Protein AF-0000000077372493 (afdb_homodimer)

InterPro domains:
  IPR001375 Peptidase S9, prolyl oligopeptidase, catalytic domain [PF00326] (507-708)
  IPR002469 Dipeptidylpeptidase IV, N-terminal domain [PF00930] (68-419)
  IPR029058 Alpha/Beta hydrolase fold [G3DSA:3.40.50.1820] (447-713)
  IPR029058 Alpha/Beta hydrolase fold [SSF53474] (458-708)
  IPR050278 Serine protease S9B/DPPIV [PTHR11731] (18-705)

Organism: NCBI:txid30044

Secondary structure (DSSP, 8-state):
-BPPPHHHHHTTTTT------EE-SSSEEEEE-TTS-EEEEETTTTEEEEEE-GGGGGG-TT-EEEE-TTSSEEEEEEEEEE-SSS-EEEEEEEEETTTTEEEEGGGG--BSEEEE-SSSS-EEEEETTEEEEE-GGG-EEES----BTTTEEESS--HHHIIIII-SS--EEE-TTSSEEEEEEEE-TTSPEEEEEE---SSS---SSPEEEEEE--BTTSPPPEEEEEEEETTSSSPEEEEE---HHHH-TT-EEEEEEESSSSEEEEEEE-TTSSEEEEEEEETTS-EEEEEEEE-TTS----PPPEE-TTSSEEEEEEEETTEEEEEEEETTT--B------SS-EEEEEEEETTTTEEEEEEEETTEEEEEEEEETTEESSTT-B-TT-PBP-BEEEEE-TTSSEEEEEE-SSSS-EEEEEETTTTEEEEEEE--HHHHHHHHTB---EEEEEEEE-TTSPEEEEEEEEPTT--TTS-EEEEEE----TT----------HHHHHHHHHS--EEEEEE-TT-SSS-HHHHGGGTT-TTTHHHHHHHHHHHHHHHH-TTEEEEEEEEEEETHHHHHHHHHHHH-TT-S-SEEEEES----GGGSBHHHHHHHH--SSTTTTHHHHHHHSS-S-GGGGGTSEEEEEEETT-SSS-THHHHHHHHHHHHTT---EEEEETT--TT-GGGHHHHHHHHHHHHHHHTT-------/-BPPPHHHHHTTTTT------EE-SSSEEEEE-TTS-EEEEETTTTEEEEEE-GGGGGGSTT-EEEE-TTSSEEEEEEEEEE-SSS-EEEEEEEEETTTTEEEEGGGG--BSEEEE-SSSS-EEEEETTEEEEE-GGG-EEES----BTTTEEESS--HHHIIIII-SS--EEE-TTSSEEEEEEEE-TTSPEEEEEE---SSSS--SSPEEEEEE--BTTSPPPEEEEEEEETTSSSPEEEEE---HHHH-TT-EEEEEEESSSSEEEEEEE-TTSSEEEEEEEETTS-EEEEEEEE-TTS----PPPEE-TTSSEEEEEEEETTEEEEEEEETTT--B------SS-EEEEEEEETTTTEEEEEEEETTEEEEEEEEETTEESSTT-B-TT-PBPSBEEEEE-TTSSEEEEEE-SSSS-EEEEEETTTTEEEEEEE--HHHHHHHHTB---EEEEEEEE-TTSPEEEEEEEEPTT--TTS-EEEEEE----TT----------HHHHHHHHHS--EEEEEE-TT-SSS-HHHHGGGTT-TTTHHHHHHHHHHHHHHHH-TTEEEEEEEEEEETHHHHHHHHHHHH-TT-S-SEEEEES----GGGSBHHHHHHHH--SSTTTTHHHHHHHSS-S-TTHHHHSEEEEEEETT-SSS-THHHHHHHHHHHHTT---EEEEETT--TT-GGGHHHHHHHHHHHHHHHTT-------

Sequence (1430 aa):
KTPWNLTDAIYGTSGLRGFNGTWISDEEFYYTASDKSIHKFNAATNTDSIFVSSSFLNSYVGATFTLSRDNSKILVRHNLTEKFRHSYVAQYDIYDIATSTAIKIHKGEKLQYCGWSPLKDRLAYVYQNNVHIHFNENLEIAVTEDGKDGIIYNGVPDWVYEEEVLSSGSALWWSPDGSKLAVGFFDDTSVQTFKYFLYGDDSSSYHQYPHEEELKYPKSGTPNPIVYLRVYDLSNDDPIMRRINAPIDIVSSDHILQNVVWSNNSHLLITWMNRRQNLASLQSCSHDGVCAEVTRIEEPKGWVALSTPKCINNGLNCLFTYFIDNWYQVWNLNLQTGVNSWKSRGKFTVLNIYGYDEVNDKLYYQATQLNDPAVYNVYSNGDCLSCNRVDVDNAECKSASATFSKSFSYYTLSCAGPNPIYTQIYAVANDKKVKDWELNSEYRTHLEAKQRPSYSFINVALADGSTGIVKLALPPNFDATKKYPMIVVVYGGPNSVRVTNSFTVGYEAFVTTKRDTIYAYIDGRGTGNKGKDLLFSVNNDLGDHEVEDQLFVTKWLEENLAFIDRNRIGIWGWSYGGYMTAKTIERDDTRIFQCGVSVAPVTSWLYYDTIYTERYMGLPTADDNEKKYKESNVFQRLENFKTHDFLLVHGSGDDNVHYQHSLLLAKLLQRADIQFDEQTYTDENHSIGNTLPHLYNTIDRFWIKCLNLNVTENAKTPWNLTDAIYGTSGLRGFNGTWISDEEFYYTASDKSIHKFNAATNTDSIFVSSSFLNSYVGATFTLSRDNSKILVRHNLTEKFRHSYVAQYDIYDIATSTAIKIHKGEKLQYCGWSPLKDRLAYVYQNNVHIHFNENLEIAVTEDGKDGIIYNGVPDWVYEEEVLSSGSALWWSPDGSKLAVGFFDDTSVQTFKYFLYGDDSSSYHQYPHEEELKYPKSGTPNPIVYLRVYDLSNDDPIMRRINAPIDIVSSDHILQNVVWSNNSHLLITWMNRRQNLASLQSCSHDGVCAEVTRIEEPKGWVALSTPKCINNGLNCLFTYFIDNWYQVWNLNLQTGVNSWKSRGKFTVLNIYGYDEVNDKLYYQATQLNDPAVYNVYSNGDCLSCNRVDVDNAECKSASATFSKSFSYYTLSCAGPNPIYTQIYAVANDKKVKDWELNSEYRTHLEAKQRPSYSFINVALADGSTGIVKLALPPNFDATKKYPMIVVVYGGPNSVRVTNSFTVGYEAFVTTKRDTIYAYIDGRGTGNKGKDLLFSVNNDLGDHEVEDQLFVTKWLEENLAFIDRNRIGIWGWSYGGYMTAKTIERDDTRIFQCGVSVAPVTSWLYYDTIYTERYMGLPTADDNEKKYKESNVFQRLENFKTHDFLLVHGSGDDNVHYQHSLLLAKLLQRADIQFDEQTYTDENHSIGNTLPHLYNTIDRFWIKCLNLNVTENA

Solvent-accessible surface area (backbone atoms only — not comparable to full-atom values): 73628 Å² total; per-residue (Å²): 106,41,55,36,50,64,66,57,12,62,51,48,65,66,82,71,64,77,90,71,62,47,63,78,34,47,45,30,29,35,33,68,44,98,78,60,21,34,30,36,36,32,62,84,75,71,44,76,44,79,70,42,66,38,72,74,47,74,80,44,74,86,50,49,75,46,67,41,80,84,64,50,34,35,44,36,38,28,69,74,42,79,70,55,97,59,32,39,32,23,26,40,32,44,32,32,62,91,76,70,46,70,48,57,43,81,86,51,45,65,23,53,42,75,47,76,35,64,64,40,81,31,33,44,32,21,51,75,31,16,31,30,38,36,41,66,93,76,41,69,45,73,78,46,80,78,34,33,85,87,35,26,25,27,32,30,53,52,62,64,42,21,70,69,54,59,67,27,37,61,31,66,47,60,18,68,66,38,44,32,38,38,31,36,36,34,38,32,79,74,24,47,72,41,70,48,55,37,60,69,54,88,83,81,63,62,46,79,56,64,45,78,46,79,38,58,48,31,29,40,78,51,47,66,52,48,67,42,37,39,24,32,40,55,81,48,96,69,58,52,74,27,67,40,73,73,63,41,94,76,28,39,87,63,36,40,84,57,42,80,38,54,33,38,79,53,33,31,41,36,34,37,19,21,56,46,28,24,36,36,41,33,28,43,26,37,64,83,44,56,68,44,79,31,42,74,49,76,26,92,72,38,50,66,72,64,53,74,62,49,49,43,93,84,44,44,39,33,33,29,40,32,69,50,83,52,20,36,28,64,36,40,31,28,59,84,77,34,44,61,76,52,69,74,89,60,83,31,26,52,73,44,77,76,47,68,41,74,91,76,69,37,43,33,30,29,25,31,37,78,90,33,61,37,27,29,32,31,27,48,62,90,45,58,71,37,62,88,37,55,51,98,83,68,45,59,46,28,24,35,45,72,49,62,21,76,71,53,46,25,32,40,44,34,28,36,6,62,49,76,40,30,33,33,31,31,33,54,89,77,66,42,76,66,41,84,71,38,68,46,62,69,58,51,58,59,48,65,49,40,51,58,60,49,78,47,77,43,80,38,77,40,95,87,63,51,78,22,42,32,31,37,34,32,24,57,84,68,55,74,88,40,68,25,40,34,39,36,50,40,47,65,39,80,58,39,76,77,51,58,34,55,45,78,49,28,64,61,37,16,41,14,43,56,53,53,21,32,40,31,26,68,38,41,52,10,18,42,60,68,35,47,67,41,31,36,66,31,48,52,36,59,70,47,56,42,33,50,39,55,55,52,50,53,51,48,46,43,74,75,33,79,28,42,33,65,82,20,22,33,34,26,22,53,35,55,2,5,23,43,25,48,40,33,44,39,63,39,84,78,55,68,46,40,26,35,36,22,31,37,26,55,36,40,60,56,64,31,46,31,68,66,44,18,35,40,34,47,47,69,36,87,92,64,27,31,68,45,50,65,68,41,25,60,75,80,44,59,71,34,41,63,77,22,51,38,37,46,33,38,22,54,34,13,84,73,51,43,43,64,30,55,42,53,52,45,36,55,35,34,66,68,54,37,73,67,47,38,47,73,40,52,58,22,33,77,76,38,73,86,34,46,65,34,51,52,50,53,51,49,54,50,45,36,63,67,45,64,50,73,76,79,79,77,133,108,41,53,38,50,62,66,57,14,63,51,48,66,66,83,71,63,77,90,70,62,46,64,76,35,47,45,30,28,35,32,67,44,96,79,60,21,35,31,38,37,32,61,84,76,69,43,77,43,81,69,41,65,37,72,74,46,75,79,43,74,88,50,50,75,47,68,40,82,84,63,50,35,35,43,36,39,28,70,74,43,79,71,58,97,57,31,39,32,23,25,39,32,44,31,34,63,91,75,70,44,70,46,56,43,81,85,51,45,66,22,53,42,73,48,75,35,65,64,39,82,32,32,43,32,23,49,73,30,16,31,29,38,35,42,67,92,77,42,69,45,72,80,48,80,76,35,33,86,88,35,27,26,27,31,28,54,52,63,65,42,22,69,69,54,61,68,27,38,60,30,64,47,60,17,70,64,38,44,32,38,38,29,35,35,36,37,32,80,72,23,49,72,43,71,48,53,37,61,69,57,92,86,55,85,55,53,80,55,65,45,79,45,79,39,59,47,30,29,41,76,52,48,66,52,49,67,42,37,36,26,31,40,55,80,46,97,69,59,51,75,26,67,42,74,73,63,40,94,77,30,40,88,63,37,39,85,55,41,80,39,56,33,38,79,53,32,32,42,35,32,37,20,20,56,47,29,25,36,36,43,33,26,43,24,37,61,84,42,55,66,44,80,31,39,74,50,77,25,93,72,37,51,65,71,63,53,74,62,48,52,43,91,83,42,43,40,33,33,29,40,32,70,49,85,51,21,35,26,63,37,40,32,29,59,85,76,34,43,61,76,52,70,73,88,58,83,32,25,52,75,42,78,77,48,69,42,74,90,77,70,37,43,32,32,30,26,30,37,77,92,33,62,38,28,29,33,29,28,47,63,90,46,60,71,39,61,88,38,54,52,97,82,66,46,60,48,28,25,35,47,73,50,62,20,75,73,54,46,26,33,40,42,33,27,35,6,61,49,76,40,30,33,32,32,32,32,54,91,77,66,43,78,68,41,84,70,39,69,44,61,69,57,51,58,59,49,64,50,39,51,59,61,48,79,47,79,44,82,39,75,41,95,86,64,51,76,22,43,33,31,37,35,34,23,57,86,67,55,75,88,41,69,26,39,34,37,35,50,40,46,66,38,80,58,38,76,76,51,59,36,55,46,80,49,28,64,61,35,16,41,13,42,57,55,54,21,32,39,33,26,70,38,41,51,11,17,41,59,68,34,48,68,40,30,34,67,29,47,52,37,61,71,47,55,43,35,51,39,54,54,52,52,52,52,48,46,44,74,73,34,77,27,42,33,64,82,20,23,33,35,26,22,53,36,55,3,4,23,44,27,49,39,33,44,39,65,40,87,78,54,69,45,43,28,35,35,23,30,36,27,54,38,40,60,58,65,32,46,32,68,66,43,18,36,40,36,48,47,68,38,89,92,65,26,30,68,44,50,63,68,42,25,59,75,80,43,59,71,34,42,64,78,22,52,39,38,45,33,37,22,53,34,13,85,73,51,43,42,65,32,55,43,52,53,45,34,54,35,34,65,67,55,38,72,66,46,40,48,72,39,53,57,22,33,77,77,38,73,86,35,46,65,34,52,52,49,52,51,49,54,49,44,35,62,68,46,63,49,75,75,77,77,77,133

Radius of gyration: 38.27 Å; Cα contacts (8 Å, |Δi|>4): 3611; chains: 2; bounding box: 78×106×94 Å

Nearest PDB structures (foldseek):
  5vta-assembly2_B  TM=9.472E-01  e=9.811E-75  Rattus norvegicus
  2onc-assembly1_B  TM=9.393E-01  e=4.964E-74  Homo sapiens
  2jid-assembly1_A  TM=9.491E-01  e=4.551E-73  Homo sapiens
  4g1f-assembly4_D  TM=9.321E-01  e=1.313E-73  Homo sapiens
  7w6t-assembly1_J  TM=9.137E-01  e=4.986E-56  Mus musculus

Foldseek 3Di:
DAFDDAVCLQCVCPPFDDDAWDFLFQFWIWGQDPLRFIWIAGLVVRDIDGLGDNVLCVVADPWDWDAANVRQKIKIWGDWDDDDPAWIWTWIWIAGRVVRDIDTQPNRGTFGDKDYQNAFRKIWTHDLQWIWIAHPPRDIDTPDDPRHPQFKHKQADADCCCPFAPVHRGDWAAANNRQKIKIKIWGLPQQDKDKFWAQDDPPDDGDPDTDIDIGRFAFFQGAGIFIWIWMWGNNDPDTDIDTADDPCVFQNRRKDFHEWHQLHRFWIWTWIHHLLQQKIWTWIAGSNHDIDTLEIGGHPLAHFDKDHWDHDDVSQWTWIWDDDDWETAIFTAGSVNSDTPDHHLDQWHWDAWQDAQPPVGWTWTWIADVVGLQFIFIDTRNHTLQACDAAPVRHRQRHWDWHAHPNRQKMKIWGQFLDHIWIWIAGPVVRHTSDRDGRPVVSVVVCVVYFFFDKDKDWDQAPVRDIKIKIKGAAPPHDLQAAAFEEEEDQQAAQADDRHRGYRRRSCSNCRHQQVHIYMYIHFARYHTNTDVSNSVCALAPLPVSLRRVLRVLVVCVVPRVRYDQQQYEYEYAESSLLSQLSNLLVCPPCSDQAYERELYAQFSSRAGSNRSSNRNNHCDPVGRVPSSVVSGSQDRLVSLQRHAYEYEYECQAPHRHPVRRVVNVVSCVVVVRDYHYDYHRNAYRVSPVQVSVVVVVVVVSSCPRRVTDNPPDD/DAFDDAVCLQCVCPPFDDDAWDFLFQFWIWGQDPLRFIWIAGLVVRDIDGLGDNVLCVVAPPWDWDAANVRQKIKIWGDWDDDDPAWIWTWIWIAGRVVRDIDTQPNRGTFGDKDYQNAFRKIWTHDLQWIWIAHPPRDIDTPDDPRHPQFKHKQADADCCCPFAPVHRGDWAAANNRQKIKIKIWGLPQQDKDKFWAQDDPPDPGDPDTDIDIGRFAFFQGAGIFIWIWMWGNNDPDTDIDTADDPCVFQNRRKDFHEWHQLHRFWIWTWIHHLLQQKIWTWIAGSNHDIDTLEIGGHPLAHFDKDHWDHDDVSQWTWIWDDDDWETDIFTAGRVNSDTDDHHLDQWHWDAWQDAQPVVGWTWTWIADVVGLQFIFIDTRNHTLQACDAAPVRHRQRHWDWHRHPNRQKMKIWGQFPDHIWIWIAGPVVRHTSDRDGRPVVSVVVCVVYFFFDKDKDWDQAPVRDIKIKIKGAAPPHDLQAAAFEEEEDQQAAQADDRHGGYRRRSCSNCRHQQVHIYMYIHFARYHTNTDVSNSVCAQAPLPVSLSRVLRVLVVCVVPRVRYDQQQYEYEYAESSLLSQLSNLLVCPPCSDQAYERELYAQFSSRAGSNRSSNRNNHCDPVGRVPSRVVSGSQDRLVSLQRHAYEYEYECQAPHRHPVRRVVNVVSCVVVVRDYHYDYHRNAYRVSPVQVSVVVVVVVVSSCPRRVTDRPPDD

Structure (mmCIF, N/CA/C/O backbone):
data_AF-0000000077372493-model_v1
#
loop_
_entity.id
_entity.type
_entity.pdbx_description
1 polymer 'Venom dipeptidyl peptidase 4'
#
loop_
_atom_site.group_PDB
_atom_site.id
_atom_site.type_symbol
_atom_site.label_atom_id
_atom_site.label_alt_id
_atom_site.label_comp_id
_atom_site.label_asym_id
_atom_site.label_entity_id
_atom_site.label_seq_id
_atom_site.pdbx_PDB_ins_code
_atom_site.Cartn_x
_atom_site.Cartn_y
_atom_site.Cartn_z
_atom_site.occupancy
_atom_site.B_iso_or_equiv
_atom_site.auth_seq_id
_atom_site.auth_comp_id
_atom_site.auth_asym_id
_atom_site.auth_atom_id
_atom_site.pdbx_PDB_model_num
ATOM 1 N N . LYS A 1 1 ? 30.281 -15.758 -28.297 1 95.12 1 LYS A N 1
ATOM 2 C CA . LYS A 1 1 ? 28.953 -15.719 -27.703 1 95.12 1 LYS A CA 1
ATOM 3 C C . LYS A 1 1 ? 28.828 -14.57 -26.703 1 95.12 1 LYS A C 1
ATOM 5 O O . LYS A 1 1 ? 29.781 -14.258 -25.984 1 95.12 1 LYS A O 1
ATOM 10 N N . THR A 1 2 ? 27.719 -14 -26.703 1 96.31 2 THR A N 1
ATOM 11 C CA . THR A 1 2 ? 27.531 -12.836 -25.844 1 96.31 2 THR A CA 1
ATOM 12 C C . THR A 1 2 ? 26.672 -13.195 -24.641 1 96.31 2 THR A C 1
ATOM 14 O O . THR A 1 2 ? 25.812 -14.078 -24.719 1 96.31 2 THR A O 1
ATOM 17 N N . PRO A 1 3 ? 26.953 -12.562 -23.5 1 96.69 3 PRO A N 1
ATOM 18 C CA . PRO A 1 3 ? 26.062 -12.734 -22.344 1 96.69 3 PRO A CA 1
ATOM 19 C C . PRO A 1 3 ? 24.656 -12.203 -22.609 1 96.69 3 PRO A C 1
ATOM 21 O O . PRO A 1 3 ? 24.438 -11.453 -23.562 1 96.69 3 PRO A O 1
ATOM 24 N N . TRP A 1 4 ? 23.766 -12.609 -21.797 1 96.88 4 TRP A N 1
ATOM 25 C CA . TRP A 1 4 ? 22.391 -12.133 -21.891 1 96.88 4 TRP A CA 1
ATOM 26 C C . TRP A 1 4 ? 22.219 -10.82 -21.125 1 96.88 4 TRP A C 1
ATOM 28 O O . TRP A 1 4 ? 22.656 -10.703 -19.984 1 96.88 4 TRP A O 1
ATOM 38 N N . ASN A 1 5 ? 21.609 -9.828 -21.812 1 96.19 5 ASN A N 1
ATOM 39 C CA . ASN A 1 5 ? 21.125 -8.695 -21.031 1 96.19 5 ASN A CA 1
ATOM 40 C C . ASN A 1 5 ? 19.797 -9.016 -20.344 1 96.19 5 ASN A C 1
ATOM 42 O O . ASN A 1 5 ? 19.094 -9.938 -20.75 1 96.19 5 ASN A O 1
ATOM 46 N N . LEU A 1 6 ? 19.5 -8.266 -19.375 1 96.38 6 LEU A N 1
ATOM 47 C CA . LEU A 1 6 ? 18.406 -8.602 -18.469 1 96.38 6 LEU A CA 1
ATOM 48 C C . LEU A 1 6 ? 17.094 -8.727 -19.234 1 96.38 6 LEU A C 1
ATOM 50 O O . LEU A 1 6 ? 16.406 -9.742 -19.125 1 96.38 6 LEU A O 1
ATOM 54 N N . THR A 1 7 ? 16.75 -7.742 -19.984 1 95.19 7 THR A N 1
ATOM 55 C CA . THR A 1 7 ? 15.453 -7.73 -20.672 1 95.19 7 THR A CA 1
ATOM 56 C C . THR A 1 7 ? 15.375 -8.852 -21.703 1 95.19 7 THR A C 1
ATOM 58 O O . THR A 1 7 ? 14.352 -9.523 -21.828 1 95.19 7 THR A O 1
ATOM 61 N N . ASP A 1 8 ? 16.5 -9.062 -22.391 1 95.69 8 ASP A N 1
ATOM 62 C CA . ASP A 1 8 ? 16.547 -10.148 -23.359 1 95.69 8 ASP A CA 1
ATOM 63 C C . ASP A 1 8 ? 16.359 -11.508 -22.672 1 95.69 8 ASP A C 1
ATOM 65 O O . ASP A 1 8 ? 15.719 -12.398 -23.234 1 95.69 8 ASP A O 1
ATOM 69 N N . ALA A 1 9 ? 16.938 -11.617 -21.547 1 97.12 9 ALA A N 1
ATOM 70 C CA . ALA A 1 9 ? 16.859 -12.883 -20.828 1 97.12 9 ALA A CA 1
ATOM 71 C C . ALA A 1 9 ? 15.445 -13.156 -20.328 1 97.12 9 ALA A C 1
ATOM 73 O O . ALA A 1 9 ? 14.93 -14.273 -20.484 1 97.12 9 ALA A O 1
ATOM 74 N N . ILE A 1 10 ? 14.812 -12.18 -19.781 1 95.75 10 ILE A N 1
ATOM 75 C CA . ILE A 1 10 ? 13.477 -12.32 -19.219 1 95.75 10 ILE A CA 1
ATOM 76 C C . ILE A 1 10 ? 12.5 -12.773 -20.312 1 95.75 10 ILE A C 1
ATOM 78 O O . ILE A 1 10 ? 11.578 -13.547 -20.047 1 95.75 10 ILE A O 1
ATOM 82 N N . TYR A 1 11 ? 12.773 -12.305 -21.484 1 94.19 11 TYR A N 1
ATOM 83 C CA . TYR A 1 11 ? 11.914 -12.68 -22.609 1 94.19 11 TYR A CA 1
ATOM 84 C C . TYR A 1 11 ? 12.625 -13.633 -23.547 1 94.19 11 TYR A C 1
ATOM 86 O O . TYR A 1 11 ? 12.305 -13.695 -24.734 1 94.19 11 TYR A O 1
ATOM 94 N N . GLY A 1 12 ? 13.539 -14.32 -23.047 1 94.06 12 GLY A N 1
ATOM 95 C CA . GLY A 1 12 ? 14.461 -15.086 -23.859 1 94.06 12 GLY A CA 1
ATOM 96 C C . GLY A 1 12 ? 13.797 -16.281 -24.547 1 94.06 12 GLY A C 1
ATOM 97 O O . GLY A 1 12 ? 14.344 -16.844 -25.484 1 94.06 12 GLY A O 1
ATOM 98 N N . THR A 1 13 ? 12.672 -16.719 -24.047 1 92.88 13 THR A N 1
ATOM 99 C CA . THR A 1 13 ? 12.008 -17.875 -24.656 1 92.88 13 THR A CA 1
ATOM 100 C C . THR A 1 13 ? 10.977 -17.422 -25.688 1 92.88 13 THR A C 1
ATOM 102 O O . THR A 1 13 ? 10.25 -18.25 -26.25 1 92.88 13 THR A O 1
ATOM 105 N N . SER A 1 14 ? 11.047 -16.125 -25.844 1 90 14 SER A N 1
ATOM 106 C CA . SER A 1 14 ? 10.133 -15.594 -26.844 1 90 14 SER A CA 1
ATOM 107 C C . SER A 1 14 ? 10.453 -16.156 -28.234 1 90 14 SER A C 1
ATOM 109 O O . SER A 1 14 ? 11.625 -16.219 -28.625 1 90 14 SER A O 1
ATOM 111 N N . GLY A 1 15 ? 9.523 -16.75 -28.922 1 88.88 15 GLY A N 1
ATOM 112 C CA . GLY A 1 15 ? 9.719 -17.281 -30.266 1 88.88 15 GLY A CA 1
ATOM 113 C C . GLY A 1 15 ? 9.727 -18.797 -30.312 1 88.88 15 GLY A C 1
ATOM 114 O O . GLY A 1 15 ? 9.609 -19.391 -31.391 1 88.88 15 GLY A O 1
ATOM 115 N N . LEU A 1 16 ? 10.031 -19.391 -29.141 1 93.69 16 LEU A N 1
ATOM 116 C CA . LEU A 1 16 ? 9.93 -20.844 -29.078 1 93.69 16 LEU A CA 1
ATOM 117 C C . LEU A 1 16 ? 8.508 -21.312 -29.375 1 93.69 16 LEU A C 1
ATOM 119 O O . LEU A 1 16 ? 7.543 -20.703 -28.891 1 93.69 16 LEU A O 1
ATOM 123 N N . ARG A 1 17 ? 8.445 -22.297 -30.234 1 93.56 17 ARG A N 1
ATOM 124 C CA . ARG A 1 17 ? 7.141 -22.828 -30.625 1 93.56 17 ARG A CA 1
ATOM 125 C C . ARG A 1 17 ? 6.973 -24.266 -30.125 1 93.56 17 ARG A C 1
ATOM 127 O O . ARG A 1 17 ? 7.91 -25.062 -30.172 1 93.56 17 ARG A O 1
ATOM 134 N N . GLY A 1 18 ? 5.844 -24.578 -29.547 1 93 18 GLY A N 1
ATOM 135 C CA . GLY A 1 18 ? 5.457 -25.922 -29.172 1 93 18 GLY A CA 1
ATOM 136 C C . GLY A 1 18 ? 4.359 -26.5 -30.047 1 93 18 GLY A C 1
ATOM 137 O O . GLY A 1 18 ? 3.992 -25.906 -31.062 1 93 18 GLY A O 1
ATOM 138 N N . PHE A 1 19 ? 3.99 -27.703 -29.703 1 95.31 19 PHE A N 1
ATOM 139 C CA . PHE A 1 19 ? 2.879 -28.328 -30.406 1 95.31 19 PHE A CA 1
ATOM 140 C C . PHE A 1 19 ? 1.555 -27.688 -30.016 1 95.31 19 PHE A C 1
ATOM 142 O O . PHE A 1 19 ? 1.231 -27.609 -28.828 1 95.31 19 PHE A O 1
ATOM 149 N N . ASN A 1 20 ? 0.755 -27.266 -30.953 1 92.75 20 ASN A N 1
ATOM 150 C CA . ASN A 1 20 ? -0.525 -26.625 -30.656 1 92.75 20 ASN A CA 1
ATOM 151 C C . ASN A 1 20 ? -1.678 -27.344 -31.359 1 92.75 20 ASN A C 1
ATOM 153 O O . ASN A 1 20 ? -2.729 -26.734 -31.594 1 92.75 20 ASN A O 1
ATOM 157 N N . GLY A 1 21 ? -1.468 -28.531 -31.703 1 93.56 21 GLY A N 1
ATOM 158 C CA . GLY A 1 21 ? -2.496 -29.297 -32.406 1 93.56 21 GLY A CA 1
ATOM 159 C C . GLY A 1 21 ? -3.461 -29.984 -31.469 1 93.56 21 GLY A C 1
ATOM 160 O O . GLY A 1 21 ? -3.123 -30.266 -30.312 1 93.56 21 GLY A O 1
ATOM 161 N N . THR A 1 22 ? -4.66 -30.281 -32 1 93.31 22 THR A N 1
ATOM 162 C CA . THR A 1 22 ? -5.672 -31.094 -31.328 1 93.31 22 THR A CA 1
ATOM 163 C C . THR A 1 22 ? -6.055 -32.312 -32.188 1 93.31 22 THR A C 1
ATOM 165 O O . THR A 1 22 ? -6.559 -32.156 -33.312 1 93.31 22 THR A O 1
ATOM 168 N N . TRP A 1 23 ? -5.797 -33.5 -31.609 1 94.44 23 TRP A N 1
ATOM 169 C CA . TRP A 1 23 ? -6.16 -34.719 -32.344 1 94.44 23 TRP A CA 1
ATOM 170 C C . TRP A 1 23 ? -7.672 -34.844 -32.469 1 94.44 23 TRP A C 1
ATOM 172 O O . TRP A 1 23 ? -8.414 -34.719 -31.5 1 94.44 23 TRP A O 1
ATOM 182 N N . ILE A 1 24 ? -8.18 -35.125 -33.656 1 90.62 24 ILE A N 1
ATOM 183 C CA . ILE A 1 24 ? -9.617 -35.188 -33.906 1 90.62 24 ILE A CA 1
ATOM 184 C C . ILE A 1 24 ? -10 -36.594 -34.344 1 90.62 24 ILE A C 1
ATOM 186 O O . ILE A 1 24 ? -11.18 -36.969 -34.344 1 90.62 24 ILE A O 1
ATOM 190 N N . SER A 1 25 ? -9.062 -37.344 -34.906 1 92.31 25 SER A N 1
ATOM 191 C CA . SER A 1 25 ? -9.227 -38.75 -35.25 1 92.31 25 SER A CA 1
ATOM 192 C C . SER A 1 25 ? -7.961 -39.531 -34.938 1 92.31 25 SER A C 1
ATOM 194 O O . SER A 1 25 ? -7.043 -39.031 -34.281 1 92.31 25 SER A O 1
ATOM 196 N N . ASP A 1 26 ? -7.992 -40.75 -35.281 1 96 26 ASP A N 1
ATOM 197 C CA . ASP A 1 26 ? -6.824 -41.562 -34.969 1 96 26 ASP A CA 1
ATOM 198 C C . ASP A 1 26 ? -5.66 -41.25 -35.906 1 96 26 ASP A C 1
ATOM 200 O O . ASP A 1 26 ? -4.535 -41.688 -35.688 1 96 26 ASP A O 1
ATOM 204 N N . GLU A 1 27 ? -5.938 -40.406 -36.844 1 96.56 27 GLU A N 1
ATOM 205 C CA . GLU A 1 27 ? -4.859 -40.125 -37.812 1 96.56 27 GLU A CA 1
ATOM 206 C C . GLU A 1 27 ? -4.68 -38.625 -38 1 96.56 27 GLU A C 1
ATOM 208 O O . GLU A 1 27 ? -3.654 -38.188 -38.531 1 96.56 27 GLU A O 1
ATOM 213 N N . GLU A 1 28 ? -5.664 -37.875 -37.562 1 95.31 28 GLU A N 1
ATOM 214 C CA . GLU A 1 28 ? -5.641 -36.469 -37.938 1 95.31 28 GLU A CA 1
ATOM 215 C C . GLU A 1 28 ? -5.715 -35.562 -36.719 1 95.31 28 GLU A C 1
ATOM 217 O O . GLU A 1 28 ? -6.375 -35.906 -35.719 1 95.31 28 GLU A O 1
ATOM 222 N N . PHE A 1 29 ? -5.035 -34.406 -36.812 1 95.5 29 PHE A N 1
ATOM 223 C CA . PHE A 1 29 ? -5.227 -33.312 -35.875 1 95.5 29 PHE A CA 1
ATOM 224 C C . PHE A 1 29 ? -5.305 -31.984 -36.594 1 95.5 29 PHE A C 1
ATOM 226 O O . PHE A 1 29 ? -4.848 -31.875 -37.75 1 95.5 29 PHE A O 1
ATOM 233 N N . TYR A 1 30 ? -5.949 -31.016 -36.062 1 93.12 30 TYR A N 1
ATOM 234 C CA . TYR A 1 30 ? -5.906 -29.656 -36.594 1 93.12 30 TYR A CA 1
ATOM 235 C C . TYR A 1 30 ? -4.953 -28.781 -35.781 1 93.12 30 TYR A C 1
ATOM 237 O O . TYR A 1 30 ? -4.621 -29.109 -34.625 1 93.12 30 TYR A O 1
ATOM 245 N N . TYR A 1 31 ? -4.426 -27.812 -36.281 1 93.44 31 TYR A N 1
ATOM 246 C CA . TYR A 1 31 ? -3.549 -26.844 -35.625 1 93.44 31 TYR A CA 1
ATOM 247 C C . TYR A 1 31 ? -3.637 -25.484 -36.312 1 93.44 31 TYR A C 1
ATOM 249 O O . TYR A 1 31 ? -4.133 -25.375 -37.438 1 93.44 31 TYR A O 1
ATOM 257 N N . THR A 1 32 ? -3.33 -24.516 -35.625 1 90.62 32 THR A N 1
ATOM 258 C CA . THR A 1 32 ? -3.27 -23.172 -36.188 1 90.62 32 THR A CA 1
ATOM 259 C C . THR A 1 32 ? -1.874 -22.875 -36.719 1 90.62 32 THR A C 1
ATOM 261 O O . THR A 1 32 ? -0.89 -22.938 -36 1 90.62 32 THR A O 1
ATOM 264 N N . ALA A 1 33 ? -1.801 -22.547 -37.906 1 89.88 33 ALA A N 1
ATOM 265 C CA . ALA A 1 33 ? -0.528 -22.234 -38.562 1 89.88 33 ALA A CA 1
ATOM 266 C C . ALA A 1 33 ? -0.083 -20.812 -38.25 1 89.88 33 ALA A C 1
ATOM 268 O O . ALA A 1 33 ? -0.801 -20.078 -37.562 1 89.88 33 ALA A O 1
ATOM 269 N N . SER A 1 34 ? 1.155 -20.516 -38.625 1 84.75 34 SER A N 1
ATOM 270 C CA . SER A 1 34 ? 1.759 -19.219 -38.281 1 84.75 34 SER A CA 1
ATOM 271 C C . SER A 1 34 ? 0.982 -18.078 -38.938 1 84.75 34 SER A C 1
ATOM 273 O O . SER A 1 34 ? 0.976 -16.953 -38.406 1 84.75 34 SER A O 1
ATOM 275 N N . ASP A 1 35 ? 0.333 -18.375 -40.094 1 83.69 35 ASP A N 1
ATOM 276 C CA . ASP A 1 35 ? -0.436 -17.328 -40.75 1 83.69 35 ASP A CA 1
ATOM 277 C C . ASP A 1 35 ? -1.856 -17.25 -40.219 1 83.69 35 ASP A C 1
ATOM 279 O O . ASP A 1 35 ? -2.715 -16.578 -40.781 1 83.69 35 ASP A O 1
ATOM 283 N N . LYS A 1 36 ? -2.178 -18.047 -39.156 1 82.94 36 LYS A N 1
ATOM 284 C CA . LYS A 1 36 ? -3.439 -18.031 -38.438 1 82.94 36 LYS A CA 1
ATOM 285 C C . LYS A 1 36 ? -4.496 -18.875 -39.125 1 82.94 36 LYS A C 1
ATOM 287 O O . LYS A 1 36 ? -5.641 -18.953 -38.688 1 82.94 36 LYS A O 1
ATOM 292 N N . SER A 1 37 ? -4.109 -19.516 -40.25 1 89.75 37 SER A N 1
ATOM 293 C CA . SER A 1 37 ? -5.035 -20.469 -40.844 1 89.75 37 SER A CA 1
ATOM 294 C C . SER A 1 37 ? -5.109 -21.75 -40 1 89.75 37 SER A C 1
ATOM 296 O O . SER A 1 37 ? -4.148 -22.109 -39.312 1 89.75 37 SER A O 1
ATOM 298 N N . ILE A 1 38 ? -6.273 -22.406 -40.094 1 91.25 38 ILE A N 1
ATOM 299 C CA . ILE A 1 38 ? -6.453 -23.703 -39.469 1 91.25 38 ILE A CA 1
ATOM 300 C C . ILE A 1 38 ? -6.152 -24.812 -40.469 1 91.25 38 ILE A C 1
ATOM 302 O O . ILE A 1 38 ? -6.742 -24.875 -41.562 1 91.25 38 ILE A O 1
ATOM 306 N N . HIS A 1 39 ? -5.207 -25.594 -40.062 1 94.75 39 HIS A N 1
ATOM 307 C CA . HIS A 1 39 ? -4.812 -26.719 -40.938 1 94.75 39 HIS A CA 1
ATOM 308 C C . HIS A 1 39 ? -5.254 -28.047 -40.312 1 94.75 39 HIS A C 1
ATOM 310 O O . HIS A 1 39 ? -5.535 -28.125 -39.125 1 94.75 39 HIS A O 1
ATOM 316 N N . LYS A 1 40 ? -5.449 -28.969 -41.125 1 94.56 40 LYS A N 1
ATOM 317 C CA . LYS A 1 40 ? -5.59 -30.375 -40.719 1 94.56 40 LYS A CA 1
ATOM 318 C C . LYS A 1 40 ? -4.418 -31.203 -41.25 1 94.56 40 LYS A C 1
ATOM 320 O O . LYS A 1 40 ? -4.082 -31.156 -42.438 1 94.56 40 LYS A O 1
ATOM 325 N N . PHE A 1 41 ? -3.801 -31.875 -40.406 1 96.94 41 PHE A N 1
ATOM 326 C CA . PHE A 1 41 ? -2.686 -32.75 -40.75 1 96.94 41 PHE A CA 1
ATOM 327 C C . PHE A 1 41 ? -3.07 -34.219 -40.562 1 96.94 41 PHE A C 1
ATOM 329 O O . PHE A 1 41 ? -3.666 -34.594 -39.562 1 96.94 41 PHE A O 1
ATOM 336 N N . ASN A 1 42 ? -2.807 -35.031 -41.562 1 97.56 42 ASN A N 1
ATOM 337 C CA . ASN A 1 42 ? -3.016 -36.469 -41.5 1 97.56 42 ASN A CA 1
ATOM 338 C C . ASN A 1 42 ? -1.702 -37.219 -41.312 1 97.56 42 ASN A C 1
ATOM 340 O O . ASN A 1 42 ? -0.87 -37.25 -42.219 1 97.56 42 ASN A O 1
ATOM 344 N N . ALA A 1 43 ? -1.513 -37.875 -40.219 1 97.31 43 ALA A N 1
ATOM 345 C CA . ALA A 1 43 ? -0.261 -38.531 -39.844 1 97.31 43 ALA A CA 1
ATOM 346 C C . ALA A 1 43 ? -0.044 -39.812 -40.656 1 97.31 43 ALA A C 1
ATOM 348 O O . ALA A 1 43 ? 1.096 -40.219 -40.875 1 97.31 43 ALA A O 1
ATOM 349 N N . ALA A 1 44 ? -1.073 -40.469 -41.094 1 96.44 44 ALA A N 1
ATOM 350 C CA . ALA A 1 44 ? -0.954 -41.688 -41.875 1 96.44 44 ALA A CA 1
ATOM 351 C C . ALA A 1 44 ? -0.406 -41.406 -43.281 1 96.44 44 ALA A C 1
ATOM 353 O O . ALA A 1 44 ? 0.402 -42.188 -43.781 1 96.44 44 ALA A O 1
ATOM 354 N N . THR A 1 45 ? -0.848 -40.312 -43.812 1 96.56 45 THR A N 1
ATOM 355 C CA . THR A 1 45 ? -0.458 -40 -45.188 1 96.56 45 THR A CA 1
ATOM 356 C C . THR A 1 45 ? 0.61 -38.906 -45.219 1 96.56 45 THR A C 1
ATOM 358 O O . THR A 1 45 ? 1.2 -38.625 -46.25 1 96.56 45 THR A O 1
ATOM 361 N N . ASN A 1 46 ? 0.84 -38.312 -44.094 1 96.38 46 ASN A N 1
ATOM 362 C CA . ASN A 1 46 ? 1.77 -37.219 -44 1 96.38 46 ASN A CA 1
ATOM 363 C C . ASN A 1 46 ? 1.353 -36.062 -44.906 1 96.38 46 ASN A C 1
ATOM 365 O O . ASN A 1 46 ? 2.166 -35.531 -45.688 1 96.38 46 ASN A O 1
ATOM 369 N N . THR A 1 47 ? 0.069 -35.75 -44.844 1 96.31 47 THR A N 1
ATOM 370 C CA . THR A 1 47 ? -0.468 -34.688 -45.688 1 96.31 47 THR A CA 1
ATOM 371 C C . THR A 1 47 ? -1.043 -33.562 -44.812 1 96.31 47 THR A C 1
ATOM 373 O O . THR A 1 47 ? -1.624 -33.812 -43.75 1 96.31 47 THR A O 1
ATOM 376 N N . ASP A 1 48 ? -0.795 -32.375 -45.25 1 95.56 48 ASP A N 1
ATOM 377 C CA . ASP A 1 48 ? -1.271 -31.156 -44.594 1 95.56 48 ASP A CA 1
ATOM 378 C C . ASP A 1 48 ? -2.221 -30.391 -45.531 1 95.56 48 ASP A C 1
ATOM 380 O O . ASP A 1 48 ? -1.941 -30.219 -46.719 1 95.56 48 ASP A O 1
ATOM 384 N N . SER A 1 49 ? -3.379 -30.062 -45.062 1 94.62 49 SER A N 1
ATOM 385 C CA . SER A 1 49 ? -4.344 -29.312 -45.875 1 94.62 49 SER A CA 1
ATOM 386 C C . SER A 1 49 ? -4.93 -28.141 -45.094 1 94.62 49 SER A C 1
ATOM 388 O O . SER A 1 49 ? -5.074 -28.219 -43.875 1 94.62 49 SER A O 1
ATOM 390 N N . ILE A 1 50 ? -5.23 -27.094 -45.844 1 93 50 ILE A N 1
ATOM 391 C CA . ILE A 1 50 ? -5.926 -25.969 -45.25 1 93 50 ILE A CA 1
ATOM 392 C C . ILE A 1 50 ? -7.383 -26.328 -45 1 93 50 ILE A C 1
ATOM 394 O O . ILE A 1 50 ? -8.102 -26.719 -45.906 1 93 50 ILE A O 1
ATOM 398 N N . PHE A 1 51 ? -7.695 -26.328 -43.781 1 89.94 51 PHE A N 1
ATOM 399 C CA . PHE A 1 51 ? -9.07 -26.609 -43.406 1 89.94 51 PHE A CA 1
ATOM 400 C C . PHE A 1 51 ? -9.922 -25.344 -43.469 1 89.94 51 PHE A C 1
ATOM 402 O O . PHE A 1 51 ? -11 -25.344 -44.094 1 89.94 51 PHE A O 1
ATOM 409 N N . VAL A 1 52 ? -9.477 -24.328 -42.812 1 89.38 52 VAL A N 1
ATOM 410 C CA . VAL A 1 52 ? -10.102 -23 -42.906 1 89.38 52 VAL A CA 1
ATOM 411 C C . VAL A 1 52 ? -9.039 -21.938 -43.156 1 89.38 52 VAL A C 1
ATOM 413 O O . VAL A 1 52 ? -8.008 -21.891 -42.469 1 89.38 52 VAL A O 1
ATOM 416 N N . SER A 1 53 ? -9.297 -21.031 -44.062 1 87.44 53 SER A N 1
ATOM 417 C CA . SER A 1 53 ? -8.344 -20 -44.438 1 87.44 53 SER A CA 1
ATOM 418 C C . SER A 1 53 ? -8.227 -18.938 -43.344 1 87.44 53 SER A C 1
ATOM 420 O O . SER A 1 53 ? -9.109 -18.812 -42.5 1 87.44 53 SER A O 1
ATOM 422 N N . SER A 1 54 ? -7.09 -18.234 -43.438 1 84.81 54 SER A N 1
ATOM 423 C CA . SER A 1 54 ? -6.809 -17.188 -42.469 1 84.81 54 SER A CA 1
ATOM 424 C C . SER A 1 54 ? -7.809 -16.047 -42.594 1 84.81 54 SER A C 1
ATOM 426 O O . SER A 1 54 ? -7.961 -15.25 -41.656 1 84.81 54 SER A O 1
ATOM 428 N N . SER A 1 55 ? -8.477 -15.914 -43.656 1 81.56 55 SER A N 1
ATOM 429 C CA . SER A 1 55 ? -9.344 -14.781 -43.969 1 81.56 55 SER A CA 1
ATOM 430 C C . SER A 1 55 ? -10.531 -14.727 -43 1 81.56 55 SER A C 1
ATOM 432 O O . SER A 1 55 ? -11.086 -13.656 -42.75 1 81.56 55 SER A O 1
ATOM 434 N N . PHE A 1 56 ? -10.898 -15.906 -42.5 1 79.25 56 PHE A N 1
ATOM 435 C CA . PHE A 1 56 ? -12.07 -15.883 -41.625 1 79.25 56 PHE A CA 1
ATOM 436 C C . PHE A 1 56 ? -11.766 -15.172 -40.312 1 79.25 56 PHE A C 1
ATOM 438 O O . PHE A 1 56 ? -12.648 -14.57 -39.719 1 79.25 56 PHE A O 1
ATOM 445 N N . LEU A 1 57 ? -10.453 -15.242 -39.906 1 77.25 57 LEU A N 1
ATOM 446 C CA . LEU A 1 57 ? -10.062 -14.695 -38.625 1 77.25 57 LEU A CA 1
ATOM 447 C C . LEU A 1 57 ? -9.812 -13.195 -38.719 1 77.25 57 LEU A C 1
ATOM 449 O O . LEU A 1 57 ? -9.648 -12.523 -37.688 1 77.25 57 LEU A O 1
ATOM 453 N N . ASN A 1 58 ? -9.688 -12.617 -39.875 1 75.38 58 ASN A N 1
ATOM 454 C CA . ASN A 1 58 ? -9.336 -11.211 -40.062 1 75.38 58 ASN A CA 1
ATOM 455 C C . ASN A 1 58 ? -10.289 -10.289 -39.312 1 75.38 58 ASN A C 1
ATOM 457 O O . ASN A 1 58 ? -9.93 -9.172 -38.938 1 75.38 58 ASN A O 1
ATOM 461 N N . SER A 1 59 ? -11.445 -10.891 -39 1 74.94 59 SER A N 1
ATOM 462 C CA . SER A 1 59 ? -12.414 -10.047 -38.312 1 74.94 59 SER A CA 1
ATOM 463 C C . SER A 1 59 ? -12.289 -10.18 -36.781 1 74.94 59 SER A C 1
ATOM 465 O O . SER A 1 59 ? -12.93 -9.438 -36.062 1 74.94 59 SER A O 1
ATOM 467 N N . TYR A 1 60 ? -11.445 -11.148 -36.375 1 83.38 60 TYR A N 1
ATOM 468 C CA . TYR A 1 60 ? -11.32 -11.391 -34.938 1 83.38 60 TYR A CA 1
ATOM 469 C C . TYR A 1 60 ? -9.906 -11.117 -34.469 1 83.38 60 TYR A C 1
ATOM 471 O O . TYR A 1 60 ? -8.969 -11.82 -34.844 1 83.38 60 TYR A O 1
ATOM 479 N N . VAL A 1 61 ? -9.672 -9.961 -33.812 1 74.56 61 VAL A N 1
ATOM 480 C CA . VAL A 1 61 ? -8.344 -9.68 -33.312 1 74.56 61 VAL A CA 1
ATOM 481 C C . VAL A 1 61 ? -8.117 -10.453 -32 1 74.56 61 VAL A C 1
ATOM 483 O O . VAL A 1 61 ? -8.906 -10.344 -31.062 1 74.56 61 VAL A O 1
ATOM 486 N N . GLY A 1 62 ? -7.027 -11.359 -31.969 1 78 62 GLY A N 1
ATOM 487 C CA . GLY A 1 62 ? -6.656 -12.078 -30.75 1 78 62 GLY A CA 1
ATOM 488 C C . GLY A 1 62 ? -7.602 -13.219 -30.422 1 78 62 GLY A C 1
ATOM 489 O O . GLY A 1 62 ? -7.691 -13.641 -29.266 1 78 62 GLY A O 1
ATOM 490 N N . ALA A 1 63 ? -8.242 -13.852 -31.344 1 85.75 63 ALA A N 1
ATOM 491 C CA . ALA A 1 63 ? -9.297 -14.836 -31.109 1 85.75 63 ALA A CA 1
ATOM 492 C C . ALA A 1 63 ? -8.711 -16.234 -30.984 1 85.75 63 ALA A C 1
ATOM 494 O O . ALA A 1 63 ? -7.625 -16.516 -31.5 1 85.75 63 ALA A O 1
ATOM 495 N N . THR A 1 64 ? -9.359 -17.109 -30.172 1 87.69 64 THR A N 1
ATOM 496 C CA . THR A 1 64 ? -9.133 -18.562 -30.109 1 87.69 64 THR A CA 1
ATOM 497 C C . THR A 1 64 ? -10.344 -19.312 -30.641 1 87.69 64 THR A C 1
ATOM 499 O O . THR A 1 64 ? -11.43 -18.75 -30.781 1 87.69 64 THR A O 1
ATOM 502 N N . PHE A 1 65 ? -10.031 -20.594 -31.062 1 89.44 65 PHE A N 1
ATOM 503 C CA . PHE A 1 65 ? -11.125 -21.297 -31.719 1 89.44 65 PHE A CA 1
ATOM 504 C C . PHE A 1 65 ? -11.164 -22.75 -31.281 1 89.44 65 PHE A C 1
ATOM 506 O O . PHE A 1 65 ? -10.141 -23.328 -30.891 1 89.44 65 PHE A O 1
ATOM 513 N N . THR A 1 66 ? -12.352 -23.312 -31.312 1 89.81 66 THR A N 1
ATOM 514 C CA . THR A 1 66 ? -12.562 -24.75 -31.188 1 89.81 66 THR A CA 1
ATOM 515 C C . THR A 1 66 ? -13.547 -25.25 -32.25 1 89.81 66 THR A C 1
ATOM 517 O O . THR A 1 66 ? -14.5 -24.547 -32.594 1 89.81 66 THR A O 1
ATOM 520 N N . LEU A 1 67 ? -13.297 -26.391 -32.75 1 89.5 67 LEU A N 1
ATOM 521 C CA . LEU A 1 67 ? -14.164 -26.953 -33.781 1 89.5 67 LEU A CA 1
ATOM 522 C C . LEU A 1 67 ? -15.297 -27.766 -33.156 1 89.5 67 LEU A C 1
ATOM 524 O O . LEU A 1 67 ? -15.109 -28.375 -32.094 1 89.5 67 LEU A O 1
ATOM 528 N N . SER A 1 68 ? -16.438 -27.734 -33.969 1 89.38 68 SER A N 1
ATOM 529 C CA . SER A 1 68 ? -17.516 -28.641 -33.562 1 89.38 68 SER A CA 1
ATOM 530 C C . SER A 1 68 ? -17.125 -30.094 -33.812 1 89.38 68 SER A C 1
ATOM 532 O O . SER A 1 68 ? -16.141 -30.375 -34.5 1 89.38 68 SER A O 1
ATOM 534 N N . ARG A 1 69 ? -17.812 -30.969 -33.219 1 84.56 69 ARG A N 1
ATOM 535 C CA . ARG A 1 69 ? -17.5 -32.375 -33.281 1 84.56 69 ARG A CA 1
ATOM 536 C C . ARG A 1 69 ? -17.406 -32.844 -34.719 1 84.56 69 ARG A C 1
ATOM 538 O O . ARG A 1 69 ? -16.578 -33.688 -35.062 1 84.56 69 ARG A O 1
ATOM 545 N N . ASP A 1 70 ? -18.297 -32.344 -35.562 1 85.69 70 ASP A N 1
ATOM 546 C CA . ASP A 1 70 ? -18.344 -32.781 -36.969 1 85.69 70 ASP A CA 1
ATOM 547 C C . ASP A 1 70 ? -17.469 -31.906 -37.844 1 85.69 70 ASP A C 1
ATOM 549 O O . ASP A 1 70 ? -17.484 -32.031 -39.062 1 85.69 70 ASP A O 1
ATOM 553 N N . ASN A 1 71 ? -16.797 -30.953 -37.312 1 87.06 71 ASN A N 1
ATOM 554 C CA . ASN A 1 71 ? -15.859 -30.062 -37.969 1 87.06 71 ASN A CA 1
ATOM 555 C C . ASN A 1 71 ? -16.562 -29.156 -38.969 1 87.06 71 ASN A C 1
ATOM 557 O O . ASN A 1 71 ? -15.953 -28.703 -39.938 1 87.06 71 ASN A O 1
ATOM 561 N N . SER A 1 72 ? -17.812 -28.938 -38.719 1 88.44 72 SER A N 1
ATOM 562 C CA . SER A 1 72 ? -18.547 -28.094 -39.656 1 88.44 72 SER A CA 1
ATOM 563 C C . SER A 1 72 ? -18.625 -26.656 -39.156 1 88.44 72 SER A C 1
ATOM 565 O O . SER A 1 72 ? -18.875 -25.734 -39.969 1 88.44 72 SER A O 1
ATOM 567 N N . LYS A 1 73 ? -18.453 -26.516 -37.875 1 91 73 LYS A N 1
ATOM 568 C CA . LYS A 1 73 ? -18.562 -25.188 -37.281 1 91 73 LYS A CA 1
ATOM 569 C C . LYS A 1 73 ? -17.359 -24.875 -36.406 1 91 73 LYS A C 1
ATOM 571 O O . LYS A 1 73 ? -16.656 -25.781 -35.969 1 91 73 LYS A O 1
ATOM 576 N N . ILE A 1 74 ? -17.156 -23.562 -36.25 1 91.44 74 ILE A N 1
ATOM 577 C CA . ILE A 1 74 ? -16.062 -23.078 -35.406 1 91.44 74 ILE A CA 1
ATOM 578 C C . ILE A 1 74 ? -16.625 -22.156 -34.312 1 91.44 74 ILE A C 1
ATOM 580 O O . ILE A 1 74 ? -17.359 -21.219 -34.594 1 91.44 74 ILE A O 1
ATOM 584 N N . LEU A 1 75 ? -16.359 -22.469 -33.062 1 93.31 75 LEU A N 1
ATOM 585 C CA . LEU A 1 75 ? -16.609 -21.562 -31.969 1 93.31 75 LEU A CA 1
ATOM 586 C C . LEU A 1 75 ? -15.438 -20.609 -31.781 1 93.31 75 LEU A C 1
ATOM 588 O O . LEU A 1 75 ? -14.336 -21.031 -31.422 1 93.31 75 LEU A O 1
ATOM 592 N N . VAL A 1 76 ? -15.711 -19.359 -32 1 93.06 76 VAL A N 1
ATOM 593 C CA . VAL A 1 76 ? -14.672 -18.344 -31.922 1 93.06 76 VAL A CA 1
ATOM 594 C C . VAL A 1 76 ? -14.805 -17.562 -30.609 1 93.06 76 VAL A C 1
ATOM 596 O O . VAL A 1 76 ? -15.875 -17.062 -30.281 1 93.06 76 VAL A O 1
ATOM 599 N N . ARG A 1 77 ? -13.828 -17.516 -29.844 1 94.56 77 ARG A N 1
ATOM 600 C CA . ARG A 1 77 ? -13.742 -16.688 -28.641 1 94.56 77 ARG A CA 1
ATOM 601 C C . ARG A 1 77 ? -12.914 -15.43 -28.906 1 94.56 77 ARG A C 1
ATOM 603 O O . ARG A 1 77 ? -11.773 -15.516 -29.375 1 94.56 77 ARG A O 1
ATOM 610 N N . HIS A 1 78 ? -13.414 -14.227 -28.672 1 93.38 78 HIS A N 1
ATOM 611 C CA . HIS A 1 78 ? -12.719 -12.977 -28.969 1 93.38 78 HIS A CA 1
ATOM 612 C C . HIS A 1 78 ? -13.117 -11.883 -27.984 1 93.38 78 HIS A C 1
ATOM 614 O O . HIS A 1 78 ? -14.047 -12.062 -27.203 1 93.38 78 HIS A O 1
ATOM 620 N N . ASN A 1 79 ? -12.328 -10.812 -27.875 1 92.5 79 ASN A N 1
ATOM 621 C CA . ASN A 1 79 ? -12.562 -9.68 -26.984 1 92.5 79 ASN A CA 1
ATOM 622 C C . ASN A 1 79 ? -12.539 -10.094 -25.516 1 92.5 79 ASN A C 1
ATOM 624 O O . ASN A 1 79 ? -13.484 -9.82 -24.781 1 92.5 79 ASN A O 1
ATOM 628 N N . LEU A 1 80 ? -11.43 -10.656 -25.141 1 91.06 80 LEU A N 1
ATOM 629 C CA . LEU A 1 80 ? -11.273 -11.266 -23.828 1 91.06 80 LEU A CA 1
ATOM 630 C C . LEU A 1 80 ? -10.922 -10.203 -22.781 1 91.06 80 LEU A C 1
ATOM 632 O O . LEU A 1 80 ? -10.117 -9.312 -23.047 1 91.06 80 LEU A O 1
ATOM 636 N N . THR A 1 81 ? -11.594 -10.203 -21.656 1 87.62 81 THR A N 1
ATOM 637 C CA . THR A 1 81 ? -11.219 -9.469 -20.453 1 87.62 81 THR A CA 1
ATOM 638 C C . THR A 1 81 ? -10.945 -10.422 -19.297 1 87.62 81 THR A C 1
ATOM 640 O O . THR A 1 81 ? -11.82 -11.195 -18.906 1 87.62 81 THR A O 1
ATOM 643 N N . GLU A 1 82 ? -9.797 -10.305 -18.797 1 82.19 82 GLU A N 1
ATOM 644 C CA . GLU A 1 82 ? -9.414 -11.211 -17.719 1 82.19 82 GLU A CA 1
ATOM 645 C C . GLU A 1 82 ? -10.125 -10.859 -16.406 1 82.19 82 GLU A C 1
ATOM 647 O O . GLU A 1 82 ? -10.328 -9.68 -16.109 1 82.19 82 GLU A O 1
ATOM 652 N N . LYS A 1 83 ? -10.523 -11.789 -15.68 1 81.69 83 LYS A N 1
ATOM 653 C CA . LYS A 1 83 ? -11.117 -11.625 -14.359 1 81.69 83 LYS A CA 1
ATOM 654 C C . LYS A 1 83 ? -10.188 -12.164 -13.273 1 81.69 83 LYS A C 1
ATOM 656 O O . LYS A 1 83 ? -9.469 -11.391 -12.625 1 81.69 83 LYS A O 1
ATOM 661 N N . PHE A 1 84 ? -10.094 -13.438 -13.07 1 80.75 84 PHE A N 1
ATOM 662 C CA . PHE A 1 84 ? -9.125 -14.094 -12.211 1 80.75 84 PHE A CA 1
ATOM 663 C C . PHE A 1 84 ? -8.07 -14.828 -13.031 1 80.75 84 PHE A C 1
ATOM 665 O O . PHE A 1 84 ? -7.941 -14.586 -14.234 1 80.75 84 PHE A O 1
ATOM 672 N N . ARG A 1 85 ? -7.277 -15.656 -12.328 1 78.12 85 ARG A N 1
ATOM 673 C CA . ARG A 1 85 ? -6.168 -16.359 -12.961 1 78.12 85 ARG A CA 1
ATOM 674 C C . ARG A 1 85 ? -6.656 -17.234 -14.117 1 78.12 85 ARG A C 1
ATOM 676 O O . ARG A 1 85 ? -6.016 -17.281 -15.172 1 78.12 85 ARG A O 1
ATOM 683 N N . HIS A 1 86 ? -7.793 -17.906 -13.93 1 80.12 86 HIS A N 1
ATOM 684 C CA . HIS A 1 86 ? -8.266 -18.891 -14.906 1 80.12 86 HIS A CA 1
ATOM 685 C C . HIS A 1 86 ? -9.594 -18.453 -15.523 1 80.12 86 HIS A C 1
ATOM 687 O O . HIS A 1 86 ? -10.266 -19.25 -16.172 1 80.12 86 HIS A O 1
ATOM 693 N N . SER A 1 87 ? -10.008 -17.281 -15.242 1 88.94 87 SER A N 1
ATOM 694 C CA . SER A 1 87 ? -11.32 -16.875 -15.734 1 88.94 87 SER A CA 1
ATOM 695 C C . SER A 1 87 ? -11.242 -15.562 -16.5 1 88.94 87 SER A C 1
ATOM 697 O O . SER A 1 87 ? -10.352 -14.75 -16.25 1 88.94 87 SER A O 1
ATOM 699 N N . TYR A 1 88 ? -12.133 -15.484 -17.391 1 90.44 88 TYR A N 1
ATOM 700 C CA . TYR A 1 88 ? -12.297 -14.328 -18.266 1 90.44 88 TYR A CA 1
ATOM 701 C C . TYR A 1 88 ? -13.75 -14.18 -18.703 1 90.44 88 TYR A C 1
ATOM 703 O O . TYR A 1 88 ? -14.562 -15.094 -18.516 1 90.44 88 TYR A O 1
ATOM 711 N N . VAL A 1 89 ? -14.008 -13.07 -19.203 1 94.38 89 VAL A N 1
ATOM 712 C CA . VAL A 1 89 ? -15.227 -12.883 -19.969 1 94.38 89 VAL A CA 1
ATOM 713 C C . VAL A 1 89 ? -14.875 -12.547 -21.422 1 94.38 89 VAL A C 1
ATOM 715 O O . VAL A 1 89 ? -13.875 -11.875 -21.688 1 94.38 89 VAL A O 1
ATOM 718 N N . ALA A 1 90 ? -15.648 -13.133 -22.297 1 96 90 ALA A N 1
ATOM 719 C CA . ALA A 1 90 ? -15.367 -12.945 -23.719 1 96 90 ALA A CA 1
ATOM 720 C C . ALA A 1 90 ? -16.641 -13.023 -24.547 1 96 90 ALA A C 1
ATOM 722 O O . ALA A 1 90 ? -17.703 -13.398 -24.031 1 96 90 ALA A O 1
ATOM 723 N N . GLN A 1 91 ? -16.531 -12.531 -25.75 1 96.06 91 GLN A N 1
ATOM 724 C CA . GLN A 1 91 ? -17.578 -12.742 -26.734 1 96.06 91 GLN A CA 1
ATOM 725 C C . GLN A 1 91 ? -17.328 -14.023 -27.531 1 96.06 91 GLN A C 1
ATOM 727 O O . GLN A 1 91 ? -16.188 -14.43 -27.719 1 96.06 91 GLN A O 1
ATOM 732 N N . TYR A 1 92 ? -18.406 -14.688 -27.922 1 95.62 92 TYR A N 1
ATOM 733 C CA . TYR A 1 92 ? -18.312 -15.945 -28.656 1 95.62 92 TYR A CA 1
ATOM 734 C C . TYR A 1 92 ? -19.188 -15.922 -29.906 1 95.62 92 TYR A C 1
ATOM 736 O O . TYR A 1 92 ? -20.359 -15.5 -29.844 1 95.62 92 TYR A O 1
ATOM 744 N N . ASP A 1 93 ? -18.641 -16.312 -30.984 1 93.38 93 ASP A N 1
ATOM 745 C CA . ASP A 1 93 ? -19.359 -16.469 -32.25 1 93.38 93 ASP A CA 1
ATOM 746 C C . ASP A 1 93 ? -19.266 -17.906 -32.75 1 93.38 93 ASP A C 1
ATOM 748 O O . ASP A 1 93 ? -18.266 -18.594 -32.531 1 93.38 93 ASP A O 1
ATOM 752 N N . ILE A 1 94 ? -20.312 -18.406 -33.375 1 92.56 94 ILE A N 1
ATOM 753 C CA . ILE A 1 94 ? -20.281 -19.656 -34.125 1 92.56 94 ILE A CA 1
ATOM 754 C C . ILE A 1 94 ? -20.188 -19.391 -35.625 1 92.56 94 ILE A C 1
ATOM 756 O O . ILE A 1 94 ? -21.062 -18.734 -36.188 1 92.56 94 ILE A O 1
ATOM 760 N N . TYR A 1 95 ? -19.156 -19.828 -36.125 1 90.75 95 TYR A N 1
ATOM 761 C CA . TYR A 1 95 ? -18.938 -19.688 -37.562 1 90.75 95 TYR A CA 1
ATOM 762 C C . TYR A 1 95 ? -19.266 -21 -38.281 1 90.75 95 TYR A C 1
ATOM 764 O O . TYR A 1 95 ? -18.734 -22.047 -37.906 1 90.75 95 TYR A O 1
ATOM 772 N N . ASP A 1 96 ? -20.078 -20.859 -39.281 1 90 96 ASP A N 1
ATOM 773 C CA . ASP A 1 96 ? -20.375 -22 -40.156 1 90 96 ASP A CA 1
ATOM 774 C C . ASP A 1 96 ? -19.438 -22.031 -41.375 1 90 96 ASP A C 1
ATOM 776 O O . ASP A 1 96 ? -19.438 -21.109 -42.188 1 90 96 ASP A O 1
ATOM 780 N N . ILE A 1 97 ? -18.75 -23.094 -41.5 1 88.62 97 ILE A N 1
ATOM 781 C CA . ILE A 1 97 ? -17.688 -23.188 -42.5 1 88.62 97 ILE A CA 1
ATOM 782 C C . ILE A 1 97 ? -18.312 -23.234 -43.906 1 88.62 97 ILE A C 1
ATOM 784 O O . ILE A 1 97 ? -17.828 -22.562 -44.812 1 88.62 97 ILE A O 1
ATOM 788 N N . ALA A 1 98 ? -19.344 -24.016 -44.125 1 89 98 ALA A N 1
ATOM 789 C CA . ALA A 1 98 ? -19.953 -24.219 -45.438 1 89 98 ALA A CA 1
ATOM 790 C C . ALA A 1 98 ? -20.562 -22.922 -45.969 1 89 98 ALA A C 1
ATOM 792 O O . ALA A 1 98 ? -20.453 -22.625 -47.156 1 89 98 ALA A O 1
ATOM 793 N N . THR A 1 99 ? -21.188 -22.234 -45.062 1 89.56 99 THR A N 1
ATOM 794 C CA . THR A 1 99 ? -21.922 -21.047 -45.5 1 89.56 99 THR A CA 1
ATOM 795 C C . THR A 1 99 ? -21.078 -19.797 -45.312 1 89.56 99 THR A C 1
ATOM 797 O O . THR A 1 99 ? -21.438 -18.719 -45.812 1 89.56 99 THR A O 1
ATOM 800 N N . SER A 1 100 ? -20.047 -19.906 -44.594 1 87.56 100 SER A N 1
ATOM 801 C CA . SER A 1 100 ? -19.172 -18.766 -44.281 1 87.56 100 SER A CA 1
ATOM 802 C C . SER A 1 100 ? -19.953 -17.672 -43.562 1 87.56 100 SER A C 1
ATOM 804 O O . SER A 1 100 ? -19.812 -16.484 -43.875 1 87.56 100 SER A O 1
ATOM 806 N N . THR A 1 101 ? -20.844 -18.016 -42.656 1 88.5 101 THR A N 1
ATOM 807 C CA . THR A 1 101 ? -21.609 -17.078 -41.844 1 88.5 101 THR A CA 1
ATOM 808 C C . THR A 1 101 ? -21.344 -17.328 -40.344 1 88.5 101 THR A C 1
ATOM 810 O O . THR A 1 101 ? -20.969 -18.438 -39.969 1 88.5 101 THR A O 1
ATOM 813 N N . ALA A 1 102 ? -21.5 -16.25 -39.625 1 89.88 102 ALA A N 1
ATOM 814 C CA . ALA A 1 102 ? -21.266 -16.344 -38.188 1 89.88 102 ALA A CA 1
ATOM 815 C C . ALA A 1 102 ? -22.484 -15.82 -37.406 1 89.88 102 ALA A C 1
ATOM 817 O O . ALA A 1 102 ? -23.141 -14.875 -37.844 1 89.88 102 ALA A O 1
ATOM 818 N N . ILE A 1 103 ? -22.844 -16.391 -36.312 1 91.31 103 ILE A N 1
ATOM 819 C CA . ILE A 1 103 ? -23.859 -15.906 -35.406 1 91.31 103 ILE A CA 1
ATOM 820 C C . ILE A 1 103 ? -23.203 -15.609 -34.031 1 91.31 103 ILE A C 1
ATOM 822 O O . ILE A 1 103 ? -22.281 -16.297 -33.625 1 91.31 103 ILE A O 1
ATOM 826 N N . LYS A 1 104 ? -23.719 -14.578 -33.375 1 93.19 104 LYS A N 1
ATOM 827 C CA . LYS A 1 104 ? -23.25 -14.211 -32.062 1 93.19 104 LYS A CA 1
ATOM 828 C C . LYS A 1 104 ? -24.016 -14.953 -30.969 1 93.19 104 LYS A C 1
ATOM 830 O O . LYS A 1 104 ? -25.25 -15.008 -31 1 93.19 104 LYS A O 1
ATOM 835 N N . ILE A 1 105 ? -23.297 -15.508 -30.125 1 94.62 105 ILE A N 1
ATOM 836 C CA . ILE A 1 105 ? -23.953 -16.188 -29 1 94.62 105 ILE A CA 1
ATOM 837 C C . ILE A 1 105 ? -24.469 -15.156 -28 1 94.62 105 ILE A C 1
ATOM 839 O O . ILE A 1 105 ? -23.781 -14.18 -27.703 1 94.62 105 ILE A O 1
ATOM 843 N N . HIS A 1 106 ? -25.688 -15.391 -27.469 1 95.25 106 HIS A N 1
ATOM 844 C CA . HIS A 1 106 ? -26.344 -14.516 -26.5 1 95.25 106 HIS A CA 1
ATOM 845 C C . HIS A 1 106 ? -26.25 -13.055 -26.938 1 95.25 106 HIS A C 1
ATOM 847 O O . HIS A 1 106 ? -25.844 -12.195 -26.156 1 95.25 106 HIS A O 1
ATOM 853 N N . LYS A 1 107 ? -26.484 -12.664 -28.125 1 92.19 107 LYS A N 1
ATOM 854 C CA . LYS A 1 107 ? -26.562 -11.328 -28.703 1 92.19 107 LYS A CA 1
ATOM 855 C C . LYS A 1 107 ? -25.234 -10.586 -28.594 1 92.19 107 LYS A C 1
ATOM 857 O O . LYS A 1 107 ? -25.203 -9.367 -28.453 1 92.19 107 LYS A O 1
ATOM 862 N N . GLY A 1 108 ? -24.188 -11.352 -28.438 1 93.44 108 GLY A N 1
ATOM 863 C CA . GLY A 1 108 ? -22.859 -10.742 -28.469 1 93.44 108 GLY A CA 1
ATOM 864 C C . GLY A 1 108 ? -22.391 -10.273 -27.109 1 93.44 108 GLY A C 1
ATOM 865 O O . GLY A 1 108 ? -21.359 -9.609 -27 1 93.44 108 GLY A O 1
ATOM 866 N N . GLU A 1 109 ? -23.109 -10.609 -26.094 1 95.94 109 GLU A N 1
ATOM 867 C CA . GLU A 1 109 ? -22.656 -10.258 -24.75 1 95.94 109 GLU A CA 1
ATOM 868 C C . GLU A 1 109 ? -21.406 -11.039 -24.344 1 95.94 109 GLU A C 1
ATOM 870 O O . GLU A 1 109 ? -21.156 -12.125 -24.875 1 95.94 109 GLU A O 1
ATOM 875 N N . LYS A 1 110 ? -20.594 -10.477 -23.469 1 96.25 110 LYS A N 1
ATOM 876 C CA . LYS A 1 110 ? -19.453 -11.211 -22.938 1 96.25 110 LYS A CA 1
ATOM 877 C C . LYS A 1 110 ? -19.906 -12.312 -21.984 1 96.25 110 LYS A C 1
ATOM 879 O O . LYS A 1 110 ? -20.734 -12.078 -21.109 1 96.25 110 LYS A O 1
ATOM 884 N N . LEU A 1 111 ? -19.422 -13.438 -22.266 1 97.19 111 LEU A N 1
ATOM 885 C CA . LEU A 1 111 ? -19.781 -14.625 -21.484 1 97.19 111 LEU A CA 1
ATOM 886 C C . LEU A 1 111 ? -18.625 -15.086 -20.625 1 97.19 111 LEU A C 1
ATOM 888 O O . LEU A 1 111 ? -17.453 -14.883 -20.984 1 97.19 111 LEU A O 1
ATOM 892 N N . GLN A 1 112 ? -19 -15.656 -19.484 1 97.06 112 GLN A N 1
ATOM 893 C CA . GLN A 1 112 ? -17.984 -16.188 -18.578 1 97.06 112 GLN A CA 1
ATOM 894 C C . GLN A 1 112 ? -17.422 -17.516 -19.109 1 97.06 112 GLN A C 1
ATOM 896 O O . GLN A 1 112 ? -16.312 -17.906 -18.734 1 97.06 112 GLN A O 1
ATOM 901 N N . TYR A 1 113 ? -18.172 -18.25 -19.875 1 96.81 113 TYR A N 1
ATOM 902 C CA . TYR A 1 113 ? -17.766 -19.516 -20.469 1 96.81 113 TYR A CA 1
ATOM 903 C C . TYR A 1 113 ? -18.656 -19.875 -21.656 1 96.81 113 TYR A C 1
ATOM 905 O O . TYR A 1 113 ? -19.859 -19.547 -21.672 1 96.81 113 TYR A O 1
ATOM 913 N N . CYS A 1 114 ? -18.125 -20.5 -22.625 1 96.62 114 CYS A N 1
ATOM 914 C CA . CYS A 1 114 ? -18.875 -21.094 -23.734 1 96.62 114 CYS A CA 1
ATOM 915 C C . CYS A 1 114 ? -18.125 -22.281 -24.328 1 96.62 114 CYS A C 1
ATOM 917 O O . CYS A 1 114 ? -16.969 -22.141 -24.734 1 96.62 114 CYS A O 1
ATOM 919 N N . GLY A 1 115 ? -18.766 -23.5 -24.375 1 94.88 115 GLY A N 1
ATOM 920 C CA . GLY A 1 115 ? -18.109 -24.672 -24.922 1 94.88 115 GLY A CA 1
ATOM 921 C C . GLY A 1 115 ? -19.062 -25.656 -25.578 1 94.88 115 GLY A C 1
ATOM 922 O O . GLY A 1 115 ? -20.25 -25.656 -25.25 1 94.88 115 GLY A O 1
ATOM 923 N N . TRP A 1 116 ? -18.562 -26.484 -26.5 1 93.44 116 TRP A N 1
ATOM 924 C CA . TRP A 1 116 ? -19.328 -27.469 -27.25 1 93.44 116 TRP A CA 1
ATOM 925 C C . TRP A 1 116 ? -19.734 -28.641 -26.375 1 93.44 116 TRP A C 1
ATOM 927 O O . TRP A 1 116 ? -18.969 -29.062 -25.5 1 93.44 116 TRP A O 1
ATOM 937 N N . SER A 1 117 ? -20.984 -29.156 -26.672 1 91.62 117 SER A N 1
ATOM 938 C CA . SER A 1 117 ? -21.297 -30.516 -26.219 1 91.62 117 SER A CA 1
ATOM 939 C C . SER A 1 117 ? -20.562 -31.562 -27.062 1 91.62 117 SER A C 1
ATOM 941 O O . SER A 1 117 ? -20.188 -31.297 -28.203 1 91.62 117 SER A O 1
ATOM 943 N N . PRO A 1 118 ? -20.281 -32.812 -26.578 1 86.62 118 PRO A N 1
ATOM 944 C CA . PRO A 1 118 ? -19.484 -33.812 -27.312 1 86.62 118 PRO A CA 1
ATOM 945 C C . PRO A 1 118 ? -20.203 -34.344 -28.547 1 86.62 118 PRO A C 1
ATOM 947 O O . PRO A 1 118 ? -19.547 -34.656 -29.547 1 86.62 118 PRO A O 1
ATOM 950 N N . LEU A 1 119 ? -21.438 -34.625 -28.531 1 76.88 119 LEU A N 1
ATOM 951 C CA . LEU A 1 119 ? -22 -35.344 -29.656 1 76.88 119 LEU A CA 1
ATOM 952 C C . LEU A 1 119 ? -23.141 -34.531 -30.312 1 76.88 119 LEU A C 1
ATOM 954 O O . LEU A 1 119 ? -23.547 -34.844 -31.422 1 76.88 119 LEU A O 1
ATOM 958 N N . LYS A 1 120 ? -23.516 -33.594 -29.625 1 68.94 120 LYS A N 1
ATOM 959 C CA . LYS A 1 120 ? -24.656 -32.844 -30.172 1 68.94 120 LYS A CA 1
ATOM 960 C C . LYS A 1 120 ? -24.25 -31.438 -30.562 1 68.94 120 LYS A C 1
ATOM 962 O O . LYS A 1 120 ? -23.25 -30.906 -30.078 1 68.94 120 LYS A O 1
ATOM 967 N N . ASP A 1 121 ? -24.828 -30.969 -31.672 1 78.25 121 ASP A N 1
ATOM 968 C CA . ASP A 1 121 ? -24.625 -29.594 -32.094 1 78.25 121 ASP A CA 1
ATOM 969 C C . ASP A 1 121 ? -25.266 -28.609 -31.125 1 78.25 121 ASP A C 1
ATOM 971 O O . ASP A 1 121 ? -26.219 -27.906 -31.453 1 78.25 121 ASP A O 1
ATOM 975 N N . ARG A 1 122 ? -24.719 -28.703 -29.891 1 88.06 122 ARG A N 1
ATOM 976 C CA . ARG A 1 122 ? -25.188 -27.828 -28.812 1 88.06 122 ARG A CA 1
ATOM 977 C C . ARG A 1 122 ? -24.016 -27.234 -28.047 1 88.06 122 ARG A C 1
ATOM 979 O O . ARG A 1 122 ? -22.891 -27.766 -28.094 1 88.06 122 ARG A O 1
ATOM 986 N N . LEU A 1 123 ? -24.312 -26.125 -27.516 1 93 123 LEU A N 1
ATOM 987 C CA . LEU A 1 123 ? -23.328 -25.453 -26.656 1 93 123 LEU A CA 1
ATOM 988 C C . LEU A 1 123 ? -23.922 -25.156 -25.281 1 93 123 LEU A C 1
ATOM 990 O O . LEU A 1 123 ? -25.125 -24.984 -25.141 1 93 123 LEU A O 1
ATOM 994 N N . ALA A 1 124 ? -23.094 -25.203 -24.281 1 95.81 124 ALA A N 1
ATOM 995 C CA . ALA A 1 124 ? -23.422 -24.625 -22.984 1 95.81 124 ALA A CA 1
ATOM 996 C C . ALA A 1 124 ? -22.578 -23.375 -22.734 1 95.81 124 ALA A C 1
ATOM 998 O O . ALA A 1 124 ? -21.406 -23.328 -23.062 1 95.81 124 ALA A O 1
ATOM 999 N N . TYR A 1 125 ? -23.188 -22.359 -22.266 1 97.06 125 TYR A N 1
ATOM 1000 C CA . TYR A 1 125 ? -22.469 -21.141 -21.906 1 97.06 125 TYR A CA 1
ATOM 1001 C C . TYR A 1 125 ? -23 -20.562 -20.609 1 97.06 125 TYR A C 1
ATOM 1003 O O . TYR A 1 125 ? -24.047 -20.984 -20.109 1 97.06 125 TYR A O 1
ATOM 1011 N N . VAL A 1 126 ? -22.234 -19.719 -19.984 1 98.06 126 VAL A N 1
ATOM 1012 C CA . VAL A 1 126 ? -22.578 -19.109 -18.719 1 98.06 126 VAL A CA 1
ATOM 1013 C C . VAL A 1 126 ? -22.609 -17.578 -18.859 1 98.06 126 VAL A C 1
ATOM 1015 O O . VAL A 1 126 ? -21.641 -16.984 -19.328 1 98.06 126 VAL A O 1
ATOM 1018 N N . TYR A 1 127 ? -23.688 -16.969 -18.562 1 97.5 127 TYR A N 1
ATOM 1019 C CA . TYR A 1 127 ? -23.891 -15.531 -18.547 1 97.5 127 TYR A CA 1
ATOM 1020 C C . TYR A 1 127 ? -24.422 -15.07 -17.203 1 97.5 127 TYR A C 1
ATOM 1022 O O . TYR A 1 127 ? -25.469 -15.539 -16.734 1 97.5 127 TYR A O 1
ATOM 1030 N N . GLN A 1 128 ? -23.703 -14.211 -16.531 1 96.88 128 GLN A N 1
ATOM 1031 C CA . GLN A 1 128 ? -24.078 -13.664 -15.219 1 96.88 128 GLN A CA 1
ATOM 1032 C C . GLN A 1 128 ? -24.328 -14.781 -14.219 1 96.88 128 GLN A C 1
ATOM 1034 O O . GLN A 1 128 ? -25.359 -14.781 -13.523 1 96.88 128 GLN A O 1
ATOM 1039 N N . ASN A 1 129 ? -23.531 -15.789 -14.305 1 97.62 129 ASN A N 1
ATOM 1040 C CA . ASN A 1 129 ? -23.516 -16.922 -13.391 1 97.62 129 ASN A CA 1
ATOM 1041 C C . ASN A 1 129 ? -24.703 -17.844 -13.625 1 97.62 129 ASN A C 1
ATOM 1043 O O . ASN A 1 129 ? -25.094 -18.594 -12.727 1 97.62 129 ASN A O 1
ATOM 1047 N N . ASN A 1 130 ? -25.297 -17.766 -14.766 1 98.19 130 ASN A N 1
ATOM 1048 C CA . ASN A 1 130 ? -26.359 -18.688 -15.141 1 98.19 130 ASN A CA 1
ATOM 1049 C C . ASN A 1 130 ? -26.016 -19.484 -16.391 1 98.19 130 ASN A C 1
ATOM 1051 O O . ASN A 1 130 ? -25.422 -18.953 -17.328 1 98.19 130 ASN A O 1
ATOM 1055 N N . VAL A 1 131 ? -26.375 -20.75 -16.344 1 97.81 131 VAL A N 1
ATOM 1056 C CA . VAL A 1 131 ? -26.047 -21.672 -17.438 1 97.81 131 VAL A CA 1
ATOM 1057 C C . VAL A 1 131 ? -27.156 -21.656 -18.484 1 97.81 131 VAL A C 1
ATOM 1059 O O . VAL A 1 131 ? -28.344 -21.703 -18.141 1 97.81 131 VAL A O 1
ATOM 1062 N N . HIS A 1 132 ? -26.75 -21.531 -19.688 1 95.81 132 HIS A N 1
ATOM 1063 C CA . HIS A 1 132 ? -27.625 -21.578 -20.859 1 95.81 132 HIS A CA 1
ATOM 1064 C C . HIS A 1 132 ? -27.203 -22.672 -21.828 1 95.81 132 HIS A C 1
ATOM 1066 O O . HIS A 1 132 ? -26.016 -23.031 -21.891 1 95.81 132 HIS A O 1
ATOM 1072 N N . ILE A 1 133 ? -28.188 -23.188 -22.531 1 93.38 133 ILE A N 1
ATOM 1073 C CA . ILE A 1 133 ? -27.922 -24.125 -23.609 1 93.38 133 ILE A CA 1
ATOM 1074 C C . ILE A 1 133 ? -28.312 -23.516 -24.953 1 93.38 133 ILE A C 1
ATOM 1076 O O . ILE A 1 133 ? -29.391 -22.922 -25.078 1 93.38 133 ILE A O 1
ATOM 1080 N N . HIS A 1 134 ? -27.422 -23.516 -25.766 1 90.75 134 HIS A N 1
ATOM 1081 C CA . HIS A 1 134 ? -27.688 -23.125 -27.156 1 90.75 134 HIS A CA 1
ATOM 1082 C C . HIS A 1 134 ? -27.875 -24.344 -28.031 1 90.75 134 HIS A C 1
ATOM 1084 O O . HIS A 1 134 ? -26.969 -25.172 -28.172 1 90.75 134 HIS A O 1
ATOM 1090 N N . PHE A 1 135 ? -29.047 -24.391 -28.562 1 79.12 135 PHE A N 1
ATOM 1091 C CA . PHE A 1 135 ? -29.391 -25.5 -29.438 1 79.12 135 PHE A CA 1
ATOM 1092 C C . PHE A 1 135 ? -29.266 -25.094 -30.906 1 79.12 135 PHE A C 1
ATOM 1094 O O . PHE A 1 135 ? -28.797 -24 -31.219 1 79.12 135 PHE A O 1
ATOM 1101 N N . ASN A 1 136 ? -29.609 -26.109 -31.703 1 72.06 136 ASN A N 1
ATOM 1102 C CA . ASN A 1 136 ? -29.672 -25.797 -33.125 1 72.06 136 ASN A CA 1
ATOM 1103 C C . ASN A 1 136 ? -30.672 -24.688 -33.406 1 72.06 136 ASN A C 1
ATOM 1105 O O . ASN A 1 136 ? -31.484 -24.344 -32.562 1 72.06 136 ASN A O 1
ATOM 1109 N N . GLU A 1 137 ? -30.562 -24.016 -34.469 1 66.81 137 GLU A N 1
ATOM 1110 C CA . GLU A 1 137 ? -31.422 -22.938 -34.969 1 66.81 137 GLU A CA 1
ATOM 1111 C C . GLU A 1 137 ? -31.359 -21.719 -34.062 1 66.81 137 GLU A C 1
ATOM 1113 O O . GLU A 1 137 ? -32.344 -20.969 -33.938 1 66.81 137 GLU A O 1
ATOM 1118 N N . ASN A 1 138 ? -30.391 -21.656 -33.281 1 74.25 138 ASN A N 1
ATOM 1119 C CA . ASN A 1 138 ? -30.109 -20.484 -32.469 1 74.25 138 ASN A CA 1
ATOM 1120 C C . ASN A 1 138 ? -31.078 -20.375 -31.281 1 74.25 138 ASN A C 1
ATOM 1122 O O . ASN A 1 138 ? -31.344 -19.266 -30.812 1 74.25 138 ASN A O 1
ATOM 1126 N N . LEU A 1 139 ? -31.641 -21.5 -30.938 1 82 139 LEU A N 1
ATOM 1127 C CA . LEU A 1 139 ? -32.469 -21.531 -29.734 1 82 139 LEU A CA 1
ATOM 1128 C C . LEU A 1 139 ? -31.594 -21.578 -28.484 1 82 139 LEU A C 1
ATOM 1130 O O . LEU A 1 139 ? -30.641 -22.375 -28.406 1 82 139 LEU A O 1
ATOM 1134 N N . GLU A 1 140 ? -31.859 -20.688 -27.578 1 87.94 140 GLU A N 1
ATOM 1135 C CA . GLU A 1 140 ? -31.141 -20.625 -26.312 1 87.94 140 GLU A CA 1
ATOM 1136 C C . GLU A 1 140 ? -32.094 -20.797 -25.125 1 87.94 140 GLU A C 1
ATOM 1138 O O . GLU A 1 140 ? -33.156 -20.188 -25.078 1 87.94 140 GLU A O 1
ATOM 1143 N N . ILE A 1 141 ? -31.812 -21.656 -24.25 1 88.19 141 ILE A N 1
ATOM 1144 C CA . ILE A 1 141 ? -32.625 -21.875 -23.047 1 88.19 141 ILE A CA 1
ATOM 1145 C C . ILE A 1 141 ? -31.75 -21.719 -21.812 1 88.19 141 ILE A C 1
ATOM 1147 O O . ILE A 1 141 ? -30.625 -22.203 -21.75 1 88.19 141 ILE A O 1
ATOM 1151 N N . ALA A 1 142 ? -32.312 -20.984 -20.828 1 92.19 142 ALA A N 1
ATOM 1152 C CA . ALA A 1 142 ? -31.656 -20.891 -19.516 1 92.19 142 ALA A CA 1
ATOM 1153 C C . ALA A 1 142 ? -32 -22.094 -18.656 1 92.19 142 ALA A C 1
ATOM 1155 O O . ALA A 1 142 ? -33.156 -22.406 -18.422 1 92.19 142 ALA A O 1
ATOM 1156 N N . VAL A 1 143 ? -31.016 -22.781 -18.188 1 93.31 143 VAL A N 1
ATOM 1157 C CA . VAL A 1 143 ? -31.297 -23.938 -17.344 1 93.31 143 VAL A CA 1
ATOM 1158 C C . VAL A 1 143 ? -31.188 -23.547 -15.875 1 93.31 143 VAL A C 1
ATOM 1160 O O . VAL A 1 143 ? -31.766 -24.203 -15 1 93.31 143 VAL A O 1
ATOM 1163 N N . THR A 1 144 ? -30.391 -22.516 -15.5 1 96.38 144 THR A N 1
ATOM 1164 C CA . THR A 1 144 ? -30.375 -21.938 -14.156 1 96.38 144 THR A CA 1
ATOM 1165 C C . THR A 1 144 ? -30.75 -20.453 -14.203 1 96.38 144 THR A C 1
ATOM 1167 O O . THR A 1 144 ? -30.562 -19.797 -15.234 1 96.38 144 THR A O 1
ATOM 1170 N N . GLU A 1 145 ? -31.266 -19.875 -13.078 1 96.5 145 GLU A N 1
ATOM 1171 C CA . GLU A 1 145 ? -31.688 -18.484 -13.039 1 96.5 145 GLU A CA 1
ATOM 1172 C C . GLU A 1 145 ? -31.328 -17.828 -11.711 1 96.5 145 GLU A C 1
ATOM 1174 O O . GLU A 1 145 ? -31.609 -16.656 -11.492 1 96.5 145 GLU A O 1
ATOM 1179 N N . ASP A 1 146 ? -30.75 -18.578 -10.859 1 97.62 146 ASP A N 1
ATOM 1180 C CA . ASP A 1 146 ? -30.516 -18.094 -9.5 1 97.62 146 ASP A CA 1
ATOM 1181 C C . ASP A 1 146 ? -29.109 -17.547 -9.344 1 97.62 146 ASP A C 1
ATOM 1183 O O . ASP A 1 146 ? -28.656 -17.281 -8.227 1 97.62 146 ASP A O 1
ATOM 1187 N N . GLY A 1 147 ? -28.359 -17.391 -10.445 1 98.06 147 GLY A N 1
ATOM 1188 C CA . GLY A 1 147 ? -27.031 -16.797 -10.367 1 98.06 147 GLY A CA 1
ATOM 1189 C C . GLY A 1 147 ? -27.031 -15.391 -9.797 1 98.06 147 GLY A C 1
ATOM 1190 O O . GLY A 1 147 ? -27.953 -14.609 -10.062 1 98.06 147 GLY A O 1
ATOM 1191 N N . LYS A 1 148 ? -26.141 -15.109 -8.875 1 97 148 LYS A N 1
ATOM 1192 C CA . LYS A 1 148 ? -25.906 -13.781 -8.32 1 97 148 LYS A CA 1
ATOM 1193 C C . LYS A 1 148 ? -24.422 -13.406 -8.375 1 97 148 LYS A C 1
ATOM 1195 O O . LYS A 1 148 ? -23.578 -14.102 -7.805 1 97 148 LYS A O 1
ATOM 1200 N N . ASP A 1 149 ? -24.141 -12.344 -9.055 1 93.62 149 ASP A N 1
ATOM 1201 C CA . ASP A 1 149 ? -22.75 -11.914 -9.25 1 93.62 149 ASP A CA 1
ATOM 1202 C C . ASP A 1 149 ? -22.016 -11.781 -7.918 1 93.62 149 ASP A C 1
ATOM 1204 O O . ASP A 1 149 ? -22.531 -11.141 -6.992 1 93.62 149 ASP A O 1
ATOM 1208 N N . GLY A 1 150 ? -20.953 -12.477 -7.852 1 93.44 150 GLY A N 1
ATOM 1209 C CA . GLY A 1 150 ? -20.078 -12.398 -6.691 1 93.44 150 GLY A CA 1
ATOM 1210 C C . GLY A 1 150 ? -20.547 -13.281 -5.543 1 93.44 150 GLY A C 1
ATOM 1211 O O . GLY A 1 150 ? -19.875 -13.367 -4.512 1 93.44 150 GLY A O 1
ATOM 1212 N N . ILE A 1 151 ? -21.656 -13.984 -5.656 1 97.06 151 ILE A N 1
ATOM 1213 C CA . ILE A 1 151 ? -22.203 -14.688 -4.504 1 97.06 151 ILE A CA 1
ATOM 1214 C C . ILE A 1 151 ? -22.562 -16.109 -4.891 1 97.06 151 ILE A C 1
ATOM 1216 O O . ILE A 1 151 ? -22.141 -17.078 -4.242 1 97.06 151 ILE A O 1
ATOM 1220 N N . ILE A 1 152 ? -23.406 -16.266 -5.969 1 98.38 152 ILE A N 1
ATOM 1221 C CA . ILE A 1 152 ? -23.875 -17.562 -6.391 1 98.38 152 ILE A CA 1
ATOM 1222 C C . ILE A 1 152 ? -23.391 -17.859 -7.809 1 98.38 152 ILE A C 1
ATOM 1224 O O . ILE A 1 152 ? -23.672 -17.109 -8.742 1 98.38 152 ILE A O 1
ATOM 1228 N N . TYR A 1 153 ? -22.75 -18.938 -7.996 1 98.19 153 TYR A N 1
ATOM 1229 C CA . TYR A 1 153 ? -22.172 -19.312 -9.281 1 98.19 153 TYR A CA 1
ATOM 1230 C C . TYR A 1 153 ? -22.734 -20.641 -9.766 1 98.19 153 TYR A C 1
ATOM 1232 O O . TYR A 1 153 ? -22.781 -21.609 -9.008 1 98.19 153 TYR A O 1
ATOM 1240 N N . ASN A 1 154 ? -23.172 -20.688 -11.008 1 98.56 154 ASN A N 1
ATOM 1241 C CA . ASN A 1 154 ? -23.562 -21.906 -11.703 1 98.56 154 ASN A CA 1
ATOM 1242 C C . ASN A 1 154 ? -22.672 -22.156 -12.922 1 98.56 154 ASN A C 1
ATOM 1244 O O . ASN A 1 154 ? -22.578 -21.312 -13.812 1 98.56 154 ASN A O 1
ATOM 1248 N N . GLY A 1 155 ? -22.078 -23.266 -12.961 1 98.25 155 GLY A N 1
ATOM 1249 C CA . GLY A 1 155 ? -21.344 -23.672 -14.148 1 98.25 155 GLY A CA 1
ATOM 1250 C C . GLY A 1 155 ? -19.984 -23 -14.289 1 98.25 155 GLY A C 1
ATOM 1251 O O . GLY A 1 155 ? -19.219 -23.312 -15.195 1 98.25 155 GLY A O 1
ATOM 1252 N N . VAL A 1 156 ? -19.719 -22.047 -13.484 1 97.88 156 VAL A N 1
ATOM 1253 C CA . VAL A 1 156 ? -18.391 -21.453 -13.328 1 97.88 156 VAL A CA 1
ATOM 1254 C C . VAL A 1 156 ? -18.016 -21.406 -11.852 1 97.88 156 VAL A C 1
ATOM 1256 O O . VAL A 1 156 ? -18.875 -21.219 -10.984 1 97.88 156 VAL A O 1
ATOM 1259 N N . PRO A 1 157 ? -16.781 -21.594 -11.562 1 97.31 157 PRO A N 1
ATOM 1260 C CA . PRO A 1 157 ? -16.375 -21.625 -10.156 1 97.31 157 PRO A CA 1
ATOM 1261 C C . PRO A 1 157 ? -16.234 -20.219 -9.562 1 97.31 157 PRO A C 1
ATOM 1263 O O . PRO A 1 157 ? -16.078 -19.25 -10.297 1 97.31 157 PRO A O 1
ATOM 1266 N N . ASP A 1 158 ? -16.422 -20.156 -8.219 1 96.69 158 ASP A N 1
ATOM 1267 C CA . ASP A 1 158 ? -15.945 -18.969 -7.512 1 96.69 158 ASP A CA 1
ATOM 1268 C C . ASP A 1 158 ? -14.414 -18.922 -7.477 1 96.69 158 ASP A C 1
ATOM 1270 O O . ASP A 1 158 ? -13.75 -19.734 -8.133 1 96.69 158 ASP A O 1
ATOM 1274 N N . TRP A 1 159 ? -13.852 -17.891 -6.801 1 96.12 159 TRP A N 1
ATOM 1275 C CA . TRP A 1 159 ? -12.406 -17.672 -6.852 1 96.12 159 TRP A CA 1
ATOM 1276 C C . TRP A 1 159 ? -11.656 -18.859 -6.27 1 96.12 159 TRP A C 1
ATOM 1278 O O . TRP A 1 159 ? -10.727 -19.391 -6.891 1 96.12 159 TRP A O 1
ATOM 1288 N N . VAL A 1 160 ? -12.008 -19.328 -5.055 1 97.31 160 VAL A N 1
ATOM 1289 C CA . VAL A 1 160 ? -11.203 -20.328 -4.359 1 97.31 160 VAL A CA 1
ATOM 1290 C C . VAL A 1 160 ? -11.258 -21.656 -5.117 1 97.31 160 VAL 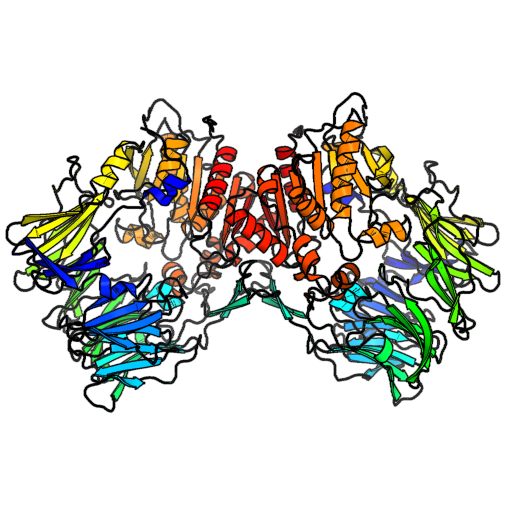A C 1
ATOM 1292 O O . VAL A 1 160 ? -10.273 -22.391 -5.16 1 97.31 160 VAL A O 1
ATOM 1295 N N . TYR A 1 161 ? -12.414 -22 -5.746 1 97.44 161 TYR A N 1
ATOM 1296 C CA . TYR A 1 161 ? -12.516 -23.25 -6.504 1 97.44 161 TYR A CA 1
ATOM 1297 C C . TYR A 1 161 ? -11.742 -23.156 -7.812 1 97.44 161 TYR A C 1
ATOM 1299 O O . TYR A 1 161 ? -11.141 -24.125 -8.258 1 97.44 161 TYR A O 1
ATOM 1307 N N . GLU A 1 162 ? -11.844 -22.016 -8.414 1 96.19 162 GLU A N 1
ATOM 1308 C CA . GLU A 1 162 ? -11.055 -21.828 -9.625 1 96.19 162 GLU A CA 1
ATOM 1309 C C . GLU A 1 162 ? -9.562 -21.953 -9.328 1 96.19 162 GLU A C 1
ATOM 1311 O O . GLU A 1 162 ? -8.82 -22.609 -10.07 1 96.19 162 GLU A O 1
ATOM 1316 N N . GLU A 1 163 ? -9.148 -21.391 -8.273 1 95 163 GLU A N 1
ATOM 1317 C CA . GLU A 1 163 ? -7.734 -21.25 -7.934 1 95 163 GLU A CA 1
ATOM 1318 C C . GLU A 1 163 ? -7.168 -22.562 -7.375 1 95 163 GLU A C 1
ATOM 1320 O O . GLU A 1 163 ? -6.059 -22.969 -7.727 1 95 163 GLU A O 1
ATOM 1325 N N . GLU A 1 164 ? -7.992 -23.234 -6.559 1 96.69 164 GLU A N 1
ATOM 1326 C CA . GLU A 1 164 ? -7.371 -24.266 -5.723 1 96.69 164 GLU A CA 1
ATOM 1327 C C . GLU A 1 164 ? -7.902 -25.656 -6.07 1 96.69 164 GLU A C 1
ATOM 1329 O O . GLU A 1 164 ? -7.289 -26.656 -5.719 1 96.69 164 GLU A O 1
ATOM 1334 N N . VAL A 1 165 ? -9.047 -25.703 -6.75 1 97.06 165 VAL A N 1
ATOM 1335 C CA . VAL A 1 165 ? -9.68 -27.016 -6.859 1 97.06 165 VAL A CA 1
ATOM 1336 C C . VAL A 1 165 ? -9.758 -27.438 -8.328 1 97.06 165 VAL A C 1
ATOM 1338 O O . VAL A 1 165 ? -9.117 -28.406 -8.734 1 97.06 165 VAL A O 1
ATOM 1341 N N . LEU A 1 166 ? -10.391 -26.531 -9.086 1 95.56 166 LEU A N 1
ATOM 1342 C CA . LEU A 1 166 ? -10.703 -26.953 -10.453 1 95.56 166 LEU A CA 1
ATOM 1343 C C . LEU A 1 166 ? -9.633 -26.469 -11.422 1 95.56 166 LEU A C 1
ATOM 1345 O O . LEU A 1 166 ? -9.531 -26.969 -12.539 1 95.56 166 LEU A O 1
ATOM 1349 N N . SER A 1 167 ? -8.867 -25.438 -11.031 1 94 167 SER A N 1
ATOM 1350 C CA . SER A 1 167 ? -7.898 -24.828 -11.938 1 94 167 SER A CA 1
ATOM 1351 C C . SER A 1 167 ? -8.5 -24.594 -13.32 1 94 167 SER A C 1
ATOM 1353 O O . SER A 1 167 ? -7.883 -24.906 -14.336 1 94 167 SER A O 1
ATOM 1355 N N . SER A 1 168 ? -9.68 -24.172 -13.32 1 93.94 168 SER A N 1
ATOM 1356 C CA . SER A 1 168 ? -10.461 -23.922 -14.531 1 93.94 168 SER A CA 1
ATOM 1357 C C . SER A 1 168 ? -11.516 -22.844 -14.305 1 93.94 168 SER A C 1
ATOM 1359 O O . SER A 1 168 ? -11.984 -22.656 -13.18 1 93.94 168 SER A O 1
ATOM 1361 N N . GLY A 1 169 ? -11.844 -22.266 -15.375 1 94.5 169 GLY A N 1
ATOM 1362 C CA . GLY A 1 169 ? -12.922 -21.297 -15.312 1 94.5 169 GLY A CA 1
ATOM 1363 C C . GLY A 1 169 ? -14.289 -21.906 -15.547 1 94.5 169 GLY A C 1
ATOM 1364 O O . GLY A 1 169 ? -15.305 -21.203 -15.516 1 94.5 169 GLY A O 1
ATOM 1365 N N . SER A 1 170 ? -14.258 -23.188 -15.781 1 96.19 170 SER A N 1
ATOM 1366 C CA . SER A 1 170 ? -15.5 -23.891 -16.062 1 96.19 170 SER A CA 1
ATOM 1367 C C . SER A 1 170 ? -15.789 -24.953 -15 1 96.19 170 SER A C 1
ATOM 1369 O O . SER A 1 170 ? -14.867 -25.609 -14.5 1 96.19 170 SER A O 1
ATOM 1371 N N . ALA A 1 171 ? -17.047 -25.062 -14.664 1 98.19 171 ALA A N 1
ATOM 1372 C CA . ALA A 1 171 ? -17.562 -26.141 -13.828 1 98.19 171 ALA A CA 1
ATOM 1373 C C . ALA A 1 171 ? -18.781 -26.797 -14.461 1 98.19 171 ALA A C 1
ATOM 1375 O O . ALA A 1 171 ? -19.828 -26.922 -13.828 1 98.19 171 ALA A O 1
ATOM 1376 N N . LEU A 1 172 ? -18.641 -27.094 -15.711 1 97.94 172 LEU A N 1
ATOM 1377 C CA . LEU A 1 172 ? -19.641 -27.797 -16.531 1 97.94 172 LEU A CA 1
ATOM 1378 C C . LEU A 1 172 ? -19.078 -29.109 -17.047 1 97.94 172 LEU A C 1
ATOM 1380 O O . LEU A 1 172 ? -17.938 -29.156 -17.531 1 97.94 172 LEU A O 1
ATOM 1384 N N . TRP A 1 173 ? -19.922 -30.203 -16.984 1 97.69 173 TRP A N 1
ATOM 1385 C CA . TRP A 1 173 ? -19.484 -31.516 -17.453 1 97.69 173 TRP A CA 1
ATOM 1386 C C . TRP A 1 173 ? -20.594 -32.219 -18.234 1 97.69 173 TRP A C 1
ATOM 1388 O O . TRP A 1 173 ? -21.578 -32.656 -17.656 1 97.69 173 TRP A O 1
ATOM 1398 N N . TRP A 1 174 ? -20.406 -32.375 -19.516 1 96.31 174 TRP A N 1
ATOM 1399 C CA . TRP A 1 174 ? -21.359 -33.062 -20.375 1 96.31 174 TRP A CA 1
ATOM 1400 C C . TRP A 1 174 ? -21.203 -34.594 -20.266 1 96.31 174 TRP A C 1
ATOM 1402 O O . TRP A 1 174 ? -20.094 -35.094 -20.172 1 96.31 174 TRP A O 1
ATOM 1412 N N . SER A 1 175 ? -22.375 -35.25 -20.297 1 95.25 175 SER A N 1
ATOM 1413 C CA . SER A 1 175 ? -22.281 -36.688 -20.5 1 95.25 175 SER A CA 1
ATOM 1414 C C . SER A 1 175 ? -21.672 -37.031 -21.859 1 95.25 175 SER A C 1
ATOM 1416 O O . SER A 1 175 ? -21.734 -36.188 -22.781 1 95.25 175 SER A O 1
ATOM 1418 N N . PRO A 1 176 ? -21.094 -38.219 -22 1 92.81 176 PRO A N 1
ATOM 1419 C CA . PRO A 1 176 ? -20.406 -38.562 -23.25 1 92.81 176 PRO A CA 1
ATOM 1420 C C . PRO A 1 176 ? -21.297 -38.406 -24.469 1 92.81 176 PRO A C 1
ATOM 1422 O O . PRO A 1 176 ? -20.812 -38.031 -25.547 1 92.81 176 PRO A O 1
ATOM 1425 N N . ASP A 1 177 ? -22.609 -38.594 -24.344 1 91.12 177 ASP A N 1
ATOM 1426 C CA . ASP A 1 177 ? -23.516 -38.531 -25.484 1 91.12 177 ASP A CA 1
ATOM 1427 C C . ASP A 1 177 ? -24.125 -37.125 -25.609 1 91.12 177 ASP A C 1
ATOM 1429 O O . ASP A 1 177 ? -24.969 -36.875 -26.5 1 91.12 177 ASP A O 1
ATOM 1433 N N . GLY A 1 178 ? -23.828 -36.25 -24.688 1 91.62 178 GLY A N 1
ATOM 1434 C CA . GLY A 1 178 ? -24.297 -34.875 -24.75 1 91.62 178 GLY A CA 1
ATOM 1435 C C . GLY A 1 178 ? -25.734 -34.719 -24.328 1 91.62 178 GLY A C 1
ATOM 1436 O O . GLY A 1 178 ? -26.328 -33.625 -24.484 1 91.62 178 GLY A O 1
ATOM 1437 N N . SER A 1 179 ? -26.281 -35.719 -23.719 1 91.75 179 SER A N 1
ATOM 1438 C CA . SER A 1 179 ? -27.703 -35.688 -23.359 1 91.75 179 SER A CA 1
ATOM 1439 C C . SER A 1 179 ? -27.906 -35.125 -21.953 1 91.75 179 SER A C 1
ATOM 1441 O O . SER A 1 179 ? -29.016 -34.75 -21.594 1 91.75 179 SER A O 1
ATOM 1443 N N . LYS A 1 180 ? -26.891 -35.156 -21.141 1 95 180 LYS A N 1
ATOM 1444 C CA . LYS A 1 180 ? -26.969 -34.688 -19.766 1 95 180 LYS A CA 1
ATOM 1445 C C . LYS A 1 180 ? -25.844 -33.719 -19.453 1 95 180 LYS A C 1
ATOM 1447 O O . LYS A 1 180 ? -24.766 -33.781 -20.062 1 95 180 LYS A O 1
ATOM 1452 N N . LEU A 1 181 ? -26.109 -32.781 -18.578 1 96.12 181 LEU A N 1
ATOM 1453 C CA . LEU A 1 181 ? -25.125 -31.781 -18.188 1 96.12 181 LEU A CA 1
ATOM 1454 C C . LEU A 1 181 ? -25.078 -31.656 -16.656 1 96.12 181 LEU A C 1
ATOM 1456 O O . LEU A 1 181 ? -26.094 -31.422 -16.016 1 96.12 181 LEU A O 1
ATOM 1460 N N . ALA A 1 182 ? -23.906 -31.953 -16.078 1 98 182 ALA A N 1
ATOM 1461 C CA . ALA A 1 182 ? -23.656 -31.672 -14.664 1 98 182 ALA A CA 1
ATOM 1462 C C . ALA A 1 182 ? -23.156 -30.25 -14.469 1 98 182 ALA A C 1
ATOM 1464 O O . ALA A 1 182 ? -22.25 -29.797 -15.18 1 98 182 ALA A O 1
ATOM 1465 N N . VAL A 1 183 ? -23.766 -29.516 -13.586 1 98.31 183 VAL A N 1
ATOM 1466 C CA . VAL A 1 183 ? -23.484 -28.109 -13.336 1 98.31 183 VAL A CA 1
ATOM 1467 C C . VAL A 1 183 ? -23.031 -27.922 -11.883 1 98.31 183 VAL A C 1
ATOM 1469 O O . VAL A 1 183 ? -23.781 -28.219 -10.953 1 98.31 183 VAL A O 1
ATOM 1472 N N . GLY A 1 184 ? -21.797 -27.469 -11.695 1 98.62 184 GLY A N 1
ATOM 1473 C CA . GLY A 1 184 ? -21.359 -27.109 -10.352 1 98.62 184 GLY A CA 1
ATOM 1474 C C . GLY A 1 184 ? -22.078 -25.891 -9.797 1 98.62 184 GLY A C 1
ATOM 1475 O O . GLY A 1 184 ? -22.328 -24.922 -10.523 1 98.62 184 GLY A O 1
ATOM 1476 N N . PHE A 1 185 ? -22.438 -25.969 -8.57 1 98.5 185 PHE A N 1
ATOM 1477 C CA . PHE A 1 185 ? -23.078 -24.859 -7.855 1 98.5 185 PHE A CA 1
ATOM 1478 C C . PHE A 1 185 ? -22.203 -24.406 -6.688 1 98.5 185 PHE A C 1
ATOM 1480 O O . PHE A 1 185 ? -21.828 -25.219 -5.84 1 98.5 185 PHE A O 1
ATOM 1487 N N . PHE A 1 186 ? -21.922 -23.156 -6.605 1 98.5 186 PHE A N 1
ATOM 1488 C CA . PHE A 1 186 ? -21.109 -22.578 -5.551 1 98.5 186 PHE A CA 1
ATOM 1489 C C . PHE A 1 186 ? -21.828 -21.406 -4.895 1 98.5 186 PHE A C 1
ATOM 1491 O O . PHE A 1 186 ? -22.234 -20.453 -5.574 1 98.5 186 PHE A O 1
ATOM 1498 N N . ASP A 1 187 ? -22 -21.422 -3.627 1 98.5 187 ASP A N 1
ATOM 1499 C CA . ASP A 1 187 ? -22.672 -20.375 -2.846 1 98.5 187 ASP A CA 1
ATOM 1500 C C . ASP A 1 187 ? -21.719 -19.734 -1.856 1 98.5 187 ASP A C 1
ATOM 1502 O O . ASP A 1 187 ? -21.375 -20.328 -0.834 1 98.5 187 ASP A O 1
ATOM 1506 N N . ASP A 1 188 ? -21.375 -18.5 -2.125 1 98.31 188 ASP A N 1
ATOM 1507 C CA . ASP A 1 188 ? -20.406 -17.766 -1.314 1 98.31 188 ASP A CA 1
ATOM 1508 C C . ASP A 1 188 ? -21.109 -16.859 -0.299 1 98.31 188 ASP A C 1
ATOM 1510 O O . ASP A 1 188 ? -20.5 -15.961 0.268 1 98.31 188 ASP A O 1
ATOM 1514 N N . THR A 1 189 ? -22.344 -17.047 -0.021 1 98.06 189 THR A N 1
ATOM 1515 C CA . THR A 1 189 ? -23.109 -16.188 0.872 1 98.06 189 THR A CA 1
ATOM 1516 C C . THR A 1 189 ? -22.391 -16.016 2.211 1 98.06 189 THR A C 1
ATOM 1518 O O . THR A 1 189 ? -22.344 -14.922 2.762 1 98.06 189 THR A O 1
ATOM 1521 N N . SER A 1 190 ? -21.828 -17.078 2.729 1 97.44 190 SER A N 1
ATOM 1522 C CA . SER A 1 190 ? -21.219 -17.047 4.059 1 97.44 190 SER A CA 1
ATOM 1523 C C . SER A 1 190 ? -19.719 -16.797 3.982 1 97.44 190 SER A C 1
ATOM 1525 O O . SER A 1 190 ? -19.047 -16.719 5.012 1 97.44 190 SER A O 1
ATOM 1527 N N . VAL A 1 191 ? -19.141 -16.734 2.797 1 97.69 191 VAL A N 1
ATOM 1528 C CA . VAL A 1 191 ? -17.719 -16.469 2.625 1 97.69 191 VAL A CA 1
ATOM 1529 C C . VAL A 1 191 ? -17.438 -14.992 2.842 1 97.69 191 VAL A C 1
ATOM 1531 O O . VAL A 1 191 ? -18.156 -14.133 2.318 1 97.69 191 VAL A O 1
ATOM 1534 N N . GLN A 1 192 ? -16.406 -14.688 3.627 1 96.19 192 GLN A N 1
ATOM 1535 C CA . GLN A 1 192 ? -16.062 -13.297 3.92 1 96.19 192 GLN A CA 1
ATOM 1536 C C . GLN A 1 192 ? -15.484 -12.602 2.695 1 96.19 192 GLN A C 1
ATOM 1538 O O . GLN A 1 192 ? -14.883 -13.25 1.833 1 96.19 192 GLN A O 1
ATOM 1543 N N . THR A 1 193 ? -15.703 -11.32 2.625 1 96.06 193 THR A N 1
ATOM 1544 C CA . THR A 1 193 ? -15.266 -10.516 1.492 1 96.06 193 THR A CA 1
ATOM 1545 C C . THR A 1 193 ? -13.922 -9.852 1.795 1 96.06 193 THR A C 1
ATOM 1547 O O . THR A 1 193 ? -13.75 -9.242 2.854 1 96.06 193 THR A O 1
ATOM 1550 N N . PHE A 1 194 ? -12.961 -10.078 0.976 1 95.12 194 PHE A N 1
ATOM 1551 C CA . PHE A 1 194 ? -11.727 -9.297 0.961 1 95.12 194 PHE A CA 1
ATOM 1552 C C . PHE A 1 194 ? -11.82 -8.156 -0.044 1 95.12 194 PHE A C 1
ATOM 1554 O O . PHE A 1 194 ? -12.352 -8.328 -1.144 1 95.12 194 PHE A O 1
ATOM 1561 N N . LYS A 1 195 ? -11.367 -7.012 0.344 1 95.38 195 LYS A N 1
ATOM 1562 C CA . LYS A 1 195 ? -11.43 -5.836 -0.521 1 95.38 195 LYS A CA 1
ATOM 1563 C C . LYS A 1 195 ? -10.031 -5.273 -0.779 1 95.38 195 LYS A C 1
ATOM 1565 O O . LYS A 1 195 ? -9.148 -5.375 0.073 1 95.38 195 LYS A O 1
ATOM 1570 N N . TYR A 1 196 ? -9.734 -4.762 -1.914 1 94.56 196 TYR A N 1
ATOM 1571 C CA . TYR A 1 196 ? -8.508 -4.039 -2.25 1 94.56 196 TYR A CA 1
ATOM 1572 C C . TYR A 1 196 ? -8.789 -2.953 -3.285 1 94.56 196 TYR A C 1
ATOM 1574 O O . TYR A 1 196 ? -9.867 -2.906 -3.873 1 94.56 196 TYR A O 1
ATOM 1582 N N . PHE A 1 197 ? -7.883 -2.076 -3.49 1 94.62 197 PHE A N 1
ATOM 1583 C CA . PHE A 1 197 ? -8.109 -0.933 -4.367 1 94.62 197 PHE A CA 1
ATOM 1584 C C . PHE A 1 197 ? -7.297 -1.065 -5.652 1 94.62 197 PHE A C 1
ATOM 1586 O O . PHE A 1 197 ? -6.195 -1.617 -5.641 1 94.62 197 PHE A O 1
ATOM 1593 N N . LEU A 1 198 ? -7.855 -0.584 -6.719 1 94 198 LEU A N 1
ATOM 1594 C CA . LEU A 1 198 ? -7.168 -0.32 -7.98 1 94 198 LEU A CA 1
ATOM 1595 C C . LEU A 1 198 ? -7.168 1.172 -8.297 1 94 198 LEU A C 1
ATOM 1597 O O . LEU A 1 198 ? -8.203 1.833 -8.195 1 94 198 LEU A O 1
ATOM 1601 N N . TYR A 1 199 ? -6.062 1.665 -8.68 1 92.62 199 TYR A N 1
ATOM 1602 C CA . TYR A 1 199 ? -5.883 3.107 -8.797 1 92.62 199 TYR A CA 1
ATOM 1603 C C . TYR A 1 199 ? -5.965 3.543 -10.258 1 92.62 199 TYR A C 1
ATOM 1605 O O . TYR A 1 199 ? -6.18 4.723 -10.547 1 92.62 199 TYR A O 1
ATOM 1613 N N . GLY A 1 200 ? -5.969 2.641 -11.195 1 84.12 200 GLY A N 1
ATOM 1614 C CA . GLY A 1 200 ? -6.199 2.93 -12.602 1 84.12 200 GLY A CA 1
ATOM 1615 C C . GLY A 1 200 ? -4.996 3.557 -13.289 1 84.12 200 GLY A C 1
ATOM 1616 O O . GLY A 1 200 ? -3.928 3.682 -12.688 1 84.12 200 GLY A O 1
ATOM 1617 N N . ASP A 1 201 ? -5.145 3.744 -14.734 1 69.56 201 ASP A N 1
ATOM 1618 C CA . ASP A 1 201 ? -4.094 4.328 -15.562 1 69.56 201 ASP A CA 1
ATOM 1619 C C . ASP A 1 201 ? -4.379 5.797 -15.852 1 69.56 201 ASP A C 1
ATOM 1621 O O . ASP A 1 201 ? -5.523 6.242 -15.766 1 69.56 201 ASP A O 1
ATOM 1625 N N . ASP A 1 202 ? -3.414 6.84 -15.766 1 54.69 202 ASP A N 1
ATOM 1626 C CA . ASP A 1 202 ? -3.539 8.273 -16 1 54.69 202 ASP A CA 1
ATOM 1627 C C . ASP A 1 202 ? -4.418 8.555 -17.219 1 54.69 202 ASP A C 1
ATOM 1629 O O . ASP A 1 202 ? -5.09 9.586 -17.281 1 54.69 202 ASP A O 1
ATOM 1633 N N . SER A 1 203 ? -4.32 7.82 -18.391 1 48.62 203 SER A N 1
ATOM 1634 C CA . SER A 1 203 ? -4.871 8.25 -19.672 1 48.62 203 SER A CA 1
ATOM 1635 C C . SER A 1 203 ? -6.379 8.039 -19.719 1 48.62 203 SER A C 1
ATOM 1637 O O . SER A 1 203 ? -7.098 8.828 -20.344 1 48.62 203 SER A O 1
ATOM 1639 N N . SER A 1 204 ? -6.859 6.867 -19.578 1 48.06 204 SER A N 1
ATOM 1640 C CA . SER A 1 204 ? -8.203 6.547 -20.047 1 48.06 204 SER A CA 1
ATOM 1641 C C . SER A 1 204 ? -9.25 6.789 -18.969 1 48.06 204 SER A C 1
ATOM 1643 O O . SER A 1 204 ? -10.336 7.301 -19.25 1 48.06 204 SER A O 1
ATOM 1645 N N . SER A 1 205 ? -9.383 6.07 -17.781 1 50.53 205 SER A N 1
ATOM 1646 C CA . SER A 1 205 ? -10.461 6.117 -16.797 1 50.53 205 SER A CA 1
ATOM 1647 C C . SER A 1 205 ? -9.93 6.469 -15.414 1 50.53 205 SER A C 1
ATOM 1649 O O . SER A 1 205 ? -9.414 5.605 -14.703 1 50.53 205 SER A O 1
ATOM 1651 N N . TYR A 1 206 ? -9.375 7.719 -15.328 1 52.81 206 TYR A N 1
ATOM 1652 C CA . TYR A 1 206 ? -8.883 8.227 -14.055 1 52.81 206 TYR A CA 1
ATOM 1653 C C . TYR A 1 206 ? -10.016 8.328 -13.039 1 52.81 206 TYR A C 1
ATOM 1655 O O . TYR A 1 206 ? -11.031 8.984 -13.297 1 52.81 206 TYR A O 1
ATOM 1663 N N . HIS A 1 207 ? -10.078 7.305 -12.148 1 76.12 207 HIS A N 1
ATOM 1664 C CA . HIS A 1 207 ? -11.016 7.621 -11.078 1 76.12 207 HIS A CA 1
ATOM 1665 C C . HIS A 1 207 ? -10.336 8.422 -9.969 1 76.12 207 HIS A C 1
ATOM 1667 O O . HIS A 1 207 ? -9.242 8.078 -9.531 1 76.12 207 HIS A O 1
ATOM 1673 N N . GLN A 1 208 ? -10.656 9.68 -9.852 1 90.56 208 GLN A N 1
ATOM 1674 C CA . GLN A 1 208 ? -10.195 10.523 -8.758 1 90.56 208 GLN A CA 1
ATOM 1675 C C . GLN A 1 208 ? -10.219 9.766 -7.434 1 90.56 208 GLN A C 1
ATOM 1677 O O . GLN A 1 208 ? -9.367 9.992 -6.57 1 90.56 208 GLN A O 1
ATOM 1682 N N . TYR A 1 209 ? -11.141 8.812 -7.352 1 94.69 209 TYR A N 1
ATOM 1683 C CA . TYR A 1 209 ? -11.234 7.91 -6.207 1 94.69 209 TYR A CA 1
ATOM 1684 C C . TYR A 1 209 ? -10.891 6.48 -6.609 1 94.69 209 TYR A C 1
ATOM 1686 O O . TYR A 1 209 ? -11.344 5.996 -7.652 1 94.69 209 TYR A O 1
ATOM 1694 N N . PRO A 1 210 ? -9.992 5.777 -5.844 1 93.44 210 PRO A N 1
ATOM 1695 C CA . PRO A 1 210 ? -9.617 4.406 -6.207 1 93.44 210 PRO A CA 1
ATOM 1696 C C . PRO A 1 210 ? -10.828 3.488 -6.355 1 93.44 210 PRO A C 1
ATOM 1698 O O . PRO A 1 210 ? -11.82 3.639 -5.633 1 93.44 210 PRO A O 1
ATOM 1701 N N . HIS A 1 211 ? -10.742 2.631 -7.301 1 92.81 211 HIS A N 1
ATOM 1702 C CA . HIS A 1 211 ? -11.789 1.639 -7.492 1 92.81 211 HIS A CA 1
ATOM 1703 C C . HIS A 1 211 ? -11.68 0.511 -6.473 1 92.81 211 HIS A C 1
ATOM 1705 O O . HIS A 1 211 ? -10.609 -0.082 -6.312 1 92.81 211 HIS A O 1
ATOM 1711 N N . GLU A 1 212 ? -12.758 0.257 -5.781 1 92.94 212 GLU A N 1
ATOM 1712 C CA . GLU A 1 212 ? -12.773 -0.821 -4.797 1 92.94 212 GLU A CA 1
ATOM 1713 C C . GLU A 1 212 ? -13.172 -2.148 -5.438 1 92.94 212 GLU A C 1
ATOM 1715 O O . GLU A 1 212 ? -14.234 -2.25 -6.059 1 92.94 212 GLU A O 1
ATOM 1720 N N . GLU A 1 213 ? -12.273 -3.082 -5.344 1 92.38 213 GLU A N 1
ATOM 1721 C CA . GLU A 1 213 ? -12.562 -4.449 -5.766 1 92.38 213 GLU A CA 1
ATOM 1722 C C . GLU A 1 213 ? -12.938 -5.328 -4.578 1 92.38 213 GLU A C 1
ATOM 1724 O O . GLU A 1 213 ? -12.352 -5.215 -3.502 1 92.38 213 GLU A O 1
ATOM 1729 N N . GLU A 1 214 ? -14.023 -6.105 -4.789 1 93.44 214 GLU A N 1
ATOM 1730 C CA . GLU A 1 214 ? -14.461 -7.062 -3.777 1 93.44 214 GLU A CA 1
ATOM 1731 C C . GLU A 1 214 ? -14.266 -8.5 -4.25 1 93.44 214 GLU A C 1
ATOM 1733 O O . GLU A 1 214 ? -14.555 -8.82 -5.402 1 93.44 214 GLU A O 1
ATOM 1738 N N . LEU A 1 215 ? -13.711 -9.242 -3.43 1 93.25 215 LEU A N 1
ATOM 1739 C CA . LEU A 1 215 ? -13.43 -10.648 -3.719 1 93.25 215 LEU A CA 1
ATOM 1740 C C . LEU A 1 215 ? -13.805 -11.531 -2.533 1 93.25 215 LEU A C 1
ATOM 1742 O O . LEU A 1 215 ? -13.312 -11.328 -1.422 1 93.25 215 LEU A O 1
ATOM 1746 N N . LYS A 1 216 ? -14.852 -12.453 -2.777 1 97 216 LYS A N 1
ATOM 1747 C CA . LYS A 1 216 ? -15.07 -13.461 -1.74 1 97 216 LYS A CA 1
ATOM 1748 C C . LYS A 1 216 ? -13.852 -14.367 -1.587 1 97 216 LYS A C 1
ATOM 1750 O O . LYS A 1 216 ? -13.438 -15.023 -2.541 1 97 216 LYS A O 1
ATOM 1755 N N . TYR A 1 217 ? -13.258 -14.328 -0.484 1 97.12 217 TYR A N 1
ATOM 1756 C CA . TYR A 1 217 ? -11.992 -15.008 -0.23 1 97.12 217 TYR A CA 1
ATOM 1757 C C . TYR A 1 217 ? -11.992 -15.656 1.147 1 97.12 217 TYR A C 1
ATOM 1759 O O . TYR A 1 217 ? -11.781 -14.984 2.16 1 97.12 217 TYR A O 1
ATOM 1767 N N . PRO A 1 218 ? -12.242 -16.969 1.232 1 97.56 218 PRO A N 1
ATOM 1768 C CA . PRO A 1 218 ? -12.219 -17.625 2.537 1 97.56 218 PRO A CA 1
ATOM 1769 C C . PRO A 1 218 ? -10.812 -17.781 3.098 1 97.56 218 PRO A C 1
ATOM 1771 O O . PRO A 1 218 ? -10.047 -18.641 2.633 1 97.56 218 PRO A O 1
ATOM 1774 N N . LYS A 1 219 ? -10.461 -17 4.082 1 97.06 219 LYS A N 1
ATOM 1775 C CA . LYS A 1 219 ? -9.172 -17.156 4.746 1 97.06 219 LYS A CA 1
ATOM 1776 C C . LYS A 1 219 ? -9.211 -18.281 5.773 1 97.06 219 LYS A C 1
ATOM 1778 O O . LYS A 1 219 ? -10.289 -18.656 6.25 1 97.06 219 LYS A O 1
ATOM 1783 N N . SER A 1 220 ? -8.078 -18.828 6.113 1 96.81 220 SER A N 1
ATOM 1784 C CA . SER A 1 220 ? -7.973 -20.016 6.953 1 96.81 220 SER A CA 1
ATOM 1785 C C . SER A 1 220 ? -8.828 -19.891 8.211 1 96.81 220 SER A C 1
ATOM 1787 O O . SER A 1 220 ? -8.758 -18.875 8.906 1 96.81 220 SER A O 1
ATOM 1789 N N . GLY A 1 221 ? -9.594 -20.844 8.492 1 96 221 GLY A N 1
ATOM 1790 C CA . GLY A 1 221 ? -10.43 -20.859 9.68 1 96 221 GLY A CA 1
ATOM 1791 C C . GLY A 1 221 ? -11.812 -20.281 9.445 1 96 221 GLY A C 1
ATOM 1792 O O . GLY A 1 221 ? -12.703 -20.422 10.297 1 96 221 GLY A O 1
ATOM 1793 N N . THR A 1 222 ? -12.109 -19.625 8.305 1 96.12 222 THR A N 1
ATOM 1794 C CA . THR A 1 222 ? -13.398 -19.016 7.992 1 96.12 222 THR A CA 1
ATOM 1795 C C . THR A 1 222 ? -14.219 -19.922 7.07 1 96.12 222 THR A C 1
ATOM 1797 O O . THR A 1 222 ? -13.703 -20.906 6.551 1 96.12 222 THR A O 1
ATOM 1800 N N . PRO A 1 223 ? -15.453 -19.656 6.82 1 96.56 223 PRO A N 1
ATOM 1801 C CA . PRO A 1 223 ? -16.328 -20.562 6.059 1 96.56 223 PRO A CA 1
ATOM 1802 C C . PRO A 1 223 ? -15.93 -20.672 4.59 1 96.56 223 PRO A C 1
ATOM 1804 O O . PRO A 1 223 ? -15.586 -19.672 3.961 1 96.56 223 PRO A O 1
ATOM 1807 N N . ASN A 1 224 ? -15.977 -21.953 4.078 1 97.5 224 ASN A N 1
ATOM 1808 C CA . ASN A 1 224 ? -15.875 -22.219 2.65 1 97.5 224 ASN A CA 1
ATOM 1809 C C . ASN A 1 224 ? -17.203 -22 1.936 1 97.5 224 ASN A C 1
ATOM 1811 O O . ASN A 1 224 ? -18.25 -21.891 2.58 1 97.5 224 ASN A O 1
ATOM 1815 N N . PRO A 1 225 ? -17.141 -21.906 0.615 1 97.75 225 PRO A N 1
ATOM 1816 C CA . PRO A 1 225 ? -18.422 -21.906 -0.112 1 97.75 225 PRO A CA 1
ATOM 1817 C C . PRO A 1 225 ? -19.188 -23.219 0.055 1 97.75 225 PRO A C 1
ATOM 1819 O O . PRO A 1 225 ? -18.578 -24.281 0.233 1 97.75 225 PRO A O 1
ATOM 1822 N N . ILE A 1 226 ? -20.531 -23.109 0.02 1 97.56 226 ILE A N 1
ATOM 1823 C CA . ILE A 1 226 ? -21.359 -24.312 -0.078 1 97.56 226 ILE A CA 1
ATOM 1824 C C . ILE A 1 226 ? -21.391 -24.797 -1.522 1 97.56 226 ILE A C 1
ATOM 1826 O O . ILE A 1 226 ? -21.609 -24.016 -2.449 1 97.56 226 ILE A O 1
ATOM 1830 N N . VAL A 1 227 ? -21.188 -26.125 -1.671 1 98.19 227 VAL A N 1
ATOM 1831 C CA . VAL A 1 227 ? -21.047 -26.625 -3.033 1 98.19 227 VAL A CA 1
ATOM 1832 C C . VAL A 1 227 ? -21.891 -27.891 -3.205 1 98.19 227 VAL A C 1
ATOM 1834 O O . VAL A 1 227 ? -21.984 -28.719 -2.289 1 98.19 227 VAL A O 1
ATOM 1837 N N . TYR A 1 228 ? -22.531 -28.047 -4.242 1 97.62 228 TYR A N 1
ATOM 1838 C CA . TYR A 1 228 ? -23.156 -29.297 -4.688 1 97.62 228 TYR A CA 1
ATOM 1839 C C . TYR A 1 228 ? -23.266 -29.328 -6.207 1 97.62 228 TYR A C 1
ATOM 1841 O O . TYR A 1 228 ? -22.75 -28.453 -6.895 1 97.62 228 TYR A O 1
ATOM 1849 N N . LEU A 1 229 ? -23.797 -30.438 -6.727 1 98.06 229 LEU A N 1
ATOM 1850 C CA . LEU A 1 229 ? -23.938 -30.625 -8.172 1 98.06 229 LEU A CA 1
ATOM 1851 C C . LEU A 1 229 ? -25.406 -30.641 -8.578 1 98.06 229 LEU A C 1
ATOM 1853 O O . LEU A 1 229 ? -26.25 -31.203 -7.871 1 98.06 229 LEU A O 1
ATOM 1857 N N . ARG A 1 230 ? -25.672 -29.969 -9.672 1 97.75 230 ARG A N 1
ATOM 1858 C CA . ARG A 1 230 ? -26.953 -30.078 -10.352 1 97.75 230 ARG A CA 1
ATOM 1859 C C . ARG A 1 230 ? -26.797 -30.828 -11.672 1 97.75 230 ARG A C 1
ATOM 1861 O O . ARG A 1 230 ? -26 -30.453 -12.523 1 97.75 230 ARG A O 1
ATOM 1868 N N . VAL A 1 231 ? -27.594 -31.844 -11.797 1 97.69 231 VAL A N 1
ATOM 1869 C CA . VAL A 1 231 ? -27.531 -32.625 -13.023 1 97.69 231 VAL A CA 1
ATOM 1870 C C . VAL A 1 231 ? -28.812 -32.438 -13.828 1 97.69 231 VAL A C 1
ATOM 1872 O O . VAL A 1 231 ? -29.922 -32.656 -13.312 1 97.69 231 VAL A O 1
ATOM 1875 N N . TYR A 1 232 ? -28.672 -32.031 -15.055 1 95.31 232 TYR A N 1
ATOM 1876 C CA . TYR A 1 232 ? -29.812 -31.781 -15.938 1 95.31 232 TYR A CA 1
ATOM 1877 C C . TYR A 1 232 ? -29.906 -32.844 -17.016 1 95.31 232 TYR A C 1
ATOM 1879 O O . TYR A 1 232 ? -28.922 -33.125 -17.719 1 95.31 232 TYR A O 1
ATOM 1887 N N . ASP A 1 233 ? -31.016 -33.406 -17.109 1 93.44 233 ASP A N 1
ATOM 1888 C CA . ASP A 1 233 ? -31.328 -34.25 -18.25 1 93.44 233 ASP A CA 1
ATOM 1889 C C . ASP A 1 233 ? -31.938 -33.438 -19.391 1 93.44 233 ASP A C 1
ATOM 1891 O O . ASP A 1 233 ? -33.062 -32.938 -19.281 1 93.44 233 ASP A O 1
ATOM 1895 N N . LEU A 1 234 ? -31.25 -33.375 -20.453 1 88.69 234 LEU A N 1
ATOM 1896 C CA . LEU A 1 234 ? -31.625 -32.469 -21.562 1 88.69 234 LEU A CA 1
ATOM 1897 C C . LEU A 1 234 ? -32.219 -33.25 -22.719 1 88.69 234 LEU A C 1
ATOM 1899 O O . LEU A 1 234 ? -32.25 -32.781 -23.859 1 88.69 234 LEU A O 1
ATOM 1903 N N . SER A 1 235 ? -32.625 -34.406 -22.422 1 82.31 235 SER A N 1
ATOM 1904 C CA . SER A 1 235 ? -33.219 -35.25 -23.453 1 82.31 235 SER A CA 1
ATOM 1905 C C . SER A 1 235 ? -34.562 -34.656 -23.938 1 82.31 235 SER A C 1
ATOM 1907 O O . SER A 1 235 ? -34.938 -34.906 -25.078 1 82.31 235 SER A O 1
ATOM 1909 N N . ASN A 1 236 ? -35.156 -33.969 -23 1 76.94 236 ASN A N 1
ATOM 1910 C CA . ASN A 1 236 ? -36.406 -33.344 -23.375 1 76.94 236 ASN A CA 1
ATOM 1911 C C . ASN A 1 236 ? -36.344 -31.828 -23.203 1 76.94 236 ASN A C 1
ATOM 1913 O O . ASN A 1 236 ? -35.375 -31.297 -22.672 1 76.94 236 ASN A O 1
ATOM 1917 N N . ASP A 1 237 ? -37.344 -31.125 -23.781 1 70.56 237 ASP A N 1
ATOM 1918 C CA . ASP A 1 237 ? -37.375 -29.656 -23.812 1 70.56 237 ASP A CA 1
ATOM 1919 C C . ASP A 1 237 ? -37.594 -29.094 -22.406 1 70.56 237 ASP A C 1
ATOM 1921 O O . ASP A 1 237 ? -37.406 -27.891 -22.172 1 70.56 237 ASP A O 1
ATOM 1925 N N . ASP A 1 238 ? -38.031 -29.938 -21.562 1 77.81 238 ASP A N 1
ATOM 1926 C CA . ASP A 1 238 ? -38.156 -29.547 -20.156 1 77.81 238 ASP A CA 1
ATOM 1927 C C . ASP A 1 238 ? -37.156 -30.281 -19.281 1 77.81 238 ASP A C 1
ATOM 1929 O O . ASP A 1 238 ? -37.438 -31.344 -18.75 1 77.81 238 ASP A O 1
ATOM 1933 N N . PRO A 1 239 ? -36 -29.641 -19.156 1 83.56 239 PRO A N 1
ATOM 1934 C CA . PRO A 1 239 ? -34.938 -30.359 -18.469 1 83.56 239 PRO A CA 1
ATOM 1935 C C . PRO A 1 239 ? -35.312 -30.734 -17.031 1 83.56 239 PRO A C 1
ATOM 1937 O O . PRO A 1 239 ? -35.875 -29.906 -16.312 1 83.56 239 PRO A O 1
ATOM 1940 N N . ILE A 1 240 ? -35.156 -31.953 -16.656 1 88.25 240 ILE A N 1
ATOM 1941 C CA . ILE A 1 240 ? -35.344 -32.438 -15.289 1 88.25 240 ILE A CA 1
ATOM 1942 C C . ILE A 1 240 ? -34.031 -32.281 -14.523 1 88.25 240 ILE A C 1
ATOM 1944 O O . ILE A 1 240 ? -32.969 -32.781 -14.961 1 88.25 240 ILE A O 1
ATOM 1948 N N . MET A 1 241 ? -34.062 -31.531 -13.461 1 93.62 241 MET A N 1
ATOM 1949 C CA . MET A 1 241 ? -32.875 -31.297 -12.664 1 93.62 241 MET A CA 1
ATOM 1950 C C . MET A 1 241 ? -32.844 -32.188 -11.422 1 93.62 241 MET A C 1
ATOM 1952 O O . MET A 1 241 ? -33.875 -32.344 -10.766 1 93.62 241 MET A O 1
ATOM 1956 N N . ARG A 1 242 ? -31.75 -32.812 -11.133 1 96.25 242 ARG A N 1
ATOM 1957 C CA . ARG A 1 242 ? -31.516 -33.531 -9.883 1 96.25 242 ARG A CA 1
ATOM 1958 C C . ARG A 1 242 ? -30.297 -32.969 -9.156 1 96.25 242 ARG A C 1
ATOM 1960 O O . ARG A 1 242 ? -29.25 -32.719 -9.766 1 96.25 242 ARG A O 1
ATOM 1967 N N . ARG A 1 243 ? -30.484 -32.781 -7.898 1 96.5 243 ARG A N 1
ATOM 1968 C CA . ARG A 1 243 ? -29.375 -32.312 -7.074 1 96.5 243 ARG A CA 1
ATOM 1969 C C . ARG A 1 243 ? -28.594 -33.469 -6.5 1 96.5 243 ARG A C 1
ATOM 1971 O O . ARG A 1 243 ? -29.172 -34.469 -6.055 1 96.5 243 ARG A O 1
ATOM 1978 N N . ILE A 1 244 ? -27.328 -33.438 -6.637 1 97.75 244 ILE A N 1
ATOM 1979 C CA . ILE A 1 244 ? -26.438 -34.406 -6 1 97.75 244 ILE A CA 1
ATOM 1980 C C . ILE A 1 244 ? -25.703 -33.75 -4.84 1 97.75 244 ILE A C 1
ATOM 1982 O O . ILE A 1 244 ? -24.953 -32.812 -5.047 1 97.75 244 ILE A O 1
ATOM 1986 N N . ASN A 1 245 ? -25.891 -34.281 -3.633 1 96.5 245 ASN A N 1
ATOM 1987 C CA . ASN A 1 245 ? -25.266 -33.781 -2.426 1 96.5 245 ASN A CA 1
ATOM 1988 C C . ASN A 1 245 ? -24.047 -34.594 -2.02 1 96.5 245 ASN A C 1
ATOM 1990 O O . ASN A 1 245 ? -23.922 -35.75 -2.398 1 96.5 245 ASN A O 1
ATOM 1994 N N . ALA A 1 246 ? -23.172 -33.969 -1.331 1 97.44 246 ALA A N 1
ATOM 1995 C CA . ALA A 1 246 ? -22.047 -34.656 -0.739 1 97.44 246 ALA A CA 1
ATOM 1996 C C . ALA A 1 246 ? -22.516 -35.625 0.341 1 97.44 246 ALA A C 1
ATOM 1998 O O . ALA A 1 246 ? -23.562 -35.438 0.947 1 97.44 246 ALA A O 1
ATOM 1999 N N . PRO A 1 247 ? -21.781 -36.688 0.506 1 98 247 PRO A N 1
ATOM 2000 C CA . PRO A 1 247 ? -22.047 -37.531 1.663 1 98 247 PRO A CA 1
ATOM 2001 C C . PRO A 1 247 ? -21.562 -36.938 2.977 1 98 247 PRO A C 1
ATOM 2003 O O . PRO A 1 247 ? -20.531 -37.344 3.514 1 98 247 PRO A O 1
ATOM 2006 N N . ILE A 1 248 ? -22.312 -36.094 3.59 1 96.81 248 ILE A N 1
ATOM 2007 C CA . ILE A 1 248 ? -21.922 -35.25 4.699 1 96.81 248 ILE A CA 1
ATOM 2008 C C . ILE A 1 248 ? -21.547 -36.094 5.91 1 96.81 248 ILE A C 1
ATOM 2010 O O . ILE A 1 248 ? -20.766 -35.688 6.758 1 96.81 248 ILE A O 1
ATOM 2014 N N . ASP A 1 249 ? -22.125 -37.25 6.055 1 96.94 249 ASP A N 1
ATOM 2015 C CA . ASP A 1 249 ? -21.781 -38.156 7.152 1 96.94 249 ASP A CA 1
ATOM 2016 C C . ASP A 1 249 ? -20.328 -38.625 7.062 1 96.94 249 ASP A C 1
ATOM 2018 O O . ASP A 1 249 ? -19.75 -39.062 8.055 1 96.94 249 ASP A O 1
ATOM 2022 N N . ILE A 1 250 ? -19.766 -38.5 5.859 1 97.44 250 ILE A N 1
ATOM 2023 C CA . ILE A 1 250 ? -18.391 -38.938 5.633 1 97.44 250 ILE A CA 1
ATOM 2024 C C . ILE A 1 250 ? -17.469 -37.75 5.559 1 97.44 250 ILE A C 1
ATOM 2026 O O . ILE A 1 250 ? -16.438 -37.688 6.242 1 97.44 250 ILE A O 1
ATOM 2030 N N . VAL A 1 251 ? -17.812 -36.75 4.758 1 97.81 251 VAL A N 1
ATOM 2031 C CA . VAL A 1 251 ? -16.875 -35.656 4.434 1 97.81 251 VAL A CA 1
ATOM 2032 C C . VAL A 1 251 ? -17.281 -34.375 5.152 1 97.81 251 VAL A C 1
ATOM 2034 O O . VAL A 1 251 ? -16.641 -33.344 4.996 1 97.81 251 VAL A O 1
ATOM 2037 N N . SER A 1 252 ? -18.328 -34.344 5.938 1 94.81 252 SER A N 1
ATOM 2038 C CA . SER A 1 252 ? -18.828 -33.219 6.727 1 94.81 252 SER A CA 1
ATOM 2039 C C . SER A 1 252 ? -19.469 -32.156 5.84 1 94.81 252 SER A C 1
ATOM 2041 O O . SER A 1 252 ? -19.5 -32.312 4.617 1 94.81 252 SER A O 1
ATOM 2043 N N . SER A 1 253 ? -20 -31.047 6.445 1 93.94 253 SER A N 1
ATOM 2044 C CA . SER A 1 253 ? -20.766 -30.031 5.742 1 93.94 253 SER A CA 1
ATOM 2045 C C . SER A 1 253 ? -19.859 -29.047 5.031 1 93.94 253 SER A C 1
ATOM 2047 O O . SER A 1 253 ? -20.281 -28.344 4.102 1 93.94 253 SER A O 1
ATOM 2049 N N . ASP A 1 254 ? -18.672 -28.984 5.441 1 95 254 ASP A N 1
ATOM 2050 C CA . ASP A 1 254 ? -17.734 -28.078 4.809 1 95 254 ASP A CA 1
ATOM 2051 C C . ASP A 1 254 ? -16.875 -28.797 3.779 1 95 254 ASP A C 1
ATOM 2053 O O . ASP A 1 254 ? -15.68 -28.5 3.637 1 95 254 ASP A O 1
ATOM 2057 N N . HIS A 1 255 ? -17.484 -29.75 3.107 1 97.5 255 HIS A N 1
ATOM 2058 C CA . HIS A 1 255 ? -16.828 -30.641 2.152 1 97.5 255 HIS A CA 1
ATOM 2059 C C . HIS A 1 255 ? -16.328 -29.859 0.936 1 97.5 255 HIS A C 1
ATOM 2061 O O . HIS A 1 255 ? -16.656 -28.672 0.775 1 97.5 255 HIS A O 1
ATOM 2067 N N . ILE A 1 256 ? -15.5 -30.5 0.111 1 98.06 256 ILE A N 1
ATOM 2068 C CA . ILE A 1 256 ? -14.945 -29.969 -1.128 1 98.06 256 ILE A CA 1
ATOM 2069 C C . ILE A 1 256 ? -15.312 -30.891 -2.295 1 98.06 256 ILE A C 1
ATOM 2071 O O . ILE A 1 256 ? -15.172 -32.094 -2.201 1 98.06 256 ILE A O 1
ATOM 2075 N N . LEU A 1 257 ? -15.867 -30.312 -3.363 1 98.25 257 LEU A N 1
ATOM 2076 C CA . LEU A 1 257 ? -16.094 -31.016 -4.625 1 98.25 257 LEU A CA 1
ATOM 2077 C C . LEU A 1 257 ? -14.828 -31.031 -5.477 1 98.25 257 LEU A C 1
ATOM 2079 O O . LEU A 1 257 ? -14.547 -30.062 -6.191 1 98.25 257 LEU A O 1
ATOM 2083 N N . GLN A 1 258 ? -14.148 -32.156 -5.465 1 97.19 258 GLN A N 1
ATOM 2084 C CA . GLN A 1 258 ? -12.805 -32.188 -6.047 1 97.19 258 GLN A CA 1
ATOM 2085 C C . GLN A 1 258 ? -12.867 -32.5 -7.535 1 97.19 258 GLN A C 1
ATOM 2087 O O . GLN A 1 258 ? -12.242 -31.812 -8.352 1 97.19 258 GLN A O 1
ATOM 2092 N N . ASN A 1 259 ? -13.469 -33.656 -7.922 1 97.56 259 ASN A N 1
ATOM 2093 C CA . ASN A 1 259 ? -13.531 -34.094 -9.312 1 97.56 259 ASN A CA 1
ATOM 2094 C C . ASN A 1 259 ? -14.945 -34.531 -9.703 1 97.56 259 ASN A C 1
ATOM 2096 O O . ASN A 1 259 ? -15.664 -35.125 -8.898 1 97.56 259 ASN A O 1
ATOM 2100 N N . VAL A 1 260 ? -15.312 -34.188 -10.859 1 98.31 260 VAL A N 1
ATOM 2101 C CA . VAL A 1 260 ? -16.547 -34.656 -11.484 1 98.31 260 VAL A CA 1
ATOM 2102 C C . VAL A 1 260 ? -16.25 -35.188 -12.875 1 98.31 260 VAL A C 1
ATOM 2104 O O . VAL A 1 260 ? -15.703 -34.469 -13.727 1 98.31 260 VAL A O 1
ATOM 2107 N N . VAL A 1 261 ? -16.562 -36.469 -13.094 1 97.75 261 VAL A N 1
ATOM 2108 C CA . VAL A 1 261 ? -16.406 -37.062 -14.422 1 97.75 261 VAL A CA 1
ATOM 2109 C C . VAL A 1 261 ? -17.562 -38 -14.727 1 97.75 261 VAL A C 1
ATOM 2111 O O . VAL A 1 261 ? -18.109 -38.625 -13.828 1 97.75 261 VAL A O 1
ATOM 2114 N N . TRP A 1 262 ? -18.016 -38.031 -15.953 1 97.38 262 TRP A N 1
ATOM 2115 C CA . TRP A 1 262 ? -18.984 -39.031 -16.391 1 97.38 262 TRP A CA 1
ATOM 2116 C C . TRP A 1 262 ? -18.312 -40.344 -16.703 1 97.38 262 TRP A C 1
ATOM 2118 O O . TRP A 1 262 ? -17.422 -40.406 -17.547 1 97.38 262 TRP A O 1
ATOM 2128 N N . SER A 1 263 ? -18.688 -41.438 -15.992 1 97 263 SER A N 1
ATOM 2129 C CA . SER A 1 263 ? -18.141 -42.75 -16.281 1 97 263 SER A CA 1
ATOM 2130 C C . SER A 1 263 ? -18.828 -43.375 -17.5 1 97 263 SER A C 1
ATOM 2132 O O . SER A 1 263 ? -18.234 -44.188 -18.188 1 97 263 SER A O 1
ATOM 2134 N N . ASN A 1 264 ? -20 -43.031 -17.703 1 95.75 264 ASN A N 1
ATOM 2135 C CA . ASN A 1 264 ? -20.797 -43.375 -18.875 1 95.75 264 ASN A CA 1
ATOM 2136 C C . ASN A 1 264 ? -21.938 -42.375 -19.094 1 95.75 264 ASN A C 1
ATOM 2138 O O . ASN A 1 264 ? -21.906 -41.281 -18.547 1 95.75 264 ASN A O 1
ATOM 2142 N N . ASN A 1 265 ? -22.969 -42.781 -19.875 1 94.38 265 ASN A N 1
ATOM 2143 C CA . ASN A 1 265 ? -24 -41.812 -20.25 1 94.38 265 ASN A CA 1
ATOM 2144 C C . ASN A 1 265 ? -25 -41.594 -19.125 1 94.38 265 ASN A C 1
ATOM 2146 O O . ASN A 1 265 ? -25.781 -40.625 -19.156 1 94.38 265 ASN A O 1
ATOM 2150 N N . SER A 1 266 ? -24.891 -42.406 -18.078 1 94.5 266 SER A N 1
ATOM 2151 C CA . SER A 1 266 ? -25.938 -42.312 -17.062 1 94.5 266 SER A CA 1
ATOM 2152 C C . SER A 1 266 ? -25.344 -42.094 -15.68 1 94.5 266 SER A C 1
ATOM 2154 O O . SER A 1 266 ? -26.062 -41.75 -14.742 1 94.5 266 SER A O 1
ATOM 2156 N N . HIS A 1 267 ? -24.062 -42.375 -15.539 1 96.44 267 HIS A N 1
ATOM 2157 C CA . HIS A 1 267 ? -23.469 -42.281 -14.211 1 96.44 267 HIS A CA 1
ATOM 2158 C C . HIS A 1 267 ? -22.281 -41.312 -14.188 1 96.44 267 HIS A C 1
ATOM 2160 O O . HIS A 1 267 ? -21.562 -41.188 -15.18 1 96.44 267 HIS A O 1
ATOM 2166 N N . LEU A 1 268 ? -22.156 -40.656 -13.023 1 97.56 268 LEU A N 1
ATOM 2167 C CA . LEU A 1 268 ? -21.016 -39.812 -12.711 1 97.56 268 LEU A CA 1
ATOM 2168 C C . LEU A 1 268 ? -20.156 -40.438 -11.617 1 97.56 268 LEU A C 1
ATOM 2170 O O . LEU A 1 268 ? -20.672 -41.094 -10.727 1 97.56 268 LEU A O 1
ATOM 2174 N N . LEU A 1 269 ? -18.875 -40.312 -11.758 1 98.38 269 LEU A N 1
ATOM 2175 C CA . LEU A 1 269 ? -17.938 -40.5 -10.648 1 98.38 269 LEU A CA 1
ATOM 2176 C C . LEU A 1 269 ? -17.547 -39.156 -10.039 1 98.38 269 LEU A C 1
ATOM 2178 O O . LEU A 1 269 ? -16.938 -38.312 -10.703 1 98.38 269 LEU A O 1
ATOM 2182 N N . ILE A 1 270 ? -17.938 -38.969 -8.781 1 98.56 270 ILE A N 1
ATOM 2183 C CA . ILE A 1 270 ? -17.719 -37.719 -8.086 1 98.56 270 ILE A CA 1
ATOM 2184 C C . ILE A 1 270 ? -16.781 -37.938 -6.895 1 98.56 270 ILE A C 1
ATOM 2186 O O . ILE A 1 270 ? -16.984 -38.875 -6.113 1 98.56 270 ILE A O 1
ATOM 2190 N N . THR A 1 271 ? -15.734 -37.156 -6.777 1 98.5 271 THR A N 1
ATOM 2191 C CA . THR A 1 271 ? -14.859 -37.188 -5.613 1 98.5 271 THR A CA 1
ATOM 2192 C C . THR A 1 271 ? -15.18 -36.062 -4.652 1 98.5 271 THR A C 1
ATOM 2194 O O . THR A 1 271 ? -15.047 -34.875 -5.008 1 98.5 271 THR A O 1
ATOM 2197 N N . TRP A 1 272 ? -15.625 -36.406 -3.484 1 98.5 272 TRP A N 1
ATOM 2198 C CA . TRP A 1 272 ? -15.852 -35.469 -2.393 1 98.5 272 TRP A CA 1
ATOM 2199 C C . TRP A 1 272 ? -14.758 -35.594 -1.34 1 98.5 272 TRP A C 1
ATOM 2201 O O . TRP A 1 272 ? -14.352 -36.688 -0.972 1 98.5 272 TRP A O 1
ATOM 2211 N N . MET A 1 273 ? -14.281 -34.469 -0.852 1 98.44 273 MET A N 1
ATOM 2212 C CA . MET A 1 273 ? -13.273 -34.469 0.203 1 98.44 273 MET A CA 1
ATOM 2213 C C . MET A 1 273 ? -13.781 -33.75 1.441 1 98.44 273 MET A C 1
ATOM 2215 O O . MET A 1 273 ? -14.656 -32.875 1.343 1 98.44 273 MET A O 1
ATOM 2219 N N . ASN A 1 274 ? -13.258 -34.188 2.58 1 97.88 274 ASN A N 1
ATOM 2220 C CA . ASN A 1 274 ? -13.477 -33.344 3.756 1 97.88 274 ASN A CA 1
ATOM 2221 C C . ASN A 1 274 ? -12.695 -32.031 3.674 1 97.88 274 ASN A C 1
ATOM 2223 O O . ASN A 1 274 ? -11.859 -31.859 2.783 1 97.88 274 ASN A O 1
ATOM 2227 N N . ARG A 1 275 ? -12.969 -31.188 4.496 1 97.06 275 ARG A N 1
ATOM 2228 C CA . ARG A 1 275 ? -12.359 -29.875 4.484 1 97.06 275 ARG A CA 1
ATOM 2229 C C . ARG A 1 275 ? -10.836 -29.969 4.574 1 97.06 275 ARG A C 1
ATOM 2231 O O . ARG A 1 275 ? -10.117 -29.281 3.848 1 97.06 275 ARG A O 1
ATOM 2238 N N . ARG A 1 276 ? -10.32 -30.859 5.48 1 97.19 276 ARG A N 1
ATOM 2239 C CA . ARG A 1 276 ? -8.891 -31.047 5.727 1 97.19 276 ARG A CA 1
ATOM 2240 C C . ARG A 1 276 ? -8.203 -31.656 4.516 1 97.19 276 ARG A C 1
ATOM 2242 O O . ARG A 1 276 ? -6.98 -31.547 4.367 1 97.19 276 ARG A O 1
ATOM 2249 N N . GLN A 1 277 ? -8.961 -32.375 3.676 1 98 277 GLN A N 1
ATOM 2250 C CA . GLN A 1 277 ? -8.523 -33 2.43 1 98 277 GLN A CA 1
ATOM 2251 C C . GLN A 1 277 ? -7.605 -34.188 2.699 1 98 277 GLN A C 1
ATOM 2253 O O . GLN A 1 277 ? -6.641 -34.406 1.965 1 98 277 GLN A O 1
ATOM 2258 N N . ASN A 1 278 ? -7.781 -34.812 3.834 1 98.12 278 ASN A N 1
ATOM 2259 C CA . ASN A 1 278 ? -7.062 -36.062 4.113 1 98.12 278 ASN A CA 1
ATOM 2260 C C . ASN A 1 278 ? -7.98 -37.281 4.008 1 98.12 278 ASN A C 1
ATOM 2262 O O . ASN A 1 278 ? -7.582 -38.375 4.348 1 98.12 278 ASN A O 1
ATOM 2266 N N . LEU A 1 279 ? -9.172 -37 3.604 1 98.38 279 LEU A N 1
ATOM 2267 C CA . LEU A 1 279 ? -10.172 -38.031 3.355 1 98.38 279 LEU A CA 1
ATOM 2268 C C . LEU A 1 279 ? -10.984 -37.719 2.104 1 98.38 279 LEU A C 1
ATOM 2270 O O . LEU A 1 279 ? -11.445 -36.594 1.931 1 98.38 279 LEU A O 1
ATOM 2274 N N . ALA A 1 280 ? -11.102 -38.719 1.209 1 98.5 280 ALA A N 1
ATOM 2275 C CA . ALA A 1 280 ? -11.898 -38.562 -0.007 1 98.5 280 ALA A CA 1
ATOM 2276 C C . ALA A 1 280 ? -12.852 -39.75 -0.185 1 98.5 280 ALA A C 1
ATOM 2278 O O . ALA A 1 280 ? -12.484 -40.906 0.06 1 98.5 280 ALA A O 1
ATOM 2279 N N . SER A 1 281 ? -14.047 -39.406 -0.466 1 98.69 281 SER A N 1
ATOM 2280 C CA . SER A 1 281 ? -15.047 -40.406 -0.856 1 98.69 281 SER A CA 1
ATOM 2281 C C . SER A 1 281 ? -15.352 -40.312 -2.348 1 98.69 281 SER A C 1
ATOM 2283 O O . SER A 1 281 ? -15.812 -39.281 -2.834 1 98.69 281 SER A O 1
ATOM 2285 N N . LEU A 1 282 ? -15.039 -41.375 -3.088 1 98.62 282 LEU A N 1
ATOM 2286 C CA . LEU A 1 282 ? -15.43 -41.469 -4.488 1 98.62 282 LEU A CA 1
ATOM 2287 C C . LEU A 1 282 ? -16.797 -42.156 -4.629 1 98.62 282 LEU A C 1
ATOM 2289 O O . LEU A 1 282 ? -16.969 -43.281 -4.211 1 98.62 282 LEU A O 1
ATOM 2293 N N . GLN A 1 283 ? -17.703 -41.406 -5.238 1 98.31 283 GLN A N 1
ATOM 2294 C CA . GLN A 1 283 ? -19.078 -41.875 -5.348 1 98.31 283 GLN A CA 1
ATOM 2295 C C . GLN A 1 283 ? -19.484 -42.062 -6.805 1 98.31 283 GLN A C 1
ATOM 2297 O O . GLN A 1 283 ? -19.219 -41.188 -7.652 1 98.31 283 GLN A O 1
ATOM 2302 N N . SER A 1 284 ? -20.047 -43.188 -7.074 1 98.06 284 SER A N 1
ATOM 2303 C CA . SER A 1 284 ? -20.766 -43.344 -8.336 1 98.06 284 SER A CA 1
ATOM 2304 C C . SER A 1 284 ? -22.219 -42.906 -8.211 1 98.06 284 SER A C 1
ATOM 2306 O O . SER A 1 284 ? -22.969 -43.469 -7.406 1 98.06 284 SER A O 1
ATOM 2308 N N . CYS A 1 285 ? -22.609 -41.938 -8.961 1 98 285 CYS A N 1
ATOM 2309 C CA . CYS A 1 285 ? -23.953 -41.375 -8.867 1 98 285 CYS A CA 1
ATOM 2310 C C . CYS A 1 285 ? -24.672 -41.469 -10.203 1 98 285 CYS A C 1
ATOM 2312 O O . CYS A 1 285 ? -24.141 -41.062 -11.227 1 98 285 CYS A O 1
ATOM 2314 N N . SER A 1 286 ? -25.875 -41.938 -10.164 1 96.69 286 SER A N 1
ATOM 2315 C CA . SER A 1 286 ? -26.703 -41.906 -11.367 1 96.69 286 SER A CA 1
ATOM 2316 C C . SER A 1 286 ? -27.219 -40.5 -11.641 1 96.69 286 SER A C 1
ATOM 2318 O O . SER A 1 286 ? -27.281 -39.688 -10.734 1 96.69 286 SER A O 1
ATOM 2320 N N . HIS A 1 287 ? -27.625 -40.219 -12.852 1 94.88 287 HIS A N 1
ATOM 2321 C CA . HIS A 1 287 ? -28.125 -38.906 -13.219 1 94.88 287 HIS A CA 1
ATOM 2322 C C . HIS A 1 287 ? -29.422 -38.594 -12.492 1 94.88 287 HIS A C 1
ATOM 2324 O O . HIS A 1 287 ? -29.844 -37.438 -12.43 1 94.88 287 HIS A O 1
ATOM 2330 N N . ASP A 1 288 ? -30.078 -39.656 -11.875 1 91.69 288 ASP A N 1
ATOM 2331 C CA . ASP A 1 288 ? -31.328 -39.438 -11.156 1 91.69 288 ASP A CA 1
ATOM 2332 C C . ASP A 1 288 ? -31.078 -39.188 -9.672 1 91.69 288 ASP A C 1
ATOM 2334 O O . ASP A 1 288 ? -32.031 -39.062 -8.891 1 91.69 288 ASP A O 1
ATOM 2338 N N . GLY A 1 289 ? -29.828 -39.219 -9.312 1 93.12 289 GLY A N 1
ATOM 2339 C CA . GLY A 1 289 ? -29.5 -38.719 -7.992 1 93.12 289 GLY A CA 1
ATOM 2340 C C . GLY A 1 289 ? -29.109 -39.812 -7.016 1 93.12 289 GLY A C 1
ATOM 2341 O O . GLY A 1 289 ? -28.766 -39.531 -5.867 1 93.12 289 GLY A O 1
ATOM 2342 N N . VAL A 1 290 ? -29.172 -41.031 -7.363 1 95.88 290 VAL A N 1
ATOM 2343 C CA . VAL A 1 290 ? -28.797 -42.125 -6.477 1 95.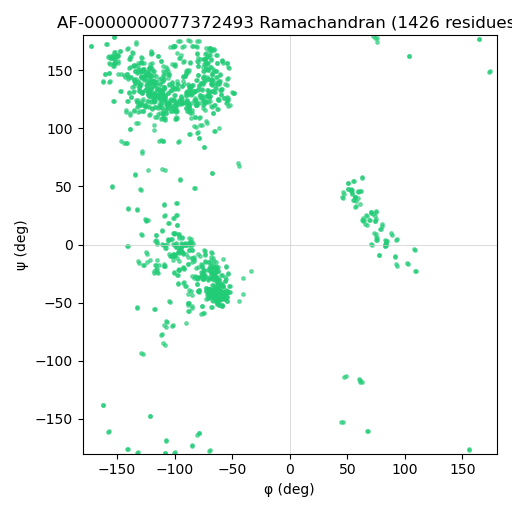88 290 VAL A CA 1
ATOM 2344 C C . VAL A 1 290 ? -27.281 -42.312 -6.504 1 95.88 290 VAL A C 1
ATOM 2346 O O . VAL A 1 290 ? -26.703 -42.5 -7.57 1 95.88 290 VAL A O 1
ATOM 2349 N N . CYS A 1 291 ? -26.719 -42.281 -5.344 1 97.88 291 CYS A N 1
ATOM 2350 C CA . CYS A 1 291 ? -25.266 -42.375 -5.254 1 97.88 291 CYS A CA 1
ATOM 2351 C C . CYS A 1 291 ? -24.859 -43.562 -4.375 1 97.88 291 CYS A C 1
ATOM 2353 O O . CYS A 1 291 ? -25.562 -43.906 -3.43 1 97.88 291 CYS A O 1
ATOM 2355 N N . ALA A 1 292 ? -23.766 -44.156 -4.699 1 97.31 292 ALA A N 1
ATOM 2356 C CA . ALA A 1 292 ? -23.125 -45.188 -3.91 1 97.31 292 ALA A CA 1
ATOM 2357 C C . ALA A 1 292 ? -21.609 -45 -3.836 1 97.31 292 ALA A C 1
ATOM 2359 O O . ALA A 1 292 ? -20.984 -44.656 -4.836 1 97.31 292 ALA A O 1
ATOM 2360 N N . GLU A 1 293 ? -21.094 -45.156 -2.629 1 98.19 293 GLU A N 1
ATOM 2361 C CA . GLU A 1 293 ? -19.641 -45 -2.482 1 98.19 293 GLU A CA 1
ATOM 2362 C C . GLU A 1 293 ? -18.906 -46.156 -3.176 1 98.19 293 GLU A C 1
ATOM 2364 O O . GLU A 1 293 ? -19.219 -47.312 -2.953 1 98.19 293 GLU A O 1
ATOM 2369 N N . VAL A 1 294 ? -18 -45.812 -4 1 98.31 294 VAL A N 1
ATOM 2370 C CA . VAL A 1 294 ? -17.156 -46.781 -4.715 1 98.31 294 VAL A CA 1
ATOM 2371 C C . VAL A 1 294 ? -15.93 -47.125 -3.875 1 98.31 294 VAL A C 1
ATOM 2373 O O . VAL A 1 294 ? -15.555 -48.281 -3.762 1 98.31 294 VAL A O 1
ATOM 2376 N N . THR A 1 295 ? -15.289 -46.125 -3.426 1 97.75 295 THR A N 1
ATOM 2377 C CA . THR A 1 295 ? -14.078 -46.312 -2.623 1 97.75 295 THR A CA 1
ATOM 2378 C C . THR A 1 295 ? -13.836 -45.062 -1.752 1 97.75 295 THR A C 1
ATOM 2380 O O . THR A 1 295 ? -14.398 -44 -2.006 1 97.75 295 THR A O 1
ATOM 2383 N N . ARG A 1 296 ? -13.109 -45.312 -0.663 1 97.81 296 ARG A N 1
ATOM 2384 C CA . ARG A 1 296 ? -12.688 -44.25 0.261 1 97.81 296 ARG A CA 1
ATOM 2385 C C . ARG A 1 296 ? -11.172 -44.219 0.386 1 97.81 296 ARG A C 1
ATOM 2387 O O . ARG A 1 296 ? -10.516 -45.25 0.525 1 97.81 296 ARG A O 1
ATOM 2394 N N . ILE A 1 297 ? -10.617 -43.062 0.192 1 97.62 297 ILE A N 1
ATOM 2395 C CA . ILE A 1 297 ? -9.18 -42.844 0.353 1 97.62 297 ILE A CA 1
ATOM 2396 C C . ILE A 1 297 ? -8.914 -42.031 1.601 1 97.62 297 ILE A C 1
ATOM 2398 O O . ILE A 1 297 ? -9.508 -40.938 1.772 1 97.62 297 ILE A O 1
ATOM 2402 N N . GLU A 1 298 ? -8.039 -42.469 2.465 1 97.31 298 GLU A N 1
ATOM 2403 C CA . GLU A 1 298 ? -7.68 -41.781 3.697 1 97.31 298 GLU A CA 1
ATOM 2404 C C . GLU A 1 298 ? -6.168 -41.625 3.83 1 97.31 298 GLU A C 1
ATOM 2406 O O . GLU A 1 298 ? -5.418 -42.562 3.549 1 97.31 298 GLU A O 1
ATOM 2411 N N . GLU A 1 299 ? -5.75 -40.438 4.125 1 96.69 299 GLU A N 1
ATOM 2412 C CA . GLU A 1 299 ? -4.352 -40.125 4.391 1 96.69 299 GLU A CA 1
ATOM 2413 C C . GLU A 1 299 ? -4.203 -39.375 5.711 1 96.69 299 GLU A C 1
ATOM 2415 O O . GLU A 1 299 ? -3.943 -38.156 5.719 1 96.69 299 GLU A O 1
ATOM 2420 N N . PRO A 1 300 ? -4.238 -40.031 6.816 1 91.94 300 PRO A N 1
ATOM 2421 C CA . PRO A 1 300 ? -4.207 -39.344 8.109 1 91.94 300 PRO A CA 1
ATOM 2422 C C . PRO A 1 300 ? -2.891 -38.625 8.367 1 91.94 300 PRO A C 1
ATOM 2424 O O . PRO A 1 300 ? -2.848 -37.656 9.148 1 91.94 300 PRO A O 1
ATOM 2427 N N . LYS A 1 301 ? -1.801 -39.062 7.719 1 92.94 301 LYS A N 1
ATOM 2428 C CA . LYS A 1 301 ? -0.496 -38.438 7.945 1 92.94 301 LYS A CA 1
ATOM 2429 C C . LYS A 1 301 ? -0.156 -37.469 6.844 1 92.94 301 LYS A C 1
ATOM 2431 O O . LYS A 1 301 ? 0.975 -36.969 6.762 1 92.94 301 LYS A O 1
ATOM 2436 N N . GLY A 1 302 ? -1.085 -37.188 6.02 1 96.94 302 GLY A N 1
ATOM 2437 C CA . GLY A 1 302 ? -0.875 -36.281 4.898 1 96.94 302 GLY A CA 1
ATOM 2438 C C . GLY A 1 302 ? -2.168 -35.75 4.316 1 96.94 302 GLY A C 1
ATOM 2439 O O . GLY A 1 302 ? -3.027 -35.25 5.051 1 96.94 302 GLY A O 1
ATOM 2440 N N . TRP A 1 303 ? -2.244 -35.688 3.029 1 98 303 TRP A N 1
ATOM 2441 C CA . TRP A 1 303 ? -3.412 -35.219 2.303 1 98 303 TRP A CA 1
ATOM 2442 C C . TRP A 1 303 ? -3.686 -36.062 1.072 1 98 303 TRP A C 1
ATOM 2444 O O . TRP A 1 303 ? -2.809 -36.812 0.612 1 98 303 TRP A O 1
ATOM 2454 N N . VAL A 1 304 ? -4.895 -36 0.604 1 97.75 304 VAL A N 1
ATOM 2455 C CA . VAL A 1 304 ? -5.285 -36.719 -0.602 1 97.75 304 VAL A CA 1
ATOM 2456 C C . VAL A 1 304 ? -5.023 -35.875 -1.831 1 97.75 304 VAL A C 1
ATOM 2458 O O . VAL A 1 304 ? -5.5 -34.719 -1.913 1 97.75 304 VAL A O 1
ATOM 2461 N N . ALA A 1 305 ? -4.238 -36.375 -2.713 1 93.62 305 ALA A N 1
ATOM 2462 C CA . ALA A 1 305 ? -3.984 -35.719 -3.99 1 93.62 305 ALA A CA 1
ATOM 2463 C C . ALA A 1 305 ? -4.117 -36.719 -5.152 1 93.62 305 ALA A C 1
ATOM 2465 O O . ALA A 1 305 ? -3.242 -37.562 -5.363 1 93.62 305 ALA A O 1
ATOM 2466 N N . LEU A 1 306 ? -5.156 -36.656 -5.871 1 95.62 306 LEU A N 1
ATOM 2467 C CA . LEU A 1 306 ? -5.355 -37.5 -7.023 1 95.62 306 LEU A CA 1
ATOM 2468 C C . LEU A 1 306 ? -5.629 -36.688 -8.281 1 95.62 306 LEU A C 1
ATOM 2470 O O . LEU A 1 306 ? -6.137 -35.562 -8.203 1 95.62 306 LEU A O 1
ATOM 2474 N N . SER A 1 307 ? -5.203 -37.219 -9.422 1 96.19 307 SER A N 1
ATOM 2475 C CA . SER A 1 307 ? -5.531 -36.562 -10.688 1 96.19 307 SER A CA 1
ATOM 2476 C C . SER A 1 307 ? -6.996 -36.75 -11.047 1 96.19 307 SER A C 1
ATOM 2478 O O . SER A 1 307 ? -7.684 -37.594 -10.438 1 96.19 307 SER A O 1
ATOM 2480 N N . THR A 1 308 ? -7.5 -36 -11.961 1 96.75 308 THR A N 1
ATOM 2481 C CA . THR A 1 308 ? -8.859 -36.188 -12.453 1 96.75 308 THR A CA 1
ATOM 2482 C C . THR A 1 308 ? -9.008 -37.562 -13.109 1 96.75 308 THR A C 1
ATOM 2484 O O . THR A 1 308 ? -8.266 -37.875 -14.031 1 96.75 308 THR A O 1
ATOM 2487 N N . PRO A 1 309 ? -9.938 -38.344 -12.656 1 97.62 309 PRO A N 1
ATOM 2488 C CA . PRO A 1 309 ? -10.109 -39.688 -13.227 1 97.62 309 PRO A CA 1
ATOM 2489 C C . PRO A 1 309 ? -10.461 -39.656 -14.711 1 97.62 309 PRO A C 1
ATOM 2491 O O . PRO A 1 309 ? -11.227 -38.781 -15.148 1 97.62 309 PRO A O 1
ATOM 2494 N N . LYS A 1 310 ? -9.828 -40.562 -15.422 1 96.81 310 LYS A N 1
ATOM 2495 C CA . LYS A 1 310 ? -10.164 -40.844 -16.812 1 96.81 310 LYS A CA 1
ATOM 2496 C C . LYS A 1 310 ? -10.852 -42.219 -16.938 1 96.81 310 LYS A C 1
ATOM 2498 O O . LYS A 1 310 ? -10.195 -43.25 -16.875 1 96.81 310 LYS A O 1
ATOM 2503 N N . CYS A 1 311 ? -12.164 -42.219 -17.234 1 96.38 311 CYS A N 1
ATOM 2504 C CA . CYS A 1 311 ? -12.898 -43.469 -17.328 1 96.38 311 CYS A CA 1
ATOM 2505 C C . CYS A 1 311 ? -12.781 -44.062 -18.734 1 96.38 311 CYS A C 1
ATOM 2507 O O . CYS A 1 311 ? -12.859 -43.344 -19.719 1 96.38 311 CYS A O 1
ATOM 2509 N N . ILE A 1 312 ? -12.547 -45.312 -18.75 1 92.62 312 ILE A N 1
ATOM 2510 C CA . ILE A 1 312 ? -12.336 -46 -20.031 1 92.62 312 ILE A CA 1
ATOM 2511 C C . ILE A 1 312 ? -13.672 -46.438 -20.609 1 92.62 312 ILE A C 1
ATOM 2513 O O . ILE A 1 312 ? -14.727 -46.219 -20.016 1 92.62 312 ILE A O 1
ATOM 2517 N N . ASN A 1 313 ? -13.695 -46.969 -21.781 1 87.12 313 ASN A N 1
ATOM 2518 C CA . ASN A 1 313 ? -14.875 -47.125 -22.609 1 87.12 313 ASN A CA 1
ATOM 2519 C C . ASN A 1 313 ? -15.844 -48.156 -22.016 1 87.12 313 ASN A C 1
ATOM 2521 O O . ASN A 1 313 ? -17.047 -48.062 -22.234 1 87.12 313 ASN A O 1
ATOM 2525 N N . ASN A 1 314 ? -15.391 -49.031 -21.188 1 80.62 314 ASN A N 1
ATOM 2526 C CA . ASN A 1 314 ? -16.281 -50.031 -20.625 1 80.62 314 ASN A CA 1
ATOM 2527 C C . ASN A 1 314 ? -17.219 -49.438 -19.578 1 80.62 314 ASN A C 1
ATOM 2529 O O . ASN A 1 314 ? -18.188 -50.094 -19.188 1 80.62 314 ASN A O 1
ATOM 2533 N N . GLY A 1 315 ? -16.922 -48.219 -19.125 1 86.31 315 GLY A N 1
ATOM 2534 C CA . GLY A 1 315 ? -17.75 -47.531 -18.172 1 86.31 315 GLY A CA 1
ATOM 2535 C C . GLY A 1 315 ? -17.641 -48.062 -16.75 1 86.31 315 GLY A C 1
ATOM 2536 O O . GLY A 1 315 ? -18.312 -47.594 -15.836 1 86.31 315 GLY A O 1
ATOM 2537 N N . LEU A 1 316 ? -16.734 -49.031 -16.562 1 91.75 316 LEU A N 1
ATOM 2538 C CA . LEU A 1 316 ? -16.641 -49.719 -15.273 1 91.75 316 LEU A CA 1
ATOM 2539 C C . LEU A 1 316 ? -15.312 -49.406 -14.594 1 91.75 316 LEU A C 1
ATOM 2541 O O . LEU A 1 316 ? -15.141 -49.688 -13.406 1 91.75 316 LEU A O 1
ATOM 2545 N N . ASN A 1 317 ? -14.406 -48.938 -15.352 1 96.25 317 ASN A N 1
ATOM 2546 C CA . ASN A 1 317 ? -13.078 -48.625 -14.812 1 96.25 317 ASN A CA 1
ATOM 2547 C C . ASN A 1 317 ? -12.688 -47.188 -15.07 1 96.25 317 ASN A C 1
ATOM 2549 O O . ASN A 1 317 ? -12.984 -46.625 -16.141 1 96.25 317 ASN A O 1
ATOM 2553 N N . CYS A 1 318 ? -12.062 -46.562 -14.133 1 98 318 CYS A N 1
ATOM 2554 C CA . CYS A 1 318 ? -11.492 -45.219 -14.273 1 98 318 CYS A CA 1
ATOM 2555 C C . CYS A 1 318 ? -10.047 -45.188 -13.797 1 98 318 CYS A C 1
ATOM 2557 O O . CYS A 1 318 ? -9.711 -45.812 -12.781 1 98 318 CYS A O 1
ATOM 2559 N N . LEU A 1 319 ? -9.172 -44.5 -14.578 1 98.19 319 LEU A N 1
ATOM 2560 C CA . LEU A 1 319 ? -7.75 -44.375 -14.281 1 98.19 319 LEU A CA 1
ATOM 2561 C C . LEU A 1 319 ? -7.438 -43.031 -13.672 1 98.19 319 LEU A C 1
ATOM 2563 O O . LEU A 1 319 ? -7.988 -42 -14.102 1 98.19 319 LEU A O 1
ATOM 2567 N N . PHE A 1 320 ? -6.66 -42.969 -12.664 1 98.12 320 PHE A N 1
ATOM 2568 C CA . PHE A 1 320 ? -6.125 -41.719 -12.109 1 98.12 320 PHE A CA 1
ATOM 2569 C C . PHE A 1 320 ? -4.832 -42 -11.352 1 98.12 320 PHE A C 1
ATOM 2571 O O . PHE A 1 320 ? -4.488 -43.125 -11.07 1 98.12 320 PHE A O 1
ATOM 2578 N N . THR A 1 321 ? -4.074 -40.969 -11.156 1 97.75 321 THR A N 1
ATOM 2579 C CA . THR A 1 321 ? -2.832 -41.094 -10.414 1 97.75 321 THR A CA 1
ATOM 2580 C C . THR A 1 321 ? -3.088 -41 -8.914 1 97.75 321 THR A C 1
ATOM 2582 O O . THR A 1 321 ? -3.877 -40.156 -8.469 1 97.75 321 THR A O 1
ATOM 2585 N N . TYR A 1 322 ? -2.57 -41.844 -8.203 1 97.81 322 TYR A N 1
ATOM 2586 C CA . TYR A 1 322 ? -2.562 -41.844 -6.746 1 97.81 322 TYR A CA 1
ATOM 2587 C C . TYR A 1 322 ? -1.434 -42.719 -6.211 1 97.81 322 TYR A C 1
ATOM 2589 O O . TYR A 1 322 ? -0.762 -43.438 -6.977 1 97.81 322 TYR A O 1
ATOM 2597 N N . PHE A 1 323 ? -1.239 -42.688 -4.965 1 97.12 323 PHE A N 1
ATOM 2598 C CA . PHE A 1 323 ? -0.114 -43.406 -4.352 1 97.12 323 PHE A CA 1
ATOM 2599 C C . PHE A 1 323 ? -0.376 -44.906 -4.285 1 97.12 323 PHE A C 1
ATOM 2601 O O . PHE A 1 323 ? -1.481 -45.312 -3.949 1 97.12 323 PHE A O 1
ATOM 2608 N N . ILE A 1 324 ? 0.459 -45.656 -4.738 1 97.06 324 ILE A N 1
ATOM 2609 C CA . ILE A 1 324 ? 0.627 -47.062 -4.387 1 97.06 324 ILE A CA 1
ATOM 2610 C C . ILE A 1 324 ? 1.938 -47.281 -3.625 1 97.06 324 ILE A C 1
ATOM 2612 O O . ILE A 1 324 ? 3.02 -47.062 -4.18 1 97.06 324 ILE A O 1
ATOM 2616 N N . ASP A 1 325 ? 1.793 -47.531 -2.367 1 93.81 325 ASP A N 1
ATOM 2617 C CA . ASP A 1 325 ? 2.928 -47.5 -1.449 1 93.81 325 ASP A CA 1
ATOM 2618 C C . ASP A 1 325 ? 3.533 -46.094 -1.385 1 93.81 325 ASP A C 1
ATOM 2620 O O . ASP A 1 325 ? 2.82 -45.125 -1.149 1 93.81 325 ASP A O 1
ATOM 2624 N N . ASN A 1 326 ? 4.809 -45.938 -1.771 1 95.62 326 ASN A N 1
ATOM 2625 C CA . ASN A 1 326 ? 5.492 -44.656 -1.557 1 95.62 326 ASN A CA 1
ATOM 2626 C C . ASN A 1 326 ? 5.496 -43.812 -2.822 1 95.62 326 ASN A C 1
ATOM 2628 O O . ASN A 1 326 ? 6 -42.688 -2.816 1 95.62 326 ASN A O 1
ATOM 2632 N N . TRP A 1 327 ? 4.879 -44.312 -3.922 1 96.94 327 TRP A N 1
ATOM 2633 C CA . TRP A 1 327 ? 5.086 -43.594 -5.184 1 96.94 327 TRP A CA 1
ATOM 2634 C C . TRP A 1 327 ? 3.754 -43.312 -5.863 1 96.94 327 TRP A C 1
ATOM 2636 O O . TRP A 1 327 ? 2.818 -44.094 -5.793 1 96.94 327 TRP A O 1
ATOM 2646 N N . TYR A 1 328 ? 3.672 -42.156 -6.508 1 96.81 328 TYR A N 1
ATOM 2647 C CA . TYR A 1 328 ? 2.527 -41.844 -7.359 1 96.81 328 TYR A CA 1
ATOM 2648 C C . TYR A 1 328 ? 2.488 -42.781 -8.57 1 96.81 328 TYR A C 1
ATOM 2650 O O . TYR A 1 328 ? 3.441 -42.812 -9.352 1 96.81 328 TYR A O 1
ATOM 2658 N N . GLN A 1 329 ? 1.47 -43.469 -8.656 1 97.62 329 GLN A N 1
ATOM 2659 C CA . GLN A 1 329 ? 1.281 -44.5 -9.68 1 97.62 329 GLN A CA 1
ATOM 2660 C C . GLN A 1 329 ? -0.089 -44.375 -10.336 1 97.62 329 GLN A C 1
ATOM 2662 O O . GLN A 1 329 ? -0.854 -43.469 -10.023 1 97.62 329 GLN A O 1
ATOM 2667 N N . VAL A 1 330 ? -0.398 -45.25 -11.266 1 98.31 330 VAL A N 1
ATOM 2668 C CA . VAL A 1 330 ? -1.692 -45.25 -11.938 1 98.31 330 VAL A CA 1
ATOM 2669 C C . VAL A 1 330 ? -2.631 -46.25 -11.273 1 98.31 330 VAL A C 1
ATOM 2671 O O . VAL A 1 330 ? -2.297 -47.438 -11.148 1 98.31 330 VAL A O 1
ATOM 2674 N N . TRP A 1 331 ? -3.717 -45.75 -10.812 1 98.31 331 TRP A N 1
ATOM 2675 C CA . TRP A 1 331 ? -4.816 -46.594 -10.336 1 98.31 331 TRP A CA 1
ATOM 2676 C C . TRP A 1 331 ? -5.746 -46.969 -11.477 1 98.31 331 TRP A C 1
ATOM 2678 O O . TRP A 1 331 ? -6.008 -46.156 -12.367 1 98.31 331 TRP A O 1
ATOM 2688 N N . ASN A 1 332 ? -6.121 -48.219 -11.492 1 98 332 ASN A N 1
ATOM 2689 C CA . ASN A 1 332 ? -7.254 -48.688 -12.281 1 98 332 ASN A CA 1
ATOM 2690 C C . ASN A 1 332 ? -8.43 -49.094 -11.391 1 98 332 ASN A C 1
ATOM 2692 O O . ASN A 1 332 ? -8.578 -50.281 -11.055 1 98 332 ASN A O 1
ATOM 2696 N N . LEU A 1 333 ? -9.289 -48.156 -11.086 1 98.25 333 LEU A N 1
ATOM 2697 C CA . LEU A 1 333 ? -10.375 -48.344 -10.125 1 98.25 333 LEU A CA 1
ATOM 2698 C C . LEU A 1 333 ? -11.562 -49.031 -10.789 1 98.25 333 LEU A C 1
ATOM 2700 O O . LEU A 1 333 ? -12.109 -48.531 -11.781 1 98.25 333 LEU A O 1
ATOM 2704 N N . ASN A 1 334 ? -11.914 -50.156 -10.242 1 97.69 334 ASN A N 1
ATOM 2705 C CA . ASN A 1 334 ? -13.164 -50.812 -10.633 1 97.69 334 ASN A CA 1
ATOM 2706 C C . ASN A 1 334 ? -14.367 -50.219 -9.922 1 97.69 334 ASN A C 1
ATOM 2708 O O . ASN A 1 334 ? -14.453 -50.25 -8.688 1 97.69 334 ASN A O 1
ATOM 2712 N N . LEU A 1 335 ? -15.328 -49.688 -10.648 1 97.5 335 LEU A N 1
ATOM 2713 C CA . LEU A 1 335 ? -16.422 -48.906 -10.062 1 97.5 335 LEU A CA 1
ATOM 2714 C C . LEU A 1 335 ? -17.438 -49.844 -9.391 1 97.5 335 LEU A C 1
ATOM 2716 O O . LEU A 1 335 ? -18.266 -49.375 -8.609 1 97.5 335 LEU A O 1
ATOM 2720 N N . GLN A 1 336 ? -17.406 -51.031 -9.695 1 95.38 336 GLN A N 1
ATOM 2721 C CA . GLN A 1 336 ? -18.328 -52 -9.086 1 95.38 336 GLN A CA 1
ATOM 2722 C C . GLN A 1 336 ? -17.781 -52.531 -7.773 1 95.38 336 GLN A C 1
ATOM 2724 O O . GLN A 1 336 ? -18.516 -52.656 -6.789 1 95.38 336 GLN A O 1
ATOM 2729 N N . THR A 1 337 ? -16.531 -52.781 -7.742 1 96.44 337 THR A N 1
ATOM 2730 C CA . THR A 1 337 ? -15.938 -53.438 -6.578 1 96.44 337 THR A CA 1
ATOM 2731 C C . THR A 1 337 ? -15.25 -52.406 -5.672 1 96.44 337 THR A C 1
ATOM 2733 O O . THR A 1 337 ? -14.984 -52.688 -4.5 1 96.44 337 THR A O 1
ATOM 2736 N N . GLY A 1 338 ? -14.891 -51.344 -6.254 1 97.38 338 GLY A N 1
ATOM 2737 C CA . GLY A 1 338 ? -14.188 -50.312 -5.496 1 97.38 338 GLY A CA 1
ATOM 2738 C C . GLY A 1 338 ? -12.711 -50.625 -5.309 1 97.38 338 GLY A C 1
ATOM 2739 O O . GLY A 1 338 ? -12.047 -50 -4.473 1 97.38 338 GLY A O 1
ATOM 2740 N N . VAL A 1 339 ? -12.203 -51.562 -6.102 1 97 339 VAL A N 1
ATOM 2741 C CA . VAL A 1 339 ? -10.836 -52 -5.902 1 97 339 VAL A CA 1
ATOM 2742 C C . VAL A 1 339 ? -9.945 -51.5 -7.035 1 97 339 VAL A C 1
ATOM 2744 O O . VAL A 1 339 ? -10.367 -51.469 -8.195 1 97 339 VAL A O 1
ATOM 2747 N N . ASN A 1 340 ? -8.805 -51 -6.711 1 97.44 340 ASN A N 1
ATOM 2748 C CA . ASN A 1 340 ? -7.762 -50.75 -7.703 1 97.44 340 ASN A CA 1
ATOM 2749 C C . ASN A 1 340 ? -7.113 -52.062 -8.156 1 97.44 340 ASN A C 1
ATOM 2751 O O . ASN A 1 340 ? -6.516 -52.781 -7.355 1 97.44 340 ASN A O 1
ATOM 2755 N N . SER A 1 341 ? -7.125 -52.281 -9.406 1 95.06 341 SER A N 1
ATOM 2756 C CA . SER A 1 341 ? -6.68 -53.594 -9.914 1 95.06 341 SER A CA 1
ATOM 2757 C C . SER A 1 341 ? -5.211 -53.531 -10.328 1 95.06 341 SER A C 1
ATOM 2759 O O . SER A 1 341 ? -4.637 -54.562 -10.703 1 95.06 341 SER A O 1
ATOM 2761 N N . TRP A 1 342 ? -4.582 -52.438 -10.32 1 96.75 342 TRP A N 1
ATOM 2762 C CA . TRP A 1 342 ? -3.219 -52.344 -10.836 1 96.75 342 TRP A CA 1
ATOM 2763 C C . TRP A 1 342 ? -2.211 -52.219 -9.703 1 96.75 342 TRP A C 1
ATOM 2765 O O . TRP A 1 342 ? -2.537 -51.688 -8.633 1 96.75 342 TRP A O 1
ATOM 2775 N N . LYS A 1 343 ? -1.073 -52.719 -9.93 1 96.31 343 LYS A N 1
ATOM 2776 C CA . LYS A 1 343 ? 0.044 -52.656 -8.992 1 96.31 343 LYS A CA 1
ATOM 2777 C C . LYS A 1 343 ? 1.044 -51.562 -9.406 1 96.31 343 LYS A C 1
ATOM 2779 O O . LYS A 1 343 ? 0.932 -51 -10.492 1 96.31 343 LYS A O 1
ATOM 2784 N N . SER A 1 344 ? 1.95 -51.344 -8.484 1 95.5 344 SER A N 1
ATOM 2785 C CA . SER A 1 344 ? 3.002 -50.375 -8.766 1 95.5 344 SER A CA 1
ATOM 2786 C C . SER A 1 344 ? 3.863 -50.812 -9.945 1 95.5 344 SER A C 1
ATOM 2788 O O . SER A 1 344 ? 4.188 -52 -10.078 1 95.5 344 SER A O 1
ATOM 2790 N N . ARG A 1 345 ? 4.211 -49.875 -10.75 1 94.25 345 ARG A N 1
ATOM 2791 C CA . ARG A 1 345 ? 5.051 -50.156 -11.906 1 94.25 345 ARG A CA 1
ATOM 2792 C C . ARG A 1 345 ? 6.516 -49.844 -11.602 1 94.25 345 ARG A C 1
ATOM 2794 O O . ARG A 1 345 ? 7.402 -50.188 -12.391 1 94.25 345 ARG A O 1
ATOM 2801 N N . GLY A 1 346 ? 6.797 -49.281 -10.484 1 94.25 346 GLY A N 1
ATOM 2802 C CA . GLY A 1 346 ? 8.172 -49 -10.109 1 94.25 346 GLY A CA 1
ATOM 2803 C C . GLY A 1 346 ? 8.312 -47.875 -9.117 1 94.25 346 GLY A C 1
ATOM 2804 O O . GLY A 1 346 ? 7.312 -47.344 -8.625 1 94.25 346 GLY A O 1
ATOM 2805 N N . LYS A 1 347 ? 9.609 -47.562 -8.82 1 95.75 347 LYS A N 1
ATOM 2806 C CA . LYS A 1 347 ? 9.922 -46.5 -7.859 1 95.75 347 LYS A CA 1
ATOM 2807 C C . LYS A 1 347 ? 10.18 -45.188 -8.562 1 95.75 347 LYS A C 1
ATOM 2809 O O . LYS A 1 347 ? 11.258 -44.594 -8.422 1 95.75 347 LYS A O 1
ATOM 2814 N N . PHE A 1 348 ? 9.227 -44.812 -9.297 1 96.81 348 PHE A N 1
ATOM 2815 C CA . PHE A 1 348 ? 9.219 -43.531 -9.977 1 96.81 348 PHE A CA 1
ATOM 2816 C C . PHE A 1 348 ? 7.848 -42.844 -9.867 1 96.81 348 PHE A C 1
ATOM 2818 O O . PHE A 1 348 ? 6.883 -43.469 -9.422 1 96.81 348 PHE A O 1
ATOM 2825 N N . THR A 1 349 ? 7.781 -41.594 -10.156 1 98.06 349 THR A N 1
ATOM 2826 C CA . THR A 1 349 ? 6.559 -40.812 -10.023 1 98.06 349 THR A CA 1
ATOM 2827 C C . THR A 1 349 ? 5.863 -40.656 -11.375 1 98.06 349 THR A C 1
ATOM 2829 O O . THR A 1 349 ? 6.449 -40.156 -12.328 1 98.06 349 THR A O 1
ATOM 2832 N N . VAL A 1 350 ? 4.617 -41.125 -11.492 1 98.38 350 VAL A N 1
ATOM 2833 C CA . VAL A 1 350 ? 3.803 -40.875 -12.672 1 98.38 350 VAL A CA 1
ATOM 2834 C C . VAL A 1 350 ? 3.299 -39.438 -12.648 1 98.38 350 VAL A C 1
ATOM 2836 O O . VAL A 1 350 ? 2.693 -39 -11.664 1 98.38 350 VAL A O 1
ATOM 2839 N N . LEU A 1 351 ? 3.598 -38.719 -13.695 1 97.75 351 LEU A N 1
ATOM 2840 C CA . LEU A 1 351 ? 3.291 -37.312 -13.734 1 97.75 351 LEU A CA 1
ATOM 2841 C C . LEU A 1 351 ? 1.982 -37.062 -14.477 1 97.75 351 LEU A C 1
ATOM 2843 O O . LEU A 1 351 ? 1.298 -36.062 -14.219 1 97.75 351 LEU A O 1
ATOM 2847 N N . ASN A 1 352 ? 1.67 -37.844 -15.461 1 97.75 352 ASN A N 1
ATOM 2848 C CA . ASN A 1 352 ? 0.493 -37.656 -16.312 1 97.75 352 ASN A CA 1
ATOM 2849 C C . ASN A 1 352 ? 0.07 -38.969 -16.969 1 97.75 352 ASN A C 1
ATOM 2851 O O . ASN A 1 352 ? 0.917 -39.781 -17.344 1 97.75 352 ASN A O 1
ATOM 2855 N N . ILE A 1 353 ? -1.255 -39.156 -17.016 1 98 353 ILE A N 1
ATOM 2856 C CA . ILE A 1 353 ? -1.818 -40.25 -17.797 1 98 353 ILE A CA 1
ATOM 2857 C C . ILE A 1 353 ? -2.326 -39.75 -19.141 1 98 353 ILE A C 1
ATOM 2859 O O . ILE A 1 353 ? -3.273 -38.969 -19.188 1 98 353 ILE A O 1
ATOM 2863 N N . TYR A 1 354 ? -1.704 -40.219 -20.172 1 97.38 354 TYR A N 1
ATOM 2864 C CA . TYR A 1 354 ? -2.145 -39.812 -21.5 1 97.38 354 TYR A CA 1
ATOM 2865 C C . TYR A 1 354 ? -3.369 -40.594 -21.938 1 97.38 354 TYR A C 1
ATOM 2867 O O . TYR A 1 354 ? -4.258 -40.062 -22.609 1 97.38 354 TYR A O 1
ATOM 2875 N N . GLY A 1 355 ? -3.379 -41.875 -21.641 1 95.88 355 GLY A N 1
ATOM 2876 C CA . GLY A 1 355 ? -4.52 -42.719 -21.969 1 95.88 355 GLY A CA 1
ATOM 2877 C C . GLY A 1 355 ? -4.215 -44.188 -21.906 1 95.88 355 GLY A C 1
ATOM 2878 O O . GLY A 1 355 ? -3.107 -44.594 -21.531 1 95.88 355 GLY A O 1
ATOM 2879 N N . TYR A 1 356 ? -5.234 -45.031 -22.125 1 97 356 TYR A N 1
ATOM 2880 C CA . TYR A 1 356 ? -5.16 -46.469 -22.094 1 97 356 TYR A CA 1
ATOM 2881 C C . TYR A 1 356 ? -5.793 -47.094 -23.344 1 97 356 TYR A C 1
ATOM 2883 O O . TYR A 1 356 ? -6.984 -46.906 -23.594 1 97 356 TYR A O 1
ATOM 2891 N N . ASP A 1 357 ? -4.93 -47.75 -24.141 1 96 357 ASP A N 1
ATOM 2892 C CA . ASP A 1 357 ? -5.379 -48.531 -25.297 1 96 357 ASP A CA 1
ATOM 2893 C C . ASP A 1 357 ? -5.898 -49.875 -24.844 1 96 357 ASP A C 1
ATOM 2895 O O . ASP A 1 357 ? -5.129 -50.844 -24.75 1 96 357 ASP A O 1
ATOM 2899 N N . GLU A 1 358 ? -7.199 -49.969 -24.688 1 92.94 358 GLU A N 1
ATOM 2900 C CA . GLU A 1 358 ? -7.824 -51.156 -24.156 1 92.94 358 GLU A CA 1
ATOM 2901 C C . GLU A 1 358 ? -7.617 -52.344 -25.109 1 92.94 358 GLU A C 1
ATOM 2903 O O . GLU A 1 358 ? -7.453 -53.5 -24.672 1 92.94 358 GLU A O 1
ATOM 2908 N N . VAL A 1 359 ? -7.629 -52.062 -26.328 1 92.62 359 VAL A N 1
ATOM 2909 C CA . VAL A 1 359 ? -7.531 -53.094 -27.359 1 92.62 359 VAL A CA 1
ATOM 2910 C C . VAL A 1 359 ? -6.172 -53.781 -27.266 1 92.62 359 VAL A C 1
ATOM 2912 O O . VAL A 1 359 ? -6.086 -55.031 -27.328 1 92.62 359 VAL A O 1
ATOM 2915 N N . ASN A 1 360 ? -5.195 -53 -27.125 1 94.81 360 ASN A N 1
ATOM 2916 C CA . ASN A 1 360 ? -3.84 -53.531 -27.125 1 94.81 360 ASN A CA 1
ATOM 2917 C C . ASN A 1 360 ? -3.287 -53.656 -25.703 1 94.81 360 ASN A C 1
ATOM 2919 O O . ASN A 1 360 ? -2.152 -54.094 -25.516 1 94.81 360 ASN A O 1
ATOM 2923 N N . ASP A 1 361 ? -4.066 -53.281 -24.75 1 94.94 361 ASP A N 1
ATOM 2924 C CA . ASP A 1 361 ? -3.688 -53.312 -23.344 1 94.94 361 ASP A CA 1
ATOM 2925 C C . ASP A 1 361 ? -2.402 -52.531 -23.094 1 94.94 361 ASP A C 1
ATOM 2927 O O . ASP A 1 361 ? -1.435 -53.062 -22.547 1 94.94 361 ASP A O 1
ATOM 2931 N N . LYS A 1 362 ? -2.404 -51.281 -23.516 1 97.12 362 LYS A N 1
ATOM 2932 C CA . LYS A 1 362 ? -1.247 -50.406 -23.375 1 97.12 362 LYS A CA 1
ATOM 2933 C C . LYS A 1 362 ? -1.624 -49.094 -22.641 1 97.12 362 LYS A C 1
ATOM 2935 O O . LYS A 1 362 ? -2.49 -48.344 -23.109 1 97.12 362 LYS A O 1
ATOM 2940 N N . LEU A 1 363 ? -0.975 -48.938 -21.516 1 97.75 363 LEU A N 1
ATOM 2941 C CA . LEU A 1 363 ? -1.1 -47.688 -20.797 1 97.75 363 LEU A CA 1
ATOM 2942 C C . LEU A 1 363 ? -0.03 -46.688 -21.234 1 97.75 363 LEU A C 1
ATOM 2944 O O . LEU A 1 363 ? 1.156 -47 -21.266 1 97.75 363 LEU A O 1
ATOM 2948 N N . TYR A 1 364 ? -0.348 -45.469 -21.609 1 98.19 364 TYR A N 1
ATOM 2949 C CA . TYR A 1 364 ? 0.58 -44.406 -21.969 1 98.19 364 TYR A CA 1
ATOM 2950 C C . TYR A 1 364 ? 0.613 -43.344 -20.891 1 98.19 364 TYR A C 1
AT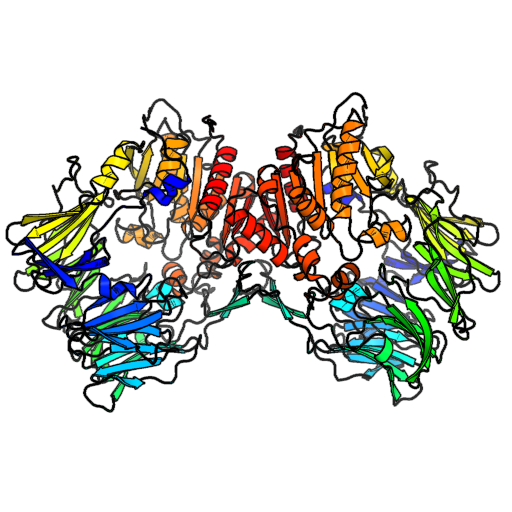OM 2952 O O . TYR A 1 364 ? -0.426 -42.781 -20.516 1 98.19 364 TYR A O 1
ATOM 2960 N N . TYR A 1 365 ? 1.767 -43.031 -20.344 1 98.38 365 TYR A N 1
ATOM 2961 C CA . TYR A 1 365 ? 1.885 -42.094 -19.234 1 98.38 365 TYR A CA 1
ATOM 2962 C C . TYR A 1 365 ? 3.256 -41.438 -19.219 1 98.38 365 TYR A C 1
ATOM 2964 O O . TYR A 1 365 ? 4.184 -41.906 -19.891 1 98.38 365 TYR A O 1
ATOM 2972 N N . GLN A 1 366 ? 3.332 -40.312 -18.688 1 98.44 366 GLN A N 1
ATOM 2973 C CA . GLN A 1 366 ? 4.586 -39.625 -18.391 1 98.44 366 GLN A CA 1
ATOM 2974 C C . GLN A 1 366 ? 5.066 -39.938 -16.969 1 98.44 366 GLN A C 1
ATOM 2976 O O . GLN A 1 366 ? 4.27 -40 -16.031 1 98.44 366 GLN A O 1
ATOM 2981 N N . ALA A 1 367 ? 6.305 -40.156 -16.781 1 98.44 367 ALA A N 1
ATOM 2982 C CA . ALA A 1 367 ? 6.848 -40.438 -15.445 1 98.44 367 ALA A CA 1
ATOM 2983 C C . ALA A 1 367 ? 8.297 -39.969 -15.336 1 98.44 367 ALA A C 1
ATOM 2985 O O . ALA A 1 367 ? 8.961 -39.75 -16.344 1 98.44 367 ALA A O 1
ATOM 2986 N N . THR A 1 368 ? 8.727 -39.844 -14.141 1 98.12 368 THR A N 1
ATOM 2987 C CA . THR A 1 368 ? 10.148 -39.594 -13.906 1 98.12 368 THR A CA 1
ATOM 2988 C C . THR A 1 368 ? 10.953 -40.875 -14.211 1 98.12 368 THR A C 1
ATOM 2990 O O . THR A 1 368 ? 10.398 -41.969 -14.266 1 98.12 368 THR A O 1
ATOM 2993 N N . GLN A 1 369 ? 12.188 -40.656 -14.5 1 96.38 369 GLN A N 1
ATOM 2994 C CA . GLN A 1 369 ? 13.078 -41.781 -14.703 1 96.38 369 GLN A CA 1
ATOM 2995 C C . GLN A 1 369 ? 13.453 -42.438 -13.375 1 96.38 369 GLN A C 1
ATOM 2997 O O . GLN A 1 369 ? 13.625 -41.75 -12.367 1 96.38 369 GLN A O 1
ATOM 3002 N N . LEU A 1 370 ? 13.586 -43.781 -13.383 1 94.5 370 LEU A N 1
ATOM 3003 C CA . LEU A 1 370 ? 14 -44.5 -12.188 1 94.5 370 LEU A CA 1
ATOM 3004 C C . LEU A 1 370 ? 15.312 -43.969 -11.641 1 94.5 370 LEU A C 1
ATOM 3006 O O . LEU A 1 370 ? 16.266 -43.781 -12.391 1 94.5 370 LEU A O 1
ATOM 3010 N N . ASN A 1 371 ? 15.305 -43.531 -10.406 1 91.88 371 ASN A N 1
ATOM 3011 C CA . ASN A 1 371 ? 16.438 -43.031 -9.641 1 91.88 371 ASN A CA 1
ATOM 3012 C C . ASN A 1 371 ? 16.844 -41.625 -10.102 1 91.88 371 ASN A C 1
ATOM 3014 O O . ASN A 1 371 ? 17.922 -41.156 -9.758 1 91.88 371 ASN A O 1
ATOM 3018 N N . ASP A 1 372 ? 16.062 -41.031 -10.93 1 95.31 372 ASP A N 1
ATOM 3019 C CA . ASP A 1 372 ? 16.328 -39.656 -11.375 1 95.31 372 ASP A CA 1
ATOM 3020 C C . ASP A 1 372 ? 15.031 -38.844 -11.492 1 95.31 372 ASP A C 1
ATOM 3022 O O . ASP A 1 372 ? 14.477 -38.719 -12.586 1 95.31 372 ASP A O 1
ATOM 3026 N N . PRO A 1 373 ? 14.617 -38.25 -10.422 1 96.56 373 PRO A N 1
ATOM 3027 C CA . PRO A 1 373 ? 13.336 -37.531 -10.406 1 96.56 373 PRO A CA 1
ATOM 3028 C C . PRO A 1 373 ? 13.352 -36.281 -11.281 1 96.56 373 PRO A C 1
ATOM 3030 O O . PRO A 1 373 ? 12.305 -35.656 -11.5 1 96.56 373 PRO A O 1
ATOM 3033 N N . ALA A 1 374 ? 14.516 -35.844 -11.859 1 97.5 374 ALA A N 1
ATOM 3034 C CA . ALA A 1 374 ? 14.625 -34.625 -12.648 1 97.5 374 ALA A CA 1
ATOM 3035 C C . ALA A 1 374 ? 14.438 -34.906 -14.133 1 97.5 374 ALA A C 1
ATOM 3037 O O . ALA A 1 374 ? 14.383 -34 -14.953 1 97.5 374 ALA A O 1
ATOM 3038 N N . VAL A 1 375 ? 14.336 -36.156 -14.531 1 97.69 375 VAL A N 1
ATOM 3039 C CA . VAL A 1 375 ? 14.18 -36.594 -15.922 1 97.69 375 VAL A CA 1
ATOM 3040 C C . VAL A 1 375 ? 12.773 -37.125 -16.156 1 97.69 375 VAL A C 1
ATOM 3042 O O . VAL A 1 375 ? 12.297 -37.969 -15.398 1 97.69 375 VAL A O 1
ATOM 3045 N N . TYR A 1 376 ? 12.102 -36.625 -17.141 1 98.5 376 TYR A N 1
ATOM 3046 C CA . TYR A 1 376 ? 10.734 -37 -17.469 1 98.5 376 TYR A CA 1
ATOM 3047 C C . TYR A 1 376 ? 10.68 -37.75 -18.797 1 98.5 376 TYR A C 1
ATOM 3049 O O . TYR A 1 376 ? 11.219 -37.281 -19.797 1 98.5 376 TYR A O 1
ATOM 3057 N N . ASN A 1 377 ? 10.055 -38.875 -18.812 1 98.06 377 ASN A N 1
ATOM 3058 C CA . ASN A 1 377 ? 9.93 -39.688 -20.016 1 98.06 377 ASN A CA 1
ATOM 3059 C C . ASN A 1 377 ? 8.484 -40.094 -20.266 1 98.06 377 ASN A C 1
ATOM 3061 O O . ASN A 1 377 ? 7.633 -39.969 -19.391 1 98.06 377 ASN A O 1
ATOM 3065 N N . VAL A 1 378 ? 8.25 -40.469 -21.484 1 98.38 378 VAL A N 1
ATOM 3066 C CA . VAL A 1 378 ? 6.957 -41 -21.891 1 98.38 378 VAL A CA 1
ATOM 3067 C C . VAL A 1 378 ? 7.055 -42.531 -22.031 1 98.38 378 VAL A C 1
ATOM 3069 O O . VAL A 1 378 ? 7.977 -43.031 -22.672 1 98.38 378 VAL A O 1
ATOM 3072 N N . TYR A 1 379 ? 6.078 -43.25 -21.453 1 98 379 TYR A N 1
ATOM 3073 C CA . TYR A 1 379 ? 6.141 -44.688 -21.406 1 98 379 TYR A CA 1
ATOM 3074 C C . TYR A 1 379 ? 4.883 -45.312 -22 1 98 379 TYR A C 1
ATOM 3076 O O . TYR A 1 379 ? 3.805 -44.719 -21.953 1 98 379 TYR A O 1
ATOM 3084 N N . SER A 1 380 ? 4.996 -46.438 -22.656 1 97.62 380 SER A N 1
ATOM 3085 C CA . SER A 1 380 ? 3.955 -47.406 -22.953 1 97.62 380 SER A CA 1
ATOM 3086 C C . SER A 1 380 ? 4.133 -48.688 -22.125 1 97.62 380 SER A C 1
ATOM 3088 O O . SER A 1 380 ? 5.004 -49.5 -22.422 1 97.62 380 SER A O 1
ATOM 3090 N N . ASN A 1 381 ? 3.24 -48.844 -21.125 1 96.31 381 ASN A N 1
ATOM 3091 C CA . ASN A 1 381 ? 3.492 -49.875 -20.109 1 96.31 381 ASN A CA 1
ATOM 3092 C C . ASN A 1 381 ? 4.922 -49.781 -19.578 1 96.31 381 ASN A C 1
ATOM 3094 O O . ASN A 1 381 ? 5.344 -48.75 -19.078 1 96.31 381 ASN A O 1
ATOM 3098 N N . GLY A 1 382 ? 5.73 -50.75 -19.844 1 94.75 382 GLY A N 1
ATOM 3099 C CA . GLY A 1 382 ? 7.098 -50.75 -19.344 1 94.75 382 GLY A CA 1
ATOM 3100 C C . GLY A 1 382 ? 8.102 -50.219 -20.344 1 94.75 382 GLY A C 1
ATOM 3101 O O . GLY A 1 382 ? 9.258 -49.969 -20 1 94.75 382 GLY A O 1
ATOM 3102 N N . ASP A 1 383 ? 7.641 -49.969 -21.594 1 95.44 383 ASP A N 1
ATOM 3103 C CA . ASP A 1 383 ? 8.531 -49.5 -22.656 1 95.44 383 ASP A CA 1
ATOM 3104 C C . ASP A 1 383 ? 8.656 -47.969 -22.656 1 95.44 383 ASP A C 1
ATOM 3106 O O . ASP A 1 383 ? 7.652 -47.281 -22.562 1 95.44 383 ASP A O 1
ATOM 3110 N N . CYS A 1 384 ? 9.852 -47.531 -22.703 1 96.75 384 CYS A N 1
ATOM 3111 C CA . CYS A 1 384 ? 10.094 -46.094 -22.766 1 96.75 384 CYS A CA 1
ATOM 3112 C C . CYS A 1 384 ? 10.086 -45.594 -24.203 1 96.75 384 CYS A C 1
ATOM 3114 O O . CYS A 1 384 ? 10.961 -45.969 -25 1 96.75 384 CYS A O 1
ATOM 3116 N N . LEU A 1 385 ? 9.156 -44.719 -24.547 1 97.12 385 LEU A N 1
ATOM 3117 C CA . LEU A 1 385 ? 8.992 -44.25 -25.922 1 97.12 385 LEU A CA 1
ATOM 3118 C C . LEU A 1 385 ? 9.945 -43.094 -26.203 1 97.12 385 LEU A C 1
ATOM 3120 O O . LEU A 1 385 ? 10.289 -42.844 -27.359 1 97.12 385 LEU A O 1
ATOM 3124 N N . SER A 1 386 ? 10.258 -42.438 -25.203 1 97.06 386 SER A N 1
ATOM 3125 C CA . SER A 1 386 ? 11.047 -41.219 -25.406 1 97.06 386 SER A CA 1
ATOM 3126 C C . SER A 1 386 ? 12.523 -41.469 -25.094 1 97.06 386 SER A C 1
ATOM 3128 O O . SER A 1 386 ? 13.375 -40.625 -25.438 1 97.06 386 SER A O 1
ATOM 3130 N N . CYS A 1 387 ? 12.672 -42.719 -24.5 1 93.19 387 CYS A N 1
ATOM 3131 C CA . CYS A 1 387 ? 14.055 -43 -24.141 1 93.19 387 CYS A CA 1
ATOM 3132 C C . CYS A 1 387 ? 14.93 -43.094 -25.391 1 93.19 387 CYS A C 1
ATOM 3134 O O . CYS A 1 387 ? 14.477 -43.562 -26.438 1 93.19 387 CYS A O 1
ATOM 3136 N N . ASN A 1 388 ? 16.031 -42.562 -25.516 1 89.19 388 ASN A N 1
ATOM 3137 C CA . ASN A 1 388 ? 17.047 -42.625 -26.562 1 89.19 388 ASN A CA 1
ATOM 3138 C C . ASN A 1 388 ? 16.75 -41.656 -27.703 1 89.19 388 ASN A C 1
ATOM 3140 O O . ASN A 1 388 ? 17.328 -41.781 -28.781 1 89.19 388 ASN A O 1
ATOM 3144 N N . ARG A 1 389 ? 15.617 -40.938 -27.547 1 96.06 389 ARG A N 1
ATOM 3145 C CA . ARG A 1 389 ? 15.422 -39.875 -28.516 1 96.06 389 ARG A CA 1
ATOM 3146 C C . ARG A 1 389 ? 16.453 -38.781 -28.344 1 96.06 389 ARG A C 1
ATOM 3148 O O . ARG A 1 389 ? 16.828 -38.438 -27.219 1 96.06 389 ARG A O 1
ATOM 3155 N N . VAL A 1 390 ? 16.953 -38.25 -29.422 1 95.06 390 VAL A N 1
ATOM 3156 C CA . VAL A 1 390 ? 17.969 -37.188 -29.375 1 95.06 390 VAL A CA 1
ATOM 3157 C C . VAL A 1 390 ? 17.531 -36 -30.234 1 95.06 390 VAL A C 1
ATOM 3159 O O . VAL A 1 390 ? 16.781 -36.156 -31.188 1 95.06 390 VAL A O 1
ATOM 3162 N N . ASP A 1 391 ? 17.938 -34.875 -29.859 1 92.44 391 ASP A N 1
ATOM 3163 C CA . ASP A 1 391 ? 17.641 -33.688 -30.656 1 92.44 391 ASP A CA 1
ATOM 3164 C C . ASP A 1 391 ? 18.672 -33.5 -31.766 1 92.44 391 ASP A C 1
ATOM 3166 O O . ASP A 1 391 ? 19.422 -34.438 -32.094 1 92.44 391 ASP A O 1
ATOM 3170 N N . VAL A 1 392 ? 18.578 -32.344 -32.469 1 89.19 392 VAL A N 1
ATOM 3171 C CA . VAL A 1 392 ? 19.422 -32.094 -33.656 1 89.19 392 VAL A CA 1
ATOM 3172 C C . VAL A 1 392 ? 20.891 -31.984 -33.219 1 89.19 392 VAL A C 1
ATOM 3174 O O . VAL A 1 392 ? 21.797 -32.219 -34.031 1 89.19 392 VAL A O 1
ATOM 3177 N N . ASP A 1 393 ? 21.109 -31.719 -31.969 1 89.62 393 ASP A N 1
ATOM 3178 C CA . ASP A 1 393 ? 22.469 -31.594 -31.438 1 89.62 393 ASP A CA 1
ATOM 3179 C C . ASP A 1 393 ? 22.938 -32.906 -30.797 1 89.62 393 ASP A C 1
ATOM 3181 O O . ASP A 1 393 ? 23.953 -32.938 -30.109 1 89.62 393 ASP A O 1
ATOM 3185 N N . ASN A 1 394 ? 22.188 -33.938 -30.938 1 92.81 394 ASN A N 1
ATOM 3186 C CA . ASN A 1 394 ? 22.469 -35.281 -30.453 1 92.81 394 ASN A CA 1
ATOM 3187 C C . ASN A 1 394 ? 22.406 -35.344 -28.922 1 92.81 394 ASN A C 1
ATOM 3189 O O . ASN A 1 394 ? 23.031 -36.219 -28.312 1 92.81 394 ASN A O 1
ATOM 3193 N N . ALA A 1 395 ? 21.734 -34.406 -28.312 1 94.56 395 ALA A N 1
ATOM 3194 C CA . ALA A 1 395 ? 21.484 -34.469 -26.875 1 94.56 395 ALA A CA 1
ATOM 3195 C C . ALA A 1 395 ? 20.25 -35.312 -26.578 1 94.56 395 ALA A C 1
ATOM 3197 O O . ALA A 1 395 ? 19.234 -35.219 -27.281 1 94.56 395 ALA A O 1
ATOM 3198 N N . GLU A 1 396 ? 20.359 -36.125 -25.578 1 96.19 396 GLU A N 1
ATOM 3199 C CA . GLU A 1 396 ? 19.234 -36.969 -25.188 1 96.19 396 GLU A CA 1
ATOM 3200 C C . GLU A 1 396 ? 18.078 -36.156 -24.609 1 96.19 396 GLU A C 1
ATOM 3202 O O . GLU A 1 396 ? 18.312 -35.188 -23.891 1 96.19 396 GLU A O 1
ATOM 3207 N N . CYS A 1 397 ? 16.875 -36.594 -24.969 1 97.38 397 CYS A N 1
ATOM 3208 C CA . CYS A 1 397 ? 15.68 -35.969 -24.406 1 97.38 397 CYS A CA 1
ATOM 3209 C C . CYS A 1 397 ? 15.555 -36.25 -22.922 1 97.38 397 CYS A C 1
ATOM 3211 O O . CYS A 1 397 ? 15.445 -37.406 -22.516 1 97.38 397 CYS A O 1
ATOM 3213 N N . LYS A 1 398 ? 15.57 -35.25 -22.078 1 97.81 398 LYS A N 1
ATOM 3214 C CA . LYS A 1 398 ? 15.5 -35.438 -20.641 1 97.81 398 LYS A CA 1
ATOM 3215 C C . LYS A 1 398 ? 14.219 -34.844 -20.062 1 97.81 398 LYS A C 1
ATOM 3217 O O . LYS A 1 398 ? 13.992 -34.906 -18.844 1 97.81 398 LYS A O 1
ATOM 3222 N N . SER A 1 399 ? 13.359 -34.312 -20.828 1 97.81 399 SER A N 1
ATOM 3223 C CA . SER A 1 399 ? 12.047 -33.812 -20.422 1 97.81 399 SER A CA 1
ATOM 3224 C C . SER A 1 399 ? 11.016 -34 -21.531 1 97.81 399 SER A C 1
ATOM 3226 O O . SER A 1 399 ? 10.695 -33.094 -22.281 1 97.81 399 SER A O 1
ATOM 3228 N N . ALA A 1 400 ? 10.398 -35.094 -21.531 1 98.31 400 ALA A N 1
ATOM 3229 C CA . ALA A 1 400 ? 9.539 -35.531 -22.625 1 98.31 400 ALA A CA 1
ATOM 3230 C C . ALA A 1 400 ? 8.062 -35.406 -22.234 1 98.31 400 ALA A C 1
ATOM 3232 O O . ALA A 1 400 ? 7.703 -35.625 -21.078 1 98.31 400 ALA A O 1
ATOM 3233 N N . SER A 1 401 ? 7.25 -35.062 -23.109 1 98.12 401 SER A N 1
ATOM 3234 C CA . SER A 1 401 ? 5.793 -35.125 -23.047 1 98.12 401 SER A CA 1
ATOM 3235 C C . SER A 1 401 ? 5.203 -35.562 -24.391 1 98.12 401 SER A C 1
ATOM 3237 O O . SER A 1 401 ? 5.914 -35.656 -25.391 1 98.12 401 SER A O 1
ATOM 3239 N N . ALA A 1 402 ? 3.885 -35.875 -24.375 1 98.31 402 ALA A N 1
ATOM 3240 C CA . ALA A 1 402 ? 3.305 -36.406 -25.594 1 98.31 402 ALA A CA 1
ATOM 3241 C C . ALA A 1 402 ? 1.812 -36.094 -25.688 1 98.31 402 ALA A C 1
ATOM 3243 O O . ALA A 1 402 ? 1.206 -35.688 -24.688 1 98.31 402 ALA A O 1
ATOM 3244 N N . THR A 1 403 ? 1.318 -36.156 -26.859 1 97.88 403 THR A N 1
ATOM 3245 C CA . THR A 1 403 ? -0.109 -36.281 -27.141 1 97.88 403 THR A CA 1
ATOM 3246 C C . THR A 1 403 ? -0.385 -37.469 -28.047 1 97.88 403 THR A C 1
ATOM 3248 O O . THR A 1 403 ? 0.438 -37.812 -28.906 1 97.88 403 THR A O 1
ATOM 3251 N N . PHE A 1 404 ? -1.511 -38.094 -27.844 1 97.81 404 PHE A N 1
ATOM 3252 C CA . PHE A 1 404 ? -1.82 -39.312 -28.625 1 97.81 404 PHE A CA 1
ATOM 3253 C C . PHE A 1 404 ? -3.086 -39.094 -29.453 1 97.81 404 PHE A C 1
ATOM 3255 O O . PHE A 1 404 ? -4 -38.375 -29.031 1 97.81 404 PHE A O 1
ATOM 3262 N N . SER A 1 405 ? -3.045 -39.812 -30.594 1 97.25 405 SER A N 1
ATOM 3263 C CA . SER A 1 405 ? -4.246 -39.812 -31.422 1 97.25 405 SER A CA 1
ATOM 3264 C C . SER A 1 405 ? -5.371 -40.594 -30.75 1 97.25 405 SER A C 1
ATOM 3266 O O . SER A 1 405 ? -5.148 -41.281 -29.734 1 97.25 405 SER A O 1
ATOM 3268 N N . LYS A 1 406 ? -6.582 -40.531 -31.219 1 93.69 406 LYS A N 1
ATOM 3269 C CA . LYS A 1 406 ? -7.781 -40.969 -30.531 1 93.69 406 LYS A CA 1
ATOM 3270 C C . LYS A 1 406 ? -7.703 -42.469 -30.234 1 93.69 406 LYS A C 1
ATOM 3272 O O . LYS A 1 406 ? -8.188 -42.938 -29.203 1 93.69 406 LYS A O 1
ATOM 3277 N N . SER A 1 407 ? -7.117 -43.25 -31.125 1 94.5 407 SER A N 1
ATOM 3278 C CA . SER A 1 407 ? -6.996 -44.688 -30.922 1 94.5 407 SER A CA 1
ATOM 3279 C C . SER A 1 407 ? -5.543 -45.094 -30.688 1 94.5 407 SER A C 1
ATOM 3281 O O . SER A 1 407 ? -5.184 -46.281 -30.844 1 94.5 407 SER A O 1
ATOM 3283 N N . PHE A 1 408 ? -4.703 -44.156 -30.469 1 97.06 408 PHE A N 1
ATOM 3284 C CA . PHE A 1 408 ? -3.328 -44.344 -30.031 1 97.06 408 PHE A CA 1
ATOM 3285 C C . PHE A 1 408 ? -2.471 -44.906 -31.141 1 97.06 408 PHE A C 1
ATOM 3287 O O . PHE A 1 408 ? -1.5 -45.625 -30.875 1 97.06 408 PHE A O 1
ATOM 3294 N N . SER A 1 409 ? -2.887 -44.625 -32.406 1 97.31 409 SER A N 1
ATOM 3295 C CA . SER A 1 409 ? -2.076 -45.125 -33.5 1 97.31 409 SER A CA 1
ATOM 3296 C C . SER A 1 409 ? -0.873 -44.219 -33.75 1 97.31 409 SER A C 1
ATOM 3298 O O . SER A 1 409 ? 0.138 -44.656 -34.312 1 97.31 409 SER A O 1
ATOM 3300 N N . TYR A 1 410 ? -1.032 -42.969 -33.438 1 98.06 410 TYR A N 1
ATOM 3301 C CA . TYR A 1 410 ? 0.032 -41.969 -33.594 1 98.06 410 TYR A CA 1
ATOM 3302 C C . TYR A 1 410 ? 0.189 -41.125 -32.344 1 98.06 410 TYR A C 1
ATOM 3304 O O . TYR A 1 410 ? -0.725 -41.062 -31.5 1 98.06 410 TYR A O 1
ATOM 3312 N N . TYR A 1 411 ? 1.317 -40.594 -32.125 1 97.81 411 TYR A N 1
ATOM 3313 C CA . TYR A 1 411 ? 1.524 -39.656 -31.047 1 97.81 411 TYR A CA 1
ATOM 3314 C C . TYR A 1 411 ? 2.564 -38.594 -31.406 1 97.81 411 TYR A C 1
ATOM 3316 O O . TYR A 1 411 ? 3.398 -38.812 -32.281 1 97.81 411 TYR A O 1
ATOM 3324 N N . THR A 1 412 ? 2.393 -37.406 -30.906 1 98 412 THR A N 1
ATOM 3325 C CA . THR A 1 412 ? 3.445 -36.406 -30.922 1 98 412 THR A CA 1
ATOM 3326 C C . THR A 1 412 ? 4.348 -36.531 -29.703 1 98 412 THR A C 1
ATOM 3328 O O . THR A 1 412 ? 3.873 -36.812 -28.609 1 98 412 THR A O 1
ATOM 3331 N N . LEU A 1 413 ? 5.621 -36.438 -29.859 1 98.06 413 LEU A N 1
ATOM 3332 C CA . LEU A 1 413 ? 6.609 -36.406 -28.797 1 98.06 413 LEU A CA 1
ATOM 3333 C C . LEU A 1 413 ? 7.312 -35.031 -28.75 1 98.06 413 LEU A C 1
ATOM 3335 O O . LEU A 1 413 ? 7.891 -34.625 -29.75 1 98.06 413 LEU A O 1
ATOM 3339 N N . SER A 1 414 ? 7.137 -34.406 -27.672 1 98 414 SER A N 1
ATOM 3340 C CA . SER A 1 414 ? 7.809 -33.156 -27.453 1 98 414 SER A CA 1
ATOM 3341 C C . SER A 1 414 ? 8.898 -33.25 -26.406 1 98 414 SER A C 1
ATOM 3343 O O . SER A 1 414 ? 8.672 -33.812 -25.328 1 98 414 SER A O 1
ATOM 3345 N N . CYS A 1 415 ? 10.07 -32.875 -26.703 1 97.88 415 CYS A N 1
ATOM 3346 C CA . CYS A 1 415 ? 11.195 -32.844 -25.766 1 97.88 415 CYS A CA 1
ATOM 3347 C C . CYS A 1 415 ? 11.594 -31.422 -25.438 1 97.88 415 CYS A C 1
ATOM 3349 O O . CYS A 1 415 ? 12.102 -30.703 -26.297 1 97.88 415 CYS A O 1
ATOM 3351 N N . ALA A 1 416 ? 11.398 -31.031 -24.219 1 96.56 416 ALA A N 1
ATOM 3352 C CA . ALA A 1 416 ? 11.625 -29.656 -23.781 1 96.56 416 ALA A CA 1
ATOM 3353 C C . ALA A 1 416 ? 12.844 -29.562 -22.875 1 96.56 416 ALA A C 1
ATOM 3355 O O . ALA A 1 416 ? 12.852 -28.766 -21.922 1 96.56 416 ALA A O 1
ATOM 3356 N N . GLY A 1 417 ? 13.938 -30.359 -23.078 1 94.62 417 GLY A N 1
ATOM 3357 C CA . GLY A 1 417 ? 15.148 -30.312 -22.281 1 94.62 417 GLY A CA 1
ATOM 3358 C C . GLY A 1 417 ? 16.141 -31.406 -22.609 1 94.62 417 GLY A C 1
ATOM 3359 O O . GLY A 1 417 ? 15.75 -32.5 -23.062 1 94.62 417 GLY A O 1
ATOM 3360 N N . PRO A 1 418 ? 17.406 -31.109 -22.453 1 94.56 418 PRO A N 1
ATOM 3361 C CA . PRO A 1 418 ? 17.953 -29.906 -21.844 1 94.56 418 PRO A CA 1
ATOM 3362 C C . PRO A 1 418 ? 18.031 -28.734 -22.812 1 94.56 418 PRO A C 1
ATOM 3364 O O . PRO A 1 418 ? 18.328 -27.609 -22.391 1 94.56 418 PRO A O 1
ATOM 3367 N N . ASN A 1 419 ? 17.828 -28.953 -24.109 1 95.75 419 ASN A N 1
ATOM 3368 C CA . ASN A 1 419 ? 17.844 -27.938 -25.156 1 95.75 419 ASN A CA 1
ATOM 3369 C C . ASN A 1 419 ? 16.422 -27.469 -25.484 1 95.75 419 ASN A C 1
ATOM 3371 O O . ASN A 1 419 ? 15.453 -27.922 -24.875 1 95.75 419 ASN A O 1
ATOM 3375 N N . PRO A 1 420 ? 16.359 -26.438 -26.375 1 96.44 420 PRO A N 1
ATOM 3376 C CA . PRO A 1 420 ? 15.031 -25.953 -26.734 1 96.44 420 PRO A CA 1
ATOM 3377 C C . PRO A 1 420 ? 14.102 -27.062 -27.219 1 96.44 420 PRO A C 1
ATOM 3379 O O . PRO A 1 420 ? 14.562 -28.031 -27.828 1 96.44 420 PRO A O 1
ATOM 3382 N N . ILE A 1 421 ? 12.859 -26.859 -27.031 1 97 421 ILE A N 1
ATOM 3383 C CA . ILE A 1 421 ? 11.836 -27.859 -27.297 1 97 421 ILE A CA 1
ATOM 3384 C C . ILE A 1 421 ? 11.859 -28.25 -28.766 1 97 421 ILE A C 1
ATOM 3386 O O . ILE A 1 421 ? 12.078 -27.391 -29.641 1 97 421 ILE A O 1
ATOM 3390 N N . TYR A 1 422 ? 11.688 -29.453 -29.109 1 97.25 422 TYR A N 1
ATOM 3391 C CA . TYR A 1 422 ? 11.367 -29.953 -30.438 1 97.25 422 TYR A CA 1
ATOM 3392 C C . TYR A 1 422 ? 10.211 -30.953 -30.375 1 97.25 422 TYR A C 1
ATOM 3394 O O . TYR A 1 422 ? 9.984 -31.578 -29.344 1 97.25 422 TYR A O 1
ATOM 3402 N N . THR A 1 423 ? 9.469 -31.047 -31.391 1 97.88 423 THR A N 1
ATOM 3403 C CA . THR A 1 423 ? 8.336 -31.953 -31.469 1 97.88 423 THR A CA 1
ATOM 3404 C C . THR A 1 423 ? 8.406 -32.812 -32.75 1 97.88 423 THR A C 1
ATOM 3406 O O . THR A 1 423 ? 8.711 -32.281 -33.812 1 97.88 423 THR A O 1
ATOM 3409 N N . GLN A 1 424 ? 8.227 -34.094 -32.562 1 97.56 424 GLN A N 1
ATOM 3410 C CA . GLN A 1 424 ? 8.164 -35.031 -33.656 1 97.56 424 GLN A CA 1
ATOM 3411 C C . GLN A 1 424 ? 6.898 -35.906 -33.562 1 97.56 424 GLN A C 1
ATOM 3413 O O . GLN A 1 424 ? 6.289 -36 -32.5 1 97.56 424 GLN A O 1
ATOM 3418 N N . ILE A 1 425 ? 6.477 -36.438 -34.719 1 98.06 425 ILE A N 1
ATOM 3419 C CA . ILE A 1 425 ? 5.309 -37.312 -34.781 1 98.06 425 ILE A CA 1
ATOM 3420 C C . ILE A 1 425 ? 5.758 -38.75 -35.094 1 98.06 425 ILE A C 1
ATOM 3422 O O . ILE A 1 425 ? 6.586 -38.969 -35.969 1 98.06 425 ILE A O 1
ATOM 3426 N N . TYR A 1 426 ? 5.211 -39.688 -34.344 1 97.81 426 TYR A N 1
ATOM 3427 C CA . TYR A 1 426 ? 5.582 -41.094 -34.5 1 97.81 426 TYR A CA 1
ATOM 3428 C C . TYR A 1 426 ? 4.348 -41.969 -34.688 1 97.81 426 TYR A C 1
ATOM 3430 O O . TYR A 1 426 ? 3.262 -41.625 -34.219 1 97.81 426 TYR A O 1
ATOM 3438 N N . ALA A 1 427 ? 4.535 -43.062 -35.406 1 97.38 427 ALA A N 1
ATOM 3439 C CA . ALA A 1 427 ? 3.566 -44.156 -35.438 1 97.38 427 ALA A CA 1
ATOM 3440 C C . ALA A 1 427 ? 3.822 -45.125 -34.312 1 97.38 427 ALA A C 1
ATOM 3442 O O . ALA A 1 427 ? 4.957 -45.562 -34.094 1 97.38 427 ALA A O 1
ATOM 3443 N N . VAL A 1 428 ? 2.787 -45.5 -33.531 1 95.81 428 VAL A N 1
ATOM 3444 C CA . VAL A 1 428 ? 2.936 -46.344 -32.375 1 95.81 428 VAL A CA 1
ATOM 3445 C C . VAL A 1 428 ? 3.318 -47.781 -32.781 1 95.81 428 VAL A C 1
ATOM 3447 O O . VAL A 1 428 ? 4.137 -48.406 -32.125 1 95.81 428 VAL A O 1
ATOM 3450 N N . ALA A 1 429 ? 2.799 -48.312 -33.812 1 91.31 429 ALA A N 1
ATOM 3451 C CA . ALA A 1 429 ? 2.904 -49.719 -34.219 1 91.31 429 ALA A CA 1
ATOM 3452 C C . ALA A 1 429 ? 4.363 -50.125 -34.406 1 91.31 429 ALA A C 1
ATOM 3454 O O . ALA A 1 429 ? 4.758 -51.219 -34 1 91.31 429 ALA A O 1
ATOM 3455 N N . ASN A 1 430 ? 5.227 -49.281 -35.031 1 91.62 430 ASN A N 1
ATOM 3456 C CA . ASN A 1 430 ? 6.613 -49.656 -35.281 1 91.62 430 ASN A CA 1
ATOM 3457 C C . ASN A 1 430 ? 7.586 -48.594 -34.781 1 91.62 430 ASN A C 1
ATOM 3459 O O . ASN A 1 430 ? 8.773 -48.656 -35.094 1 91.62 430 ASN A O 1
ATOM 3463 N N . ASP A 1 431 ? 6.996 -47.625 -34.062 1 91.75 431 ASP A N 1
ATOM 3464 C CA . ASP A 1 431 ? 7.789 -46.531 -33.5 1 91.75 431 ASP A CA 1
ATOM 3465 C C . ASP A 1 431 ? 8.555 -45.781 -34.594 1 91.75 431 ASP A C 1
ATOM 3467 O O . ASP A 1 431 ? 9.703 -45.406 -34.375 1 91.75 431 ASP A O 1
ATOM 3471 N N . LYS A 1 432 ? 7.996 -45.688 -35.75 1 94.62 432 LYS A N 1
ATOM 3472 C CA . LYS A 1 432 ? 8.625 -45 -36.875 1 94.62 432 LYS A CA 1
ATOM 3473 C C . LYS A 1 432 ? 8.273 -43.5 -36.844 1 94.62 432 LYS A C 1
ATOM 3475 O O . LYS A 1 432 ? 7.117 -43.156 -36.625 1 94.62 432 LYS A O 1
ATOM 3480 N N . LYS A 1 433 ? 9.297 -42.688 -37.062 1 96.44 433 LYS A N 1
ATOM 3481 C CA . LYS A 1 433 ? 9.055 -41.25 -37.156 1 96.44 433 LYS A CA 1
ATOM 3482 C C . LYS A 1 433 ? 8.297 -40.906 -38.438 1 96.44 433 LYS A C 1
ATOM 3484 O O . LYS A 1 433 ? 8.719 -41.281 -39.531 1 96.44 433 LYS A O 1
ATOM 3489 N N . VAL A 1 434 ? 7.25 -40.25 -38.25 1 96.88 434 VAL A N 1
ATOM 3490 C CA . VAL A 1 434 ? 6.426 -39.812 -39.375 1 96.88 434 VAL A CA 1
ATOM 3491 C C . VAL A 1 434 ? 6.91 -38.469 -39.875 1 96.88 434 VAL A C 1
ATOM 3493 O O . VAL A 1 434 ? 6.977 -38.219 -41.062 1 96.88 434 VAL A O 1
ATOM 3496 N N . LYS A 1 435 ? 7.223 -37.562 -38.875 1 96.31 435 LYS A N 1
ATOM 3497 C CA . LYS A 1 435 ? 7.543 -36.219 -39.281 1 96.31 435 LYS A CA 1
ATOM 3498 C C . LYS A 1 435 ? 8.273 -35.469 -38.156 1 96.31 435 LYS A C 1
ATOM 3500 O O . LYS A 1 435 ? 7.949 -35.656 -37 1 96.31 435 LYS A O 1
ATOM 3505 N N . ASP A 1 436 ? 9.289 -34.656 -38.594 1 96.5 436 ASP A N 1
ATOM 3506 C CA . ASP A 1 436 ? 9.758 -33.594 -37.719 1 96.5 436 ASP A CA 1
ATOM 3507 C C . ASP A 1 436 ? 8.781 -32.406 -37.75 1 96.5 436 ASP A C 1
ATOM 3509 O O . ASP A 1 436 ? 8.766 -31.609 -38.688 1 96.5 436 ASP A O 1
ATOM 3513 N N . TRP A 1 437 ? 8.008 -32.312 -36.719 1 96.25 437 TRP A N 1
ATOM 3514 C CA . TRP A 1 437 ? 6.938 -31.312 -36.688 1 96.25 437 TRP A CA 1
ATOM 3515 C C . TRP A 1 437 ? 7.492 -29.906 -36.469 1 96.25 437 TRP A C 1
ATOM 3517 O O . TRP A 1 437 ? 7.25 -29 -37.25 1 96.25 437 TRP A O 1
ATOM 3527 N N . GLU A 1 438 ? 8.18 -29.688 -35.375 1 95.75 438 GLU A N 1
ATOM 3528 C CA . GLU A 1 438 ? 8.805 -28.422 -35.031 1 95.75 438 GLU A CA 1
ATOM 3529 C C . GLU A 1 438 ? 10.148 -28.641 -34.344 1 95.75 438 GLU A C 1
ATOM 3531 O O . GLU A 1 438 ? 10.203 -29.094 -33.188 1 95.75 438 GLU A O 1
ATOM 3536 N N . LEU A 1 439 ? 11.211 -28.203 -35 1 95.94 439 LEU A N 1
ATOM 3537 C CA . LEU A 1 439 ? 12.555 -28.422 -34.469 1 95.94 439 LEU A CA 1
ATOM 3538 C C . LEU A 1 439 ? 13.102 -27.141 -33.844 1 95.94 439 LEU A C 1
ATOM 3540 O O . LEU A 1 439 ? 14.109 -27.188 -33.125 1 95.94 439 LEU A O 1
ATOM 3544 N N . ASN A 1 440 ? 12.43 -26.031 -34.031 1 96.5 440 ASN A N 1
ATOM 3545 C CA . ASN A 1 440 ? 12.844 -24.703 -33.562 1 96.5 440 ASN A CA 1
ATOM 3546 C C . ASN A 1 440 ? 14.258 -24.359 -34.031 1 96.5 440 ASN A C 1
ATOM 3548 O O . ASN A 1 440 ? 15.086 -23.891 -33.25 1 96.5 440 ASN A O 1
ATOM 3552 N N . SER A 1 441 ? 14.492 -24.594 -35.312 1 94.5 441 SER A N 1
ATOM 3553 C CA . SER A 1 441 ? 15.812 -24.391 -35.906 1 94.5 441 SER A CA 1
ATOM 3554 C C . SER A 1 441 ? 16.203 -22.906 -35.875 1 94.5 441 SER A C 1
ATOM 3556 O O . SER A 1 441 ? 17.359 -22.578 -35.625 1 94.5 441 SER A O 1
ATOM 3558 N N . GLU A 1 442 ? 15.266 -22.062 -36.188 1 94.25 442 GLU A N 1
ATOM 3559 C CA . GLU A 1 442 ? 15.562 -20.641 -36.156 1 94.25 442 GLU A CA 1
ATOM 3560 C C . GLU A 1 442 ? 15.945 -20.172 -34.75 1 94.25 442 GLU A C 1
ATOM 3562 O O . GLU A 1 442 ? 16.891 -19.406 -34.562 1 94.25 442 GLU A O 1
ATOM 3567 N N . TYR A 1 443 ? 15.148 -20.578 -33.812 1 95.69 443 TYR A N 1
ATOM 3568 C CA . TYR A 1 443 ? 15.453 -20.219 -32.406 1 95.69 443 TYR A CA 1
ATOM 3569 C C . TYR A 1 443 ? 16.812 -20.75 -32 1 95.69 443 TYR A C 1
ATOM 3571 O O . TYR A 1 443 ? 17.594 -20.047 -31.344 1 95.69 443 TYR A O 1
ATOM 3579 N N . ARG A 1 444 ? 17.172 -21.984 -32.406 1 95.25 444 ARG A N 1
ATOM 3580 C CA . ARG A 1 444 ? 18.438 -22.609 -32.062 1 95.25 444 ARG A CA 1
ATOM 3581 C C . ARG A 1 444 ? 19.609 -21.828 -32.656 1 95.25 444 ARG A C 1
ATOM 3583 O O . ARG A 1 444 ? 20.656 -21.688 -32 1 95.25 444 ARG A O 1
ATOM 3590 N N . THR A 1 445 ? 19.453 -21.312 -33.812 1 94.5 445 THR A N 1
ATOM 3591 C CA . THR A 1 445 ? 20.484 -20.5 -34.469 1 94.5 445 THR A CA 1
ATOM 3592 C C . THR A 1 445 ? 20.734 -19.219 -33.688 1 94.5 445 THR A C 1
ATOM 3594 O O . THR A 1 445 ? 21.891 -18.844 -33.438 1 94.5 445 THR A O 1
ATOM 3597 N N . HIS A 1 446 ? 19.656 -18.625 -33.25 1 92.75 446 HIS A N 1
ATOM 3598 C CA . HIS A 1 446 ? 19.781 -17.422 -32.438 1 92.75 446 HIS A CA 1
ATOM 3599 C C . HIS A 1 446 ? 20.438 -17.719 -31.094 1 92.75 446 HIS A C 1
ATOM 3601 O O . HIS A 1 446 ? 21.25 -16.938 -30.609 1 92.75 446 HIS A O 1
ATOM 3607 N N . LEU A 1 447 ? 20.094 -18.797 -30.562 1 94.56 447 LEU A N 1
ATOM 3608 C CA . LEU A 1 447 ? 20.594 -19.188 -29.25 1 94.56 447 LEU A CA 1
ATOM 3609 C C . LEU A 1 447 ? 22.094 -19.469 -29.312 1 94.56 447 LEU A C 1
ATOM 3611 O O . LEU A 1 447 ? 22.797 -19.297 -28.312 1 94.56 447 LEU A O 1
ATOM 3615 N N . GLU A 1 448 ? 22.578 -19.906 -30.453 1 94.25 448 GLU A N 1
ATOM 3616 C CA . GLU A 1 448 ? 23.984 -20.266 -30.625 1 94.25 448 GLU A CA 1
ATOM 3617 C C . GLU A 1 448 ? 24.891 -19.047 -30.391 1 94.25 448 GLU A C 1
ATOM 3619 O O . GLU A 1 448 ? 26.047 -19.203 -30.031 1 94.25 448 GLU A O 1
ATOM 3624 N N . ALA A 1 449 ? 24.344 -17.891 -30.547 1 95.69 449 ALA A N 1
ATOM 3625 C CA . ALA A 1 449 ? 25.125 -16.672 -30.375 1 95.69 449 ALA A CA 1
ATOM 3626 C C . ALA A 1 449 ? 25.188 -16.234 -28.922 1 95.69 449 ALA A C 1
ATOM 3628 O O . ALA A 1 449 ? 25.922 -15.312 -28.562 1 95.69 449 ALA A O 1
ATOM 3629 N N . LYS A 1 450 ? 24.5 -16.891 -28.078 1 96.75 450 LYS A N 1
ATOM 3630 C CA . LYS A 1 450 ? 24.391 -16.5 -26.672 1 96.75 450 LYS A CA 1
ATOM 3631 C C . LYS A 1 450 ? 25.125 -17.469 -25.766 1 96.75 450 LYS A C 1
ATOM 3633 O O . LYS A 1 450 ? 25.141 -18.688 -26.031 1 96.75 450 LYS A O 1
ATOM 3638 N N . GLN A 1 451 ? 25.734 -16.875 -24.75 1 97.25 451 GLN A N 1
ATOM 3639 C CA . GLN A 1 451 ? 26.312 -17.719 -23.719 1 97.25 451 GLN A CA 1
ATOM 3640 C C . GLN A 1 451 ? 25.219 -18.453 -22.938 1 97.25 451 GLN A C 1
ATOM 3642 O O . GLN A 1 451 ? 24.109 -17.953 -22.797 1 97.25 451 GLN A O 1
ATOM 3647 N N . ARG A 1 452 ? 25.562 -19.656 -22.5 1 96.19 452 ARG A N 1
ATOM 3648 C CA . ARG A 1 452 ? 24.641 -20.469 -21.688 1 96.19 452 ARG A CA 1
ATOM 3649 C C . ARG A 1 452 ? 25.375 -21.078 -20.5 1 96.19 452 ARG A C 1
ATOM 3651 O O . ARG A 1 452 ? 26.578 -21.359 -20.562 1 96.19 452 ARG A O 1
ATOM 3658 N N . PRO A 1 453 ? 24.688 -21.281 -19.422 1 97.31 453 PRO A N 1
ATOM 3659 C CA . PRO A 1 453 ? 25.297 -22.016 -18.312 1 97.31 453 PRO A CA 1
ATOM 3660 C C . PRO A 1 453 ? 25.453 -23.516 -18.594 1 97.31 453 PRO A C 1
ATOM 3662 O O . PRO A 1 453 ? 24.812 -24.031 -19.5 1 97.31 453 PRO A O 1
ATOM 3665 N N . SER A 1 454 ? 26.406 -24.125 -17.891 1 96.38 454 SER A N 1
ATOM 3666 C CA . SER A 1 454 ? 26.422 -25.578 -17.75 1 96.38 454 SER A CA 1
ATOM 3667 C C . SER A 1 454 ? 25.75 -26.016 -16.453 1 96.38 454 SER A C 1
ATOM 3669 O O . SER A 1 454 ? 25.531 -25.203 -15.555 1 96.38 454 SER A O 1
ATOM 3671 N N . TYR A 1 455 ? 25.344 -27.266 -16.391 1 97.31 455 TYR A N 1
ATOM 3672 C CA . TYR A 1 455 ? 24.547 -27.672 -15.25 1 97.31 455 TYR A CA 1
ATOM 3673 C C . TYR A 1 455 ? 25.203 -28.828 -14.508 1 97.31 455 TYR A C 1
ATOM 3675 O O . TYR A 1 455 ? 25.859 -29.672 -15.117 1 97.31 455 TYR A O 1
ATOM 3683 N N . SER A 1 456 ? 25.078 -28.75 -13.234 1 97.44 456 SER A N 1
ATOM 3684 C CA . SER A 1 456 ? 25.484 -29.828 -12.336 1 97.44 456 SER A CA 1
ATOM 3685 C C . SER A 1 456 ? 24.344 -30.25 -11.43 1 97.44 456 SER A C 1
ATOM 3687 O O . SER A 1 456 ? 23.609 -29.406 -10.898 1 97.44 456 SER A O 1
ATOM 3689 N N . PHE A 1 457 ? 24.156 -31.562 -11.336 1 97.75 457 PHE A N 1
ATOM 3690 C CA . PHE A 1 457 ? 23.156 -32.125 -10.445 1 97.75 457 PHE A CA 1
ATOM 3691 C C . PHE A 1 457 ? 23.828 -32.906 -9.305 1 97.75 457 PHE A C 1
ATOM 3693 O O . PHE A 1 457 ? 24.719 -33.688 -9.531 1 97.75 457 PHE A O 1
ATOM 3700 N N . ILE A 1 458 ? 23.375 -32.594 -8.07 1 98 458 ILE A N 1
ATOM 3701 C CA . ILE A 1 458 ? 24.016 -33.156 -6.902 1 98 458 ILE A CA 1
ATOM 3702 C C . ILE A 1 458 ? 22.969 -33.719 -5.938 1 98 458 ILE A C 1
ATOM 3704 O O . ILE A 1 458 ? 22.031 -33 -5.574 1 98 458 ILE A O 1
ATOM 3708 N N . ASN A 1 459 ? 23.094 -34.969 -5.586 1 97.06 459 ASN A N 1
ATOM 3709 C CA . ASN A 1 459 ? 22.297 -35.5 -4.477 1 97.06 459 ASN A CA 1
ATOM 3710 C C . ASN A 1 459 ? 22.953 -35.188 -3.133 1 97.06 459 ASN A C 1
ATOM 3712 O O . ASN A 1 459 ? 24.172 -35.312 -2.979 1 97.06 459 ASN A O 1
ATOM 3716 N N . VAL A 1 460 ? 22.188 -34.688 -2.26 1 97.31 460 VAL A N 1
ATOM 3717 C CA . VAL A 1 460 ? 22.688 -34.375 -0.933 1 97.31 460 VAL A CA 1
ATOM 3718 C C . VAL A 1 460 ? 21.875 -35.094 0.131 1 97.31 460 VAL A C 1
ATOM 3720 O O . VAL A 1 460 ? 20.641 -35.062 0.118 1 97.31 460 VAL A O 1
ATOM 3723 N N . ALA A 1 461 ? 22.578 -35.781 1.045 1 96.69 461 ALA A N 1
ATOM 3724 C CA . ALA A 1 461 ? 21.891 -36.344 2.201 1 96.69 461 ALA A CA 1
ATOM 3725 C C . ALA A 1 461 ? 21.438 -35.25 3.17 1 96.69 461 ALA A C 1
ATOM 3727 O O . ALA A 1 461 ? 22.266 -34.469 3.666 1 96.69 461 ALA A O 1
ATOM 3728 N N . LEU A 1 462 ? 20.156 -35.219 3.43 1 96.19 462 LEU A N 1
ATOM 3729 C CA . LEU A 1 462 ? 19.609 -34.219 4.328 1 96.19 462 LEU A CA 1
ATOM 3730 C C . LEU A 1 462 ? 19.844 -34.594 5.785 1 96.19 462 LEU A C 1
ATOM 3732 O O . LEU A 1 462 ? 20.375 -35.688 6.07 1 96.19 462 LEU A O 1
ATOM 3736 N N . ALA A 1 463 ? 19.484 -33.719 6.637 1 91.44 463 ALA A N 1
ATOM 3737 C CA . ALA A 1 463 ? 19.781 -33.906 8.047 1 91.44 463 ALA A CA 1
ATOM 3738 C C . ALA A 1 463 ? 19.062 -35.125 8.594 1 91.44 463 ALA A C 1
ATOM 3740 O O . ALA A 1 463 ? 19.578 -35.844 9.461 1 91.44 463 ALA A O 1
ATOM 3741 N N . ASP A 1 464 ? 17.891 -35.469 8.062 1 93.44 464 ASP A N 1
ATOM 3742 C CA . ASP A 1 464 ? 17.109 -36.594 8.562 1 93.44 464 ASP A CA 1
ATOM 3743 C C . ASP A 1 464 ? 17.438 -37.875 7.812 1 93.44 464 ASP A C 1
ATOM 3745 O O . ASP A 1 464 ? 16.828 -38.938 8.047 1 93.44 464 ASP A O 1
ATOM 3749 N N . GLY A 1 465 ? 18.312 -37.812 6.895 1 93.62 465 GLY A N 1
ATOM 3750 C CA . GLY A 1 465 ? 18.75 -39 6.168 1 93.62 465 GLY A CA 1
ATOM 3751 C C . GLY A 1 465 ? 18.141 -39.094 4.789 1 93.62 465 GLY A C 1
ATOM 3752 O O . GLY A 1 465 ? 18.625 -39.844 3.943 1 93.62 465 GLY A O 1
ATOM 3753 N N . SER A 1 466 ? 17.109 -38.375 4.504 1 95.25 466 SER A N 1
ATOM 3754 C CA . SER A 1 466 ? 16.516 -38.406 3.172 1 95.25 466 SER A CA 1
ATOM 3755 C C . SER A 1 466 ? 17.406 -37.688 2.16 1 95.25 466 SER A C 1
ATOM 3757 O O . SER A 1 466 ? 18.438 -37.125 2.529 1 95.25 466 SER A O 1
ATOM 3759 N N . THR A 1 467 ? 17.094 -37.844 0.913 1 94.69 467 THR A N 1
ATOM 3760 C CA . THR A 1 467 ? 17.953 -37.312 -0.139 1 94.69 467 THR A CA 1
ATOM 3761 C C . THR A 1 467 ? 17.344 -36.031 -0.73 1 94.69 467 THR A C 1
ATOM 3763 O O . THR A 1 467 ? 16.203 -36.031 -1.188 1 94.69 467 THR A O 1
ATOM 3766 N N . GLY A 1 468 ? 18.094 -34.938 -0.617 1 95.94 468 GLY A N 1
ATOM 3767 C CA . GLY A 1 468 ? 17.797 -33.75 -1.399 1 95.94 468 GLY A CA 1
ATOM 3768 C C . GLY A 1 468 ? 18.547 -33.688 -2.717 1 95.94 468 GLY A C 1
ATOM 3769 O O . GLY A 1 468 ? 19.516 -34.406 -2.91 1 95.94 468 GLY A O 1
ATOM 3770 N N . ILE A 1 469 ? 18.031 -32.938 -3.662 1 97.69 469 ILE A N 1
ATOM 3771 C CA . ILE A 1 469 ? 18.688 -32.812 -4.957 1 97.69 469 ILE A CA 1
ATOM 3772 C C . ILE A 1 469 ? 18.938 -31.344 -5.258 1 97.69 469 ILE A C 1
ATOM 3774 O O . ILE A 1 469 ? 18.078 -30.484 -4.984 1 97.69 469 ILE A O 1
ATOM 3778 N N . VAL A 1 470 ? 20.125 -31.062 -5.781 1 98.56 470 VAL A N 1
ATOM 3779 C CA . VAL A 1 470 ? 20.547 -29.703 -6.113 1 98.56 470 VAL A CA 1
ATOM 3780 C C . VAL A 1 470 ? 20.859 -29.609 -7.605 1 98.56 470 VAL A C 1
ATOM 3782 O O . VAL A 1 470 ? 21.438 -30.531 -8.18 1 98.56 470 VAL A O 1
ATOM 3785 N N . LYS A 1 471 ? 20.375 -28.609 -8.227 1 98.69 471 LYS A N 1
ATOM 3786 C CA . LYS A 1 471 ? 20.797 -28.219 -9.57 1 98.69 471 LYS A CA 1
ATOM 3787 C C . LYS A 1 471 ? 21.547 -26.891 -9.555 1 98.69 471 LYS A C 1
ATOM 3789 O O . LYS A 1 471 ? 21.031 -25.891 -9.047 1 98.69 471 LYS A O 1
ATOM 3794 N N . LEU A 1 472 ? 22.797 -26.875 -10.023 1 98.75 472 LEU A N 1
ATOM 3795 C CA . LEU A 1 472 ? 23.594 -25.656 -10.164 1 98.75 472 LEU A CA 1
ATOM 3796 C C . LEU A 1 472 ? 23.719 -25.25 -11.625 1 98.75 472 LEU A C 1
ATOM 3798 O O . LEU A 1 472 ? 24.094 -26.047 -12.477 1 98.75 472 LEU A O 1
ATOM 3802 N N . ALA A 1 473 ? 23.281 -24.109 -11.914 1 98.62 473 ALA A N 1
ATOM 3803 C CA . ALA A 1 473 ? 23.672 -23.469 -13.172 1 98.62 473 ALA A CA 1
ATOM 3804 C C . ALA A 1 473 ? 24.984 -22.703 -13.023 1 98.62 473 ALA A C 1
ATOM 3806 O O . ALA A 1 473 ? 25.062 -21.734 -12.266 1 98.62 473 ALA A O 1
ATOM 3807 N N . LEU A 1 474 ? 26 -23.172 -13.727 1 98.62 474 LEU A N 1
ATOM 3808 C CA . LEU A 1 474 ? 27.344 -22.641 -13.594 1 98.62 474 LEU A CA 1
ATOM 3809 C C . LEU A 1 474 ? 27.641 -21.641 -14.695 1 98.62 474 LEU A C 1
ATOM 3811 O O . LEU A 1 474 ? 27.234 -21.828 -15.844 1 98.62 474 LEU A O 1
ATOM 3815 N N . PRO A 1 475 ? 28.297 -20.547 -14.32 1 97.62 475 PRO A N 1
ATOM 3816 C CA . PRO A 1 475 ? 28.625 -19.547 -15.336 1 97.62 475 PRO A CA 1
ATOM 3817 C C . PRO A 1 475 ? 29.391 -20.125 -16.516 1 97.62 475 PRO A C 1
ATOM 3819 O O . PRO A 1 475 ? 30.016 -21.188 -16.391 1 97.62 475 PRO A O 1
ATOM 3822 N N . PRO A 1 476 ? 29.266 -19.391 -17.656 1 96.5 476 PRO A N 1
ATOM 3823 C CA . PRO A 1 476 ? 30.047 -19.844 -18.812 1 96.5 476 PRO A CA 1
ATOM 3824 C C . PRO A 1 476 ? 31.547 -19.844 -18.531 1 96.5 476 PRO A C 1
ATOM 3826 O O . PRO A 1 476 ? 32.062 -18.984 -17.797 1 96.5 476 PRO A O 1
ATOM 3829 N N . ASN A 1 477 ? 32.312 -20.734 -19.078 1 93.62 477 ASN A N 1
ATOM 3830 C CA . ASN A 1 477 ? 33.719 -20.891 -18.859 1 93.62 477 ASN A CA 1
ATOM 3831 C C . ASN A 1 477 ? 34.062 -21.125 -17.391 1 93.62 477 ASN A C 1
ATOM 3833 O O . ASN A 1 477 ? 35 -20.578 -16.859 1 93.62 477 ASN A O 1
ATOM 3837 N N . PHE A 1 478 ? 33.219 -21.844 -16.781 1 97.12 478 PHE A N 1
ATOM 3838 C CA . PHE A 1 478 ? 33.312 -22.172 -15.359 1 97.12 478 PHE A CA 1
ATOM 3839 C C . PHE A 1 478 ? 34.719 -22.703 -15.031 1 97.12 478 PHE A C 1
ATOM 3841 O O . PHE A 1 478 ? 35.25 -23.547 -15.758 1 97.12 478 PHE A O 1
ATOM 3848 N N . ASP A 1 479 ? 35.281 -22.109 -13.961 1 97.19 479 ASP A N 1
ATOM 3849 C CA . ASP A 1 479 ? 36.594 -22.5 -13.406 1 97.19 479 ASP A CA 1
ATOM 3850 C C . ASP A 1 479 ? 36.438 -22.891 -11.93 1 97.19 479 ASP A C 1
ATOM 3852 O O . ASP A 1 479 ? 36.25 -22.016 -11.07 1 97.19 479 ASP A O 1
ATOM 3856 N N . ALA A 1 480 ? 36.625 -24.172 -11.664 1 96.44 480 ALA A N 1
ATOM 3857 C CA . ALA A 1 480 ? 36.406 -24.703 -10.32 1 96.44 480 ALA A CA 1
ATOM 3858 C C . ALA A 1 480 ? 37.438 -24.141 -9.336 1 96.44 480 ALA A C 1
ATOM 3860 O O . ALA A 1 480 ? 37.281 -24.266 -8.117 1 96.44 480 ALA A O 1
ATOM 3861 N N . THR A 1 481 ? 38.438 -23.516 -9.82 1 96.62 481 THR A N 1
ATOM 3862 C CA . THR A 1 481 ? 39.5 -22.969 -8.961 1 96.62 481 THR A CA 1
ATOM 3863 C C . THR A 1 481 ? 39.156 -21.562 -8.508 1 96.62 481 THR A C 1
ATOM 3865 O O . THR A 1 481 ? 39.781 -21.016 -7.602 1 96.62 481 THR A O 1
ATOM 3868 N N . LYS A 1 482 ? 38.156 -21 -9.086 1 96.25 482 LYS A N 1
ATOM 3869 C CA . LYS A 1 482 ? 37.688 -19.672 -8.719 1 96.25 482 LYS A CA 1
ATOM 3870 C C . LYS A 1 482 ? 36.562 -19.734 -7.707 1 96.25 482 LYS A C 1
ATOM 3872 O O . LYS A 1 482 ? 36.031 -20.812 -7.43 1 96.25 482 LYS A O 1
ATOM 3877 N N . LYS A 1 483 ? 36.344 -18.578 -7.09 1 96.88 483 LYS A N 1
ATOM 3878 C CA . LYS A 1 483 ? 35.188 -18.438 -6.199 1 96.88 483 LYS A CA 1
ATOM 3879 C C . LYS A 1 483 ? 34.094 -17.609 -6.852 1 96.88 483 LYS A C 1
ATOM 3881 O O . LYS A 1 483 ? 34.344 -16.547 -7.414 1 96.88 483 LYS A O 1
ATOM 3886 N N . TYR A 1 484 ? 32.938 -18.156 -6.797 1 98 484 TYR A N 1
ATOM 3887 C CA . TYR A 1 484 ? 31.781 -17.5 -7.398 1 98 484 TYR A CA 1
ATOM 3888 C C . TYR A 1 484 ? 30.719 -17.172 -6.344 1 98 484 TYR A C 1
ATOM 3890 O O . TYR A 1 484 ? 30.531 -17.938 -5.398 1 98 484 TYR A O 1
ATOM 3898 N N . PRO A 1 485 ? 30.078 -15.906 -6.473 1 98.38 485 PRO A N 1
ATOM 3899 C CA . PRO A 1 485 ? 28.828 -15.75 -5.719 1 98.38 485 PRO A CA 1
ATOM 3900 C C . PRO A 1 485 ? 27.766 -16.781 -6.109 1 98.38 485 PRO A C 1
ATOM 3902 O O . PRO A 1 485 ? 27.844 -17.375 -7.191 1 98.38 485 PRO A O 1
ATOM 3905 N N . MET A 1 486 ? 26.797 -17.031 -5.242 1 98.81 486 MET A N 1
ATOM 3906 C CA . MET A 1 486 ? 25.703 -17.969 -5.516 1 98.81 486 MET A CA 1
ATOM 3907 C C . MET A 1 486 ? 24.359 -17.391 -5.086 1 98.81 486 MET A C 1
ATOM 3909 O O . MET A 1 486 ? 24.266 -16.781 -4.02 1 98.81 486 MET A O 1
ATOM 3913 N N . ILE A 1 487 ? 23.469 -17.469 -5.926 1 98.81 487 ILE A N 1
ATOM 3914 C CA . ILE A 1 487 ? 22.078 -17.109 -5.613 1 98.81 487 ILE A CA 1
ATOM 3915 C C . ILE A 1 487 ? 21.203 -18.359 -5.637 1 98.81 487 ILE A C 1
ATOM 3917 O O . ILE A 1 487 ? 21.109 -19.047 -6.66 1 98.81 487 ILE A O 1
ATOM 3921 N N . VAL A 1 488 ? 20.562 -18.656 -4.531 1 98.88 488 VAL A N 1
ATOM 3922 C CA . VAL A 1 488 ? 19.625 -19.766 -4.422 1 98.88 488 VAL A CA 1
ATOM 3923 C C . VAL A 1 488 ? 18.219 -19.297 -4.766 1 98.88 488 VAL A C 1
ATOM 3925 O O . VAL A 1 488 ? 17.703 -18.375 -4.129 1 98.88 488 VAL A O 1
ATOM 3928 N N . VAL A 1 489 ? 17.672 -19.875 -5.824 1 98.69 489 VAL A N 1
ATOM 3929 C CA . VAL A 1 489 ? 16.266 -19.625 -6.125 1 98.69 489 VAL A CA 1
ATOM 3930 C C . VAL A 1 489 ? 15.398 -20.719 -5.508 1 98.69 489 VAL A C 1
ATOM 3932 O O . VAL A 1 489 ? 15.617 -21.906 -5.762 1 98.69 489 VAL A O 1
ATOM 3935 N N . VAL A 1 490 ? 14.367 -20.281 -4.719 1 98.38 490 VAL A N 1
ATOM 3936 C CA . VAL A 1 490 ? 13.602 -21.266 -3.963 1 98.38 490 VAL A CA 1
ATOM 3937 C C . VAL A 1 490 ? 12.109 -21.062 -4.207 1 98.38 490 VAL A C 1
ATOM 3939 O O . VAL A 1 490 ? 11.648 -19.938 -4.387 1 98.38 490 VAL A O 1
ATOM 3942 N N . TYR A 1 491 ? 11.406 -22.125 -4.371 1 97.5 491 TYR A N 1
ATOM 3943 C CA . TYR A 1 491 ? 9.961 -22.141 -4.168 1 97.5 491 TYR A CA 1
ATOM 3944 C C . TYR A 1 491 ? 9.594 -22.922 -2.908 1 97.5 491 TYR A C 1
ATOM 3946 O O . TYR A 1 491 ? 9.422 -22.328 -1.838 1 97.5 491 TYR A O 1
ATOM 3954 N N . GLY A 1 492 ? 9.766 -24.219 -2.906 1 96 492 GLY A N 1
ATOM 3955 C CA . GLY A 1 492 ? 9.773 -25.016 -1.691 1 96 492 GLY A CA 1
ATOM 3956 C C . GLY A 1 492 ? 8.383 -25.375 -1.212 1 96 492 GLY A C 1
ATOM 3957 O O . GLY A 1 492 ? 8.227 -26.047 -0.186 1 96 492 GLY A O 1
ATOM 3958 N N . GLY A 1 493 ? 7.273 -24.969 -1.893 1 97.56 493 GLY A N 1
ATOM 3959 C CA . GLY A 1 493 ? 5.922 -25.344 -1.501 1 97.56 493 GLY A CA 1
ATOM 3960 C C . GLY A 1 493 ? 5.637 -26.828 -1.689 1 97.56 493 GLY A C 1
ATOM 3961 O O . GLY A 1 493 ? 6.344 -27.5 -2.438 1 97.56 493 GLY A O 1
ATOM 3962 N N . PRO A 1 494 ? 4.621 -27.297 -0.982 1 97.88 494 PRO A N 1
ATOM 3963 C CA . PRO A 1 494 ? 4.312 -28.734 -1.096 1 97.88 494 PRO A CA 1
ATOM 3964 C C . PRO A 1 494 ? 4.102 -29.172 -2.541 1 97.88 494 PRO A C 1
ATOM 3966 O O . PRO A 1 494 ? 3.348 -28.531 -3.283 1 97.88 494 PRO A O 1
ATOM 3969 N N . ASN A 1 495 ? 4.859 -30.219 -2.93 1 96.81 495 ASN A N 1
ATOM 3970 C CA . ASN A 1 495 ? 4.746 -30.891 -4.215 1 96.81 495 ASN A CA 1
ATOM 3971 C C . ASN A 1 495 ? 5.355 -30.062 -5.344 1 96.81 495 ASN A C 1
ATOM 3973 O O . ASN A 1 495 ? 5.191 -30.406 -6.52 1 96.81 495 ASN A O 1
ATOM 3977 N N . SER A 1 496 ? 5.996 -28.953 -5.027 1 97.31 496 SER A N 1
ATOM 3978 C CA . SER A 1 496 ? 6.688 -28.188 -6.051 1 97.31 496 SER A CA 1
ATOM 3979 C C . SER A 1 496 ? 7.992 -28.844 -6.469 1 97.31 496 SER A C 1
ATOM 3981 O O . SER A 1 496 ? 8.594 -29.594 -5.688 1 97.31 496 SER A O 1
ATOM 3983 N N . VAL A 1 497 ? 8.398 -28.688 -7.664 1 97.75 497 VAL A N 1
ATOM 3984 C CA . VAL A 1 497 ? 9.641 -29.234 -8.211 1 97.75 497 VAL A CA 1
ATOM 3985 C C . VAL A 1 497 ? 10.383 -28.141 -8.977 1 97.75 497 VAL A C 1
ATOM 3987 O O . VAL A 1 497 ? 9.82 -27.516 -9.883 1 97.75 497 VAL A O 1
ATOM 3990 N N . ARG A 1 498 ? 11.609 -27.906 -8.555 1 97.56 498 ARG A N 1
ATOM 3991 C CA . ARG A 1 498 ? 12.398 -26.891 -9.25 1 97.56 498 ARG A CA 1
ATOM 3992 C C . ARG A 1 498 ? 13.609 -27.531 -9.93 1 97.56 498 ARG A C 1
ATOM 3994 O O . ARG A 1 498 ? 14.156 -26.969 -10.883 1 97.56 498 ARG A O 1
ATOM 4001 N N . VAL A 1 499 ? 14.039 -28.641 -9.461 1 98.12 499 VAL A N 1
ATOM 4002 C CA . VAL A 1 499 ? 15.18 -29.312 -10.055 1 98.12 499 VAL A CA 1
ATOM 4003 C C . VAL A 1 499 ? 14.703 -30.219 -11.195 1 98.12 499 VAL A C 1
ATOM 4005 O O . VAL A 1 499 ? 14.281 -31.359 -10.961 1 98.12 499 VAL A O 1
ATOM 4008 N N . THR A 1 500 ? 14.727 -29.766 -12.398 1 97.62 500 THR A N 1
ATOM 4009 C CA . THR A 1 500 ? 14.336 -30.469 -13.609 1 97.62 500 THR A CA 1
ATOM 4010 C C . THR A 1 500 ? 15.383 -30.281 -14.703 1 97.62 500 THR A C 1
ATOM 4012 O O . THR A 1 500 ? 16.344 -29.531 -14.523 1 97.62 500 THR A O 1
ATOM 4015 N N . ASN A 1 501 ? 15.25 -30.969 -15.812 1 96.94 501 ASN A N 1
ATOM 4016 C CA . ASN A 1 501 ? 16.156 -30.844 -16.953 1 96.94 501 ASN A CA 1
ATOM 4017 C C . ASN A 1 501 ? 15.539 -29.969 -18.047 1 96.94 501 ASN A C 1
ATOM 4019 O O . ASN A 1 501 ? 16.078 -29.891 -19.156 1 96.94 501 ASN A O 1
ATOM 4023 N N . SER A 1 502 ? 14.445 -29.344 -17.75 1 95.44 502 SER A N 1
ATOM 4024 C CA . SER A 1 502 ? 13.758 -28.531 -18.75 1 95.44 502 SER A CA 1
ATOM 4025 C C . SER A 1 502 ? 14.625 -27.359 -19.188 1 95.44 502 SER A C 1
ATOM 4027 O O . SER A 1 502 ? 15.336 -26.75 -18.391 1 95.44 502 SER A O 1
ATOM 4029 N N . PHE A 1 503 ? 14.531 -27 -20.484 1 96.31 503 PHE A N 1
ATOM 4030 C CA . PHE A 1 503 ? 15.242 -25.844 -21.047 1 96.31 503 PHE A CA 1
ATOM 4031 C C . PHE A 1 503 ? 14.727 -24.547 -20.453 1 96.31 503 PHE A C 1
ATOM 4033 O O . PHE A 1 503 ? 13.516 -24.359 -20.312 1 96.31 503 PHE A O 1
ATOM 4040 N N . THR A 1 504 ? 15.68 -23.734 -20.031 1 93.75 504 THR A N 1
ATOM 4041 C CA . THR A 1 504 ? 15.289 -22.438 -19.484 1 93.75 504 THR A CA 1
ATOM 4042 C C . THR A 1 504 ? 16.312 -21.375 -19.875 1 93.75 504 THR A C 1
ATOM 4044 O O . THR A 1 504 ? 17.469 -21.672 -20.125 1 93.75 504 THR A O 1
ATOM 4047 N N . VAL A 1 505 ? 16 -20.094 -20.141 1 95.88 505 VAL A N 1
ATOM 4048 C CA . VAL A 1 505 ? 16.844 -18.891 -20.203 1 95.88 505 VAL A CA 1
ATOM 4049 C C . VAL A 1 505 ? 16.516 -17.984 -19.031 1 95.88 505 VAL A C 1
ATOM 4051 O O . VAL A 1 505 ? 16.984 -18.203 -17.922 1 95.88 505 VAL A O 1
ATOM 4054 N N . GLY A 1 506 ? 15.477 -17.172 -19.219 1 95.44 506 GLY A N 1
ATOM 4055 C CA . GLY A 1 506 ? 14.953 -16.328 -18.156 1 95.44 506 GLY A CA 1
ATOM 4056 C C . GLY A 1 506 ? 16.031 -15.617 -17.359 1 95.44 506 GLY A C 1
ATOM 4057 O O . GLY A 1 506 ? 17.094 -15.289 -17.906 1 95.44 506 GLY A O 1
ATOM 4058 N N . TYR A 1 507 ? 15.734 -15.305 -16.094 1 97.25 507 TYR A N 1
ATOM 4059 C CA . TYR A 1 507 ? 16.609 -14.578 -15.188 1 97.25 507 TYR A CA 1
ATOM 4060 C C . TYR A 1 507 ? 17.891 -15.367 -14.922 1 97.25 507 TYR A C 1
ATOM 4062 O O . TYR A 1 507 ? 18.969 -14.789 -14.734 1 97.25 507 TYR A O 1
ATOM 4070 N N . GLU A 1 508 ? 17.812 -16.703 -14.922 1 97.69 508 GLU A N 1
ATOM 4071 C CA . GLU A 1 508 ? 18.953 -17.578 -14.734 1 97.69 508 GLU A CA 1
ATOM 4072 C C . GLU A 1 508 ? 20.062 -17.266 -15.727 1 97.69 508 GLU A C 1
ATOM 4074 O O . GLU A 1 508 ? 21.234 -17.141 -15.344 1 97.69 508 GLU A O 1
ATOM 4079 N N . ALA A 1 509 ? 19.672 -17.094 -16.984 1 97.56 509 ALA A N 1
ATOM 4080 C CA . ALA A 1 509 ? 20.672 -16.828 -18.031 1 97.56 509 ALA A CA 1
ATOM 4081 C C . ALA A 1 509 ? 21.391 -15.508 -17.797 1 97.56 509 ALA A C 1
ATOM 4083 O O . ALA A 1 509 ? 22.594 -15.406 -17.969 1 97.56 509 ALA A O 1
ATOM 4084 N N . PHE A 1 510 ? 20.656 -14.523 -17.375 1 97.5 510 PHE A N 1
ATOM 4085 C CA . PHE A 1 510 ? 21.25 -13.219 -17.109 1 97.5 510 PHE A CA 1
ATOM 4086 C C . PHE A 1 510 ? 22.25 -13.297 -15.961 1 97.5 510 PHE A C 1
ATOM 4088 O O . PHE A 1 510 ? 23.391 -12.883 -16.094 1 97.5 510 PHE A O 1
ATOM 4095 N N . VAL A 1 511 ? 21.844 -13.906 -14.883 1 97.44 511 VAL A N 1
ATOM 4096 C CA . VAL A 1 511 ? 22.641 -13.922 -13.656 1 97.44 511 VAL A CA 1
ATOM 4097 C C . VAL A 1 511 ? 23.922 -14.734 -13.883 1 97.44 511 VAL A C 1
ATOM 4099 O O . VAL A 1 511 ? 24.984 -14.359 -13.406 1 97.44 511 VAL A O 1
ATOM 4102 N N . THR A 1 512 ? 23.828 -15.805 -14.602 1 98 512 THR A N 1
ATOM 4103 C CA . THR A 1 512 ? 24.984 -16.688 -14.789 1 98 512 THR A CA 1
ATOM 4104 C C . THR A 1 512 ? 25.938 -16.109 -15.828 1 98 512 THR A C 1
ATOM 4106 O O . THR A 1 512 ? 27.156 -16.156 -15.648 1 98 512 THR A O 1
ATOM 4109 N N . THR A 1 513 ? 25.406 -15.539 -16.922 1 97.38 513 THR A N 1
ATOM 4110 C CA . THR A 1 513 ? 26.281 -15.156 -18.031 1 97.38 513 THR A CA 1
ATOM 4111 C C . THR A 1 513 ? 26.766 -13.727 -17.859 1 97.38 513 THR A C 1
ATOM 4113 O O . THR A 1 513 ? 27.906 -13.406 -18.219 1 97.38 513 THR A O 1
ATOM 4116 N N . LYS A 1 514 ? 25.891 -12.867 -17.328 1 96.62 514 LYS A N 1
ATOM 4117 C CA . LYS A 1 514 ? 26.234 -11.453 -17.234 1 96.62 514 LYS A CA 1
ATOM 4118 C C . LYS A 1 514 ? 26.875 -11.141 -15.883 1 96.62 514 LYS A C 1
ATOM 4120 O O . LYS A 1 514 ? 27.75 -10.281 -15.789 1 96.62 514 LYS A O 1
ATOM 4125 N N . ARG A 1 515 ? 26.5 -11.812 -14.812 1 97.06 515 ARG A N 1
ATOM 4126 C CA . ARG A 1 515 ? 26.953 -11.469 -13.461 1 97.06 515 ARG A CA 1
ATOM 4127 C C . ARG A 1 515 ? 27.953 -12.492 -12.938 1 97.06 515 ARG A C 1
ATOM 4129 O O . ARG A 1 515 ? 28.453 -12.359 -11.82 1 97.06 515 ARG A O 1
ATOM 4136 N N . ASP A 1 516 ? 28.234 -13.555 -13.711 1 96.81 516 ASP A N 1
ATOM 4137 C CA . ASP A 1 516 ? 29.188 -14.594 -13.328 1 96.81 516 ASP A CA 1
ATOM 4138 C C . ASP A 1 516 ? 28.859 -15.18 -11.953 1 96.81 516 ASP A C 1
ATOM 4140 O O . ASP A 1 516 ? 29.719 -15.266 -11.078 1 96.81 516 ASP A O 1
ATOM 4144 N N . THR A 1 517 ? 27.578 -15.445 -11.742 1 98 517 THR A N 1
ATOM 4145 C CA . THR A 1 517 ? 27.047 -15.938 -10.477 1 98 517 THR A CA 1
ATOM 4146 C C . THR A 1 517 ? 26.438 -17.328 -10.648 1 98 517 THR A C 1
ATOM 4148 O O . THR A 1 517 ? 25.766 -17.594 -11.648 1 98 517 THR A O 1
ATOM 4151 N N . ILE A 1 518 ? 26.703 -18.234 -9.727 1 98.69 518 ILE A N 1
ATOM 4152 C CA . ILE A 1 518 ? 26.062 -19.547 -9.719 1 98.69 518 ILE A CA 1
ATOM 4153 C C . ILE A 1 518 ? 24.594 -19.406 -9.328 1 98.69 518 ILE A C 1
ATOM 4155 O O . ILE A 1 518 ? 24.266 -18.672 -8.398 1 98.69 518 ILE A O 1
ATOM 4159 N N . TYR A 1 519 ? 23.766 -19.953 -10.086 1 98.62 519 TYR A N 1
ATOM 4160 C CA . TYR A 1 519 ? 22.344 -20 -9.781 1 98.62 519 TYR A CA 1
ATOM 4161 C C . TYR A 1 519 ? 21.938 -21.406 -9.336 1 98.62 519 TYR A C 1
ATOM 4163 O O . TYR A 1 519 ? 22.094 -22.375 -10.078 1 98.62 519 TYR A O 1
ATOM 4171 N N . ALA A 1 520 ? 21.359 -21.531 -8.094 1 98.81 520 ALA A N 1
ATOM 4172 C CA . ALA A 1 520 ? 21.188 -22.844 -7.48 1 98.81 520 ALA A CA 1
ATOM 4173 C C . ALA A 1 520 ? 19.719 -23.125 -7.156 1 98.81 520 ALA A C 1
ATOM 4175 O O . ALA A 1 520 ? 19 -22.219 -6.703 1 98.81 520 ALA A O 1
ATOM 4176 N N . TYR A 1 521 ? 19.328 -24.359 -7.43 1 98.62 521 TYR A N 1
ATOM 4177 C CA . TYR A 1 521 ? 18.031 -24.906 -7.062 1 98.62 521 TYR A CA 1
ATOM 4178 C C . TYR A 1 521 ? 18.188 -26.031 -6.039 1 98.62 521 TYR A C 1
ATOM 4180 O O . TYR A 1 521 ? 19.062 -26.891 -6.18 1 98.62 521 TYR A O 1
ATOM 4188 N N . ILE A 1 522 ? 17.344 -25.953 -4.992 1 98.62 522 ILE A N 1
ATOM 4189 C CA . ILE A 1 522 ? 17.406 -26.969 -3.951 1 98.62 522 ILE A CA 1
ATOM 4190 C C . ILE A 1 522 ? 16.016 -27.562 -3.717 1 98.62 522 ILE A C 1
ATOM 4192 O O . ILE A 1 522 ? 15.102 -26.844 -3.287 1 98.62 522 ILE A O 1
ATOM 4196 N N . ASP A 1 523 ? 15.82 -28.859 -4.016 1 98.25 523 ASP A N 1
ATOM 4197 C CA . ASP A 1 523 ? 14.594 -29.578 -3.686 1 98.25 523 ASP A CA 1
ATOM 4198 C C . ASP A 1 523 ? 14.828 -30.562 -2.539 1 98.25 523 ASP A C 1
ATOM 4200 O O . ASP A 1 523 ? 15.625 -31.484 -2.664 1 98.25 523 ASP A O 1
ATOM 4204 N N . GLY A 1 524 ? 14.203 -30.266 -1.444 1 97.81 524 GLY A N 1
ATOM 4205 C CA . GLY A 1 524 ? 14.289 -31.125 -0.273 1 97.81 524 GLY A CA 1
ATOM 4206 C C . GLY A 1 524 ? 12.945 -31.641 0.193 1 97.81 524 GLY A C 1
ATOM 4207 O O . GLY A 1 524 ? 12.117 -32.062 -0.621 1 97.81 524 GLY A O 1
ATOM 4208 N N . ARG A 1 525 ? 12.836 -31.812 1.497 1 96.88 525 ARG A N 1
ATOM 4209 C CA . ARG A 1 525 ? 11.602 -32.312 2.098 1 96.88 525 ARG A CA 1
ATOM 4210 C C . ARG A 1 525 ? 10.414 -31.422 1.703 1 96.88 525 ARG A C 1
ATOM 4212 O O . ARG A 1 525 ? 10.523 -30.203 1.654 1 96.88 525 ARG A O 1
ATOM 4219 N N . GLY A 1 526 ? 9.242 -32.031 1.38 1 97.94 526 GLY A N 1
ATOM 4220 C CA . GLY A 1 526 ? 8 -31.391 0.994 1 97.94 526 GLY A CA 1
ATOM 4221 C C . GLY A 1 526 ? 7.855 -31.219 -0.507 1 97.94 526 GLY A C 1
ATOM 4222 O O . GLY A 1 526 ? 6.762 -30.953 -1.002 1 97.94 526 GLY A O 1
ATOM 4223 N N . THR A 1 527 ? 8.906 -31.328 -1.288 1 97.88 527 THR A N 1
ATOM 4224 C CA . THR A 1 527 ? 8.844 -31.156 -2.734 1 97.88 527 THR A CA 1
ATOM 4225 C C . THR A 1 527 ? 8.422 -32.438 -3.414 1 97.88 527 THR A C 1
ATOM 4227 O O . THR A 1 527 ? 8.383 -33.5 -2.775 1 97.88 527 THR A O 1
ATOM 4230 N N . GLY A 1 528 ? 8.148 -32.375 -4.691 1 97.19 528 GLY A N 1
ATOM 4231 C CA . GLY A 1 528 ? 7.52 -33.469 -5.406 1 97.19 528 GLY A CA 1
ATOM 4232 C C . GLY A 1 528 ? 8.516 -34.406 -6.062 1 97.19 528 GLY A C 1
ATOM 4233 O O . GLY A 1 528 ? 9.727 -34.188 -5.969 1 97.19 528 GLY A O 1
ATOM 4234 N N . ASN A 1 529 ? 8.07 -35.531 -6.566 1 97.12 529 ASN A N 1
ATOM 4235 C CA . ASN A 1 529 ? 8.703 -36.5 -7.461 1 97.12 529 ASN A CA 1
ATOM 4236 C C . ASN A 1 529 ? 9.594 -37.469 -6.691 1 97.12 529 ASN A C 1
ATOM 4238 O O . ASN A 1 529 ? 10.266 -38.312 -7.293 1 97.12 529 ASN A O 1
ATOM 4242 N N . LYS A 1 530 ? 9.641 -37.406 -5.344 1 95.69 530 LYS A N 1
ATOM 4243 C CA . LYS A 1 530 ? 10.609 -38.188 -4.602 1 95.69 530 LYS A CA 1
ATOM 4244 C C . LYS A 1 530 ? 9.914 -39.062 -3.566 1 95.69 530 LYS A C 1
ATOM 4246 O O . LYS A 1 530 ? 10.516 -39.438 -2.547 1 95.69 530 LYS A O 1
ATOM 4251 N N . GLY A 1 531 ? 8.617 -39.281 -3.787 1 95.19 531 GLY A N 1
ATOM 4252 C CA . GLY A 1 531 ? 7.906 -40.219 -2.92 1 95.19 531 GLY A CA 1
ATOM 4253 C C . GLY A 1 531 ? 7.023 -39.5 -1.902 1 95.19 531 GLY A C 1
ATOM 4254 O O . GLY A 1 531 ? 7.258 -38.344 -1.556 1 95.19 531 GLY A O 1
ATOM 4255 N N . LYS A 1 532 ? 6.141 -40.312 -1.398 1 96.06 532 LYS A N 1
ATOM 4256 C CA . LYS A 1 532 ? 5.105 -39.875 -0.476 1 96.06 532 LYS A CA 1
ATOM 4257 C C . LYS A 1 532 ? 5.703 -39.469 0.869 1 96.06 532 LYS A C 1
ATOM 4259 O O . LYS A 1 532 ? 5.301 -38.469 1.455 1 96.06 532 LYS A O 1
ATOM 4264 N N . ASP A 1 533 ? 6.605 -40.25 1.341 1 95.44 533 ASP A N 1
ATOM 4265 C CA . ASP A 1 533 ? 7.188 -40 2.658 1 95.44 533 ASP A CA 1
ATOM 4266 C C . ASP A 1 533 ? 7.887 -38.656 2.717 1 95.44 533 ASP A C 1
ATOM 4268 O O . ASP A 1 533 ? 7.723 -37.906 3.682 1 95.44 533 ASP A O 1
ATOM 4272 N N . LEU A 1 534 ? 8.656 -38.344 1.702 1 95.94 534 LEU A N 1
ATOM 4273 C CA . LEU A 1 534 ? 9.328 -37.062 1.648 1 95.94 534 LEU A CA 1
ATOM 4274 C C . LEU A 1 534 ? 8.32 -35.938 1.505 1 95.94 534 LEU A C 1
ATOM 4276 O O . LEU A 1 534 ? 8.453 -34.875 2.154 1 95.94 534 LEU A O 1
ATOM 4280 N N . LEU A 1 535 ? 7.32 -36.156 0.695 1 97.25 535 LEU A N 1
ATOM 4281 C CA . LEU A 1 535 ? 6.305 -35.156 0.427 1 97.25 535 LEU A CA 1
ATOM 4282 C C . LEU A 1 535 ? 5.527 -34.812 1.695 1 97.25 535 LEU A C 1
ATOM 4284 O O . LEU A 1 535 ? 5.332 -33.625 2.014 1 97.25 535 LEU A O 1
ATOM 4288 N N . PHE A 1 536 ? 5.105 -35.781 2.508 1 97.5 536 PHE A N 1
ATOM 4289 C CA . PHE A 1 536 ? 4.215 -35.594 3.648 1 97.5 536 PHE A CA 1
ATOM 4290 C C . PHE A 1 536 ? 5 -35.188 4.887 1 97.5 536 PHE A C 1
ATOM 4292 O O . PHE A 1 536 ? 4.418 -34.938 5.945 1 97.5 536 PHE A O 1
ATOM 4299 N N . SER A 1 537 ? 6.359 -35.031 4.73 1 96.69 537 SER A N 1
ATOM 4300 C CA . SER A 1 537 ? 7.191 -34.656 5.863 1 96.69 537 SER A CA 1
ATOM 4301 C C . SER A 1 537 ? 6.82 -33.25 6.371 1 96.69 537 SER A C 1
ATOM 4303 O O . SER A 1 537 ? 7.113 -32.906 7.516 1 96.69 537 SER A O 1
ATOM 4305 N N . VAL A 1 538 ? 6.152 -32.469 5.574 1 97.81 538 VAL A N 1
ATOM 4306 C CA . VAL A 1 538 ? 5.863 -31.094 5.941 1 97.81 538 VAL A CA 1
ATOM 4307 C C . VAL A 1 538 ? 4.414 -30.969 6.398 1 97.81 538 VAL A C 1
ATOM 4309 O O . VAL A 1 538 ? 3.922 -29.859 6.637 1 97.81 538 VAL A O 1
ATOM 4312 N N . ASN A 1 539 ? 3.666 -32.125 6.5 1 98.06 539 ASN A N 1
ATOM 4313 C CA . ASN A 1 539 ? 2.266 -32.094 6.906 1 98.06 539 ASN A CA 1
ATOM 4314 C C . ASN A 1 539 ? 2.082 -31.438 8.266 1 98.06 539 ASN A C 1
ATOM 4316 O O . ASN A 1 539 ? 2.75 -31.797 9.234 1 98.06 539 ASN A O 1
ATOM 4320 N N . ASN A 1 540 ? 1.19 -30.406 8.32 1 98.06 540 ASN A N 1
ATOM 4321 C CA . ASN A 1 540 ? 0.852 -29.656 9.523 1 98.06 540 ASN A CA 1
ATOM 4322 C C . ASN A 1 540 ? 2.059 -28.891 10.062 1 98.06 540 ASN A C 1
ATOM 4324 O O . ASN A 1 540 ? 2.115 -28.562 11.25 1 98.06 540 ASN A O 1
ATOM 4328 N N . ASP A 1 541 ? 3.047 -28.656 9.195 1 98.19 541 ASP A N 1
ATOM 4329 C CA . ASP A 1 541 ? 4.285 -28.062 9.68 1 98.19 541 ASP A CA 1
ATOM 4330 C C . ASP A 1 541 ? 5.012 -27.312 8.57 1 98.19 541 ASP A C 1
ATOM 4332 O O . ASP A 1 541 ? 6.199 -27.547 8.336 1 98.19 541 ASP A O 1
ATOM 4336 N N . LEU A 1 542 ? 4.266 -26.469 7.891 1 98.25 542 LEU A N 1
ATOM 4337 C CA . LEU A 1 542 ? 4.898 -25.688 6.836 1 98.25 542 LEU A CA 1
ATOM 4338 C C . LEU A 1 542 ? 5.906 -24.703 7.418 1 98.25 542 LEU A C 1
ATOM 4340 O O . LEU A 1 542 ? 5.664 -24.109 8.477 1 98.25 542 LEU A O 1
ATOM 4344 N N . GLY A 1 543 ? 7.047 -24.516 6.723 1 97.69 543 GLY A N 1
ATOM 4345 C CA . GLY A 1 543 ? 8.016 -23.484 7.07 1 97.69 543 GLY A CA 1
ATOM 4346 C C . GLY A 1 543 ? 9.094 -23.984 8.008 1 97.69 543 GLY A C 1
ATOM 4347 O O . GLY A 1 543 ? 9.922 -23.188 8.477 1 97.69 543 GLY A O 1
ATOM 4348 N N . ASP A 1 544 ? 9.102 -25.25 8.328 1 97.56 544 ASP A N 1
ATOM 4349 C CA . ASP A 1 544 ? 10.094 -25.781 9.258 1 97.56 544 ASP A CA 1
ATOM 4350 C C . ASP A 1 544 ? 11.133 -26.625 8.531 1 97.56 544 ASP A C 1
ATOM 4352 O O . ASP A 1 544 ? 12.234 -26.156 8.234 1 97.56 544 ASP A O 1
ATOM 4356 N N . HIS A 1 545 ? 10.688 -27.75 7.98 1 97.94 545 HIS A N 1
ATOM 4357 C CA . HIS A 1 545 ? 11.609 -28.672 7.34 1 97.94 545 HIS A CA 1
ATOM 4358 C C . HIS A 1 545 ? 12.156 -28.109 6.039 1 97.94 545 HIS A C 1
ATOM 4360 O O . HIS A 1 545 ? 13.312 -28.344 5.691 1 97.94 545 HIS A O 1
ATOM 4366 N N . GLU A 1 546 ? 11.344 -27.422 5.277 1 97.94 546 GLU A N 1
ATOM 4367 C CA . GLU A 1 546 ? 11.781 -26.781 4.039 1 97.94 546 GLU A CA 1
ATOM 4368 C C . GLU A 1 546 ? 12.914 -25.797 4.301 1 97.94 546 GLU A C 1
ATOM 4370 O O . GLU A 1 546 ? 13.914 -25.781 3.582 1 97.94 546 GLU A O 1
ATOM 4375 N N . VAL A 1 547 ? 12.719 -25.016 5.359 1 98.12 547 VAL A N 1
ATOM 4376 C CA . VAL A 1 547 ? 13.695 -24 5.742 1 98.12 547 VAL A CA 1
ATOM 4377 C C . VAL A 1 547 ? 14.992 -24.672 6.18 1 98.12 547 VAL A C 1
ATOM 4379 O O . VAL A 1 547 ? 16.078 -24.266 5.766 1 98.12 547 VAL A O 1
ATOM 4382 N N . GLU A 1 548 ? 14.859 -25.703 7.004 1 97.94 548 GLU A N 1
ATOM 4383 C CA . GLU A 1 548 ? 16.016 -26.484 7.445 1 97.94 548 GLU A CA 1
ATOM 4384 C C . GLU A 1 548 ? 16.812 -27.016 6.258 1 97.94 548 GLU A C 1
ATOM 4386 O O . GLU A 1 548 ? 18.047 -26.953 6.266 1 97.94 548 GLU A O 1
ATOM 4391 N N . ASP A 1 549 ? 16.125 -27.484 5.289 1 98.44 549 ASP A N 1
ATOM 4392 C CA . ASP A 1 549 ? 16.781 -28.078 4.129 1 98.44 549 ASP A CA 1
ATOM 4393 C C . ASP A 1 549 ? 17.531 -27.016 3.322 1 98.44 549 ASP A C 1
ATOM 4395 O O . ASP A 1 549 ? 18.625 -27.266 2.814 1 98.44 549 ASP A O 1
ATOM 4399 N N . GLN A 1 550 ? 16.922 -25.781 3.141 1 98.44 550 GLN A N 1
ATOM 4400 C CA . GLN A 1 550 ? 17.609 -24.703 2.426 1 98.44 550 GLN A CA 1
ATOM 4401 C C . GLN A 1 550 ? 18.891 -24.312 3.139 1 98.44 550 GLN A C 1
ATOM 4403 O O . GLN A 1 550 ? 19.938 -24.125 2.498 1 98.44 550 GLN A O 1
ATOM 4408 N N . LEU A 1 551 ? 18.844 -24.156 4.449 1 98.5 551 LEU A N 1
ATOM 4409 C CA . LEU A 1 551 ? 20 -23.766 5.238 1 98.5 551 LEU A CA 1
ATOM 4410 C C . LEU A 1 551 ? 21.047 -24.875 5.234 1 98.5 551 LEU A C 1
ATOM 4412 O O . LEU A 1 551 ? 22.234 -24.609 4.961 1 98.5 551 LEU A O 1
ATOM 4416 N N . PHE A 1 552 ? 20.641 -26.109 5.488 1 98.31 552 PHE A N 1
ATOM 4417 C CA . PHE A 1 552 ? 21.531 -27.25 5.605 1 98.31 552 PHE A CA 1
ATOM 4418 C C . PHE A 1 552 ? 22.266 -27.516 4.289 1 98.31 552 PHE A C 1
ATOM 4420 O O . PHE A 1 552 ? 23.484 -27.672 4.266 1 98.31 552 PHE A O 1
ATOM 4427 N N . VAL A 1 553 ? 21.484 -27.578 3.184 1 98.62 553 VAL A N 1
ATOM 4428 C CA . VAL A 1 553 ? 22.062 -27.922 1.887 1 98.62 553 VAL A CA 1
ATOM 4429 C C . VAL A 1 553 ? 22.969 -26.781 1.416 1 98.62 553 VAL A C 1
ATOM 4431 O O . VAL A 1 553 ? 24.031 -27.031 0.845 1 98.62 553 VAL A O 1
ATOM 4434 N N . THR A 1 554 ? 22.547 -25.531 1.579 1 98.69 554 THR A N 1
ATOM 4435 C CA . THR A 1 554 ? 23.406 -24.406 1.192 1 98.69 554 THR A CA 1
ATOM 4436 C C . THR A 1 554 ? 24.719 -24.453 1.964 1 98.69 554 THR A C 1
ATOM 4438 O O . THR A 1 554 ? 25.781 -24.25 1.386 1 98.69 554 THR A O 1
ATOM 4441 N N . LYS A 1 555 ? 24.672 -24.688 3.252 1 98.19 555 LYS A N 1
ATOM 4442 C CA . LYS A 1 555 ? 25.891 -24.828 4.059 1 98.19 555 LYS A CA 1
ATOM 4443 C C . LYS A 1 555 ? 26.75 -25.984 3.547 1 98.19 555 LYS A C 1
ATOM 4445 O O . LYS A 1 555 ? 27.969 -25.828 3.436 1 98.19 555 LYS A O 1
ATOM 4450 N N . TRP A 1 556 ? 26.125 -27.078 3.252 1 98.06 556 TRP A N 1
ATOM 4451 C CA . TRP A 1 556 ? 26.844 -28.234 2.705 1 98.06 556 TRP A CA 1
ATOM 4452 C C . TRP A 1 556 ? 27.562 -27.859 1.418 1 98.06 556 TRP A C 1
ATOM 4454 O O . TRP A 1 556 ? 28.719 -28.219 1.218 1 98.06 556 TRP A O 1
ATOM 4464 N N . LEU A 1 557 ? 26.875 -27.141 0.521 1 98.44 557 LEU A N 1
ATOM 4465 C CA . LEU A 1 557 ? 27.469 -26.734 -0.744 1 98.44 557 LEU A CA 1
ATOM 4466 C C . LEU A 1 557 ? 28.703 -25.844 -0.506 1 98.44 557 LEU A C 1
ATOM 4468 O O . LEU A 1 557 ? 29.734 -26.031 -1.154 1 98.44 557 LEU A O 1
ATOM 4472 N N . GLU A 1 558 ? 28.609 -24.922 0.392 1 96.5 558 GLU A N 1
ATOM 4473 C CA . GLU A 1 558 ? 29.719 -24.016 0.704 1 96.5 558 GLU A CA 1
ATOM 4474 C C . GLU A 1 558 ? 30.922 -24.781 1.241 1 96.5 558 GLU A C 1
ATOM 4476 O O . GLU A 1 558 ? 32.062 -24.438 0.96 1 96.5 558 GLU A O 1
ATOM 4481 N N . GLU A 1 559 ? 30.609 -25.797 1.979 1 96.94 559 GLU A N 1
ATOM 4482 C CA . GLU A 1 559 ? 31.672 -26.562 2.643 1 96.94 559 GLU A CA 1
ATOM 4483 C C . GLU A 1 559 ? 32.312 -27.578 1.693 1 96.94 559 GLU A C 1
ATOM 4485 O O . GLU A 1 559 ? 33.5 -27.906 1.826 1 96.94 559 GLU A O 1
ATOM 4490 N N . ASN A 1 560 ? 31.594 -28.062 0.701 1 97.5 560 ASN A N 1
ATOM 4491 C CA . ASN A 1 560 ? 32.062 -29.188 -0.095 1 97.5 560 ASN A CA 1
ATOM 4492 C C . ASN A 1 560 ? 32.469 -28.75 -1.505 1 97.5 560 ASN A C 1
ATOM 4494 O O . ASN A 1 560 ? 33.125 -29.5 -2.225 1 97.5 560 ASN A O 1
ATOM 4498 N N . LEU A 1 561 ? 32 -27.578 -1.906 1 98.12 561 LEU A N 1
ATOM 4499 C CA . LEU A 1 561 ? 32.375 -27.062 -3.221 1 98.12 561 LEU A CA 1
ATOM 4500 C C . LEU A 1 561 ? 33.25 -25.812 -3.092 1 98.12 561 LEU A C 1
ATOM 4502 O O . LEU A 1 561 ? 32.75 -24.719 -2.828 1 98.12 561 LEU A O 1
ATOM 4506 N N . ALA A 1 562 ? 34.469 -25.906 -3.475 1 97.62 562 ALA A N 1
ATOM 4507 C CA . ALA A 1 562 ? 35.469 -24.875 -3.219 1 97.62 562 ALA A CA 1
ATOM 4508 C C . ALA A 1 562 ? 35.188 -23.625 -4.051 1 97.62 562 ALA A C 1
ATOM 4510 O O . ALA A 1 562 ? 35.656 -22.531 -3.705 1 97.62 562 ALA A O 1
ATOM 4511 N N . PHE A 1 563 ? 34.438 -23.766 -5.082 1 98.06 563 PHE A N 1
ATOM 4512 C CA . PHE A 1 563 ? 34.219 -22.656 -5.996 1 98.06 563 PHE A CA 1
ATOM 4513 C C . PHE A 1 563 ? 33.062 -21.781 -5.523 1 98.06 563 PHE A C 1
ATOM 4515 O O . PHE A 1 563 ? 32.75 -20.766 -6.148 1 98.06 563 PHE A O 1
ATOM 4522 N N . ILE A 1 564 ? 32.438 -22.078 -4.43 1 98.44 564 ILE A N 1
ATOM 4523 C CA . ILE A 1 564 ? 31.359 -21.25 -3.887 1 98.44 564 ILE A CA 1
ATOM 4524 C C . ILE A 1 564 ? 31.922 -20.281 -2.855 1 98.44 564 ILE A C 1
ATOM 4526 O O . ILE A 1 564 ? 32.625 -20.688 -1.928 1 98.44 564 ILE A O 1
ATOM 4530 N N . ASP A 1 565 ? 31.688 -19 -3.029 1 98.06 565 ASP A N 1
ATOM 4531 C CA . ASP A 1 565 ? 32.094 -17.969 -2.076 1 98.06 565 ASP A CA 1
ATOM 4532 C C . ASP A 1 565 ? 31.094 -17.844 -0.933 1 98.06 565 ASP A C 1
ATOM 4534 O O . ASP A 1 565 ? 30.031 -17.25 -1.101 1 98.06 565 ASP A O 1
ATOM 4538 N N . ARG A 1 566 ? 31.484 -18.25 0.205 1 96.62 566 ARG A N 1
ATOM 4539 C CA . ARG A 1 566 ? 30.578 -18.312 1.352 1 96.62 566 ARG A CA 1
ATOM 4540 C C . ARG A 1 566 ? 30.125 -16.922 1.767 1 96.62 566 ARG A C 1
ATOM 4542 O O . ARG A 1 566 ? 29.109 -16.766 2.438 1 96.62 566 ARG A O 1
ATOM 4549 N N . ASN A 1 567 ? 30.844 -15.867 1.396 1 97.06 567 ASN A N 1
ATOM 4550 C CA . ASN A 1 567 ? 30.531 -14.516 1.823 1 97.06 567 ASN A CA 1
ATOM 4551 C C . ASN A 1 567 ? 29.641 -13.797 0.806 1 97.06 567 ASN A C 1
ATOM 4553 O O . ASN A 1 567 ? 29.297 -12.633 0.991 1 97.06 567 ASN A O 1
ATOM 4557 N N . ARG A 1 568 ? 29.297 -14.477 -0.252 1 98.25 568 ARG A N 1
ATOM 4558 C CA . ARG A 1 568 ? 28.484 -13.875 -1.305 1 98.25 568 ARG A CA 1
ATOM 4559 C C . ARG A 1 568 ? 27.359 -14.82 -1.744 1 98.25 568 ARG A C 1
ATOM 4561 O O . ARG A 1 568 ? 27.219 -15.102 -2.936 1 98.25 568 ARG A O 1
ATOM 4568 N N . ILE A 1 569 ? 26.469 -15.219 -0.836 1 98.81 569 ILE A N 1
ATOM 4569 C CA . ILE A 1 569 ? 25.359 -16.109 -1.115 1 98.81 569 ILE A CA 1
ATOM 4570 C C . ILE A 1 569 ? 24.031 -15.391 -0.826 1 98.81 569 ILE A C 1
ATOM 4572 O O . ILE A 1 569 ? 23.875 -14.789 0.237 1 98.81 569 ILE A O 1
ATOM 4576 N N . GLY A 1 570 ? 23.156 -15.375 -1.752 1 98.81 570 GLY A N 1
ATOM 4577 C CA . GLY A 1 570 ? 21.812 -14.836 -1.594 1 98.81 570 GLY A CA 1
ATOM 4578 C C . GLY A 1 570 ? 20.734 -15.859 -1.842 1 98.81 570 GLY A C 1
ATOM 4579 O O . GLY A 1 570 ? 21 -16.938 -2.365 1 98.81 570 GLY A O 1
ATOM 4580 N N . ILE A 1 571 ? 19.531 -15.562 -1.421 1 98.94 571 ILE A N 1
ATOM 4581 C CA . ILE A 1 571 ? 18.359 -16.422 -1.631 1 98.94 571 ILE A CA 1
ATOM 4582 C C . ILE A 1 571 ? 17.172 -15.578 -2.09 1 98.94 571 ILE A C 1
ATOM 4584 O O . ILE A 1 571 ? 17 -14.438 -1.646 1 98.94 571 ILE A O 1
ATOM 4588 N N . TRP A 1 572 ? 16.375 -16.094 -3.008 1 98.81 572 TRP A N 1
ATOM 4589 C CA . TRP A 1 572 ? 15.18 -15.352 -3.393 1 98.81 572 TRP A CA 1
ATOM 4590 C C . TRP A 1 572 ? 14.094 -16.297 -3.904 1 98.81 572 TRP A C 1
ATOM 4592 O O . TRP A 1 572 ? 14.367 -17.453 -4.223 1 98.81 572 TRP A O 1
ATOM 4602 N N . GLY A 1 573 ? 12.93 -15.82 -3.941 1 98.62 573 GLY A N 1
ATOM 4603 C CA . GLY A 1 573 ? 11.805 -16.578 -4.473 1 98.62 573 GLY A CA 1
ATOM 4604 C C . GLY A 1 573 ? 10.531 -15.758 -4.582 1 98.62 573 GLY A C 1
ATOM 4605 O O . GLY A 1 573 ? 10.5 -14.594 -4.164 1 98.62 573 GLY A O 1
ATOM 4606 N N . TRP A 1 574 ? 9.531 -16.297 -5.223 1 98.56 574 TRP A N 1
ATOM 4607 C CA . TRP A 1 574 ? 8.242 -15.688 -5.527 1 98.56 574 TRP A CA 1
ATOM 4608 C C . TRP A 1 574 ? 7.102 -16.484 -4.895 1 98.56 574 TRP A C 1
ATOM 4610 O O . TRP A 1 574 ? 7.152 -17.703 -4.832 1 98.56 574 TRP A O 1
ATOM 4620 N N . SER A 1 575 ? 6.051 -15.797 -4.348 1 98.31 575 SER A N 1
ATOM 4621 C CA . SER A 1 575 ? 4.898 -16.453 -3.748 1 98.31 575 SER A CA 1
ATOM 4622 C C . SER A 1 575 ? 5.312 -17.328 -2.566 1 98.31 575 SER A C 1
ATOM 4624 O O . SER A 1 575 ? 5.957 -16.844 -1.631 1 98.31 575 SER A O 1
ATOM 4626 N N . TYR A 1 576 ? 5.105 -18.703 -2.666 1 98.62 576 TYR A N 1
ATOM 4627 C CA . TYR A 1 576 ? 5.637 -19.578 -1.63 1 98.62 576 TYR A CA 1
ATOM 4628 C C . TYR A 1 576 ? 7.148 -19.438 -1.514 1 98.62 576 TYR A C 1
ATOM 4630 O O . TYR A 1 576 ? 7.703 -19.531 -0.416 1 98.62 576 TYR A O 1
ATOM 4638 N N . GLY A 1 577 ? 7.832 -19.203 -2.645 1 98.75 577 GLY A N 1
ATOM 4639 C CA . GLY A 1 577 ? 9.266 -18.953 -2.613 1 98.75 577 GLY A CA 1
ATOM 4640 C C . GLY A 1 577 ? 9.625 -17.688 -1.848 1 98.75 577 GLY A C 1
ATOM 4641 O O . GLY A 1 577 ? 10.672 -17.625 -1.201 1 98.75 577 GLY A O 1
ATOM 4642 N N . GLY A 1 578 ? 8.75 -16.656 -2.006 1 98.88 578 GLY A N 1
ATOM 4643 C CA . GLY A 1 578 ? 8.922 -15.477 -1.178 1 98.88 578 GLY A CA 1
ATOM 4644 C C . GLY A 1 578 ? 8.789 -15.766 0.306 1 98.88 578 GLY A C 1
ATOM 4645 O O . GLY A 1 578 ? 9.57 -15.25 1.113 1 98.88 578 GLY A O 1
ATOM 4646 N N . TYR A 1 579 ? 7.797 -16.578 0.661 1 98.81 579 TYR A N 1
ATOM 4647 C CA . TYR A 1 579 ? 7.633 -17.047 2.033 1 98.81 579 TYR A CA 1
ATOM 4648 C C . TYR A 1 579 ? 8.875 -17.797 2.506 1 98.81 579 TYR A C 1
ATOM 4650 O O . TYR A 1 579 ? 9.398 -17.516 3.586 1 98.81 579 TYR A O 1
ATOM 4658 N N . MET A 1 580 ? 9.375 -18.688 1.65 1 98.81 580 MET A N 1
ATOM 4659 C CA . MET A 1 580 ? 10.555 -19.484 1.995 1 98.81 580 MET A CA 1
ATOM 4660 C C . MET A 1 580 ? 11.773 -18.594 2.193 1 98.81 580 MET A C 1
ATOM 4662 O O . MET A 1 580 ? 12.57 -18.812 3.111 1 98.81 580 MET A O 1
ATOM 4666 N N . THR A 1 581 ? 11.898 -17.594 1.343 1 98.88 581 THR A N 1
ATOM 4667 C CA . THR A 1 581 ? 13.008 -16.656 1.473 1 98.88 581 THR A CA 1
ATOM 4668 C C . THR A 1 581 ? 12.945 -15.93 2.811 1 98.88 581 THR A C 1
ATOM 4670 O O . THR A 1 581 ? 13.906 -15.953 3.582 1 98.88 581 THR A O 1
ATOM 4673 N N . ALA A 1 582 ? 11.797 -15.344 3.119 1 98.81 582 ALA A N 1
ATOM 4674 C CA . ALA A 1 582 ? 11.633 -14.578 4.355 1 98.81 582 ALA A CA 1
ATOM 4675 C C . ALA A 1 582 ? 11.797 -15.477 5.578 1 98.81 582 ALA A C 1
ATOM 4677 O O . ALA A 1 582 ? 12.477 -15.102 6.539 1 98.81 582 ALA A O 1
ATOM 4678 N N . LYS A 1 583 ? 11.18 -16.641 5.516 1 98.75 583 LYS A N 1
ATOM 4679 C CA . LYS A 1 583 ? 11.242 -17.578 6.641 1 98.75 583 LYS A CA 1
ATOM 4680 C C . LYS A 1 583 ? 12.664 -18.094 6.859 1 98.75 583 LYS A C 1
ATOM 4682 O O . LYS A 1 583 ? 13.086 -18.297 7.996 1 98.75 583 LYS A O 1
ATOM 4687 N N . THR A 1 584 ? 13.367 -18.344 5.727 1 98.69 584 THR A N 1
ATOM 4688 C CA . THR A 1 584 ? 14.742 -18.797 5.824 1 98.69 584 THR A CA 1
ATOM 4689 C C . THR A 1 584 ? 15.633 -17.719 6.438 1 98.69 584 THR A C 1
ATOM 4691 O O . THR A 1 584 ? 16.453 -18.016 7.316 1 98.69 584 THR A O 1
ATOM 4694 N N . ILE A 1 585 ? 15.477 -16.484 6.023 1 98.62 585 ILE A N 1
ATOM 4695 C CA . ILE A 1 585 ? 16.219 -15.375 6.602 1 98.62 585 ILE A CA 1
ATOM 4696 C C . ILE A 1 585 ? 15.898 -15.25 8.086 1 98.62 585 ILE A C 1
ATOM 4698 O O . ILE A 1 585 ? 16.797 -15.078 8.914 1 98.62 585 ILE A O 1
ATOM 4702 N N . GLU A 1 586 ? 14.609 -15.359 8.445 1 98.25 586 GLU A N 1
ATOM 4703 C CA . GLU A 1 586 ? 14.148 -15.289 9.828 1 98.25 586 GLU A CA 1
ATOM 4704 C C . GLU A 1 586 ? 14.836 -16.328 10.695 1 98.25 586 GLU A C 1
ATOM 4706 O O . GLU A 1 586 ? 15.125 -16.078 11.867 1 98.25 586 GLU A O 1
ATOM 4711 N N . ARG A 1 587 ? 15.188 -17.484 10.094 1 97.94 587 ARG A N 1
ATOM 4712 C CA . ARG A 1 587 ? 15.703 -18.609 10.859 1 97.94 587 ARG A CA 1
ATOM 4713 C C . ARG A 1 587 ? 17.219 -18.688 10.766 1 97.94 587 ARG A C 1
ATOM 4715 O O . ARG A 1 587 ? 17.859 -19.453 11.484 1 97.94 587 ARG A O 1
ATOM 4722 N N . ASP A 1 588 ? 17.828 -17.938 9.93 1 98.06 588 ASP A N 1
ATOM 4723 C CA . ASP A 1 588 ? 19.266 -18.031 9.656 1 98.06 588 ASP A CA 1
ATOM 4724 C C . ASP A 1 588 ? 20.078 -17.344 10.75 1 98.06 588 ASP A C 1
ATOM 4726 O O . ASP A 1 588 ? 20.484 -16.188 10.594 1 98.06 588 ASP A O 1
ATOM 4730 N N . ASP A 1 589 ? 20.469 -18.047 11.727 1 96.12 589 ASP A N 1
ATOM 4731 C CA . ASP A 1 589 ? 21.188 -17.531 12.883 1 96.12 589 ASP A CA 1
ATOM 4732 C C . ASP A 1 589 ? 22.688 -17.453 12.602 1 96.12 589 ASP A C 1
ATOM 4734 O O . ASP A 1 589 ? 23.438 -16.828 13.367 1 96.12 589 ASP A O 1
ATOM 4738 N N . THR A 1 590 ? 23.141 -18.031 11.555 1 95.56 590 THR A N 1
ATOM 4739 C CA . THR A 1 590 ? 24.578 -18.141 11.336 1 95.56 590 THR A CA 1
ATOM 4740 C C . THR A 1 590 ? 24.984 -17.375 10.078 1 95.56 590 THR A C 1
ATOM 4742 O O . THR A 1 590 ? 26.125 -17.5 9.617 1 95.56 590 THR A O 1
ATOM 4745 N N . ARG A 1 591 ? 24.047 -16.703 9.43 1 96.31 591 ARG A N 1
ATOM 4746 C CA . ARG A 1 591 ? 24.281 -15.852 8.266 1 96.31 591 ARG A CA 1
ATOM 4747 C C . ARG A 1 591 ? 24.844 -16.656 7.098 1 96.31 591 ARG A C 1
ATOM 4749 O O . ARG A 1 591 ? 25.875 -16.312 6.527 1 96.31 591 ARG A O 1
ATOM 4756 N N . ILE A 1 592 ? 24.188 -17.797 6.898 1 98.19 592 ILE A N 1
ATOM 4757 C CA . ILE A 1 592 ? 24.5 -18.594 5.711 1 98.19 592 ILE A CA 1
ATOM 4758 C C . ILE A 1 592 ? 24.234 -17.75 4.457 1 98.19 592 ILE A C 1
ATOM 4760 O O . ILE A 1 592 ? 25.016 -17.812 3.498 1 98.19 592 ILE A O 1
ATOM 4764 N N . PHE A 1 593 ? 23.188 -17.016 4.488 1 98.69 593 PHE A N 1
ATOM 4765 C CA . PHE A 1 593 ? 22.875 -16.078 3.416 1 98.69 593 PHE A CA 1
ATOM 4766 C C . PHE A 1 593 ? 23.219 -14.648 3.816 1 98.69 593 PHE A C 1
ATOM 4768 O O . PHE A 1 593 ? 23 -14.25 4.961 1 98.69 593 PHE A O 1
ATOM 4775 N N . GLN A 1 594 ? 23.781 -13.867 2.867 1 98.19 594 GLN A N 1
ATOM 4776 C CA . GLN A 1 594 ? 24.062 -12.453 3.104 1 98.19 594 GLN A CA 1
ATOM 4777 C C . GLN A 1 594 ? 22.812 -11.602 2.932 1 98.19 594 GLN A C 1
ATOM 4779 O O . GLN A 1 594 ? 22.672 -10.555 3.572 1 98.19 594 GLN A O 1
ATOM 4784 N N . CYS A 1 595 ? 21.984 -12.016 2.016 1 98.38 595 CYS A N 1
ATOM 4785 C CA . CYS A 1 595 ? 20.812 -11.219 1.696 1 98.38 595 CYS A CA 1
ATOM 4786 C C . CYS A 1 595 ? 19.719 -12.078 1.062 1 98.38 595 CYS A C 1
ATOM 4788 O O . CYS A 1 595 ? 19.969 -13.219 0.672 1 98.38 595 CYS A O 1
ATOM 4790 N N . GLY A 1 596 ? 18.438 -11.578 1.051 1 98.81 596 GLY A N 1
ATOM 4791 C CA . GLY A 1 596 ? 17.297 -12.266 0.482 1 98.81 596 GLY A CA 1
ATOM 4792 C C . GLY A 1 596 ? 16.328 -11.336 -0.235 1 98.81 596 GLY A C 1
ATOM 4793 O O . GLY A 1 596 ? 16.188 -10.172 0.146 1 98.81 596 GLY A O 1
ATOM 4794 N N . VAL A 1 597 ? 15.695 -11.812 -1.296 1 98.94 597 VAL A N 1
ATOM 4795 C CA . VAL A 1 597 ? 14.641 -11.109 -2.018 1 98.94 597 VAL A CA 1
ATOM 4796 C C . VAL A 1 597 ? 13.336 -11.898 -1.925 1 98.94 597 VAL A C 1
ATOM 4798 O O . VAL A 1 597 ? 13.266 -13.055 -2.357 1 98.94 597 VAL A O 1
ATOM 4801 N N . SER A 1 598 ? 12.352 -11.328 -1.349 1 98.88 598 SER A N 1
ATOM 4802 C CA . SER A 1 598 ? 11.031 -11.93 -1.207 1 98.88 598 SER A CA 1
ATOM 4803 C C . SER A 1 598 ? 10 -11.227 -2.092 1 98.88 598 SER A C 1
ATOM 4805 O O . SER A 1 598 ? 9.648 -10.078 -1.849 1 98.88 598 SER A O 1
ATOM 4807 N N . VAL A 1 599 ? 9.5 -11.961 -3.105 1 98.88 599 VAL A N 1
ATOM 4808 C CA . VAL A 1 599 ? 8.516 -11.375 -4.016 1 98.88 599 VAL A CA 1
ATOM 4809 C C . VAL A 1 599 ? 7.141 -11.969 -3.738 1 98.88 599 VAL A C 1
ATOM 4811 O O . VAL A 1 599 ? 6.965 -13.188 -3.771 1 98.88 599 VAL A O 1
ATOM 4814 N N . ALA A 1 600 ? 6.137 -11.156 -3.416 1 98.69 600 ALA A N 1
ATOM 4815 C CA . ALA A 1 600 ? 4.738 -11.5 -3.176 1 98.69 600 ALA A CA 1
ATOM 4816 C C . ALA A 1 600 ? 4.625 -12.656 -2.182 1 98.69 600 ALA A C 1
ATOM 4818 O O . ALA A 1 600 ? 3.947 -13.648 -2.447 1 98.69 600 ALA A O 1
ATOM 4819 N N . PRO A 1 601 ? 5.25 -12.531 -1.029 1 98.81 601 PRO A N 1
ATOM 4820 C CA . PRO A 1 601 ? 5.32 -13.648 -0.084 1 98.81 601 PRO A CA 1
ATOM 4821 C C . PRO A 1 601 ? 4.039 -13.82 0.725 1 98.81 601 PRO A C 1
ATOM 4823 O O . PRO A 1 601 ? 3.381 -12.836 1.066 1 98.81 601 PRO A O 1
ATOM 4826 N N . VAL A 1 602 ? 3.719 -15.055 1.038 1 98.5 602 VAL A N 1
ATOM 4827 C CA . VAL A 1 602 ? 2.898 -15.32 2.215 1 98.5 602 VAL A CA 1
ATOM 4828 C C . VAL A 1 602 ? 3.715 -15.07 3.482 1 98.5 602 VAL A C 1
ATOM 4830 O O . VAL A 1 602 ? 4.883 -15.453 3.562 1 98.5 602 VAL A O 1
ATOM 4833 N N . THR A 1 603 ? 3.168 -14.367 4.426 1 97.94 603 THR A N 1
ATOM 4834 C CA . THR A 1 603 ? 3.91 -14.109 5.656 1 97.94 603 THR A CA 1
ATOM 4835 C C . THR A 1 603 ? 3.217 -14.758 6.852 1 97.94 603 THR A C 1
ATOM 4837 O O . THR A 1 603 ? 3.83 -14.938 7.906 1 97.94 603 THR A O 1
ATOM 4840 N N . SER A 1 604 ? 1.962 -15.031 6.715 1 96.94 604 SER A N 1
ATOM 4841 C CA . SER A 1 604 ? 1.163 -15.789 7.676 1 96.94 604 SER A CA 1
ATOM 4842 C C . SER A 1 604 ? 0.092 -16.609 6.973 1 96.94 604 SER A C 1
ATOM 4844 O O . SER A 1 604 ? -0.646 -16.109 6.129 1 96.94 604 SER A O 1
ATOM 4846 N N . TRP A 1 605 ? 0.016 -17.859 7.359 1 97.62 605 TRP A N 1
ATOM 4847 C CA . TRP A 1 605 ? -0.946 -18.75 6.727 1 97.62 605 TRP A CA 1
ATOM 4848 C C . TRP A 1 605 ? -2.365 -18.438 7.191 1 97.62 605 TRP A C 1
ATOM 4850 O O . TRP A 1 605 ? -3.338 -18.922 6.594 1 97.62 605 TRP A O 1
ATOM 4860 N N . LEU A 1 606 ? -2.551 -17.594 8.172 1 95.94 606 LEU A N 1
ATOM 4861 C CA . LEU A 1 606 ? -3.865 -17.141 8.609 1 95.94 606 LEU A CA 1
ATOM 4862 C C . LEU A 1 606 ? -4.492 -16.219 7.57 1 95.94 606 LEU A C 1
ATOM 4864 O O . LEU A 1 606 ? -5.711 -16.031 7.547 1 95.94 606 LEU A O 1
ATOM 4868 N N . TYR A 1 607 ? -3.623 -15.625 6.723 1 96.12 607 TYR A N 1
ATOM 4869 C CA . TYR A 1 607 ? -4.117 -14.633 5.781 1 96.12 607 TYR A CA 1
ATOM 4870 C C . TYR A 1 607 ? -4.328 -15.242 4.402 1 96.12 607 TYR A C 1
ATOM 4872 O O . TYR A 1 607 ? -4.773 -14.562 3.473 1 96.12 607 TYR A O 1
ATOM 4880 N N . TYR A 1 608 ? -4.035 -16.5 4.172 1 97.56 608 TYR A N 1
ATOM 4881 C CA . TYR A 1 608 ? -4.207 -17.172 2.889 1 97.56 608 TYR A CA 1
ATOM 4882 C C . TYR A 1 608 ? -5.477 -18.016 2.881 1 97.56 608 TYR A C 1
ATOM 4884 O O . TYR A 1 608 ? -6.156 -18.141 3.902 1 97.56 608 TYR A O 1
ATOM 4892 N N . ASP A 1 609 ? -5.852 -18.516 1.772 1 97.69 609 ASP A N 1
ATOM 4893 C CA . ASP A 1 609 ? -7.176 -19.109 1.623 1 97.69 609 ASP A CA 1
ATOM 4894 C C . ASP A 1 609 ? -7.27 -20.453 2.359 1 97.69 609 ASP A C 1
ATOM 4896 O O . ASP A 1 609 ? -6.246 -21.078 2.639 1 97.69 609 ASP A O 1
ATOM 4900 N N . THR A 1 610 ? -8.445 -20.906 2.617 1 97.38 610 THR A N 1
ATOM 4901 C CA . THR A 1 610 ? -8.773 -22.078 3.406 1 97.38 610 THR A CA 1
ATOM 4902 C C . THR A 1 610 ? -8.32 -23.359 2.691 1 97.38 610 THR A C 1
ATOM 4904 O O . THR A 1 610 ? -7.664 -24.203 3.291 1 97.38 610 THR A O 1
ATOM 4907 N N . ILE A 1 611 ? -8.562 -23.469 1.383 1 98 611 ILE A N 1
ATOM 4908 C CA . ILE A 1 611 ? -8.422 -24.75 0.697 1 98 611 ILE A CA 1
ATOM 4909 C C . ILE A 1 611 ? -6.945 -25.125 0.597 1 98 611 ILE A C 1
ATOM 4911 O O . ILE A 1 611 ? -6.562 -26.266 0.916 1 98 611 ILE A O 1
ATOM 4915 N N . TYR A 1 612 ? -6.152 -24.203 0.217 1 98.12 612 TYR A N 1
ATOM 4916 C CA . TYR A 1 612 ? -4.723 -24.484 0.131 1 98.12 612 TYR A CA 1
ATOM 4917 C C . TYR A 1 612 ? -4.125 -24.703 1.515 1 98.12 612 TYR A C 1
ATOM 4919 O O . TYR A 1 612 ? -3.477 -25.719 1.758 1 98.12 612 TYR A O 1
ATOM 4927 N N . THR A 1 613 ? -4.324 -23.766 2.402 1 98.31 613 THR A N 1
ATOM 4928 C CA . THR A 1 613 ? -3.637 -23.75 3.689 1 98.31 613 THR A CA 1
ATOM 4929 C C . THR A 1 613 ? -4.031 -24.969 4.527 1 98.31 613 THR A C 1
ATOM 4931 O O . THR A 1 613 ? -3.166 -25.656 5.059 1 98.31 613 THR A O 1
ATOM 4934 N N . GLU A 1 614 ? -5.32 -25.234 4.605 1 98.06 614 GLU A N 1
ATOM 4935 C CA . GLU A 1 614 ? -5.797 -26.234 5.551 1 98.06 614 GLU A CA 1
ATOM 4936 C C . GLU A 1 614 ? -5.512 -27.641 5.043 1 98.06 614 GLU A C 1
ATOM 4938 O O . GLU A 1 614 ? -5.504 -28.609 5.82 1 98.06 614 GLU A O 1
ATOM 4943 N N . ARG A 1 615 ? -5.273 -27.719 3.717 1 98.06 615 ARG A N 1
ATOM 4944 C CA . ARG A 1 615 ? -4.785 -28.984 3.168 1 98.06 615 ARG A CA 1
ATOM 4945 C C . ARG A 1 615 ? -3.48 -29.406 3.84 1 98.06 615 ARG A C 1
ATOM 4947 O O . ARG A 1 615 ? -3.258 -30.594 4.09 1 98.06 615 ARG A O 1
ATOM 4954 N N . TYR A 1 616 ? -2.666 -28.422 4.168 1 98.44 616 TYR A N 1
ATOM 4955 C CA . TYR A 1 616 ? -1.316 -28.734 4.625 1 98.44 616 TYR A CA 1
ATOM 4956 C C . TYR A 1 616 ? -1.166 -28.453 6.113 1 98.44 616 TYR A C 1
ATOM 4958 O O . TYR A 1 616 ? -0.278 -29 6.77 1 98.44 616 TYR A O 1
ATOM 4966 N N . MET A 1 617 ? -2.062 -27.656 6.688 1 98.19 617 MET A N 1
ATOM 4967 C CA . MET A 1 617 ? -1.804 -27.156 8.039 1 98.19 617 MET A CA 1
ATOM 4968 C C . MET A 1 617 ? -2.953 -27.5 8.977 1 98.19 617 MET A C 1
ATOM 4970 O O . MET A 1 617 ? -2.857 -27.281 10.188 1 98.19 617 MET A O 1
ATOM 4974 N N . GLY A 1 618 ? -4.016 -28.047 8.453 1 97.25 618 GLY A N 1
ATOM 4975 C CA . GLY A 1 618 ? -5.191 -28.203 9.297 1 97.25 618 GLY A CA 1
ATOM 4976 C C . GLY A 1 618 ? -5.828 -26.875 9.688 1 97.25 618 GLY A C 1
ATOM 4977 O O . GLY A 1 618 ? -5.656 -25.875 8.992 1 97.25 618 GLY A O 1
ATOM 4978 N N . LEU A 1 619 ? -6.645 -26.859 10.758 1 97 619 LEU A N 1
ATOM 4979 C CA . LEU A 1 619 ? -7.383 -25.672 11.18 1 97 619 LEU A CA 1
ATOM 4980 C C . LEU A 1 619 ? -6.574 -24.859 12.18 1 97 619 LEU A C 1
ATOM 4982 O O . LEU A 1 619 ? -5.852 -25.422 13.008 1 97 619 LEU A O 1
ATOM 4986 N N . PRO A 1 620 ? -6.695 -23.516 12.133 1 96.56 620 PRO A N 1
ATOM 4987 C CA . PRO A 1 620 ? -5.992 -22.641 13.086 1 96.56 620 PRO A CA 1
ATOM 4988 C C . PRO A 1 620 ? -6.73 -22.5 14.414 1 96.56 620 PRO A C 1
ATOM 4990 O O . PRO A 1 620 ? -6.965 -21.391 14.875 1 96.56 620 PRO A O 1
ATOM 4993 N N . THR A 1 621 ? -7.129 -23.562 14.992 1 95.56 621 THR A N 1
ATOM 4994 C CA . THR A 1 621 ? -7.836 -23.562 16.266 1 95.56 621 THR A CA 1
ATOM 4995 C C . THR A 1 621 ? -7.004 -24.234 17.344 1 95.56 621 THR A C 1
ATOM 4997 O O . THR A 1 621 ? -6.074 -24.984 17.047 1 95.56 621 THR A O 1
ATOM 5000 N N . ALA A 1 622 ? -7.32 -24.016 18.578 1 94.88 622 ALA A N 1
ATOM 5001 C CA . ALA A 1 622 ? -6.582 -24.547 19.719 1 94.88 622 ALA A CA 1
ATOM 5002 C C . ALA A 1 622 ? -6.609 -26.078 19.719 1 94.88 622 ALA A C 1
ATOM 5004 O O . ALA A 1 622 ? -5.637 -26.719 20.125 1 94.88 622 ALA A O 1
ATOM 5005 N N . ASP A 1 623 ? -7.68 -26.625 19.266 1 95.56 623 ASP A N 1
ATOM 5006 C CA . ASP A 1 623 ? -7.871 -28.062 19.312 1 95.56 623 ASP A CA 1
ATOM 5007 C C . ASP A 1 623 ? -7.25 -28.734 18.094 1 95.56 623 ASP A C 1
ATOM 5009 O O . ASP A 1 623 ? -7.309 -29.969 17.953 1 95.56 623 ASP A O 1
ATOM 5013 N N . ASP A 1 624 ? -6.68 -27.953 17.203 1 96.06 624 ASP A N 1
ATOM 5014 C CA . ASP A 1 624 ? -6.062 -28.531 16.016 1 96.06 624 ASP A CA 1
ATOM 5015 C C . ASP A 1 624 ? -4.633 -28.047 15.844 1 96.06 624 ASP A C 1
ATOM 5017 O O . ASP A 1 624 ? -3.715 -28.516 16.516 1 96.06 624 ASP A O 1
ATOM 5021 N N . ASN A 1 625 ? -4.355 -26.984 15.062 1 97.5 625 ASN A N 1
ATOM 5022 C CA . ASN A 1 625 ? -2.975 -26.703 14.695 1 97.5 625 ASN A CA 1
ATOM 5023 C C . ASN A 1 625 ? -2.637 -25.219 14.906 1 97.5 625 ASN A C 1
ATOM 5025 O O . ASN A 1 625 ? -1.803 -24.672 14.188 1 97.5 625 ASN A O 1
ATOM 5029 N N . GLU A 1 626 ? -3.254 -24.547 15.867 1 95.94 626 GLU A N 1
ATOM 5030 C CA . GLU A 1 626 ? -3.041 -23.125 16.156 1 95.94 626 GLU A CA 1
ATOM 5031 C C . GLU A 1 626 ? -1.564 -22.828 16.391 1 95.94 626 GLU A C 1
ATOM 5033 O O . GLU A 1 626 ? -1.045 -21.812 15.93 1 95.94 626 GLU A O 1
ATOM 5038 N N . LYS A 1 627 ? -0.901 -23.688 17.094 1 96.25 627 LYS A N 1
ATOM 5039 C CA . LYS A 1 627 ? 0.499 -23.484 17.469 1 96.25 627 LYS A CA 1
ATOM 5040 C C . LYS A 1 627 ? 1.38 -23.375 16.219 1 96.25 627 LYS A C 1
ATOM 5042 O O . LYS A 1 627 ? 2.219 -22.484 16.125 1 96.25 627 LYS A O 1
ATOM 5047 N N . LYS A 1 628 ? 1.186 -24.281 15.273 1 97.31 628 LYS A N 1
ATOM 5048 C CA . LYS A 1 628 ? 2.049 -24.281 14.094 1 97.31 628 LYS A CA 1
ATOM 5049 C C . LYS A 1 628 ? 1.718 -23.125 13.164 1 97.31 628 LYS A C 1
ATOM 5051 O O . LYS A 1 628 ? 2.576 -22.672 12.414 1 97.31 628 LYS A O 1
ATOM 5056 N N . TYR A 1 629 ? 0.451 -22.672 13.203 1 96.56 629 TYR A N 1
ATOM 5057 C CA . TYR A 1 629 ? 0.135 -21.453 12.461 1 96.56 629 TYR A CA 1
ATOM 5058 C C . TYR A 1 629 ? 0.965 -20.281 12.969 1 96.56 629 TYR A C 1
ATOM 5060 O O . TYR A 1 629 ? 1.438 -19.469 12.18 1 96.56 629 TYR A O 1
ATOM 5068 N N . LYS A 1 630 ? 1.186 -20.172 14.266 1 94.5 630 LYS A N 1
ATOM 5069 C CA . LYS A 1 630 ? 1.996 -19.125 14.867 1 94.5 630 LYS A CA 1
ATOM 5070 C C . LYS A 1 630 ? 3.477 -19.312 14.555 1 94.5 630 LYS A C 1
ATOM 5072 O O . LYS A 1 630 ? 4.18 -18.359 14.227 1 94.5 630 LYS A O 1
ATOM 5077 N N . GLU A 1 631 ? 3.877 -20.594 14.57 1 96.56 631 GLU A N 1
ATOM 5078 C CA . GLU A 1 631 ? 5.293 -20.875 14.375 1 96.56 631 GLU A CA 1
ATOM 5079 C C . GLU A 1 631 ? 5.695 -20.703 12.914 1 96.56 631 GLU A C 1
ATOM 5081 O O . GLU A 1 631 ? 6.859 -20.438 12.617 1 96.56 631 GLU A O 1
ATOM 5086 N N . SER A 1 632 ? 4.734 -20.828 12.047 1 97.56 632 SER A N 1
ATOM 5087 C CA . SER A 1 632 ? 5.043 -20.828 10.625 1 97.56 632 SER A CA 1
ATOM 5088 C C . SER A 1 632 ? 5.055 -19.422 10.062 1 97.56 632 SER A C 1
ATOM 5090 O O . SER A 1 632 ? 5.527 -19.188 8.945 1 97.56 632 SER A O 1
ATOM 5092 N N . ASN A 1 633 ? 4.488 -18.438 10.758 1 96.5 633 ASN A N 1
ATOM 5093 C CA . ASN A 1 633 ? 4.531 -17.078 10.227 1 96.5 633 ASN A CA 1
ATOM 5094 C C . ASN A 1 633 ? 5.953 -16.531 10.227 1 96.5 633 ASN A C 1
ATOM 5096 O O . ASN A 1 633 ? 6.867 -17.141 10.781 1 96.5 633 ASN A O 1
ATOM 5100 N N . VAL A 1 634 ? 6.199 -15.398 9.555 1 97.38 634 VAL A N 1
ATOM 5101 C CA . VAL A 1 634 ? 7.543 -14.859 9.375 1 97.38 634 VAL A CA 1
ATOM 5102 C C . VAL A 1 634 ? 7.793 -13.75 10.406 1 97.38 634 VAL A C 1
ATOM 5104 O O . VAL A 1 634 ? 8.594 -12.844 10.164 1 97.38 634 VAL A O 1
ATOM 5107 N N . PHE A 1 635 ? 7.117 -13.688 11.617 1 94.31 635 PHE A N 1
ATOM 5108 C CA . PHE A 1 635 ? 7.113 -12.531 12.5 1 94.31 635 PHE A CA 1
ATOM 5109 C C . PHE A 1 635 ? 7.895 -12.812 13.773 1 94.31 635 PHE A C 1
ATOM 5111 O O . PHE A 1 635 ? 8.008 -11.953 14.648 1 94.31 635 PHE A O 1
ATOM 5118 N N . GLN A 1 636 ? 8.492 -13.953 14.039 1 91.69 636 GLN A N 1
ATOM 5119 C CA . GLN A 1 636 ? 8.992 -14.375 15.344 1 91.69 636 GLN A CA 1
ATOM 5120 C C . GLN A 1 636 ? 10.43 -13.906 15.562 1 91.69 636 GLN A C 1
ATOM 5122 O O . GLN A 1 636 ? 10.75 -13.328 16.609 1 91.69 636 GLN A O 1
ATOM 5127 N N . ARG A 1 637 ? 11.414 -14.148 14.672 1 94.56 637 ARG A N 1
ATOM 5128 C CA . ARG A 1 637 ? 12.828 -13.828 14.82 1 94.56 637 ARG A CA 1
ATOM 5129 C C . ARG A 1 637 ? 13.234 -12.68 13.906 1 94.56 637 ARG A C 1
ATOM 5131 O O . ARG A 1 637 ? 14.18 -12.805 13.117 1 94.56 637 ARG A O 1
ATOM 5138 N N . LEU A 1 638 ? 12.617 -11.539 14.211 1 96.5 638 LEU A N 1
ATOM 5139 C CA . LEU A 1 638 ? 12.812 -10.391 13.328 1 96.5 638 LEU A CA 1
ATOM 5140 C C . LEU A 1 638 ? 14.25 -9.898 13.383 1 96.5 638 LEU A C 1
ATOM 5142 O O . LEU A 1 638 ? 14.75 -9.312 12.414 1 96.5 638 LEU A O 1
ATOM 5146 N N . GLU A 1 639 ? 14.984 -10.117 14.477 1 95.56 639 GLU A N 1
ATOM 5147 C CA . GLU A 1 639 ? 16.344 -9.633 14.688 1 95.56 639 GLU A CA 1
ATOM 5148 C C . GLU A 1 639 ? 17.297 -10.156 13.609 1 95.56 639 GLU A C 1
ATOM 5150 O O . GLU A 1 639 ? 18.281 -9.508 13.281 1 95.56 639 GLU A O 1
ATOM 5155 N N . ASN A 1 640 ? 16.922 -11.32 13.055 1 95.62 640 ASN A N 1
ATOM 5156 C CA . ASN A 1 640 ? 17.781 -11.891 12.016 1 95.62 640 ASN A CA 1
ATOM 5157 C C . ASN A 1 640 ? 17.766 -11.039 10.742 1 95.62 640 ASN A C 1
ATOM 5159 O O . ASN A 1 640 ? 18.719 -11.039 9.984 1 95.62 640 ASN A O 1
ATOM 5163 N N . PHE A 1 641 ? 16.719 -10.312 10.562 1 97.31 641 PHE A N 1
ATOM 5164 C CA . PHE A 1 641 ? 16.672 -9.422 9.406 1 97.31 641 PHE A CA 1
ATOM 5165 C C . PHE A 1 641 ? 17.641 -8.258 9.578 1 97.31 641 PHE A C 1
ATOM 5167 O O . PHE A 1 641 ? 17.953 -7.559 8.609 1 97.31 641 PHE A O 1
ATOM 5174 N N . LYS A 1 642 ? 18.141 -8.016 10.75 1 94.88 642 LYS A N 1
ATOM 5175 C CA . LYS A 1 642 ? 19.094 -6.938 11 1 94.88 642 LYS A CA 1
ATOM 5176 C C . LYS A 1 642 ? 20.453 -7.258 10.383 1 94.88 642 LYS A C 1
ATOM 5178 O O . LYS A 1 642 ? 21.188 -6.355 9.992 1 94.88 642 LYS A O 1
ATOM 5183 N N . THR A 1 643 ? 20.75 -8.539 10.328 1 94.12 643 THR A N 1
ATOM 5184 C CA . THR A 1 643 ? 22.078 -8.938 9.891 1 94.12 643 THR A CA 1
ATOM 5185 C C . THR A 1 643 ? 22.062 -9.359 8.43 1 94.12 643 THR A C 1
ATOM 5187 O O . THR A 1 643 ? 23.125 -9.633 7.844 1 94.12 643 THR A O 1
ATOM 5190 N N . HIS A 1 644 ? 20.906 -9.484 7.855 1 97 644 HIS A N 1
ATOM 5191 C CA . HIS A 1 644 ? 20.734 -9.836 6.453 1 97 644 HIS A CA 1
ATOM 5192 C C . HIS A 1 644 ? 20.094 -8.695 5.672 1 97 644 HIS A C 1
ATOM 5194 O O . HIS A 1 644 ? 19.109 -8.109 6.121 1 97 644 HIS A O 1
ATOM 5200 N N . ASP A 1 645 ? 20.719 -8.281 4.52 1 97.69 645 ASP A N 1
ATOM 5201 C CA . ASP A 1 645 ? 19.984 -7.359 3.66 1 97.69 645 ASP A CA 1
ATOM 5202 C C . ASP A 1 645 ? 18.719 -8.016 3.109 1 97.69 645 ASP A C 1
ATOM 5204 O O . ASP A 1 645 ? 18.719 -9.203 2.775 1 97.69 645 ASP A O 1
ATOM 5208 N N . PHE A 1 646 ? 17.656 -7.309 3.072 1 98.75 646 PHE A N 1
ATOM 5209 C CA . PHE A 1 646 ? 16.375 -7.898 2.715 1 98.75 646 PHE A CA 1
ATOM 5210 C C . PHE A 1 646 ? 15.594 -6.973 1.788 1 98.75 646 PHE A C 1
ATOM 5212 O O . PHE A 1 646 ? 15.461 -5.777 2.062 1 98.75 646 PHE A O 1
ATOM 5219 N N . LEU A 1 647 ? 15.133 -7.418 0.645 1 98.88 647 LEU A N 1
ATOM 5220 C CA . LEU A 1 647 ? 14.266 -6.715 -0.289 1 98.88 647 LEU A CA 1
ATOM 5221 C C . LEU A 1 647 ? 12.875 -7.344 -0.319 1 98.88 647 LEU A C 1
ATOM 5223 O O . LEU A 1 647 ? 12.734 -8.531 -0.62 1 98.88 647 LEU A O 1
ATOM 5227 N N . LEU A 1 648 ? 11.859 -6.617 0.052 1 98.88 648 LEU A N 1
ATOM 5228 C CA . LEU A 1 648 ? 10.461 -7.039 0.079 1 98.88 648 LEU A CA 1
ATOM 5229 C C . LEU A 1 648 ? 9.688 -6.406 -1.069 1 98.88 648 LEU A C 1
ATOM 5231 O O . LEU A 1 648 ? 9.586 -5.18 -1.154 1 98.88 648 LEU A O 1
ATOM 5235 N N . VAL A 1 649 ? 9.133 -7.23 -1.996 1 98.88 649 VAL A N 1
ATOM 5236 C CA . VAL A 1 649 ? 8.461 -6.758 -3.201 1 98.88 649 VAL A CA 1
ATOM 5237 C C . VAL A 1 649 ? 7.031 -7.293 -3.24 1 98.88 649 VAL A C 1
ATOM 5239 O O . VAL A 1 649 ? 6.793 -8.461 -2.936 1 98.88 649 VAL A O 1
ATOM 5242 N N . HIS A 1 650 ? 6.066 -6.504 -3.621 1 98.81 650 HIS A N 1
ATOM 5243 C CA . HIS A 1 650 ? 4.691 -6.98 -3.686 1 98.81 650 HIS A CA 1
ATOM 5244 C C . HIS A 1 650 ? 3.861 -6.145 -4.656 1 98.81 650 HIS A C 1
ATOM 5246 O O . HIS A 1 650 ? 4.121 -4.953 -4.832 1 98.81 650 HIS A O 1
ATOM 5252 N N . GLY A 1 651 ? 2.889 -6.727 -5.324 1 98.5 651 GLY A N 1
ATOM 5253 C CA . GLY A 1 651 ? 1.873 -6 -6.07 1 98.5 651 GLY A CA 1
ATOM 5254 C C . GLY A 1 651 ? 0.692 -5.582 -5.215 1 98.5 651 GLY A C 1
ATOM 5255 O O . GLY A 1 651 ? 0.15 -6.387 -4.457 1 98.5 651 GLY A O 1
ATOM 5256 N N . SER A 1 652 ? 0.241 -4.336 -5.379 1 97.75 652 SER A N 1
ATOM 5257 C CA . SER A 1 652 ? -0.841 -3.842 -4.531 1 97.75 652 SER A CA 1
ATOM 5258 C C . SER A 1 652 ? -2.182 -4.438 -4.945 1 97.75 652 SER A C 1
ATOM 5260 O O . SER A 1 652 ? -3.141 -4.422 -4.172 1 97.75 652 SER A O 1
ATOM 5262 N N . GLY A 1 653 ? -2.291 -4.902 -6.176 1 96.44 653 GLY A N 1
ATOM 5263 C CA . GLY A 1 653 ? -3.523 -5.488 -6.676 1 96.44 653 GLY A CA 1
ATOM 5264 C C . GLY A 1 653 ? -3.504 -7.004 -6.688 1 96.44 653 GLY A C 1
ATOM 5265 O O . GLY A 1 653 ? -4.199 -7.633 -7.492 1 96.44 653 GLY A O 1
ATOM 5266 N N . ASP A 1 654 ? -2.664 -7.645 -5.883 1 97 654 ASP A N 1
ATOM 5267 C CA . ASP A 1 654 ? -2.529 -9.094 -5.82 1 97 654 ASP A CA 1
ATOM 5268 C C . ASP A 1 654 ? -3.795 -9.742 -5.258 1 97 654 ASP A C 1
ATOM 5270 O O . ASP A 1 654 ? -4.109 -9.578 -4.074 1 97 654 ASP A O 1
ATOM 5274 N N . ASP A 1 655 ? -4.496 -10.492 -6.059 1 94.56 655 ASP A N 1
ATOM 5275 C CA . ASP A 1 655 ? -5.758 -11.102 -5.648 1 94.56 655 ASP A CA 1
ATOM 5276 C C . ASP A 1 655 ? -5.543 -12.523 -5.133 1 94.56 655 ASP A C 1
ATOM 5278 O O . ASP A 1 655 ? -6.504 -13.219 -4.793 1 94.56 655 ASP A O 1
ATOM 5282 N N . ASN A 1 656 ? -4.273 -12.977 -5.191 1 96.5 656 ASN A N 1
ATOM 5283 C CA . ASN A 1 656 ? -3.928 -14.312 -4.719 1 96.5 656 ASN A CA 1
ATOM 5284 C C . ASN A 1 656 ? -3.277 -14.273 -3.34 1 96.5 656 ASN A C 1
ATOM 5286 O O . ASN A 1 656 ? -3.879 -14.703 -2.354 1 96.5 656 ASN A O 1
ATOM 5290 N N . VAL A 1 657 ? -2.09 -13.758 -3.273 1 98 657 VAL A N 1
ATOM 5291 C CA . VAL A 1 657 ? -1.443 -13.414 -2.012 1 98 657 VAL A CA 1
ATOM 5292 C C . VAL A 1 657 ? -1.584 -11.914 -1.754 1 98 657 VAL A C 1
ATOM 5294 O O . VAL A 1 657 ? -0.875 -11.102 -2.355 1 98 657 VAL A O 1
ATOM 5297 N N . HIS A 1 658 ? -2.416 -11.625 -0.812 1 97.56 658 HIS A N 1
ATOM 5298 C CA . HIS A 1 658 ? -2.854 -10.242 -0.679 1 97.56 658 HIS A CA 1
ATOM 5299 C C . HIS A 1 658 ? -1.735 -9.359 -0.133 1 97.56 658 HIS A C 1
ATOM 5301 O O . HIS A 1 658 ? -0.899 -9.82 0.646 1 97.56 658 HIS A O 1
ATOM 5307 N N . TYR A 1 659 ? -1.754 -8.094 -0.505 1 97.81 659 TYR A N 1
ATOM 5308 C CA . TYR A 1 659 ? -0.772 -7.078 -0.136 1 97.81 659 TYR A CA 1
ATOM 5309 C C . TYR A 1 659 ? -0.601 -7.012 1.377 1 97.81 659 TYR A C 1
ATOM 5311 O O . TYR A 1 659 ? 0.463 -6.629 1.872 1 97.81 659 TYR A O 1
ATOM 5319 N N . GLN A 1 660 ? -1.608 -7.414 2.168 1 96.5 660 GLN A N 1
ATOM 5320 C CA . GLN A 1 660 ? -1.611 -7.445 3.627 1 96.5 660 GLN A CA 1
ATOM 5321 C C . GLN A 1 660 ? -0.397 -8.195 4.164 1 96.5 660 GLN A C 1
ATOM 5323 O O . GLN A 1 660 ? 0.16 -7.824 5.203 1 96.5 660 GLN A O 1
ATOM 5328 N N . HIS A 1 661 ? -0.001 -9.227 3.455 1 97.44 661 HIS A N 1
ATOM 5329 C CA . HIS A 1 661 ? 1.133 -10.039 3.883 1 97.44 661 HIS A CA 1
ATOM 5330 C C . HIS A 1 661 ? 2.4 -9.195 4 1 97.44 661 HIS A C 1
ATOM 5332 O O . HIS A 1 661 ? 3 -9.117 5.074 1 97.44 661 HIS A O 1
ATOM 5338 N N . SER A 1 662 ? 2.754 -8.477 2.996 1 98.19 662 SER A N 1
ATOM 5339 C CA . SER A 1 662 ? 3.977 -7.684 2.963 1 98.19 662 SER A CA 1
ATOM 5340 C C . SER A 1 662 ? 3.861 -6.453 3.857 1 98.19 662 SER A C 1
ATOM 5342 O O . SER A 1 662 ? 4.832 -6.059 4.508 1 98.19 662 SER A O 1
ATOM 5344 N N . LEU A 1 663 ? 2.674 -5.84 3.9 1 97.62 663 LEU A N 1
ATOM 5345 C CA . LEU A 1 663 ? 2.488 -4.641 4.711 1 97.62 663 LEU A CA 1
ATOM 5346 C C . LEU A 1 663 ? 2.678 -4.953 6.191 1 97.62 663 LEU A C 1
ATOM 5348 O O . LEU A 1 663 ? 3.291 -4.172 6.922 1 97.62 663 LEU A O 1
ATOM 5352 N N . LEU A 1 664 ? 2.207 -6.086 6.66 1 96.38 664 LEU A N 1
ATOM 5353 C CA . LEU A 1 664 ? 2.33 -6.438 8.07 1 96.38 664 LEU A CA 1
ATOM 5354 C C . LEU A 1 664 ? 3.775 -6.77 8.43 1 96.38 664 LEU A C 1
ATOM 5356 O O . LEU A 1 664 ? 4.262 -6.383 9.492 1 96.38 664 LEU A O 1
ATOM 5360 N N . LEU A 1 665 ? 4.445 -7.516 7.52 1 97.38 665 LEU A N 1
ATOM 5361 C CA . LEU A 1 665 ? 5.863 -7.762 7.758 1 97.38 665 LEU A CA 1
ATOM 5362 C C . LEU A 1 665 ? 6.641 -6.453 7.805 1 97.38 665 LEU A C 1
ATOM 5364 O O . LEU A 1 665 ? 7.461 -6.242 8.703 1 97.38 665 LEU A O 1
ATOM 5368 N N . ALA A 1 666 ? 6.41 -5.57 6.863 1 97.81 666 ALA A N 1
ATOM 5369 C CA . ALA A 1 666 ? 7.062 -4.266 6.84 1 97.81 666 ALA A CA 1
ATOM 5370 C C . ALA A 1 666 ? 6.816 -3.502 8.141 1 97.81 666 ALA A C 1
ATOM 5372 O O . ALA A 1 666 ? 7.742 -2.93 8.719 1 97.81 666 ALA A O 1
ATOM 5373 N N . LYS A 1 667 ? 5.578 -3.488 8.609 1 96.75 667 LYS A N 1
ATOM 5374 C CA . LYS A 1 667 ? 5.195 -2.795 9.836 1 96.75 667 LYS A CA 1
ATOM 5375 C C . LYS A 1 667 ? 6.016 -3.283 11.023 1 96.75 667 LYS A C 1
ATOM 5377 O O . LYS A 1 667 ? 6.527 -2.479 11.805 1 96.75 667 LYS A O 1
ATOM 5382 N N . LEU A 1 668 ? 6.121 -4.578 11.125 1 96.5 668 LEU A N 1
ATOM 5383 C CA . LEU A 1 668 ? 6.832 -5.168 12.25 1 96.5 668 LEU A CA 1
ATOM 5384 C C . LEU A 1 668 ? 8.32 -4.852 12.18 1 96.5 668 LEU A C 1
ATOM 5386 O O . LEU A 1 668 ? 8.945 -4.543 13.195 1 96.5 668 LEU A O 1
ATOM 5390 N N . LEU A 1 669 ? 8.93 -4.961 10.984 1 97.81 669 LEU A N 1
ATOM 5391 C CA . LEU A 1 669 ? 10.336 -4.617 10.812 1 97.81 669 LEU A CA 1
ATOM 5392 C C . LEU A 1 669 ? 10.578 -3.148 11.141 1 97.81 669 LEU A C 1
ATOM 5394 O O . LEU A 1 669 ? 11.57 -2.807 11.797 1 97.81 669 LEU A O 1
ATOM 5398 N N . GLN A 1 670 ? 9.695 -2.281 10.727 1 97.69 670 GLN A N 1
ATOM 5399 C CA . GLN A 1 670 ? 9.812 -0.846 10.961 1 97.69 670 GLN A CA 1
ATOM 5400 C C . GLN A 1 670 ? 9.68 -0.517 12.445 1 97.69 670 GLN A C 1
ATOM 5402 O O . GLN A 1 670 ? 10.469 0.267 12.984 1 97.69 670 GLN A O 1
ATOM 5407 N N . ARG A 1 671 ? 8.734 -1.093 13.117 1 95.81 671 ARG A N 1
ATOM 5408 C CA . ARG A 1 671 ? 8.547 -0.874 14.547 1 95.81 671 ARG A CA 1
ATOM 5409 C C . ARG A 1 671 ? 9.773 -1.34 15.328 1 95.81 671 ARG A C 1
ATOM 5411 O O . ARG A 1 671 ? 10.109 -0.76 16.359 1 95.81 671 ARG A O 1
ATOM 5418 N N . ALA A 1 672 ? 10.453 -2.354 14.781 1 96.25 672 ALA A N 1
ATOM 5419 C CA . ALA A 1 672 ? 11.664 -2.873 15.414 1 96.25 672 ALA A CA 1
ATOM 5420 C C . ALA A 1 672 ? 12.898 -2.094 14.969 1 96.25 672 ALA A C 1
ATOM 5422 O O . ALA A 1 672 ? 14.023 -2.426 15.352 1 96.25 672 ALA A O 1
ATOM 5423 N N . ASP A 1 673 ? 12.75 -1.087 14.156 1 96.69 673 ASP A N 1
ATOM 5424 C CA . ASP A 1 673 ? 13.805 -0.241 13.602 1 96.69 673 ASP A CA 1
ATOM 5425 C C . ASP A 1 673 ? 14.836 -1.075 12.852 1 96.69 673 ASP A C 1
ATOM 5427 O O . ASP A 1 673 ? 16.047 -0.901 13.047 1 96.69 673 ASP A O 1
ATOM 5431 N N . ILE A 1 674 ? 14.344 -2.053 12.117 1 97.88 674 ILE A N 1
ATOM 5432 C CA . ILE A 1 674 ? 15.18 -2.887 11.258 1 97.88 674 ILE A CA 1
ATOM 5433 C C . ILE A 1 674 ? 15.086 -2.398 9.812 1 97.88 674 ILE A C 1
ATOM 5435 O O . ILE A 1 674 ? 14 -2.373 9.234 1 97.88 674 ILE A O 1
ATOM 5439 N N . GLN A 1 675 ? 16.25 -2.074 9.266 1 97.19 675 GLN A N 1
ATOM 5440 C CA . GLN A 1 675 ? 16.281 -1.524 7.914 1 97.19 675 GLN A CA 1
ATOM 5441 C C . GLN A 1 675 ? 16.094 -2.619 6.867 1 97.19 675 GLN A C 1
ATOM 5443 O O . GLN A 1 675 ? 16.594 -3.729 7.02 1 97.19 675 GLN A O 1
ATOM 5448 N N . PHE A 1 676 ? 15.32 -2.355 5.836 1 98.31 676 PHE A N 1
ATOM 5449 C CA . PHE A 1 676 ? 15.117 -3.221 4.68 1 98.31 676 PHE A CA 1
ATOM 5450 C C . PHE A 1 676 ? 14.719 -2.404 3.455 1 98.31 676 PHE A C 1
ATOM 5452 O O . PHE A 1 676 ? 14.391 -1.223 3.572 1 98.31 676 PHE A O 1
ATOM 5459 N N . ASP A 1 677 ? 14.867 -2.951 2.266 1 98.25 677 ASP A N 1
ATOM 5460 C CA . ASP A 1 677 ? 14.406 -2.35 1.02 1 98.25 677 ASP A CA 1
ATOM 5461 C C . ASP A 1 677 ? 13 -2.842 0.661 1 98.25 677 ASP A C 1
ATOM 5463 O O . ASP A 1 677 ? 12.641 -3.977 0.974 1 98.25 677 ASP A O 1
ATOM 5467 N N . GLU A 1 678 ? 12.242 -1.959 0.092 1 98.56 678 GLU A N 1
ATOM 5468 C CA . GLU A 1 678 ? 10.867 -2.295 -0.269 1 98.56 678 GLU A CA 1
ATOM 5469 C C . GLU A 1 678 ? 10.508 -1.732 -1.641 1 98.56 678 GLU A C 1
ATOM 5471 O O . GLU A 1 678 ? 11 -0.675 -2.035 1 98.56 678 GLU A O 1
ATOM 5476 N N . GLN A 1 679 ? 9.727 -2.43 -2.395 1 98.69 679 GLN A N 1
ATOM 5477 C CA . GLN A 1 679 ? 9.148 -1.93 -3.633 1 98.69 679 GLN A CA 1
ATOM 5478 C C . GLN A 1 679 ? 7.707 -2.416 -3.799 1 98.69 679 GLN A C 1
ATOM 5480 O O . GLN A 1 679 ? 7.441 -3.617 -3.721 1 98.69 679 GLN A O 1
ATOM 5485 N N . THR A 1 680 ? 6.75 -1.487 -3.959 1 98.62 680 THR A N 1
ATOM 5486 C CA . THR A 1 680 ? 5.352 -1.791 -4.227 1 98.62 680 THR A CA 1
ATOM 5487 C C . THR A 1 680 ? 5.02 -1.553 -5.699 1 98.62 680 THR A C 1
ATOM 5489 O O . THR A 1 680 ? 5.293 -0.479 -6.238 1 98.62 680 THR A O 1
ATOM 5492 N N . TYR A 1 681 ? 4.504 -2.504 -6.352 1 98.62 681 TYR A N 1
ATOM 5493 C CA . TYR A 1 681 ? 4.051 -2.357 -7.73 1 98.62 681 TYR A CA 1
ATOM 5494 C C . TYR A 1 681 ? 2.543 -2.137 -7.785 1 98.62 681 TYR A C 1
ATOM 5496 O O . TYR A 1 681 ? 1.765 -3.076 -7.605 1 98.62 681 TYR A O 1
ATOM 5504 N N . THR A 1 682 ? 2.129 -0.952 -8.125 1 97.19 682 THR A N 1
ATOM 5505 C CA . THR A 1 682 ? 0.751 -0.485 -8.023 1 97.19 682 THR A CA 1
ATOM 5506 C C . THR A 1 682 ? -0.135 -1.187 -9.047 1 97.19 682 THR A C 1
ATOM 5508 O O . THR A 1 682 ? 0.195 -1.232 -10.234 1 97.19 682 THR A O 1
ATOM 5511 N N . ASP A 1 683 ? -1.261 -1.714 -8.648 1 95.25 683 ASP A N 1
ATOM 5512 C CA . ASP A 1 683 ? -2.332 -2.32 -9.438 1 95.25 683 ASP A CA 1
ATOM 5513 C C . ASP A 1 683 ? -1.896 -3.662 -10.016 1 95.25 683 ASP A C 1
ATOM 5515 O O . ASP A 1 683 ? -2.67 -4.328 -10.711 1 95.25 683 ASP A O 1
ATOM 5519 N N . GLU A 1 684 ? -0.631 -4.086 -9.727 1 96.88 684 GLU A N 1
ATOM 5520 C CA . GLU A 1 684 ? -0.15 -5.352 -10.266 1 96.88 684 GLU A CA 1
ATOM 5521 C C . GLU A 1 684 ? -0.682 -6.535 -9.461 1 96.88 684 GLU A C 1
ATOM 5523 O O . GLU A 1 684 ? -0.753 -6.473 -8.234 1 96.88 684 GLU A O 1
ATOM 5528 N N . ASN A 1 685 ? -1.094 -7.539 -10.164 1 94.88 685 ASN A N 1
ATOM 5529 C CA . ASN A 1 685 ? -1.523 -8.773 -9.516 1 94.88 685 ASN A CA 1
ATOM 5530 C C . ASN A 1 685 ? -0.332 -9.633 -9.094 1 94.88 685 ASN A C 1
ATOM 5532 O O . ASN A 1 685 ? 0.793 -9.133 -9.008 1 94.88 685 ASN A O 1
ATOM 5536 N N . HIS A 1 686 ? -0.559 -10.891 -8.836 1 96.19 686 HIS A N 1
ATOM 5537 C CA . HIS A 1 686 ? 0.415 -11.797 -8.242 1 96.19 686 HIS A CA 1
ATOM 5538 C C . HIS A 1 686 ? 1.616 -11.992 -9.164 1 96.19 686 HIS A C 1
ATOM 5540 O O . HIS A 1 686 ? 2.711 -12.32 -8.703 1 96.19 686 HIS A O 1
ATOM 5546 N N . SER A 1 687 ? 1.497 -11.781 -10.508 1 95.19 687 SER A N 1
ATOM 5547 C CA . SER A 1 687 ? 2.545 -12.047 -11.484 1 95.19 687 SER A CA 1
ATOM 5548 C C . SER A 1 687 ? 3.393 -10.805 -11.742 1 95.19 687 SER A C 1
ATOM 5550 O O . SER A 1 687 ? 4.488 -10.898 -12.297 1 95.19 687 SER A O 1
ATOM 5552 N N . ILE A 1 688 ? 2.869 -9.625 -11.414 1 96.88 688 ILE A N 1
ATOM 5553 C CA . ILE A 1 688 ? 3.539 -8.352 -11.641 1 96.88 688 ILE A CA 1
ATOM 5554 C C . ILE A 1 688 ? 4.016 -8.273 -13.094 1 96.88 688 ILE A C 1
ATOM 5556 O O . ILE A 1 688 ? 5.156 -7.883 -13.352 1 96.88 688 ILE A O 1
ATOM 5560 N N . GLY A 1 689 ? 3.201 -8.586 -14.008 1 94.44 689 GLY A N 1
ATOM 5561 C CA . GLY A 1 689 ? 3.559 -8.852 -15.391 1 94.44 689 GLY A CA 1
ATOM 5562 C C . GLY A 1 689 ? 3.844 -7.59 -16.188 1 94.44 689 GLY A C 1
ATOM 5563 O O . GLY A 1 689 ? 4.621 -7.617 -17.141 1 94.44 689 GLY A O 1
ATOM 5564 N N . ASN A 1 690 ? 3.316 -6.422 -15.805 1 93.19 690 ASN A N 1
ATOM 5565 C CA . ASN A 1 690 ? 3.391 -5.223 -16.625 1 93.19 690 ASN A CA 1
ATOM 5566 C C . ASN A 1 690 ? 4.676 -4.441 -16.359 1 93.19 690 ASN A C 1
ATOM 5568 O O . ASN A 1 690 ? 4.98 -3.484 -17.078 1 93.19 690 ASN A O 1
ATOM 5572 N N . THR A 1 691 ? 5.445 -4.938 -15.359 1 96.88 691 THR A N 1
ATOM 5573 C CA . THR A 1 691 ? 6.613 -4.156 -14.961 1 96.88 691 THR A CA 1
ATOM 5574 C C . THR A 1 691 ? 7.797 -5.07 -14.664 1 96.88 691 THR A C 1
ATOM 5576 O O . THR A 1 691 ? 8.625 -4.758 -13.812 1 96.88 691 THR A O 1
ATOM 5579 N N . LEU A 1 692 ? 7.906 -6.184 -15.328 1 97.12 692 LEU A N 1
ATOM 5580 C CA . LEU A 1 692 ? 8.922 -7.195 -15.047 1 97.12 692 LEU A CA 1
ATOM 5581 C C . LEU A 1 692 ? 10.32 -6.625 -15.234 1 97.12 692 LEU A C 1
ATOM 5583 O O . LEU A 1 692 ? 11.211 -6.859 -14.414 1 97.12 692 LEU A O 1
ATOM 5587 N N . PRO A 1 693 ? 10.562 -5.828 -16.328 1 97.31 693 PRO A N 1
ATOM 5588 C CA . PRO A 1 693 ? 11.922 -5.285 -16.469 1 97.31 693 PRO A CA 1
ATOM 5589 C C . PRO A 1 693 ? 12.344 -4.441 -15.266 1 97.31 693 PRO A C 1
ATOM 5591 O O . PRO A 1 693 ? 13.461 -4.586 -14.766 1 97.31 693 PRO A O 1
ATOM 5594 N N . HIS A 1 694 ? 11.453 -3.562 -14.812 1 98.31 694 HIS A N 1
ATOM 5595 C CA . HIS A 1 694 ? 11.773 -2.742 -13.648 1 98.31 694 HIS A CA 1
ATOM 5596 C C . HIS A 1 694 ? 12.039 -3.607 -12.422 1 98.31 694 HIS A C 1
ATOM 5598 O O . HIS A 1 694 ? 12.984 -3.359 -11.672 1 98.31 694 HIS A O 1
ATOM 5604 N N . LEU A 1 695 ? 11.141 -4.57 -12.18 1 98.56 695 LEU A N 1
ATOM 5605 C CA . LEU A 1 695 ? 11.273 -5.461 -11.031 1 98.56 695 LEU A CA 1
ATOM 5606 C C . LEU A 1 695 ? 12.633 -6.148 -11.031 1 98.56 695 LEU A C 1
ATOM 5608 O O . LEU A 1 695 ? 13.344 -6.113 -10.023 1 98.56 695 LEU A O 1
ATOM 5612 N N . TYR A 1 696 ? 13.047 -6.715 -12.148 1 98.38 696 TYR A N 1
ATOM 5613 C CA . TYR A 1 696 ? 14.281 -7.492 -12.18 1 98.38 696 TYR A CA 1
ATOM 5614 C C . TYR A 1 696 ? 15.5 -6.578 -12.156 1 98.38 696 TYR A C 1
ATOM 5616 O O . TYR A 1 696 ? 16.547 -6.961 -11.648 1 98.38 696 TYR A O 1
ATOM 5624 N N . ASN A 1 697 ? 15.352 -5.398 -12.688 1 98 697 ASN A N 1
ATOM 5625 C CA . ASN A 1 697 ? 16.422 -4.43 -12.5 1 98 697 ASN A CA 1
ATOM 5626 C C . ASN A 1 697 ? 16.594 -4.055 -11.023 1 98 697 ASN A C 1
ATOM 5628 O O . ASN A 1 697 ? 17.719 -3.873 -10.547 1 98 697 ASN A O 1
ATOM 5632 N N . THR A 1 698 ? 15.461 -3.855 -10.344 1 98.38 698 THR A N 1
ATOM 5633 C CA . THR A 1 698 ? 15.492 -3.582 -8.914 1 98.38 698 THR A CA 1
ATOM 5634 C C . THR A 1 698 ? 16.188 -4.711 -8.164 1 98.38 698 THR A C 1
ATOM 5636 O O . THR A 1 698 ? 17.031 -4.461 -7.297 1 98.38 698 THR A O 1
ATOM 5639 N N . ILE A 1 699 ? 15.891 -5.926 -8.508 1 98.62 699 ILE A N 1
ATOM 5640 C CA . ILE A 1 699 ? 16.484 -7.098 -7.875 1 98.62 699 ILE A CA 1
ATOM 5641 C C . ILE A 1 699 ? 17.969 -7.148 -8.188 1 98.62 699 ILE A C 1
ATOM 5643 O O . ILE A 1 699 ? 18.797 -7.398 -7.297 1 98.62 699 ILE A O 1
ATOM 5647 N N . ASP A 1 700 ? 18.344 -6.906 -9.438 1 98 700 ASP A N 1
ATOM 5648 C CA . ASP A 1 700 ? 19.75 -6.926 -9.844 1 98 700 ASP A CA 1
ATOM 5649 C C . ASP A 1 700 ? 20.562 -5.898 -9.062 1 98 700 ASP A C 1
ATOM 5651 O O . ASP A 1 700 ? 21.656 -6.203 -8.578 1 98 700 ASP A O 1
ATOM 5655 N N . ARG A 1 701 ? 20.016 -4.699 -8.906 1 96.94 701 ARG A N 1
ATOM 5656 C CA . ARG A 1 701 ? 20.703 -3.65 -8.148 1 96.94 701 ARG A CA 1
ATOM 5657 C C . ARG A 1 701 ? 20.891 -4.062 -6.695 1 96.94 701 ARG A C 1
ATOM 5659 O O . ARG A 1 701 ? 21.922 -3.76 -6.086 1 96.94 701 ARG A O 1
ATOM 5666 N N . PHE A 1 702 ? 19.953 -4.672 -6.152 1 98.06 702 PHE A N 1
ATOM 5667 C CA . PHE A 1 702 ? 20.016 -5.164 -4.781 1 98.06 702 PHE A CA 1
ATOM 5668 C C . PHE A 1 702 ? 21.141 -6.191 -4.629 1 98.06 702 PHE A C 1
ATOM 5670 O O . PHE A 1 702 ? 21.922 -6.121 -3.688 1 98.06 702 PHE A O 1
ATOM 5677 N N . TRP A 1 703 ? 21.234 -7.168 -5.605 1 98.38 703 TRP A N 1
ATOM 5678 C CA . TRP A 1 703 ? 22.281 -8.18 -5.578 1 98.38 703 TRP A CA 1
ATOM 5679 C C . TRP A 1 703 ? 23.656 -7.543 -5.664 1 98.38 703 TRP A C 1
ATOM 5681 O O . TRP A 1 703 ? 24.578 -7.945 -4.953 1 98.38 703 TRP A O 1
ATOM 5691 N N . ILE A 1 704 ? 23.781 -6.598 -6.582 1 97.56 704 ILE A N 1
ATOM 5692 C CA . ILE A 1 704 ? 25.062 -5.945 -6.793 1 97.56 704 ILE A CA 1
ATOM 5693 C C . ILE A 1 704 ? 25.578 -5.367 -5.473 1 97.56 704 ILE A C 1
ATOM 5695 O O . ILE A 1 704 ? 26.75 -5.512 -5.137 1 97.56 704 ILE A O 1
ATOM 5699 N N . LYS A 1 705 ? 24.656 -4.836 -4.762 1 95.56 705 LYS A N 1
ATOM 5700 C CA . LYS A 1 705 ? 25.031 -4.191 -3.504 1 95.56 705 LYS A CA 1
ATOM 5701 C C . LYS A 1 705 ? 25.328 -5.23 -2.424 1 95.56 705 LYS A C 1
ATOM 5703 O O . LYS A 1 705 ? 26.391 -5.211 -1.812 1 95.56 705 LYS A O 1
ATOM 5708 N N . CYS A 1 706 ? 24.422 -6.152 -2.193 1 96.69 706 CYS A N 1
ATOM 5709 C CA . CYS A 1 706 ? 24.531 -7.012 -1.021 1 96.69 706 CYS A CA 1
ATOM 5710 C C . CYS A 1 706 ? 25.578 -8.094 -1.229 1 96.69 706 CYS A C 1
ATOM 5712 O O . CYS A 1 706 ? 26.172 -8.578 -0.268 1 96.69 706 CYS A O 1
ATOM 5714 N N . LEU A 1 707 ? 25.844 -8.516 -2.527 1 97.88 707 LEU A N 1
ATOM 5715 C CA . LEU A 1 707 ? 26.812 -9.57 -2.803 1 97.88 707 LEU A CA 1
ATOM 5716 C C . LEU A 1 707 ? 28.094 -9 -3.395 1 97.88 707 LEU A C 1
ATOM 5718 O O . LEU A 1 707 ? 28.984 -9.75 -3.803 1 97.88 707 LEU A O 1
ATOM 5722 N N . ASN A 1 708 ? 28.172 -7.668 -3.494 1 95.69 708 ASN A N 1
ATOM 5723 C CA . ASN A 1 708 ? 29.344 -6.984 -4.023 1 95.69 708 ASN A CA 1
ATOM 5724 C C . ASN A 1 708 ? 29.734 -7.527 -5.398 1 95.69 708 ASN A C 1
ATOM 5726 O O . ASN A 1 708 ? 30.875 -7.918 -5.613 1 95.69 708 ASN A O 1
ATOM 5730 N N . LEU A 1 709 ? 28.688 -7.625 -6.238 1 94.56 709 LEU A N 1
ATOM 5731 C CA . LEU A 1 709 ? 28.922 -8.156 -7.574 1 94.56 709 LEU A CA 1
ATOM 5732 C C . LEU A 1 709 ? 29.703 -7.16 -8.43 1 94.56 709 LEU A C 1
ATOM 5734 O O . LEU A 1 709 ? 29.531 -5.949 -8.281 1 94.56 709 LEU A O 1
ATOM 5738 N N . ASN A 1 710 ? 30.562 -7.629 -9.227 1 84 710 ASN A N 1
ATOM 5739 C CA . ASN A 1 710 ? 31.312 -6.797 -10.164 1 84 710 ASN A CA 1
ATOM 5740 C C . ASN A 1 710 ? 30.469 -6.43 -11.383 1 84 710 ASN A C 1
ATOM 5742 O O . ASN A 1 710 ? 29.906 -7.305 -12.039 1 84 710 ASN A O 1
ATOM 5746 N N . VAL A 1 711 ? 30.109 -5.176 -11.453 1 84.81 711 VAL A N 1
ATOM 5747 C CA . VAL A 1 711 ? 29.297 -4.746 -12.594 1 84.81 711 VAL A CA 1
ATOM 5748 C C . VAL A 1 711 ? 30.188 -4.137 -13.664 1 84.81 711 VAL A C 1
ATOM 5750 O O . VAL A 1 711 ? 30.938 -3.195 -13.398 1 84.81 711 VAL A O 1
ATOM 5753 N N . THR A 1 712 ? 30.734 -4.922 -14.586 1 63.72 712 THR A N 1
ATOM 5754 C CA . THR A 1 712 ? 31.516 -4.367 -15.688 1 63.72 712 THR A CA 1
ATOM 5755 C C . THR A 1 712 ? 30.625 -3.523 -16.609 1 63.72 712 THR A C 1
ATOM 5757 O O . THR A 1 712 ? 29.547 -3.949 -16.984 1 63.72 712 THR A O 1
ATOM 5760 N N . GLU A 1 713 ? 30.609 -2.174 -16.453 1 53.47 713 GLU A N 1
ATOM 5761 C CA . GLU A 1 713 ? 29.969 -1.25 -17.391 1 53.47 713 GLU A CA 1
ATOM 5762 C C . GLU A 1 713 ? 30.297 -1.615 -18.844 1 53.47 713 GLU A C 1
ATOM 5764 O O . GLU A 1 713 ? 31.469 -1.694 -19.219 1 53.47 713 GLU A O 1
ATOM 5769 N N . ASN A 1 714 ? 29.969 -2.502 -19.5 1 43.22 714 ASN A N 1
ATOM 5770 C CA . ASN A 1 714 ? 30.359 -2.473 -20.906 1 43.22 714 ASN A CA 1
ATOM 5771 C C . ASN A 1 714 ? 29.969 -1.16 -21.562 1 43.22 714 ASN A C 1
ATOM 5773 O O . ASN A 1 714 ? 28.812 -0.741 -21.484 1 43.22 714 ASN A O 1
ATOM 5777 N N . ALA A 1 715 ? 30.969 -0.207 -22.203 1 30.27 715 ALA A N 1
ATOM 5778 C CA . ALA A 1 715 ? 30.859 0.762 -23.297 1 30.27 715 ALA A CA 1
ATOM 5779 C C . ALA A 1 715 ? 29.906 0.261 -24.375 1 30.27 715 ALA A C 1
ATOM 5781 O O . ALA A 1 715 ? 29.938 -0.916 -24.75 1 30.27 715 ALA A O 1
ATOM 5782 N N . LYS B 1 1 ? 32.125 18.875 23.281 1 95.06 1 LYS B N 1
ATOM 5783 C CA . LYS B 1 1 ? 30.734 18.688 22.906 1 95.06 1 LYS B CA 1
ATOM 5784 C C . LYS B 1 1 ? 30.578 17.531 21.922 1 95.06 1 LYS B C 1
ATOM 5786 O O . LYS B 1 1 ? 31.453 17.312 21.062 1 95.06 1 LYS B O 1
ATOM 5791 N N . THR B 1 2 ? 29.562 16.844 22.078 1 96.31 2 THR B N 1
ATOM 5792 C CA . THR B 1 2 ? 29.359 15.664 21.25 1 96.31 2 THR B CA 1
ATOM 5793 C C . THR B 1 2 ? 28.312 15.922 20.172 1 96.31 2 THR B C 1
ATOM 5795 O O . THR B 1 2 ? 27.375 16.703 20.391 1 96.31 2 THR B O 1
ATOM 5798 N N . PRO B 1 3 ? 28.484 15.312 19.016 1 96.69 3 PRO B N 1
ATOM 5799 C CA . PRO B 1 3 ? 27.438 15.383 18 1 96.69 3 PRO B CA 1
ATOM 5800 C C . PRO B 1 3 ? 26.141 14.711 18.438 1 96.69 3 PRO B C 1
ATOM 5802 O O . PRO B 1 3 ? 26.141 13.945 19.406 1 96.69 3 PRO B O 1
ATOM 5805 N N . TRP B 1 4 ? 25.109 15.023 17.766 1 96.88 4 TRP B N 1
ATOM 5806 C CA . TRP B 1 4 ? 23.812 14.406 18.047 1 96.88 4 TRP B CA 1
ATOM 5807 C C . TRP B 1 4 ? 23.672 13.078 17.312 1 96.88 4 TRP B C 1
ATOM 5809 O O . TRP B 1 4 ? 23.953 12.992 16.125 1 96.88 4 TRP B O 1
ATOM 5819 N N . ASN B 1 5 ? 23.281 12.031 18.062 1 96.12 5 ASN B N 1
ATOM 5820 C CA . ASN B 1 5 ? 22.797 10.844 17.359 1 96.12 5 ASN B CA 1
ATOM 5821 C C . ASN B 1 5 ? 21.375 11.031 16.859 1 96.12 5 ASN B C 1
ATOM 5823 O O . ASN B 1 5 ? 20.625 11.875 17.359 1 96.12 5 ASN B O 1
ATOM 5827 N N . LEU B 1 6 ? 21.031 10.25 15.93 1 96.31 6 LEU B N 1
ATOM 5828 C CA . LEU B 1 6 ? 19.781 10.469 15.188 1 96.31 6 LEU B CA 1
ATOM 5829 C C . LEU B 1 6 ? 18.578 10.453 16.125 1 96.31 6 LEU B C 1
ATOM 5831 O O . LEU B 1 6 ? 17.781 11.391 16.109 1 96.31 6 LEU B O 1
ATOM 5835 N N . THR B 1 7 ? 18.438 9.453 16.922 1 95.12 7 THR B N 1
ATOM 5836 C CA . THR B 1 7 ? 17.266 9.305 17.766 1 95.12 7 THR B CA 1
ATOM 5837 C C . THR B 1 7 ? 17.219 10.422 18.812 1 95.12 7 THR B C 1
ATOM 5839 O O . THR B 1 7 ? 16.156 10.977 19.078 1 95.12 7 THR B O 1
ATOM 5842 N N . ASP B 1 8 ? 18.391 10.75 19.328 1 95.62 8 ASP B N 1
ATOM 5843 C CA . ASP B 1 8 ? 18.453 11.844 20.297 1 95.62 8 ASP B CA 1
ATOM 5844 C C . ASP B 1 8 ? 18.031 13.164 19.656 1 95.62 8 ASP B C 1
ATOM 5846 O O . ASP B 1 8 ? 17.391 13.992 20.312 1 95.62 8 ASP B O 1
ATOM 5850 N N . ALA B 1 9 ? 18.438 13.328 18.469 1 97.12 9 ALA B N 1
ATOM 5851 C CA . ALA B 1 9 ? 18.141 14.57 17.766 1 97.12 9 ALA B CA 1
ATOM 5852 C C . ALA B 1 9 ? 16.641 14.695 17.484 1 97.12 9 ALA B C 1
ATOM 5854 O O . ALA B 1 9 ? 16.047 15.75 17.703 1 97.12 9 ALA B O 1
ATOM 5855 N N . ILE B 1 10 ? 16.047 13.648 17.016 1 95.69 10 ILE B N 1
ATOM 5856 C CA . ILE B 1 10 ? 14.641 13.648 16.656 1 95.69 10 ILE B CA 1
ATOM 5857 C C . ILE B 1 10 ? 13.789 14 17.859 1 95.69 10 ILE B C 1
ATOM 5859 O O . ILE B 1 10 ? 12.758 14.672 17.734 1 95.69 10 ILE B O 1
ATOM 5863 N N . TYR B 1 11 ? 14.266 13.594 18.984 1 94.12 11 TYR B N 1
ATOM 5864 C CA . TYR B 1 11 ? 13.531 13.875 20.219 1 94.12 11 TYR B CA 1
ATOM 5865 C C . TYR B 1 11 ? 14.266 14.914 21.062 1 94.12 11 TYR B C 1
ATOM 5867 O O . TYR B 1 11 ? 14.109 14.945 22.281 1 94.12 11 TYR B O 1
ATOM 5875 N N . GLY B 1 12 ? 15.023 15.672 20.438 1 94.12 12 GLY B N 1
ATOM 5876 C CA . GLY B 1 12 ? 15.961 16.547 21.125 1 94.12 12 GLY B CA 1
ATOM 5877 C C . GLY B 1 12 ? 15.289 17.656 21.891 1 94.12 12 GLY B C 1
ATOM 5878 O O . GLY B 1 12 ? 15.906 18.281 22.766 1 94.12 12 GLY B O 1
ATOM 5879 N N . THR B 1 13 ? 14.062 17.984 21.562 1 92.88 13 THR B N 1
ATOM 5880 C CA . THR B 1 13 ? 13.383 19.062 22.266 1 92.88 13 THR B CA 1
ATOM 5881 C C . THR B 1 13 ? 12.547 18.516 23.422 1 92.88 13 THR B C 1
ATOM 5883 O O . THR B 1 13 ? 11.828 19.25 24.094 1 92.88 13 THR B O 1
ATOM 5886 N N . SER B 1 14 ? 12.766 17.219 23.562 1 90.12 14 SER B N 1
ATOM 5887 C CA . SER B 1 14 ? 12.062 16.609 24.688 1 90.12 14 SER B CA 1
ATOM 5888 C C . SER B 1 14 ? 12.516 17.203 26.016 1 90.12 14 SER B C 1
ATOM 5890 O O . SER B 1 14 ? 13.711 17.375 26.234 1 90.12 14 SER B O 1
ATOM 5892 N N . GLY B 1 15 ? 11.633 17.703 26.828 1 88.88 15 GLY B N 1
ATOM 5893 C CA . GLY B 1 15 ? 11.961 18.25 28.141 1 88.88 15 GLY B CA 1
ATOM 5894 C C . GLY B 1 15 ? 11.82 19.766 28.203 1 88.88 15 GLY B C 1
ATOM 5895 O O . GLY B 1 15 ? 11.797 20.344 29.297 1 88.88 15 GLY B O 1
ATOM 5896 N N . LEU B 1 16 ? 11.898 20.375 27 1 93.69 16 LEU B N 1
ATOM 5897 C CA . LEU B 1 16 ? 11.648 21.812 26.969 1 93.69 16 LEU B CA 1
ATOM 5898 C C . LEU B 1 16 ? 10.242 22.125 27.484 1 93.69 16 LEU B C 1
ATOM 5900 O O . LEU B 1 16 ? 9.281 21.438 27.141 1 93.69 16 LEU B O 1
ATOM 5904 N N . ARG B 1 17 ? 10.203 23.094 28.344 1 93.5 17 ARG B N 1
ATOM 5905 C CA . ARG B 1 17 ? 8.922 23.5 28.922 1 93.5 17 ARG B CA 1
ATOM 5906 C C . ARG B 1 17 ? 8.539 24.906 28.453 1 93.5 17 ARG B C 1
ATOM 5908 O O . ARG B 1 17 ? 9.391 25.797 28.391 1 93.5 17 ARG B O 1
ATOM 5915 N N . GLY B 1 18 ? 7.324 25.094 28.047 1 93 18 GLY B N 1
ATOM 5916 C CA . GLY B 1 18 ? 6.754 26.391 27.734 1 93 18 GLY B CA 1
ATOM 5917 C C . GLY B 1 18 ? 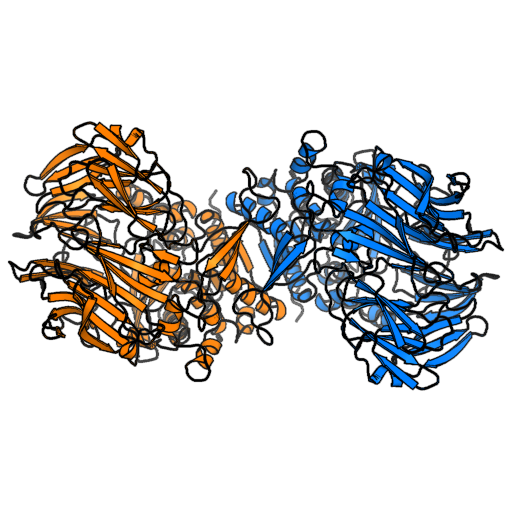5.734 26.875 28.75 1 93 18 GLY B C 1
ATOM 5918 O O . GLY B 1 18 ? 5.562 26.234 29.812 1 93 18 GLY B O 1
ATOM 5919 N N . PHE B 1 19 ? 5.211 28.031 28.484 1 95.38 19 PHE B N 1
ATOM 5920 C CA . PHE B 1 19 ? 4.148 28.531 29.344 1 95.38 19 PHE B CA 1
ATOM 5921 C C . PHE B 1 19 ? 2.857 27.75 29.141 1 95.38 19 PHE B C 1
ATOM 5923 O O . PHE B 1 19 ? 2.381 27.625 28 1 95.38 19 PHE B O 1
ATOM 5930 N N . ASN B 1 20 ? 2.246 27.25 30.172 1 92.81 20 ASN B N 1
ATOM 5931 C CA . ASN B 1 20 ? 1.011 26.484 30.047 1 92.81 20 ASN B CA 1
ATOM 5932 C C . ASN B 1 20 ? -0.099 27.062 30.922 1 92.81 20 ASN B C 1
ATOM 5934 O O . ASN B 1 20 ? -1.036 26.359 31.297 1 92.81 20 ASN B O 1
ATOM 5938 N N . GLY B 1 21 ? 0.038 28.281 31.25 1 93.62 21 GLY B N 1
ATOM 5939 C CA . GLY B 1 21 ? -0.955 28.938 32.094 1 93.62 21 GLY B CA 1
ATOM 5940 C C . GLY B 1 21 ? -2.109 29.531 31.297 1 93.62 21 GLY B C 1
ATOM 5941 O O . GLY B 1 21 ? -1.967 29.828 30.109 1 93.62 21 GLY B O 1
ATOM 5942 N N . THR B 1 22 ? -3.24 29.688 32 1 93.31 22 THR B N 1
ATOM 5943 C CA . THR B 1 22 ? -4.414 30.391 31.484 1 93.31 22 THR B CA 1
ATOM 5944 C C . THR B 1 22 ? -4.797 31.547 32.406 1 93.31 22 THR B C 1
ATOM 5946 O O . THR B 1 22 ? -5.117 31.344 33.562 1 93.31 22 THR B O 1
ATOM 5949 N N . TRP B 1 23 ? -4.75 32.781 31.797 1 94.5 23 TRP B N 1
ATOM 5950 C CA . TRP B 1 23 ? -5.129 33.938 32.594 1 94.5 23 TRP B CA 1
ATOM 5951 C C . TRP B 1 23 ? -6.609 33.906 32.938 1 94.5 23 TRP B C 1
ATOM 5953 O O . TRP B 1 23 ? -7.465 33.688 32.062 1 94.5 23 TRP B O 1
ATOM 5963 N N . ILE B 1 24 ? -6.969 34.125 34.188 1 90.69 24 ILE B N 1
ATOM 5964 C CA . ILE B 1 24 ? -8.352 34.062 34.625 1 90.69 24 ILE B CA 1
ATOM 5965 C C . ILE B 1 24 ? -8.812 35.438 35.156 1 90.69 24 ILE B C 1
ATOM 5967 O O . ILE B 1 24 ? -10.016 35.656 35.281 1 90.69 24 ILE B O 1
ATOM 5971 N N . SER B 1 25 ? -7.891 36.25 35.562 1 92.38 25 SER B N 1
ATOM 5972 C CA . SER B 1 25 ? -8.141 37.656 35.938 1 92.38 25 SER B CA 1
ATOM 5973 C C . SER B 1 25 ? -7.023 38.562 35.469 1 92.38 25 SER B C 1
ATOM 5975 O O . SER B 1 25 ? -6.164 38.156 34.688 1 92.38 25 SER B O 1
ATOM 5977 N N . ASP B 1 26 ? -7.129 39.75 35.812 1 96.06 26 ASP B N 1
ATOM 5978 C CA . ASP B 1 26 ? -6.109 40.719 35.344 1 96.06 26 ASP B CA 1
ATOM 5979 C C . ASP B 1 26 ? -4.797 40.5 36.125 1 96.06 26 ASP B C 1
ATOM 5981 O O . ASP B 1 26 ? -3.766 41.062 35.75 1 96.06 26 ASP B O 1
ATOM 5985 N N . GLU B 1 27 ? -4.852 39.625 37.094 1 96.62 27 GLU B N 1
ATOM 5986 C CA . GLU B 1 27 ? -3.627 39.469 37.875 1 96.62 27 GLU B CA 1
ATOM 5987 C C . GLU B 1 27 ? -3.268 38 38.031 1 96.62 27 GLU B C 1
ATOM 5989 O O . GLU B 1 27 ? -2.139 37.656 38.375 1 96.62 27 GLU B O 1
ATOM 5994 N N . GLU B 1 28 ? -4.219 37.156 37.719 1 95.38 28 GLU B N 1
ATOM 5995 C CA . GLU B 1 28 ? -4 35.781 38.062 1 95.38 28 GLU B CA 1
ATOM 5996 C C . GLU B 1 28 ? -4.156 34.844 36.875 1 95.38 28 GLU B C 1
ATOM 5998 O O . GLU B 1 28 ? -4.977 35.125 36 1 95.38 28 GLU B O 1
ATOM 6003 N N . PHE B 1 29 ? -3.359 33.781 36.844 1 95.56 29 PHE B N 1
ATOM 6004 C CA . PHE B 1 29 ? -3.564 32.656 35.938 1 95.56 29 PHE B CA 1
ATOM 6005 C C . PHE B 1 29 ? -3.398 31.312 36.656 1 95.56 29 PHE B C 1
ATOM 6007 O O . PHE B 1 29 ? -2.777 31.266 37.719 1 95.56 29 PHE B O 1
ATOM 6014 N N . TYR B 1 30 ? -4.008 30.281 36.188 1 93.12 30 TYR B N 1
ATOM 6015 C CA . TYR B 1 30 ? -3.752 28.938 36.719 1 93.12 30 TYR B CA 1
ATOM 6016 C C . TYR B 1 30 ? -2.844 28.172 35.781 1 93.12 30 TYR B C 1
ATOM 6018 O O . TYR B 1 30 ? -2.717 28.516 34.594 1 93.12 30 TYR B O 1
ATOM 6026 N N . TYR B 1 31 ? -2.152 27.25 36.188 1 93.38 31 TYR B N 1
ATOM 6027 C CA . TYR B 1 31 ? -1.287 26.375 35.406 1 93.38 31 TYR B CA 1
ATOM 6028 C C . TYR B 1 31 ? -1.137 25.016 36.094 1 93.38 31 TYR B C 1
ATOM 6030 O O . TYR B 1 31 ? -1.448 24.875 37.25 1 93.38 31 TYR B O 1
ATOM 6038 N N . THR B 1 32 ? -0.841 24.094 35.344 1 90.38 32 THR B N 1
ATOM 6039 C CA . THR B 1 32 ? -0.562 22.766 35.875 1 90.38 32 THR B CA 1
ATOM 6040 C C . THR B 1 32 ? 0.92 22.625 36.219 1 90.38 32 THR B C 1
ATOM 6042 O O . THR B 1 32 ? 1.776 22.781 35.344 1 90.38 32 THR B O 1
ATOM 6045 N N . ALA B 1 33 ? 1.187 22.297 37.375 1 89.81 33 ALA B N 1
ATOM 6046 C CA . ALA B 1 33 ? 2.564 22.125 37.844 1 89.81 33 ALA B CA 1
ATOM 6047 C C . ALA B 1 33 ? 3.102 20.75 37.438 1 89.81 33 ALA B C 1
ATOM 6049 O O . ALA B 1 33 ? 2.377 19.938 36.875 1 89.81 33 ALA B O 1
ATOM 6050 N N . SER B 1 34 ? 4.402 20.578 37.656 1 84.44 34 SER B N 1
ATOM 6051 C CA . SER B 1 34 ? 5.082 19.359 37.219 1 84.44 34 SER B CA 1
ATOM 6052 C C . SER B 1 34 ? 4.523 18.141 37.969 1 84.44 34 SER B C 1
ATOM 6054 O O . SER B 1 34 ? 4.555 17.016 37.438 1 84.44 34 SER B O 1
ATOM 6056 N N . ASP B 1 35 ? 4.012 18.375 39.219 1 83.25 35 ASP B N 1
ATOM 6057 C CA . ASP B 1 35 ? 3.455 17.25 39.969 1 83.25 35 ASP B CA 1
ATOM 6058 C C . ASP B 1 35 ? 1.987 17.031 39.594 1 83.25 35 ASP B C 1
ATOM 6060 O O . ASP B 1 35 ? 1.287 16.281 40.281 1 83.25 35 ASP B O 1
ATOM 6064 N N . LYS B 1 36 ? 1.452 17.781 38.625 1 83.81 36 LYS B N 1
ATOM 6065 C CA . LYS B 1 36 ? 0.109 17.625 38.094 1 83.81 36 LYS B CA 1
ATOM 6066 C C . LYS B 1 36 ? -0.92 18.359 38.938 1 83.81 36 LYS B C 1
ATOM 6068 O O . LYS B 1 36 ? -2.119 18.328 38.656 1 83.81 36 LYS B O 1
ATOM 6073 N N . SER B 1 37 ? -0.452 19.062 39.969 1 89.62 37 SER B N 1
ATOM 6074 C CA . SER B 1 37 ? -1.376 19.922 40.719 1 89.62 37 SER B CA 1
ATOM 6075 C C . SER B 1 37 ? -1.696 21.188 39.906 1 89.62 37 SER B C 1
ATOM 6077 O O . SER B 1 37 ? -0.889 21.625 39.094 1 89.62 37 SER B O 1
ATOM 6079 N N . ILE B 1 38 ? -2.885 21.719 40.188 1 91.25 38 ILE B N 1
ATOM 6080 C CA . ILE B 1 38 ? -3.287 22.984 39.594 1 91.25 38 ILE B CA 1
ATOM 6081 C C . ILE B 1 38 ? -2.965 24.125 40.531 1 91.25 38 ILE B C 1
ATOM 6083 O O . ILE B 1 38 ? -3.402 24.125 41.688 1 91.25 38 ILE B O 1
ATOM 6087 N N . HIS B 1 39 ? -2.168 25 40.031 1 94.69 39 HIS B N 1
ATOM 6088 C CA . HIS B 1 39 ? -1.772 26.156 40.812 1 94.69 39 HIS B CA 1
ATOM 6089 C C . HIS B 1 39 ? -2.428 27.438 40.312 1 94.69 39 HIS B C 1
ATOM 6091 O O . HIS B 1 39 ? -2.881 27.484 39.156 1 94.69 39 HIS B O 1
ATOM 6097 N N . LYS B 1 40 ? -2.598 28.344 41.125 1 94.5 40 LYS B N 1
ATOM 6098 C CA . LYS B 1 40 ? -2.936 29.719 40.781 1 94.5 40 LYS B CA 1
ATOM 6099 C C . LYS B 1 40 ? -1.795 30.672 41.125 1 94.5 40 LYS B C 1
ATOM 6101 O O . LYS B 1 40 ? -1.29 30.656 42.25 1 94.5 40 LYS B O 1
ATOM 6106 N N . PHE B 1 41 ? -1.37 31.406 40.219 1 96.88 41 PHE B N 1
ATOM 6107 C CA . PHE B 1 41 ? -0.312 32.375 40.406 1 96.88 41 PHE B CA 1
ATOM 6108 C C . PHE B 1 41 ? -0.865 33.812 40.312 1 96.88 41 PHE B C 1
ATOM 6110 O O . PHE B 1 41 ? -1.635 34.094 39.375 1 96.88 41 PHE B O 1
ATOM 6117 N N . ASN B 1 42 ? -0.548 34.625 41.25 1 97.56 42 ASN B N 1
ATOM 6118 C CA . ASN B 1 42 ? -0.91 36.031 41.25 1 97.56 42 ASN B CA 1
ATOM 6119 C C . ASN B 1 42 ? 0.281 36.906 40.875 1 97.56 42 ASN B C 1
ATOM 6121 O O . ASN B 1 42 ? 1.225 37.062 41.656 1 97.56 42 ASN B O 1
ATOM 6125 N N . ALA B 1 43 ? 0.246 37.594 39.781 1 97.31 43 ALA B N 1
ATOM 6126 C CA . ALA B 1 43 ? 1.36 38.375 39.25 1 97.31 43 ALA B CA 1
ATOM 6127 C C . ALA B 1 43 ? 1.558 39.656 40.031 1 97.31 43 ALA B C 1
ATOM 6129 O O . ALA B 1 43 ? 2.67 40.188 40.094 1 97.31 43 ALA B O 1
ATOM 6130 N N . ALA B 1 44 ? 0.539 40.219 40.594 1 96.44 44 ALA B N 1
ATOM 6131 C CA . ALA B 1 44 ? 0.639 41.469 41.375 1 96.44 44 ALA B CA 1
ATOM 6132 C C . ALA B 1 44 ? 1.401 41.25 42.656 1 96.44 44 ALA B C 1
ATOM 6134 O O . ALA B 1 44 ? 2.193 42.094 43.094 1 96.44 44 ALA B O 1
ATOM 6135 N N . THR B 1 45 ? 1.152 40.094 43.281 1 96.5 45 THR B N 1
ATOM 6136 C CA . THR B 1 45 ? 1.762 39.844 44.562 1 96.5 45 THR B CA 1
ATOM 6137 C C . THR B 1 45 ? 2.928 38.844 44.438 1 96.5 45 THR B C 1
ATOM 6139 O O . THR B 1 45 ? 3.686 38.656 45.375 1 96.5 45 THR B O 1
ATOM 6142 N N . ASN B 1 46 ? 3.059 38.281 43.281 1 96.38 46 ASN B N 1
ATOM 6143 C CA . ASN B 1 46 ? 4.078 37.281 43.062 1 96.38 46 ASN B CA 1
ATOM 6144 C C . ASN B 1 46 ? 3.914 36.094 44 1 96.38 46 ASN B C 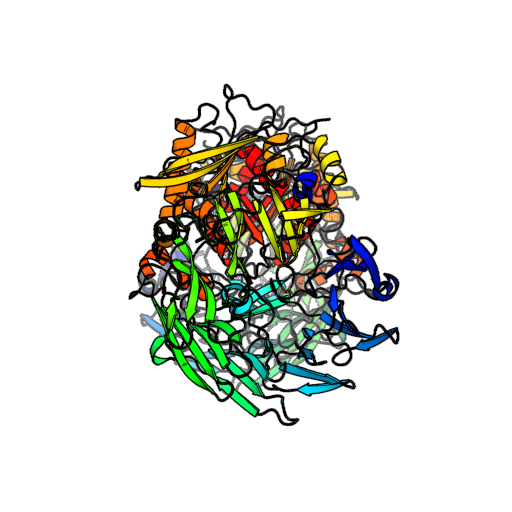1
ATOM 6146 O O . ASN B 1 46 ? 4.879 35.656 44.625 1 96.38 46 ASN B O 1
ATOM 6150 N N . THR B 1 47 ? 2.678 35.656 44.094 1 96.31 47 THR B N 1
ATOM 6151 C CA . THR B 1 47 ? 2.379 34.531 45 1 96.31 47 THR B CA 1
ATOM 6152 C C . THR B 1 47 ? 1.805 33.375 44.219 1 96.31 47 THR B C 1
ATOM 6154 O O . THR B 1 47 ? 1.059 33.562 43.25 1 96.31 47 THR B O 1
ATOM 6157 N N . ASP B 1 48 ? 2.217 32.219 44.594 1 95.56 48 ASP B N 1
ATOM 6158 C CA . ASP B 1 48 ? 1.778 30.938 44.031 1 95.56 48 ASP B CA 1
ATOM 6159 C C . ASP B 1 48 ? 1.045 30.094 45.062 1 95.56 48 ASP B C 1
ATOM 6161 O O . ASP B 1 48 ? 1.494 29.969 46.188 1 95.56 48 ASP B O 1
ATOM 6165 N N . SER B 1 49 ? -0.127 29.656 44.75 1 94.62 49 SER B N 1
ATOM 6166 C CA . SER B 1 49 ? -0.893 28.828 45.688 1 94.62 49 SER B CA 1
ATOM 6167 C C . SER B 1 49 ? -1.453 27.594 44.969 1 94.62 49 SER B C 1
ATOM 6169 O O . SER B 1 49 ? -1.771 27.641 43.781 1 94.62 49 SER B O 1
ATOM 6171 N N . ILE B 1 50 ? -1.546 26.516 45.781 1 93 50 ILE B N 1
ATOM 6172 C CA . ILE B 1 50 ? -2.195 25.312 45.25 1 93 50 ILE B CA 1
ATOM 6173 C C . ILE B 1 50 ? -3.707 25.531 45.219 1 93 50 ILE B C 1
ATOM 6175 O O . ILE B 1 50 ? -4.328 25.844 46.219 1 93 50 ILE B O 1
ATOM 6179 N N . PHE B 1 51 ? -4.18 25.484 44.062 1 89.88 51 PHE B N 1
ATOM 6180 C CA . PHE B 1 51 ? -5.621 25.625 43.875 1 89.88 51 PHE B CA 1
ATOM 6181 C C . PHE B 1 51 ? -6.316 24.281 44.062 1 89.88 51 PHE B C 1
ATOM 6183 O O . PHE B 1 51 ? -7.293 24.172 44.781 1 89.88 51 PHE B O 1
ATOM 6190 N N . VAL B 1 52 ? -5.855 23.297 43.312 1 89.38 52 VAL B N 1
ATOM 6191 C CA . VAL B 1 52 ? -6.324 21.922 43.469 1 89.38 52 VAL B CA 1
ATOM 6192 C C . VAL B 1 52 ? -5.129 20.984 43.562 1 89.38 52 VAL B C 1
ATOM 6194 O O . VAL B 1 52 ? -4.207 21.031 42.75 1 89.38 52 VAL B O 1
ATOM 6197 N N . SER B 1 53 ? -5.168 20.047 44.5 1 87.38 53 SER B N 1
ATOM 6198 C CA . SER B 1 53 ? -4.066 19.125 44.719 1 87.38 53 SER B CA 1
ATOM 6199 C C . SER B 1 53 ? -3.998 18.062 43.625 1 87.38 53 SER B C 1
ATOM 6201 O O . SER B 1 53 ? -4.98 17.844 42.938 1 87.38 53 SER B O 1
ATOM 6203 N N . SER B 1 54 ? -2.797 17.5 43.562 1 84.69 54 SER B N 1
ATOM 6204 C CA . SER B 1 54 ? -2.555 16.484 42.531 1 84.69 54 SER B CA 1
ATOM 6205 C C . SER B 1 54 ? -3.396 15.234 42.812 1 84.69 54 SER B C 1
ATOM 6207 O O . SER B 1 54 ? -3.6 14.422 41.906 1 84.69 54 SER B O 1
ATOM 6209 N N . SER B 1 55 ? -3.887 15.047 43.969 1 81.44 55 SER B N 1
ATOM 6210 C CA . SER B 1 55 ? -4.578 13.828 44.375 1 81.44 55 SER B CA 1
ATOM 6211 C C . SER B 1 55 ? -5.871 13.641 43.594 1 81.44 55 SER B C 1
ATOM 6213 O O . SER B 1 55 ? -6.332 12.516 43.406 1 81.44 55 SER B O 1
ATOM 6215 N N . PHE B 1 56 ? -6.426 14.773 43.156 1 79.25 56 PHE B N 1
ATOM 6216 C CA . PHE B 1 56 ? -7.699 14.617 42.469 1 79.25 56 PHE B CA 1
ATOM 6217 C C . PHE B 1 56 ? -7.504 13.953 41.125 1 79.25 56 PHE B C 1
ATOM 6219 O O . PHE B 1 56 ? -8.391 13.234 40.625 1 79.25 56 PHE B O 1
ATOM 6226 N N . LEU B 1 57 ? -6.277 14.148 40.531 1 77.12 57 LEU B N 1
ATOM 6227 C CA . LEU B 1 57 ? -6.012 13.656 39.188 1 77.12 57 LEU B CA 1
ATOM 6228 C C . LEU B 1 57 ? -5.578 12.188 39.219 1 77.12 57 LEU B C 1
ATOM 6230 O O . LEU B 1 57 ? -5.512 11.531 38.188 1 77.12 57 LEU B O 1
ATOM 6234 N N . ASN B 1 58 ? -5.207 11.648 40.344 1 75.19 58 ASN B N 1
ATOM 6235 C CA . ASN B 1 58 ? -4.688 10.289 40.438 1 75.19 58 ASN B CA 1
ATOM 6236 C C . ASN B 1 58 ? -5.645 9.273 39.844 1 75.19 58 ASN B C 1
ATOM 6238 O O . ASN B 1 58 ? -5.227 8.195 39.406 1 75.19 58 ASN B O 1
ATOM 6242 N N . SER B 1 59 ? -6.883 9.75 39.719 1 74.44 59 SER B N 1
ATOM 6243 C CA . SER B 1 59 ? -7.859 8.82 39.156 1 74.44 59 SER B CA 1
ATOM 6244 C C . SER B 1 59 ? -7.977 8.961 37.656 1 74.44 59 SER B C 1
ATOM 6246 O O . SER B 1 59 ? -8.641 8.156 37 1 74.44 59 SER B O 1
ATOM 6248 N N . TYR B 1 60 ? -7.316 10 37.125 1 83.44 60 TYR B N 1
ATOM 6249 C CA . TYR B 1 60 ? -7.434 10.258 35.688 1 83.44 60 TYR B CA 1
ATOM 6250 C C . TYR B 1 60 ? -6.078 10.133 35 1 83.44 60 TYR B C 1
ATOM 6252 O O . TYR B 1 60 ? -5.211 11 35.156 1 83.44 60 TYR B O 1
ATOM 6260 N N . VAL B 1 61 ? -5.793 9 34.375 1 74.75 61 VAL B N 1
ATOM 6261 C CA . VAL B 1 61 ? -4.527 8.852 33.656 1 74.75 61 VAL B CA 1
ATOM 6262 C C . VAL B 1 61 ? -4.574 9.633 32.344 1 74.75 61 VAL B C 1
ATOM 6264 O O . VAL B 1 61 ? -5.469 9.422 31.531 1 74.75 61 VAL B O 1
ATOM 6267 N N . GLY B 1 62 ? -3.6 10.648 32.156 1 78.31 62 GLY B N 1
ATOM 6268 C CA . GLY B 1 62 ? -3.48 11.383 30.906 1 78.31 62 GLY B CA 1
ATOM 6269 C C . GLY B 1 62 ? -4.578 12.414 30.719 1 78.31 62 GLY B C 1
ATOM 6270 O O . GLY B 1 62 ? -4.863 12.82 29.594 1 78.31 62 GLY B O 1
ATOM 6271 N N . ALA B 1 63 ? -5.164 12.969 31.734 1 86 63 ALA B N 1
ATOM 6272 C CA . ALA B 1 63 ? -6.336 13.844 31.656 1 86 63 ALA B CA 1
ATOM 6273 C C . ALA B 1 63 ? -5.926 15.297 31.469 1 86 63 ALA B C 1
ATOM 6275 O O . ALA B 1 63 ? -4.812 15.695 31.828 1 86 63 ALA B O 1
ATOM 6276 N N . THR B 1 64 ? -6.77 16.109 30.75 1 87.75 64 THR B N 1
ATOM 6277 C CA . THR B 1 64 ? -6.699 17.562 30.672 1 87.75 64 THR B CA 1
ATOM 6278 C C . THR B 1 64 ? -7.898 18.203 31.375 1 87.75 64 THR B C 1
ATOM 6280 O O . THR B 1 64 ? -8.898 17.531 31.641 1 87.75 64 THR B O 1
ATOM 6283 N N . PHE B 1 65 ? -7.668 19.484 31.75 1 89.38 65 PHE B N 1
ATOM 6284 C CA . PHE B 1 65 ? -8.727 20.094 32.562 1 89.38 65 PHE B CA 1
ATOM 6285 C C . PHE B 1 65 ? -8.977 21.531 32.125 1 89.38 65 PHE B C 1
ATOM 6287 O O . PHE B 1 65 ? -8.07 22.203 31.625 1 89.38 65 PHE B O 1
ATOM 6294 N N . THR B 1 66 ? -10.188 21.969 32.344 1 89.88 66 THR B N 1
ATOM 6295 C CA . THR B 1 66 ? -10.562 23.375 32.25 1 89.88 66 THR B CA 1
ATOM 6296 C C . THR B 1 66 ? -11.43 23.766 33.438 1 89.88 66 THR B C 1
ATOM 6298 O O . THR B 1 66 ? -12.266 22.984 33.906 1 89.88 66 THR B O 1
ATOM 6301 N N . LEU B 1 67 ? -11.219 24.922 33.938 1 89.5 67 LEU B N 1
ATOM 6302 C CA . LEU B 1 67 ? -11.992 25.406 35.094 1 89.5 67 LEU B CA 1
ATOM 6303 C C . LEU B 1 67 ? -13.273 26.094 34.625 1 89.5 67 LEU B C 1
ATOM 6305 O O . LEU B 1 67 ? -13.305 26.719 33.562 1 89.5 67 LEU B O 1
ATOM 6309 N N . SER B 1 68 ? -14.281 25.969 35.562 1 89.44 68 SER B N 1
ATOM 6310 C CA . SER B 1 68 ? -15.492 26.75 35.344 1 89.44 68 SER B CA 1
ATOM 6311 C C . SER B 1 68 ? -15.219 28.234 35.531 1 89.44 68 SER B C 1
ATOM 6313 O O . SER B 1 68 ? -14.18 28.625 36.094 1 89.44 68 SER B O 1
ATOM 6315 N N . ARG B 1 69 ? -16.078 29.031 35.062 1 84.81 69 ARG B N 1
ATOM 6316 C CA . ARG B 1 69 ? -15.906 30.484 35.094 1 84.81 69 ARG B CA 1
ATOM 6317 C C . ARG B 1 69 ? -15.664 30.969 36.531 1 84.81 69 ARG B C 1
ATOM 6319 O O . ARG B 1 69 ? -14.875 31.891 36.75 1 84.81 69 ARG B O 1
ATOM 6326 N N . ASP B 1 70 ? -16.375 30.359 37.469 1 85.75 70 ASP B N 1
ATOM 6327 C CA . ASP B 1 70 ? -16.266 30.797 38.875 1 85.75 70 ASP B CA 1
ATOM 6328 C C . ASP B 1 70 ? -15.172 30.016 39.594 1 85.75 70 ASP B C 1
ATOM 6330 O O . ASP B 1 70 ? -15.031 30.141 40.812 1 85.75 70 ASP B O 1
ATOM 6334 N N . ASN B 1 71 ? -14.508 29.125 38.938 1 87.25 71 ASN B N 1
ATOM 6335 C CA . ASN B 1 71 ? -13.398 28.344 39.469 1 87.25 71 ASN B CA 1
ATOM 6336 C C . ASN B 1 71 ? -13.852 27.375 40.562 1 87.25 71 ASN B C 1
ATOM 6338 O O . ASN B 1 71 ? -13.062 27 41.438 1 87.25 71 ASN B O 1
ATOM 6342 N N . SER B 1 72 ? -15.094 27.031 40.5 1 88.44 72 SER B N 1
ATOM 6343 C CA . SER B 1 72 ? -15.594 26.125 41.5 1 88.44 72 SER B CA 1
ATOM 6344 C C . SER B 1 72 ? -15.594 24.688 41.031 1 88.44 72 SER B C 1
ATOM 6346 O O . SER B 1 72 ? -15.633 23.75 41.812 1 88.44 72 SER B O 1
ATOM 6348 N N . LYS B 1 73 ? -15.594 24.547 39.719 1 90.94 73 LYS B N 1
ATOM 6349 C CA . LYS B 1 73 ? -15.656 23.203 39.125 1 90.94 73 LYS B CA 1
ATOM 6350 C C . LYS B 1 73 ? -14.555 23.016 38.094 1 90.94 73 LYS B C 1
ATOM 6352 O O . LYS B 1 73 ? -14.023 24 37.562 1 90.94 73 LYS B O 1
ATOM 6357 N N . ILE B 1 74 ? -14.258 21.734 37.906 1 91.44 74 ILE B N 1
ATOM 6358 C CA . ILE B 1 74 ? -13.25 21.359 36.906 1 91.44 74 ILE B CA 1
ATOM 6359 C C . ILE B 1 74 ? -13.852 20.375 35.906 1 91.44 74 ILE B C 1
ATOM 6361 O O . ILE B 1 74 ? -14.438 19.359 36.281 1 91.44 74 ILE B O 1
ATOM 6365 N N . LEU B 1 75 ? -13.805 20.734 34.625 1 93.31 75 LEU B N 1
ATOM 6366 C CA . LEU B 1 75 ? -14.117 19.797 33.562 1 93.31 75 LEU B CA 1
ATOM 6367 C C . LEU B 1 75 ? -12.891 18.953 33.188 1 93.31 75 LEU B C 1
ATOM 6369 O O . LEU B 1 75 ? -11.898 19.484 32.688 1 93.31 75 LEU B O 1
ATOM 6373 N N . VAL B 1 76 ? -13 17.688 33.469 1 93.06 76 VAL B N 1
ATOM 6374 C CA . VAL B 1 76 ? -11.883 16.781 33.219 1 93.06 76 VAL B CA 1
ATOM 6375 C C . VAL B 1 76 ? -12.109 16 31.938 1 93.06 76 VAL B C 1
ATOM 6377 O O . VAL B 1 76 ? -13.172 15.391 31.766 1 93.06 76 VAL B O 1
ATOM 6380 N N . ARG B 1 77 ? -11.258 16.031 31.031 1 94.62 77 ARG B N 1
ATOM 6381 C CA . ARG B 1 77 ? -11.25 15.203 29.828 1 9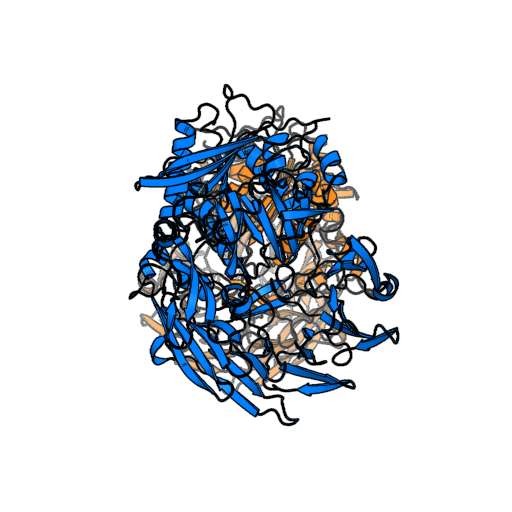4.62 77 ARG B CA 1
ATOM 6382 C C . ARG B 1 77 ? -10.273 14.047 29.969 1 94.62 77 ARG B C 1
ATOM 6384 O O . ARG B 1 77 ? -9.094 14.258 30.266 1 94.62 77 ARG B O 1
ATOM 6391 N N . HIS B 1 78 ? -10.672 12.805 29.797 1 93.44 78 HIS B N 1
ATOM 6392 C CA . HIS B 1 78 ? -9.812 11.641 29.969 1 93.44 78 HIS B CA 1
ATOM 6393 C C . HIS B 1 78 ? -10.234 10.5 29.047 1 93.44 78 HIS B C 1
ATOM 6395 O O . HIS B 1 78 ? -11.281 10.578 28.406 1 93.44 78 HIS B O 1
ATOM 6401 N N . ASN B 1 79 ? -9.359 9.516 28.828 1 92.75 79 ASN B N 1
ATOM 6402 C CA . ASN B 1 79 ? -9.602 8.359 27.969 1 92.75 79 ASN B CA 1
ATOM 6403 C C . ASN B 1 79 ? -9.828 8.766 26.516 1 92.75 79 ASN B C 1
ATOM 6405 O O . ASN B 1 79 ? -10.836 8.391 25.922 1 92.75 79 ASN B O 1
ATOM 6409 N N . LEU B 1 80 ? -8.844 9.445 26 1 91.31 80 LEU B N 1
ATOM 6410 C CA . LEU B 1 80 ? -8.938 10.047 24.672 1 91.31 80 LEU B CA 1
ATOM 6411 C C . LEU B 1 80 ? -8.633 9.023 23.578 1 91.31 80 LEU B C 1
ATOM 6413 O O . LEU B 1 80 ? -7.707 8.219 23.719 1 91.31 80 LEU B O 1
ATOM 6417 N N . THR B 1 81 ? -9.453 8.945 22.562 1 88.06 81 THR B N 1
ATOM 6418 C CA . THR B 1 81 ? -9.18 8.242 21.312 1 88.06 81 THR B CA 1
ATOM 6419 C C . THR B 1 81 ? -9.172 9.219 20.141 1 88.06 81 THR B C 1
ATOM 6421 O O . THR B 1 81 ? -10.164 9.898 19.875 1 88.06 81 THR B O 1
ATOM 6424 N N . GLU B 1 82 ? -8.102 9.219 19.453 1 82.38 82 GLU B N 1
ATOM 6425 C CA . GLU B 1 82 ? -7.965 10.156 18.344 1 82.38 82 GLU B CA 1
ATOM 6426 C C . GLU B 1 82 ? -8.812 9.727 17.156 1 82.38 82 GLU B C 1
ATOM 6428 O O . GLU B 1 82 ? -8.938 8.531 16.875 1 82.38 82 GLU B O 1
ATOM 6433 N N . LYS B 1 83 ? -9.398 10.609 16.484 1 82.12 83 LYS B N 1
ATOM 6434 C CA . LYS B 1 83 ? -10.148 10.383 15.258 1 82.12 83 LYS B CA 1
ATOM 6435 C C . LYS B 1 83 ? -9.438 11.008 14.055 1 82.12 83 LYS B C 1
ATOM 6437 O O . LYS B 1 83 ? -8.734 10.32 13.32 1 82.12 83 LYS B O 1
ATOM 6442 N N . PHE B 1 84 ? -9.523 12.289 13.852 1 81.31 84 PHE B N 1
ATOM 6443 C CA . PHE B 1 84 ? -8.75 13.039 12.867 1 81.31 84 PHE B CA 1
ATOM 6444 C C . PHE B 1 84 ? -7.676 13.883 13.555 1 81.31 84 PHE B C 1
ATOM 6446 O O . PHE B 1 84 ? -7.363 13.664 14.727 1 81.31 84 PHE B O 1
ATOM 6453 N N . ARG B 1 85 ? -7.078 14.805 12.766 1 77.81 85 ARG B N 1
ATOM 6454 C CA . ARG B 1 85 ? -5.973 15.625 13.242 1 77.81 85 ARG B CA 1
ATOM 6455 C C . ARG B 1 85 ? -6.387 16.438 14.469 1 77.81 85 ARG B C 1
ATOM 6457 O O . ARG B 1 85 ? -5.621 16.562 15.422 1 77.81 85 ARG B O 1
ATOM 6464 N N . HIS B 1 86 ? -7.594 16.984 14.438 1 80.06 86 HIS B N 1
ATOM 6465 C CA . HIS B 1 86 ? -8.031 17.906 15.477 1 80.06 86 HIS B CA 1
ATOM 6466 C C . HIS B 1 86 ? -9.203 17.344 16.266 1 80.06 86 HIS B C 1
ATOM 6468 O O . HIS B 1 86 ? -9.859 18.062 17.016 1 80.06 86 HIS B O 1
ATOM 6474 N N . SER B 1 87 ? -9.523 16.125 16.031 1 88.94 87 SER B N 1
ATOM 6475 C CA . SER B 1 87 ? -10.711 15.586 16.703 1 88.94 87 SER B CA 1
ATOM 6476 C C . SER B 1 87 ? -10.391 14.289 17.438 1 88.94 87 SER B C 1
ATOM 6478 O O . SER B 1 87 ? -9.453 13.57 17.062 1 88.94 87 SER B O 1
ATOM 6480 N N . TYR B 1 88 ? -11.141 14.117 18.438 1 90.62 88 TYR B N 1
ATOM 6481 C CA . TYR B 1 88 ? -11.062 12.953 19.312 1 90.62 88 TYR B CA 1
ATOM 6482 C C . TYR B 1 88 ? -12.406 12.664 19.953 1 90.62 88 TYR B C 1
ATOM 6484 O O . TYR B 1 88 ? -13.328 13.484 19.891 1 90.62 88 TYR B O 1
ATOM 6492 N N . VAL B 1 89 ? -12.484 11.531 20.484 1 94.44 89 VAL B N 1
ATOM 6493 C CA . VAL B 1 89 ? -13.555 11.227 21.422 1 94.44 89 VAL B CA 1
ATOM 6494 C C . VAL B 1 89 ? -12.969 10.938 22.797 1 94.44 89 VAL B C 1
ATOM 6496 O O . VAL B 1 89 ? -11.875 10.375 22.906 1 94.44 89 VAL B O 1
ATOM 6499 N N . ALA B 1 90 ? -13.664 11.445 23.781 1 96.12 90 ALA B N 1
ATOM 6500 C CA . ALA B 1 90 ? -13.164 11.305 25.141 1 96.12 90 ALA B CA 1
ATOM 6501 C C . ALA B 1 90 ? -14.312 11.25 26.141 1 96.12 90 ALA B C 1
ATOM 6503 O O . ALA B 1 90 ? -15.469 11.516 25.797 1 96.12 90 ALA B O 1
ATOM 6504 N N . GLN B 1 91 ? -13.977 10.773 27.312 1 96.12 91 GLN B N 1
ATOM 6505 C CA . GLN B 1 91 ? -14.898 10.891 28.438 1 96.12 91 GLN B CA 1
ATOM 6506 C C . GLN B 1 91 ? -14.672 12.188 29.203 1 96.12 91 GLN B C 1
ATOM 6508 O O . GLN B 1 91 ? -13.555 12.711 29.234 1 96.12 91 GLN B O 1
ATOM 6513 N N . TYR B 1 92 ? -15.734 12.742 29.75 1 95.69 92 TYR B N 1
ATOM 6514 C CA . TYR B 1 92 ? -15.672 14.008 30.484 1 95.69 92 TYR B CA 1
ATOM 6515 C C . TYR B 1 92 ? -16.359 13.898 31.828 1 95.69 92 TYR B C 1
ATOM 6517 O O . TYR B 1 92 ? -17.469 13.367 31.922 1 95.69 92 TYR B O 1
ATOM 6525 N N . ASP B 1 93 ? -15.711 14.359 32.844 1 93.44 93 ASP B N 1
ATOM 6526 C CA . ASP B 1 93 ? -16.266 14.453 34.188 1 93.44 93 ASP B CA 1
ATOM 6527 C C . ASP B 1 93 ? -16.234 15.891 34.688 1 93.44 93 ASP B C 1
ATOM 6529 O O . ASP B 1 93 ? -15.359 16.672 34.312 1 93.44 93 ASP B O 1
ATOM 6533 N N . ILE B 1 94 ? -17.234 16.281 35.469 1 92.62 94 ILE B N 1
ATOM 6534 C CA . ILE B 1 94 ? -17.219 17.531 36.188 1 92.62 94 ILE B CA 1
ATOM 6535 C C . ILE B 1 94 ? -16.891 17.281 37.656 1 92.62 94 ILE B C 1
ATOM 6537 O O . ILE B 1 94 ? -17.609 16.547 38.344 1 92.62 94 ILE B O 1
ATOM 6541 N N . TYR B 1 95 ? -15.859 17.812 38.031 1 90.75 95 TYR B N 1
ATOM 6542 C CA . TYR B 1 95 ? -15.43 17.719 39.406 1 90.75 95 TYR B CA 1
ATOM 6543 C C . TYR B 1 95 ? -15.773 18.984 40.188 1 90.75 95 TYR B C 1
ATOM 6545 O O . TYR B 1 95 ? -15.422 20.094 39.75 1 90.75 95 TYR B O 1
ATOM 6553 N N . ASP B 1 96 ? -16.406 18.766 41.281 1 90.06 96 ASP B N 1
ATOM 6554 C CA . ASP B 1 96 ? -16.703 19.875 42.188 1 90.06 96 ASP B CA 1
ATOM 6555 C C . ASP B 1 96 ? -15.617 20.016 43.25 1 90.06 96 ASP B C 1
ATOM 6557 O O . ASP B 1 96 ? -15.406 19.109 44.062 1 90.06 96 ASP B O 1
ATOM 6561 N N . ILE B 1 97 ? -15.031 21.156 43.312 1 88.56 97 ILE B N 1
ATOM 6562 C CA . ILE B 1 97 ? -13.852 21.344 44.156 1 88.56 97 ILE B CA 1
ATOM 6563 C C . ILE B 1 97 ? -14.273 21.344 45.625 1 88.56 97 ILE B C 1
ATOM 6565 O O . ILE B 1 97 ? -13.594 20.75 46.469 1 88.56 97 ILE B O 1
ATOM 6569 N N . ALA B 1 98 ? -15.344 22.016 46 1 89 98 ALA B N 1
ATOM 6570 C CA . ALA B 1 98 ? -15.773 22.156 47.406 1 89 98 ALA B CA 1
ATOM 6571 C C . ALA B 1 98 ? -16.172 20.812 48 1 89 98 ALA B C 1
ATOM 6573 O O . ALA B 1 98 ? -15.859 20.531 49.156 1 89 98 ALA B O 1
ATOM 6574 N N . THR B 1 99 ? -16.828 20.047 47.188 1 89.44 99 THR B N 1
ATOM 6575 C CA . THR B 1 99 ? -17.359 18.781 47.719 1 89.44 99 THR B CA 1
ATOM 6576 C C . THR B 1 99 ? -16.438 17.625 47.375 1 89.44 99 THR B C 1
ATOM 6578 O O . THR B 1 99 ? -16.578 16.531 47.938 1 89.44 99 THR B O 1
ATOM 6581 N N . SER B 1 100 ? -15.523 17.844 46.531 1 87.56 100 SER B N 1
ATOM 6582 C CA . SER B 1 100 ? -14.602 16.797 46.062 1 87.56 100 SER B CA 1
ATOM 6583 C C . SER B 1 100 ? -15.352 15.625 45.469 1 87.56 100 SER B C 1
ATOM 6585 O O . SER B 1 100 ? -15.047 14.469 45.75 1 87.56 100 SER B O 1
ATOM 6587 N N . THR B 1 101 ? -16.391 15.867 44.719 1 88.5 101 THR B N 1
ATOM 6588 C CA . THR B 1 101 ? -17.156 14.852 44 1 88.5 101 THR B CA 1
ATOM 6589 C C . THR B 1 101 ? -17.141 15.125 42.5 1 88.5 101 THR B C 1
ATOM 6591 O O . THR B 1 101 ? -16.938 16.266 42.062 1 88.5 101 THR B O 1
ATOM 6594 N N . ALA B 1 102 ? -17.281 14.031 41.781 1 89.94 102 ALA B N 1
ATOM 6595 C CA . ALA B 1 102 ? -17.281 14.141 40.312 1 89.94 102 ALA B CA 1
ATOM 6596 C C . ALA B 1 102 ? -18.531 13.492 39.719 1 89.94 102 ALA B C 1
ATOM 6598 O O . ALA B 1 102 ? -19.016 12.484 40.25 1 89.94 102 ALA B O 1
ATOM 6599 N N . ILE B 1 103 ? -19.109 14.016 38.719 1 91.31 103 ILE B N 1
ATOM 6600 C CA . ILE B 1 103 ? -20.188 13.422 37.938 1 91.31 103 ILE B CA 1
ATOM 6601 C C . ILE B 1 103 ? -19.703 13.188 36.5 1 91.31 103 ILE B C 1
ATOM 6603 O O . ILE B 1 103 ? -18.922 13.977 35.969 1 91.31 103 ILE B O 1
ATOM 6607 N N . LYS B 1 104 ? -20.188 12.109 35.906 1 93.25 104 LYS B N 1
ATOM 6608 C CA . LYS B 1 104 ? -19.859 11.789 34.531 1 93.25 104 LYS B CA 1
ATOM 6609 C C . LYS B 1 104 ? -20.859 12.438 33.562 1 93.25 104 LYS B C 1
ATOM 6611 O O . LYS B 1 104 ? -22.062 12.383 33.781 1 93.25 104 LYS B O 1
ATOM 6616 N N . ILE B 1 105 ? -20.344 13.062 32.625 1 94.69 105 ILE B N 1
ATOM 6617 C CA . ILE B 1 105 ? -21.219 13.664 31.609 1 94.69 105 ILE B CA 1
ATOM 6618 C C . ILE B 1 105 ? -21.766 12.586 30.688 1 94.69 105 ILE B C 1
ATOM 6620 O O . ILE B 1 105 ? -21.031 11.68 30.281 1 94.69 105 ILE B O 1
ATOM 6624 N N . HIS B 1 106 ? -23.062 12.68 30.344 1 95.38 106 HIS B N 1
ATOM 6625 C CA . HIS B 1 106 ? -23.75 11.734 29.469 1 95.38 106 HIS B CA 1
ATOM 6626 C C . HIS B 1 106 ? -23.453 10.297 29.859 1 95.38 106 HIS B C 1
ATOM 6628 O O . HIS B 1 106 ? -23.062 9.477 29.016 1 95.38 106 HIS B O 1
ATOM 6634 N N . LYS B 1 107 ? -23.453 9.898 31.062 1 92.62 107 LYS B N 1
ATOM 6635 C CA . LYS B 1 107 ? -23.312 8.562 31.641 1 92.62 107 LYS B CA 1
ATOM 6636 C C . LYS B 1 107 ? -21.953 7.969 31.328 1 92.62 107 LYS B C 1
ATOM 6638 O O . LYS B 1 107 ? -21.812 6.754 31.172 1 92.62 107 LYS B O 1
ATOM 6643 N N . GLY B 1 108 ? -21.016 8.828 31.047 1 93.56 108 GLY B N 1
ATOM 6644 C CA . GLY B 1 108 ? -19.641 8.367 30.875 1 93.56 108 GLY B CA 1
ATOM 6645 C C . GLY B 1 108 ? -19.328 7.934 29.469 1 93.56 108 GLY B C 1
ATOM 6646 O O . GLY B 1 108 ? -18.25 7.383 29.203 1 93.56 108 GLY B O 1
ATOM 6647 N N . GLU B 1 109 ? -20.203 8.188 28.562 1 96 109 GLU B N 1
ATOM 6648 C CA . GLU B 1 109 ? -19.922 7.871 27.172 1 96 109 GLU B CA 1
ATOM 6649 C C . GLU B 1 109 ? -18.828 8.781 26.609 1 96 109 GLU B C 1
ATOM 6651 O O . GLU B 1 109 ? -18.625 9.891 27.094 1 96 109 GLU B O 1
ATOM 6656 N N . LYS B 1 110 ? -18.094 8.305 25.609 1 96.31 110 LYS B N 1
ATOM 6657 C CA . LYS B 1 110 ? -17.125 9.148 24.922 1 96.31 110 LYS B CA 1
ATOM 6658 C C . LYS B 1 110 ? -17.812 10.195 24.062 1 96.31 110 LYS B C 1
ATOM 6660 O O . LYS B 1 110 ? -18.734 9.867 23.297 1 96.31 110 LYS B O 1
ATOM 6665 N N . LEU B 1 111 ? -17.406 11.367 24.266 1 97.25 111 LEU B N 1
ATOM 6666 C CA . LEU B 1 111 ? -18 12.5 23.562 1 97.25 111 LEU B CA 1
ATOM 6667 C C . LEU B 1 111 ? -17.016 13.078 22.547 1 97.25 111 LEU B C 1
ATOM 6669 O O . LEU B 1 111 ? -15.805 12.984 22.734 1 97.25 111 LEU B O 1
ATOM 6673 N N . GLN B 1 112 ? -17.609 13.602 21.484 1 97.06 112 GLN B N 1
ATOM 6674 C CA . GLN B 1 112 ? -16.797 14.227 20.453 1 97.06 112 GLN B CA 1
ATOM 6675 C C . GLN B 1 112 ? -16.297 15.602 20.906 1 97.06 112 GLN B C 1
ATOM 6677 O O . GLN B 1 112 ? -15.297 16.109 20.391 1 97.06 112 GLN B O 1
ATOM 6682 N N . TYR B 1 113 ? -17.016 16.266 21.781 1 96.81 113 TYR B N 1
ATOM 6683 C CA . TYR B 1 113 ? -16.656 17.562 22.328 1 96.81 113 TYR B CA 1
ATOM 6684 C C . TYR B 1 113 ? -17.406 17.844 23.625 1 96.81 113 TYR B C 1
ATOM 6686 O O . TYR B 1 113 ? -18.547 17.391 23.797 1 96.81 113 TYR B O 1
ATOM 6694 N N . CYS B 1 114 ? -16.812 18.531 24.516 1 96.69 114 CYS B N 1
ATOM 6695 C CA . CYS B 1 114 ? -17.453 19.047 25.719 1 96.69 114 CYS B CA 1
ATOM 6696 C C . CYS B 1 114 ? -16.75 20.297 26.219 1 96.69 114 CYS B C 1
ATOM 6698 O O . CYS B 1 114 ? -15.539 20.281 26.453 1 96.69 114 CYS B O 1
ATOM 6700 N N . GLY B 1 115 ? -17.5 21.453 26.375 1 94.94 115 GLY B N 1
ATOM 6701 C CA . GLY B 1 115 ? -16.891 22.688 26.844 1 94.94 115 GLY B CA 1
ATOM 6702 C C . GLY B 1 115 ? -17.844 23.562 27.625 1 94.94 115 GLY B C 1
ATOM 6703 O O . GLY B 1 115 ? -19.062 23.453 27.469 1 94.94 115 GLY B O 1
ATOM 6704 N N . TRP B 1 116 ? -17.312 24.469 28.469 1 93.5 116 TRP B N 1
ATOM 6705 C CA . TRP B 1 116 ? -18.062 25.359 29.344 1 93.5 116 TRP B CA 1
ATOM 6706 C C . TRP B 1 116 ? -18.703 26.484 28.531 1 93.5 116 TRP B C 1
ATOM 6708 O O . TRP B 1 116 ? -18.125 26.969 27.562 1 93.5 116 TRP B O 1
ATOM 6718 N N . SER B 1 117 ? -19.938 26.875 29 1 91.75 117 SER B N 1
ATOM 6719 C CA . SER B 1 117 ? -20.453 28.172 28.609 1 91.75 117 SER B CA 1
ATOM 6720 C C . SER B 1 117 ? -19.719 29.297 29.359 1 91.75 117 SER B C 1
ATOM 6722 O O . SER B 1 117 ? -19.172 29.078 30.438 1 91.75 117 SER B O 1
ATOM 6724 N N . PRO B 1 118 ? -19.641 30.578 28.844 1 86.94 118 PRO B N 1
ATOM 6725 C CA . PRO B 1 118 ? -18.844 31.641 29.453 1 86.94 118 PRO B CA 1
ATOM 6726 C C . PRO B 1 118 ? -19.438 32.125 30.781 1 86.94 118 PRO B C 1
ATOM 6728 O O . PRO B 1 118 ? -18.703 32.5 31.688 1 86.94 118 PRO B O 1
ATOM 6731 N N . LEU B 1 119 ? -20.688 32.25 30.953 1 77.31 119 LEU B N 1
ATOM 6732 C CA . LEU B 1 119 ? -21.172 32.938 32.156 1 77.31 119 LEU B CA 1
ATOM 6733 C C . LEU B 1 119 ? -22.125 32.031 32.938 1 77.31 119 LEU B C 1
ATOM 6735 O O . LEU B 1 119 ? -22.391 32.25 34.125 1 77.31 119 LEU B O 1
ATOM 6739 N N . LYS B 1 120 ? -22.516 31.078 32.281 1 70.19 120 LYS B N 1
ATOM 6740 C CA . LYS B 1 120 ? -23.5 30.234 32.969 1 70.19 120 LYS B CA 1
ATOM 6741 C C . LYS B 1 120 ? -22.906 28.859 33.281 1 70.19 120 LYS B C 1
ATOM 6743 O O . LYS B 1 120 ? -21.953 28.422 32.625 1 70.19 120 LYS B O 1
ATOM 6748 N N . ASP B 1 121 ? -23.281 28.344 34.438 1 78.62 121 ASP B N 1
ATOM 6749 C CA . ASP B 1 121 ? -22.875 27 34.844 1 78.62 121 ASP B CA 1
ATOM 6750 C C . ASP B 1 121 ? -23.516 25.938 33.969 1 78.62 121 ASP B C 1
ATOM 6752 O O . ASP B 1 121 ? -24.328 25.141 34.438 1 78.62 121 ASP B O 1
ATOM 6756 N N . ARG B 1 122 ? -23.156 26.062 32.688 1 88.19 122 ARG B N 1
ATOM 6757 C CA . ARG B 1 122 ? -23.656 25.109 31.688 1 88.19 122 ARG B CA 1
ATOM 6758 C C . ARG B 1 122 ? -22.547 24.641 30.766 1 88.19 122 ARG B C 1
ATOM 6760 O O . ARG B 1 122 ? -21.484 25.281 30.672 1 88.19 122 ARG B O 1
ATOM 6767 N N . LEU B 1 123 ? -22.797 23.5 30.266 1 93.12 123 LEU B N 1
ATOM 6768 C CA . LEU B 1 123 ? -21.875 22.922 29.281 1 93.12 123 LEU B CA 1
ATOM 6769 C C . LEU B 1 123 ? -22.625 22.562 28 1 93.12 123 LEU B C 1
ATOM 6771 O O . LEU B 1 123 ? -23.812 22.25 28.031 1 93.12 123 LEU B O 1
ATOM 6775 N N . ALA B 1 124 ? -21.953 22.703 26.891 1 95.88 124 ALA B N 1
ATOM 6776 C CA . ALA B 1 124 ? -22.391 22.078 25.656 1 95.88 124 ALA B CA 1
ATOM 6777 C C . ALA B 1 124 ? -21.469 20.922 25.266 1 95.88 124 ALA B C 1
ATOM 6779 O O . ALA B 1 124 ? -20.25 21 25.438 1 95.88 124 ALA B O 1
ATOM 6780 N N . TYR B 1 125 ? -22.031 19.844 24.891 1 97.12 125 TYR B N 1
ATOM 6781 C CA . TYR B 1 125 ? -21.25 18.719 24.422 1 97.12 125 TYR B CA 1
ATOM 6782 C C . TYR B 1 125 ? -21.891 18.078 23.188 1 97.12 125 TYR B C 1
ATOM 6784 O O . TYR B 1 125 ? -23.031 18.375 22.859 1 97.12 125 TYR B O 1
ATOM 6792 N N . VAL B 1 126 ? -21.125 17.312 22.469 1 98.06 126 VAL B N 1
ATOM 6793 C CA . VAL B 1 126 ? -21.594 16.656 21.25 1 98.06 126 VAL B CA 1
ATOM 6794 C C . VAL B 1 126 ? -21.453 15.141 21.391 1 98.06 126 VAL B C 1
ATOM 6796 O O . VAL B 1 126 ? -20.375 14.641 21.703 1 98.06 126 VAL B O 1
ATOM 6799 N N . TYR B 1 127 ? -22.5 14.43 21.234 1 97.56 127 TYR B N 1
ATOM 6800 C CA . TYR B 1 127 ? -22.547 12.977 21.234 1 97.56 127 TYR B CA 1
ATOM 6801 C C . TYR B 1 127 ? -23.219 12.453 19.969 1 97.56 127 TYR B C 1
ATOM 6803 O O . TYR B 1 127 ? -24.359 12.805 19.672 1 97.56 127 TYR B O 1
ATOM 6811 N N . GLN B 1 128 ? -22.516 11.664 19.188 1 96.88 128 GLN B N 1
ATOM 6812 C CA . GLN B 1 128 ? -23 11.078 17.953 1 96.88 128 GLN B CA 1
ATOM 6813 C C . GLN B 1 128 ? -23.516 12.156 17 1 96.88 128 GLN B C 1
ATOM 6815 O O . GLN B 1 128 ? -24.625 12.039 16.453 1 96.88 128 GLN B O 1
ATOM 6820 N N . ASN B 1 129 ? -22.828 13.242 16.984 1 97.62 129 ASN B N 1
ATOM 6821 C CA . ASN B 1 129 ? -23.047 14.367 16.094 1 97.62 129 ASN B CA 1
ATOM 6822 C C . ASN B 1 129 ? -24.281 15.172 16.5 1 97.62 129 ASN B C 1
ATOM 6824 O O . ASN B 1 129 ? -24.875 15.875 15.672 1 97.62 129 ASN B O 1
ATOM 6828 N N . ASN B 1 130 ? -24.703 15.031 17.719 1 98.19 130 ASN B N 1
ATOM 6829 C CA . ASN B 1 130 ? -25.797 15.844 18.234 1 98.19 130 ASN B CA 1
ATOM 6830 C C . ASN B 1 130 ? -25.344 16.688 19.438 1 98.19 130 ASN B C 1
ATOM 6832 O O . ASN B 1 130 ? -24.562 16.219 20.266 1 98.19 130 ASN B O 1
ATOM 6836 N N . VAL B 1 131 ? -25.844 17.906 19.469 1 97.81 131 VAL B N 1
ATOM 6837 C CA . VAL B 1 131 ? -25.453 18.859 20.5 1 97.81 131 VAL B CA 1
ATOM 6838 C C . VAL B 1 131 ? -26.406 18.734 21.703 1 97.81 131 VAL B C 1
ATOM 6840 O O . VAL B 1 131 ? -27.625 18.656 21.531 1 97.81 131 VAL B O 1
ATOM 6843 N N . HIS B 1 132 ? -25.812 18.641 22.828 1 95.94 132 HIS B N 1
ATOM 6844 C CA . HIS B 1 132 ? -26.531 18.609 24.109 1 95.94 132 HIS B CA 1
ATOM 6845 C C . HIS B 1 132 ? -26.078 19.734 25.016 1 95.94 132 HIS B C 1
ATOM 6847 O O . HIS B 1 132 ? -24.938 20.219 24.906 1 95.94 132 HIS B O 1
ATOM 6853 N N . ILE B 1 133 ? -27 20.141 25.859 1 93.44 133 ILE B N 1
ATOM 6854 C CA . ILE B 1 133 ? -26.672 21.109 26.906 1 93.44 133 ILE B CA 1
ATOM 6855 C C . ILE B 1 133 ? -26.812 20.453 28.281 1 93.44 133 ILE B C 1
ATOM 6857 O O . ILE B 1 133 ? -27.797 19.766 28.547 1 93.44 133 ILE B O 1
ATOM 6861 N N . HIS B 1 134 ? -25.828 20.578 28.969 1 90.81 134 HIS B N 1
ATOM 6862 C CA . HIS B 1 134 ? -25.859 20.172 30.375 1 90.81 134 HIS B CA 1
ATOM 6863 C C . HIS B 1 134 ? -26.047 21.359 31.281 1 90.81 134 HIS B C 1
ATOM 6865 O O . HIS B 1 134 ? -25.234 22.281 31.297 1 90.81 134 HIS B O 1
ATOM 6871 N N . PHE B 1 135 ? -27.109 21.281 31.969 1 79.19 135 PHE B N 1
ATOM 6872 C CA . PHE B 1 135 ? -27.453 22.359 32.906 1 79.19 135 PHE B CA 1
ATOM 6873 C C . PHE B 1 135 ? -27.094 21.984 34.312 1 79.19 135 PHE B C 1
ATOM 6875 O O . PHE B 1 135 ? -26.469 20.953 34.562 1 79.19 135 PHE B O 1
ATOM 6882 N N . ASN B 1 136 ? -27.406 22.953 35.188 1 71.69 136 ASN B N 1
ATOM 6883 C CA . ASN B 1 136 ? -27.234 22.656 36.594 1 71.69 136 ASN B CA 1
ATOM 6884 C C . ASN B 1 136 ? -28.047 21.438 37.031 1 71.69 136 ASN B C 1
ATOM 6886 O O . ASN B 1 136 ? -28.953 21.016 36.281 1 71.69 136 ASN B O 1
ATOM 6890 N N . GLU B 1 137 ? -27.719 20.766 38.031 1 67.06 137 GLU B N 1
ATOM 6891 C CA . GLU B 1 137 ? -28.359 19.625 38.625 1 67.06 137 GLU B CA 1
ATOM 6892 C C . GLU B 1 137 ? -28.312 18.406 37.719 1 67.06 137 GLU B C 1
ATOM 6894 O O . GLU B 1 137 ? -29.203 17.547 37.75 1 67.06 137 GLU B O 1
ATOM 6899 N N . ASN B 1 138 ? -27.469 18.453 36.781 1 74.62 138 ASN B N 1
ATOM 6900 C CA . ASN B 1 138 ? -27.188 17.328 35.906 1 74.62 138 ASN B CA 1
ATOM 6901 C C . ASN B 1 138 ? -28.297 17.094 34.906 1 74.62 138 ASN B C 1
ATOM 6903 O O . ASN B 1 138 ? -28.5 15.969 34.438 1 74.62 138 ASN B O 1
ATOM 6907 N N . LEU B 1 139 ? -29.016 18.156 34.656 1 82.31 139 LEU B N 1
ATOM 6908 C CA . LEU B 1 139 ? -30.016 18.094 33.594 1 82.31 139 LEU B CA 1
ATOM 6909 C C . LEU B 1 139 ? -29.344 18.219 32.219 1 82.31 139 LEU B C 1
ATOM 6911 O O . LEU B 1 139 ? -28.5 19.109 32 1 82.31 139 LEU B O 1
ATOM 6915 N N . GLU B 1 140 ? -29.641 17.312 31.344 1 88.25 140 GLU B N 1
ATOM 6916 C CA . GLU B 1 140 ? -29.109 17.328 29.984 1 88.25 140 GLU B CA 1
ATOM 6917 C C . GLU B 1 140 ? -30.234 17.391 28.953 1 88.25 140 GLU B C 1
ATOM 6919 O O . GLU B 1 140 ? -31.234 16.672 29.062 1 88.25 140 GLU B O 1
ATOM 6924 N N . ILE B 1 141 ? -30.172 18.266 28.062 1 88.12 141 ILE B N 1
ATOM 6925 C CA . ILE B 1 141 ? -31.156 18.406 27 1 88.12 141 ILE B CA 1
ATOM 6926 C C . ILE B 1 141 ? -30.469 18.328 25.641 1 88.12 141 ILE B C 1
ATOM 6928 O O . ILE B 1 141 ? -29.406 18.906 25.438 1 88.12 141 ILE B O 1
ATOM 6932 N N . ALA B 1 142 ? -31.094 17.531 24.734 1 92.12 142 ALA B N 1
ATOM 6933 C CA . ALA B 1 142 ? -30.625 17.5 23.344 1 92.12 142 ALA B CA 1
ATOM 6934 C C . ALA B 1 142 ? -31.188 18.672 22.547 1 92.12 142 ALA B C 1
ATOM 6936 O O . ALA B 1 142 ? -32.406 18.875 22.516 1 92.12 142 ALA B O 1
ATOM 6937 N N . VAL B 1 143 ? -30.344 19.438 21.953 1 93.19 143 VAL B N 1
ATOM 6938 C CA . VAL B 1 143 ? -30.859 20.562 21.172 1 93.19 143 VAL B CA 1
ATOM 6939 C C . VAL B 1 143 ? -30.922 20.172 19.688 1 93.19 143 VAL B C 1
ATOM 6941 O O . VAL B 1 143 ? -31.688 20.75 18.922 1 93.19 143 VAL B O 1
ATOM 6944 N N . THR B 1 144 ? -30.094 19.219 19.203 1 96.44 144 THR B N 1
ATOM 6945 C CA . THR B 1 144 ? -30.219 18.641 17.875 1 96.44 144 THR B CA 1
ATOM 6946 C C . THR B 1 144 ? -30.406 17.125 17.953 1 96.44 144 THR B C 1
ATOM 6948 O O . THR B 1 144 ? -30.016 16.5 18.938 1 96.44 144 THR B O 1
ATOM 6951 N N . GLU B 1 145 ? -31.031 16.5 16.906 1 96.44 145 GLU B N 1
ATOM 6952 C CA . GLU B 1 145 ? -31.312 15.07 16.906 1 96.44 145 GLU B CA 1
ATOM 6953 C C . GLU B 1 145 ? -31.078 14.461 15.531 1 96.44 145 GLU B C 1
ATOM 6955 O O . GLU B 1 145 ? -31.266 13.25 15.344 1 96.44 145 GLU B O 1
ATOM 6960 N N . ASP B 1 146 ? -30.703 15.266 14.617 1 97.62 146 ASP B N 1
ATOM 6961 C CA . ASP B 1 146 ? -30.609 14.805 13.234 1 97.62 146 ASP B CA 1
ATOM 6962 C C . ASP B 1 146 ? -29.188 14.398 12.875 1 97.62 146 ASP B C 1
ATOM 6964 O O . ASP B 1 146 ? -28.875 14.18 11.703 1 97.62 146 ASP B O 1
ATOM 6968 N N . GLY B 1 147 ? -28.281 14.32 13.867 1 98.06 147 GLY B N 1
ATOM 6969 C CA . GLY B 1 147 ? -26.922 13.867 13.602 1 98.06 147 GLY B CA 1
ATOM 6970 C C . GLY B 1 147 ? -26.859 12.469 13.023 1 98.06 147 GLY B C 1
ATOM 6971 O O . GLY B 1 147 ? -27.641 11.602 13.406 1 98.06 147 GLY B O 1
ATOM 6972 N N . LYS B 1 148 ? -26.078 12.281 11.984 1 96.88 148 LYS B N 1
ATOM 6973 C CA . LYS B 1 148 ? -25.797 10.977 11.383 1 96.88 148 LYS B CA 1
ATOM 6974 C C . LYS B 1 148 ? -24.297 10.766 11.234 1 96.88 148 LYS B C 1
ATOM 6976 O O . LYS B 1 148 ? -23.609 11.547 10.562 1 96.88 148 LYS B O 1
ATOM 6981 N N . ASP B 1 149 ? -23.812 9.727 11.844 1 93.5 149 ASP B N 1
ATOM 6982 C CA . ASP B 1 149 ? -22.375 9.445 11.844 1 93.5 149 ASP B CA 1
ATOM 6983 C C . ASP B 1 149 ? -21.828 9.383 10.414 1 93.5 149 ASP B C 1
ATOM 6985 O O . ASP B 1 149 ? -22.391 8.688 9.562 1 93.5 149 ASP B O 1
ATOM 6989 N N . GLY B 1 150 ? -20.859 10.195 10.211 1 93.38 150 GLY B N 1
ATOM 6990 C CA . GLY B 1 150 ? -20.156 10.203 8.938 1 93.38 150 GLY B CA 1
ATOM 6991 C C . GLY B 1 150 ? -20.859 11.016 7.867 1 93.38 150 GLY B C 1
ATOM 6992 O O . GLY B 1 150 ? -20.344 11.172 6.758 1 93.38 150 GLY B O 1
ATOM 6993 N N . ILE B 1 151 ? -22.016 11.609 8.148 1 97.06 151 ILE B N 1
ATOM 6994 C CA . ILE B 1 151 ? -22.781 12.242 7.086 1 97.06 151 ILE B CA 1
ATOM 6995 C C . ILE B 1 151 ? -23.234 13.633 7.535 1 97.06 151 ILE B C 1
ATOM 6997 O O . ILE B 1 151 ? -23 14.617 6.836 1 97.06 151 ILE B O 1
ATOM 7001 N N . ILE B 1 152 ? -23.922 13.688 8.719 1 98.38 152 ILE B N 1
ATOM 7002 C CA . ILE B 1 152 ? -24.469 14.945 9.219 1 98.38 152 ILE B CA 1
ATOM 7003 C C . ILE B 1 152 ? -23.812 15.297 10.555 1 98.38 152 ILE B C 1
ATOM 7005 O O . ILE B 1 152 ? -23.891 14.523 11.516 1 98.38 152 ILE B O 1
ATOM 7009 N N . TYR B 1 153 ? -23.266 16.422 10.664 1 98.19 153 TYR B N 1
ATOM 7010 C CA . TYR B 1 153 ? -22.547 16.859 11.859 1 98.19 153 TYR B CA 1
ATOM 7011 C C . TYR B 1 153 ? -23.172 18.125 12.43 1 98.19 153 TYR B C 1
ATOM 7013 O O . TYR B 1 153 ? -23.422 19.094 11.703 1 98.19 153 TYR B O 1
ATOM 7021 N N . ASN B 1 154 ? -23.438 18.141 13.727 1 98.56 154 ASN B N 1
ATOM 7022 C CA . ASN B 1 154 ? -23.844 19.312 14.484 1 98.56 154 ASN B CA 1
ATOM 7023 C C . ASN B 1 154 ? -22.828 19.656 15.562 1 98.56 154 ASN B C 1
ATOM 7025 O O . ASN B 1 154 ? -22.516 18.828 16.422 1 98.56 154 ASN B O 1
ATOM 7029 N N . GLY B 1 155 ? -22.344 20.812 15.531 1 98.25 155 GLY B N 1
ATOM 7030 C CA . GLY B 1 155 ? -21.5 21.312 16.609 1 98.25 155 GLY B CA 1
ATOM 7031 C C . GLY B 1 155 ? -20.078 20.781 16.547 1 98.25 155 GLY B C 1
ATOM 7032 O O . GLY B 1 155 ? -19.219 21.188 17.344 1 98.25 155 GLY B O 1
ATOM 7033 N N . VAL B 1 156 ? -19.812 19.859 15.711 1 97.88 156 VAL B N 1
ATOM 7034 C CA . VAL B 1 156 ? -18.469 19.406 15.359 1 97.88 156 VAL B CA 1
ATOM 7035 C C . VAL B 1 156 ? -18.297 19.391 13.844 1 97.88 156 VAL B C 1
ATOM 7037 O O . VAL B 1 156 ? -19.25 19.109 13.109 1 97.88 156 VAL B O 1
ATOM 7040 N N . PRO B 1 157 ? -17.156 19.703 13.383 1 97.31 157 PRO B N 1
ATOM 7041 C CA . PRO B 1 157 ? -16.953 19.766 11.93 1 97.31 157 PRO B CA 1
ATOM 7042 C C . PRO B 1 157 ? -16.75 18.391 11.312 1 97.31 157 PRO B C 1
ATOM 7044 O O . PRO B 1 157 ? -16.391 17.438 12.023 1 97.31 157 PRO B O 1
ATOM 7047 N N . ASP B 1 158 ? -17.109 18.281 10.016 1 96.69 158 ASP B N 1
ATOM 7048 C CA . ASP B 1 158 ? -16.625 17.156 9.242 1 96.69 158 ASP B CA 1
ATOM 7049 C C . ASP B 1 158 ? -15.117 17.25 8.992 1 96.69 158 ASP B C 1
ATOM 7051 O O . ASP B 1 158 ? -14.453 18.141 9.555 1 96.69 158 ASP B O 1
ATOM 7055 N N . TRP B 1 159 ? -14.547 16.297 8.227 1 96.06 159 TRP B N 1
ATOM 7056 C CA . TRP B 1 159 ? -13.102 16.219 8.078 1 96.06 159 TRP B CA 1
ATOM 7057 C C . TRP B 1 159 ? -12.562 17.484 7.402 1 96.06 159 TRP B C 1
ATOM 7059 O O . TRP B 1 159 ? -11.609 18.094 7.895 1 96.06 159 TRP B O 1
ATOM 7069 N N . VAL B 1 160 ? -13.125 17.906 6.254 1 97.38 160 VAL B N 1
ATOM 7070 C CA . VAL B 1 160 ? -12.531 18.969 5.465 1 97.38 160 VAL B CA 1
ATOM 7071 C C . VAL B 1 160 ? -12.625 20.297 6.234 1 97.38 160 VAL B C 1
ATOM 7073 O O . VAL B 1 160 ? -11.727 21.125 6.145 1 97.38 160 VAL B O 1
ATOM 7076 N N . TYR B 1 161 ? -13.711 20.531 7.023 1 97.44 161 TYR B N 1
ATOM 7077 C CA . TYR B 1 161 ? -13.836 21.75 7.797 1 97.44 161 TYR B CA 1
ATOM 7078 C C . TYR B 1 161 ? -12.883 21.75 8.984 1 97.44 161 TYR B C 1
ATOM 7080 O O . TYR B 1 161 ? -12.336 22.797 9.352 1 97.44 161 TYR B O 1
ATOM 7088 N N . GLU B 1 162 ? -12.773 20.625 9.586 1 96.19 162 GLU B N 1
ATOM 7089 C CA . GLU B 1 162 ? -11.805 20.531 10.672 1 96.19 162 GLU B CA 1
ATOM 7090 C C . GLU B 1 162 ? -10.383 20.797 10.172 1 96.19 162 GLU B C 1
ATOM 7092 O O . GLU B 1 162 ? -9.625 21.531 10.812 1 96.19 162 GLU B O 1
ATOM 7097 N N . GLU B 1 163 ? -10.086 20.266 9.055 1 95.06 163 GLU B N 1
ATOM 7098 C CA . GLU B 1 163 ? -8.727 20.281 8.523 1 95.06 163 GLU B CA 1
ATOM 7099 C C . GLU B 1 163 ? -8.383 21.625 7.906 1 95.06 163 GLU B C 1
ATOM 7101 O O . GLU B 1 163 ? -7.277 22.141 8.102 1 95.06 163 GLU B O 1
ATOM 7106 N N . GLU B 1 164 ? -9.367 22.219 7.207 1 96.75 164 GLU B N 1
ATOM 7107 C CA . GLU B 1 164 ? -8.977 23.297 6.305 1 96.75 164 GLU B CA 1
ATOM 7108 C C . GLU B 1 164 ? -9.602 24.625 6.73 1 96.75 164 GLU B C 1
ATOM 7110 O O . GLU B 1 164 ? -9.148 25.688 6.312 1 96.75 164 GLU B O 1
ATOM 7115 N N . VAL B 1 165 ? -10.641 24.562 7.559 1 97.19 165 VAL B N 1
ATOM 7116 C CA . VAL B 1 165 ? -11.383 25.797 7.766 1 97.19 165 VAL B CA 1
ATOM 7117 C C . VAL B 1 165 ? -11.297 26.219 9.227 1 97.19 165 VAL B C 1
ATOM 7119 O O . VAL B 1 165 ? -10.719 27.25 9.555 1 97.19 165 VAL B O 1
ATOM 7122 N N . LEU B 1 166 ? -11.719 25.266 10.078 1 95.69 166 LEU B N 1
ATOM 7123 C CA . LEU B 1 166 ? -11.883 25.656 11.469 1 95.69 166 LEU B CA 1
ATOM 7124 C C . LEU B 1 166 ? -10.641 25.297 12.281 1 95.69 166 LEU B C 1
ATOM 7126 O O . LEU B 1 166 ? -10.43 25.828 13.375 1 95.69 166 LEU B O 1
ATOM 7130 N N . SER B 1 167 ? -9.836 24.344 11.789 1 94.19 167 SER B N 1
ATOM 7131 C CA . SER B 1 167 ? -8.688 23.844 12.539 1 94.19 167 SER B CA 1
ATOM 7132 C C . SER B 1 167 ? -9.062 23.547 13.984 1 94.19 167 SER B C 1
ATOM 7134 O O . SER B 1 167 ? -8.336 23.938 14.906 1 94.19 167 SER B O 1
ATOM 7136 N N . SER B 1 168 ? -10.18 23.016 14.156 1 94.06 168 SER B N 1
ATOM 7137 C CA . SER B 1 168 ? -10.75 22.688 15.461 1 94.06 168 SER B CA 1
ATOM 7138 C C . SER B 1 168 ? -11.703 21.5 15.367 1 94.06 168 SER B C 1
ATOM 7140 O O . SER B 1 168 ? -12.297 21.25 14.32 1 94.06 168 SER B O 1
ATOM 7142 N N . GLY B 1 169 ? -11.82 20.906 16.484 1 94.56 169 GLY B N 1
ATOM 7143 C CA . GLY B 1 169 ? -12.797 19.828 16.562 1 94.56 169 GLY B CA 1
ATOM 7144 C C . GLY B 1 169 ? -14.172 20.297 16.984 1 94.56 169 GLY B C 1
ATOM 7145 O O . GLY B 1 169 ? -15.102 19.484 17.094 1 94.56 169 GLY B O 1
ATOM 7146 N N . SER B 1 170 ? -14.234 21.578 17.219 1 96.25 170 SER B N 1
ATOM 7147 C CA . SER B 1 170 ? -15.5 22.156 17.688 1 96.25 170 SER B CA 1
ATOM 7148 C C . SER B 1 170 ? -16.031 23.172 16.672 1 96.25 170 SER B C 1
ATOM 7150 O O . SER B 1 170 ? -15.273 23.906 16.047 1 96.25 170 SER B O 1
ATOM 7152 N N . ALA B 1 171 ? -17.328 23.141 16.516 1 98.19 171 ALA B N 1
ATOM 7153 C CA . ALA B 1 171 ? -18.078 24.141 15.773 1 98.19 171 ALA B CA 1
ATOM 7154 C C . ALA B 1 171 ? -19.25 24.672 16.578 1 98.19 171 ALA B C 1
ATOM 7156 O O . ALA B 1 171 ? -20.391 24.688 16.094 1 98.19 171 ALA B O 1
ATOM 7157 N N . LEU B 1 172 ? -18.969 25 17.797 1 98 172 LEU B N 1
ATOM 7158 C CA . LEU B 1 172 ? -19.906 25.594 18.75 1 98 172 LEU B CA 1
ATOM 7159 C C . LEU B 1 172 ? -19.406 26.969 19.203 1 98 172 LEU B C 1
ATOM 7161 O O . LEU B 1 172 ? -18.234 27.141 19.531 1 98 172 LEU B O 1
ATOM 7165 N N . TRP B 1 173 ? -20.375 27.969 19.266 1 97.75 173 TRP B N 1
ATOM 7166 C CA . TRP B 1 173 ? -20 29.312 19.688 1 97.75 173 TRP B CA 1
ATOM 7167 C C . TRP B 1 173 ? -21.062 29.906 20.609 1 97.75 173 TRP B C 1
ATOM 7169 O O . TRP B 1 173 ? -22.156 30.25 20.172 1 97.75 173 TRP B O 1
ATOM 7179 N N . TRP B 1 174 ? -20.719 30.109 21.859 1 96.38 174 TRP B N 1
ATOM 7180 C CA . TRP B 1 174 ? -21.609 30.688 22.859 1 96.38 174 TRP B CA 1
ATOM 7181 C C . TRP B 1 174 ? -21.625 32.219 22.734 1 96.38 174 TRP B C 1
ATOM 7183 O O . TRP B 1 174 ? -20.594 32.844 22.484 1 96.38 174 TRP B O 1
ATOM 7193 N N . SER B 1 175 ? -22.844 32.75 22.938 1 95.38 175 SER B N 1
ATOM 7194 C CA . SER B 1 175 ? -22.875 34.188 23.141 1 95.38 175 SER B CA 1
ATOM 7195 C C . SER B 1 175 ? -22.109 34.594 24.406 1 95.38 175 SER B C 1
ATOM 7197 O O . SER B 1 175 ? -21.953 33.781 25.312 1 95.38 175 SER B O 1
ATOM 7199 N N . PRO B 1 176 ? -21.641 35.844 24.469 1 93.06 176 PRO B N 1
ATOM 7200 C CA . PRO B 1 176 ? -20.812 36.25 25.609 1 93.06 176 PRO B CA 1
ATOM 7201 C C . PRO B 1 176 ? -21.5 36.031 26.953 1 93.06 176 PRO B C 1
ATOM 7203 O O . PRO B 1 176 ? -20.844 35.688 27.938 1 93.06 176 PRO B O 1
ATOM 7206 N N . ASP B 1 177 ? -22.844 36.062 27.016 1 91.31 177 ASP B N 1
ATOM 7207 C CA . ASP B 1 177 ? -23.547 35.906 28.281 1 91.31 177 ASP B CA 1
ATOM 7208 C C . ASP B 1 177 ? -24 34.469 28.469 1 91.31 177 ASP B C 1
ATOM 7210 O O . ASP B 1 177 ? -24.672 34.156 29.453 1 91.31 177 ASP B O 1
ATOM 7214 N N . GLY B 1 178 ? -23.766 33.594 27.5 1 91.75 178 GLY B N 1
ATOM 7215 C CA . GLY B 1 178 ? -24.062 32.188 27.625 1 91.75 178 GLY B CA 1
ATOM 7216 C C . GLY B 1 178 ? -25.531 31.875 27.406 1 91.75 178 GLY B C 1
ATOM 7217 O O . GLY B 1 178 ? -25.969 30.734 27.625 1 91.75 178 GLY B O 1
ATOM 7218 N N . SER B 1 179 ? -26.25 32.844 26.875 1 91.81 179 SER B N 1
ATOM 7219 C CA . SER B 1 179 ? -27.688 32.656 26.734 1 91.81 179 SER B CA 1
ATOM 7220 C C . SER B 1 179 ? -28.031 32.062 25.359 1 91.81 179 SER B C 1
ATOM 7222 O O . SER B 1 179 ? -29.141 31.578 25.156 1 91.81 179 SER B O 1
ATOM 7224 N N . LYS B 1 180 ? -27.156 32.188 24.406 1 95.06 180 LYS B N 1
ATOM 7225 C CA . LYS B 1 180 ? -27.391 31.703 23.062 1 95.06 180 LYS B CA 1
ATOM 7226 C C . LYS B 1 180 ? -26.219 30.859 22.578 1 95.06 180 LYS B C 1
ATOM 7228 O O . LYS B 1 180 ? -25.078 31.031 23.031 1 95.06 180 LYS B O 1
ATOM 7233 N N . LEU B 1 181 ? -26.5 29.906 21.75 1 96.19 181 LEU B N 1
ATOM 7234 C CA . LEU B 1 181 ? -25.484 29 21.203 1 96.19 181 LEU B CA 1
ATOM 7235 C C . LEU B 1 181 ? -25.641 28.891 19.688 1 96.19 181 LEU B C 1
ATOM 7237 O O . LEU B 1 181 ? -26.703 28.531 19.188 1 96.19 181 LEU B O 1
ATOM 7241 N N . ALA B 1 182 ? -24.594 29.297 18.938 1 98 182 ALA B N 1
ATOM 7242 C CA . ALA B 1 182 ? -24.531 29.031 17.516 1 98 182 ALA B CA 1
ATOM 7243 C C . ALA B 1 182 ? -23.906 27.672 17.234 1 98 182 ALA B C 1
ATOM 7245 O O . ALA B 1 182 ? -22.875 27.312 17.812 1 98 182 ALA B O 1
ATOM 7246 N N . VAL B 1 183 ? -24.562 26.875 16.438 1 98.31 183 VAL B N 1
ATOM 7247 C CA . VAL B 1 183 ? -24.172 25.5 16.141 1 98.31 183 VAL B CA 1
ATOM 7248 C C . VAL B 1 183 ? -23.906 25.344 14.641 1 98.31 183 VAL B C 1
ATOM 7250 O O . VAL B 1 183 ? -24.812 25.562 13.828 1 98.31 183 VAL B O 1
ATOM 7253 N N . GLY B 1 184 ? -22.672 25.016 14.273 1 98.62 184 GLY B N 1
ATOM 7254 C CA . GLY B 1 184 ? -22.391 24.703 12.883 1 98.62 184 GLY B CA 1
ATOM 7255 C C . GLY B 1 184 ? -23.062 23.422 12.422 1 98.62 184 GLY B C 1
ATOM 7256 O O . GLY B 1 184 ? -23.109 22.438 13.164 1 98.62 184 GLY B O 1
ATOM 7257 N N . PHE B 1 185 ? -23.594 23.453 11.266 1 98.5 185 PHE B N 1
ATOM 7258 C CA . PHE B 1 185 ? -24.203 22.297 10.633 1 98.5 185 PHE B CA 1
ATOM 7259 C C . PHE B 1 185 ? -23.469 21.922 9.352 1 98.5 185 PHE B C 1
ATOM 7261 O O . PHE B 1 185 ? -23.297 22.766 8.469 1 98.5 185 PHE B O 1
ATOM 7268 N N . PHE B 1 186 ? -23.078 20.703 9.219 1 98.5 186 PHE B N 1
ATOM 7269 C CA . PHE B 1 186 ? -22.359 20.203 8.047 1 98.5 186 PHE B CA 1
ATOM 7270 C C . PHE B 1 186 ? -23.031 18.953 7.488 1 98.5 186 PHE B C 1
ATOM 7272 O O . PHE B 1 186 ? -23.25 17.984 8.211 1 98.5 186 PHE B O 1
ATOM 7279 N N . ASP B 1 187 ? -23.406 18.953 6.258 1 98.5 187 ASP B N 1
ATOM 7280 C CA . ASP B 1 187 ? -24.062 17.859 5.566 1 98.5 187 ASP B CA 1
ATOM 7281 C C . ASP B 1 187 ? -23.188 17.297 4.449 1 98.5 187 ASP B C 1
ATOM 7283 O O . ASP B 1 187 ? -23.047 17.922 3.396 1 98.5 187 ASP B O 1
ATOM 7287 N N . ASP B 1 188 ? -22.688 16.094 4.656 1 98.31 188 ASP B N 1
ATOM 7288 C CA . ASP B 1 188 ? -21.781 15.461 3.713 1 98.31 188 ASP B CA 1
ATOM 7289 C C . ASP B 1 188 ? -22.516 14.492 2.795 1 98.31 188 ASP B C 1
ATOM 7291 O O . ASP B 1 188 ? -21.906 13.648 2.143 1 98.31 188 ASP B O 1
ATOM 7295 N N . THR B 1 189 ? -23.781 14.555 2.695 1 98.06 189 THR B N 1
ATOM 7296 C CA . THR B 1 189 ? -24.578 13.617 1.908 1 98.06 189 THR B CA 1
ATOM 7297 C C . THR B 1 189 ? -24.047 13.523 0.481 1 98.06 189 THR B C 1
ATOM 7299 O O . THR B 1 189 ? -23.969 12.43 -0.083 1 98.06 189 THR B O 1
ATOM 7302 N N . SER B 1 190 ? -23.672 14.625 -0.102 1 97.5 190 SER B N 1
ATOM 7303 C CA . SER B 1 190 ? -23.266 14.648 -1.504 1 97.5 190 SER B CA 1
ATOM 7304 C C . SER B 1 190 ? -21.75 14.555 -1.642 1 97.5 190 SER B C 1
ATOM 7306 O O . SER B 1 190 ? -21.219 14.539 -2.756 1 97.5 190 SER B O 1
ATOM 7308 N N . VAL B 1 191 ? -21 14.555 -0.55 1 97.81 191 VAL B N 1
ATOM 7309 C CA . VAL B 1 191 ? -19.547 14.438 -0.582 1 97.81 191 VAL B CA 1
ATOM 7310 C C . VAL B 1 191 ? -19.156 12.992 -0.848 1 97.81 191 VAL B C 1
ATOM 7312 O O . VAL B 1 191 ? -19.703 12.07 -0.238 1 97.81 191 VAL B O 1
ATOM 7315 N N . GLN B 1 192 ? -18.219 12.781 -1.77 1 96.31 192 GLN B N 1
ATOM 7316 C CA . GLN B 1 192 ? -17.781 11.438 -2.117 1 96.31 192 GLN B CA 1
ATOM 7317 C C . GLN B 1 192 ? -16.953 10.812 -0.989 1 96.31 192 GLN B C 1
ATOM 7319 O O . GLN B 1 192 ? -16.328 11.531 -0.209 1 96.31 192 GLN B O 1
ATOM 7324 N N . THR B 1 193 ? -17.031 9.516 -0.901 1 96.06 193 THR B N 1
ATOM 7325 C CA . THR B 1 193 ? -16.344 8.773 0.151 1 96.06 193 THR B CA 1
ATOM 7326 C C . THR B 1 193 ? -15 8.242 -0.34 1 96.06 193 THR B C 1
ATOM 7328 O O . THR B 1 193 ? -14.922 7.648 -1.416 1 96.06 193 THR B O 1
ATOM 7331 N N . PHE B 1 194 ? -13.969 8.57 0.327 1 95.12 194 PHE B N 1
ATOM 7332 C CA . PHE B 1 194 ? -12.672 7.926 0.165 1 95.12 194 PHE B CA 1
ATOM 7333 C C . PHE B 1 194 ? -12.508 6.789 1.164 1 95.12 194 PHE B C 1
ATOM 7335 O O . PHE B 1 194 ? -12.898 6.914 2.328 1 95.12 194 PHE B O 1
ATOM 7342 N N . LYS B 1 195 ? -12 5.703 0.716 1 95.19 195 LYS B N 1
ATOM 7343 C CA . LYS B 1 195 ? -11.812 4.535 1.571 1 95.19 195 LYS B CA 1
ATOM 7344 C C . LYS B 1 195 ? -10.344 4.121 1.629 1 95.19 195 LYS B C 1
ATOM 7346 O O . LYS B 1 195 ? -9.602 4.312 0.663 1 95.19 195 LYS B O 1
ATOM 7351 N N . TYR B 1 196 ? -9.836 3.646 2.711 1 94.69 196 TYR B N 1
ATOM 7352 C CA . TYR B 1 196 ? -8.516 3.057 2.867 1 94.69 196 TYR B CA 1
ATOM 7353 C C . TYR B 1 196 ? -8.531 1.951 3.916 1 94.69 196 TYR B C 1
ATOM 7355 O O . TYR B 1 196 ? -9.508 1.797 4.648 1 94.69 196 TYR B O 1
ATOM 7363 N N . PHE B 1 197 ? -7.527 1.178 3.982 1 94.69 197 PHE B N 1
ATOM 7364 C CA . PHE B 1 197 ? -7.512 0.02 4.867 1 94.69 197 PHE B CA 1
ATOM 7365 C C . PHE B 1 197 ? -6.543 0.236 6.023 1 94.69 197 PHE B C 1
ATOM 7367 O O . PHE B 1 197 ? -5.512 0.897 5.863 1 94.69 197 PHE B O 1
ATOM 7374 N N . LEU B 1 198 ? -6.891 -0.298 7.16 1 94 198 LEU B N 1
ATOM 7375 C CA . LEU B 1 198 ? -6.008 -0.483 8.305 1 94 198 LEU B CA 1
ATOM 7376 C C . LEU B 1 198 ? -5.805 -1.965 8.602 1 94 198 LEU B C 1
ATOM 7378 O O . LEU B 1 198 ? -6.77 -2.732 8.641 1 94 198 LEU B O 1
ATOM 7382 N N . TYR B 1 199 ? -4.617 -2.332 8.805 1 92.56 199 TYR B N 1
ATOM 7383 C CA . TYR B 1 199 ? -4.273 -3.746 8.891 1 92.56 199 TYR B CA 1
ATOM 7384 C C . TYR B 1 199 ? -4.102 -4.18 10.344 1 92.56 199 TYR B C 1
ATOM 7386 O O . TYR B 1 199 ? -4.18 -5.367 10.656 1 92.56 199 TYR B O 1
ATOM 7394 N N . GLY B 1 200 ? -4 -3.285 11.281 1 84.5 200 GLY B N 1
ATOM 7395 C CA . GLY B 1 200 ? -3.967 -3.59 12.703 1 84.5 200 GLY B CA 1
ATOM 7396 C C . GLY B 1 200 ? -2.631 -4.145 13.164 1 84.5 200 GLY B C 1
ATOM 7397 O O . GLY B 1 200 ? -1.659 -4.145 12.406 1 84.5 200 GLY B O 1
ATOM 7398 N N . ASP B 1 201 ? -2.518 -4.426 14.625 1 67.94 201 ASP B N 1
ATOM 7399 C CA . ASP B 1 201 ? -1.308 -4.965 15.242 1 67.94 201 ASP B CA 1
ATOM 7400 C C . ASP B 1 201 ? -1.417 -6.473 15.438 1 67.94 201 ASP B C 1
ATOM 7402 O O . ASP B 1 201 ? -2.52 -7.027 15.445 1 67.94 201 ASP B O 1
ATOM 7406 N N . ASP B 1 202 ? -0.293 -7.395 15.219 1 54.78 202 ASP B N 1
ATOM 7407 C CA . ASP B 1 202 ? -0.253 -8.852 15.344 1 54.78 202 ASP B CA 1
ATOM 7408 C C . ASP B 1 202 ? -0.97 -9.312 16.609 1 54.78 202 ASP B C 1
ATOM 7410 O O . ASP B 1 202 ? -1.524 -10.414 16.641 1 54.78 202 ASP B O 1
ATOM 7414 N N . SER B 1 203 ? -0.658 -8.656 17.844 1 49.38 203 SER B N 1
ATOM 7415 C CA . SER B 1 203 ? -1.025 -9.219 19.141 1 49.38 203 SER B CA 1
ATOM 7416 C C . SER B 1 203 ? -2.527 -9.117 19.391 1 49.38 203 SER B C 1
ATOM 7418 O O . SER B 1 203 ? -3.062 -9.766 20.281 1 49.38 203 SER B O 1
ATOM 7420 N N . SER B 1 204 ? -3.01 -7.977 19.125 1 48.53 204 SER B N 1
ATOM 7421 C CA . SER B 1 204 ? -4.398 -7.805 19.547 1 48.53 204 SER B CA 1
ATOM 7422 C C . SER B 1 204 ? -5.355 -8.43 18.531 1 48.53 204 SER B C 1
ATOM 7424 O O . SER B 1 204 ? -4.93 -8.906 17.484 1 48.53 204 SER B O 1
ATOM 7426 N N . SER B 1 205 ? -6.703 -8.023 18.641 1 47.5 205 SER B N 1
ATOM 7427 C CA . SER B 1 205 ? -7.91 -8.484 17.953 1 47.5 205 SER B CA 1
ATOM 7428 C C . SER B 1 205 ? -7.777 -8.344 16.438 1 47.5 205 SER B C 1
ATOM 7430 O O . SER B 1 205 ? -8.766 -8.453 15.719 1 47.5 205 SER B O 1
ATOM 7432 N N . TYR B 1 206 ? -6.777 -7.625 16.016 1 52.56 206 TYR B N 1
ATOM 7433 C CA . TYR B 1 206 ? -7.168 -7.258 14.656 1 52.56 206 TYR B CA 1
ATOM 7434 C C . TYR B 1 206 ? -7.199 -8.484 13.75 1 52.56 206 TYR B C 1
ATOM 7436 O O . TYR B 1 206 ? -6.527 -9.477 14.016 1 52.56 206 TYR B O 1
ATOM 7444 N N . HIS B 1 207 ? -8.18 -8.547 12.703 1 73.62 207 HIS B N 1
ATOM 7445 C CA . HIS B 1 207 ? -9.047 -9.273 11.773 1 73.62 207 HIS B CA 1
ATOM 7446 C C . HIS B 1 207 ? -8.242 -9.852 10.617 1 73.62 207 HIS B C 1
ATOM 7448 O O . HIS B 1 207 ? -7.195 -9.312 10.242 1 73.62 207 HIS B O 1
ATOM 7454 N N . GLN B 1 208 ? -8.242 -11.016 10.453 1 90.25 208 GLN B N 1
ATOM 7455 C CA . GLN B 1 208 ? -7.801 -11.742 9.266 1 90.25 208 GLN B CA 1
ATOM 7456 C C . GLN B 1 208 ? -8.086 -10.938 7.996 1 90.25 208 GLN B C 1
ATOM 7458 O O . GLN B 1 208 ? -7.34 -11.023 7.02 1 90.25 208 GLN B O 1
ATOM 7463 N N . TYR B 1 209 ? -9.062 -10.023 8.109 1 94.38 209 TYR B N 1
ATOM 7464 C CA . TYR B 1 209 ? -9.422 -9.141 7.008 1 94.38 209 TYR B CA 1
ATOM 7465 C C . TYR B 1 209 ? -9.188 -7.68 7.383 1 94.38 209 TYR B C 1
ATOM 7467 O O . TYR B 1 209 ? -9.555 -7.25 8.477 1 94.38 209 TYR B O 1
ATOM 7475 N N . PRO B 1 210 ? -8.453 -6.852 6.535 1 93.25 210 PRO B N 1
ATOM 7476 C CA . PRO B 1 210 ? -8.18 -5.449 6.859 1 93.25 210 PRO B CA 1
ATOM 7477 C C . PRO B 1 210 ? -9.445 -4.656 7.18 1 93.25 210 PRO B C 1
ATOM 7479 O O . PRO B 1 210 ? -10.5 -4.914 6.594 1 93.25 210 PRO B O 1
ATOM 7482 N N . HIS B 1 211 ? -9.312 -3.785 8.102 1 92.69 211 HIS B N 1
ATOM 7483 C CA . HIS B 1 211 ? -10.43 -2.906 8.445 1 92.69 211 HIS B CA 1
ATOM 7484 C C . HIS B 1 211 ? -10.57 -1.779 7.43 1 92.69 211 HIS B C 1
ATOM 7486 O O . HIS B 1 211 ? -9.602 -1.079 7.125 1 92.69 211 HIS B O 1
ATOM 7492 N N . GLU B 1 212 ? -11.766 -1.641 6.895 1 93.06 212 GLU B N 1
ATOM 7493 C CA . GLU B 1 212 ? -12.031 -0.575 5.934 1 93.06 212 GLU B CA 1
ATOM 7494 C C . GLU B 1 212 ? -12.477 0.706 6.637 1 93.06 212 GLU B C 1
ATOM 7496 O O . GLU B 1 212 ? -13.453 0.701 7.391 1 93.06 212 GLU B O 1
ATOM 7501 N N . GLU B 1 213 ? -11.695 1.737 6.441 1 92.5 213 GLU B N 1
ATOM 7502 C CA . GLU B 1 213 ? -12.062 3.068 6.914 1 92.5 213 GLU B CA 1
ATOM 7503 C C . GLU B 1 213 ? -12.695 3.898 5.801 1 92.5 213 GLU B C 1
ATOM 7505 O O . GLU B 1 213 ? -12.25 3.842 4.652 1 92.5 213 GLU B O 1
ATOM 7510 N N . GLU B 1 214 ? -13.812 4.547 6.16 1 93.44 214 GLU B N 1
ATOM 7511 C CA . GLU B 1 214 ? -14.492 5.445 5.23 1 93.44 214 GLU B CA 1
ATOM 7512 C C . GLU B 1 214 ? -14.375 6.898 5.68 1 93.44 214 GLU B C 1
ATOM 7514 O O . GLU B 1 214 ? -14.539 7.203 6.863 1 93.44 214 GLU B O 1
ATOM 7519 N N . LEU B 1 215 ? -14.016 7.688 4.793 1 93.19 215 LEU B N 1
ATOM 7520 C CA . LEU B 1 215 ? -13.836 9.109 5.051 1 93.19 215 LEU B CA 1
ATOM 7521 C C . LEU B 1 215 ? -14.461 9.953 3.941 1 93.19 215 LEU B C 1
ATOM 7523 O O . LEU B 1 215 ? -14.109 9.797 2.77 1 93.19 215 LEU B O 1
ATOM 7527 N N . LYS B 1 216 ? -15.555 10.766 4.34 1 96.94 216 LYS B N 1
ATOM 7528 C CA . LYS B 1 216 ? -16.016 11.742 3.355 1 96.94 216 LYS B CA 1
ATOM 7529 C C . LYS B 1 216 ? -14.93 12.758 3.037 1 96.94 216 LYS B C 1
ATOM 7531 O O . LYS B 1 216 ? -14.445 13.461 3.932 1 96.94 216 LYS B O 1
ATOM 7536 N N . TYR B 1 217 ? -14.492 12.781 1.86 1 97.25 217 TYR B N 1
ATOM 7537 C CA . TYR B 1 217 ? -13.352 13.586 1.434 1 97.25 217 TYR B CA 1
ATOM 7538 C C . TYR B 1 217 ? -13.617 14.219 0.074 1 97.25 217 TYR B C 1
ATOM 7540 O O . TYR B 1 217 ? -13.477 13.57 -0.962 1 97.25 217 TYR B O 1
ATOM 7548 N N . PRO B 1 218 ? -14.016 15.492 0.041 1 97.75 218 PRO B N 1
ATOM 7549 C CA . PRO B 1 218 ? -14.242 16.156 -1.248 1 97.75 218 PRO B CA 1
ATOM 7550 C C . PRO B 1 218 ? -12.953 16.453 -2 1 97.75 218 PRO B C 1
ATOM 7552 O O . PRO B 1 218 ? -12.227 17.375 -1.644 1 97.75 218 PRO B O 1
ATOM 7555 N N . LYS B 1 219 ? -12.656 15.688 -3.037 1 97.19 219 LYS B N 1
ATOM 7556 C CA . LYS B 1 219 ? -11.492 15.969 -3.873 1 97.19 219 LYS B CA 1
ATOM 7557 C C . LYS B 1 219 ? -11.789 17.078 -4.871 1 97.19 219 LYS B C 1
ATOM 7559 O O . LYS B 1 219 ? -12.953 17.344 -5.195 1 97.19 219 LYS B O 1
ATOM 7564 N N . SER B 1 220 ? -10.781 17.75 -5.348 1 97.12 220 SER B N 1
ATOM 7565 C CA . SER B 1 220 ? -10.914 18.938 -6.184 1 97.12 220 SER B CA 1
ATOM 7566 C C . SER B 1 220 ? -11.914 18.703 -7.316 1 97.12 220 SER B C 1
ATOM 7568 O O . SER B 1 220 ? -11.828 17.703 -8.031 1 97.12 220 SER B O 1
ATOM 7570 N N . GLY B 1 221 ? -12.812 19.562 -7.484 1 96.38 221 GLY B N 1
ATOM 7571 C CA . GLY B 1 221 ? -13.805 19.5 -8.547 1 96.38 221 GLY B CA 1
ATOM 7572 C C . GLY B 1 221 ? -15.078 18.781 -8.125 1 96.38 221 GLY B C 1
ATOM 7573 O O . GLY B 1 221 ? -16.078 18.812 -8.844 1 96.38 221 GLY B O 1
ATOM 7574 N N . THR B 1 222 ? -15.148 18.109 -6.953 1 96.38 222 THR B N 1
ATOM 7575 C CA . THR B 1 222 ? -16.312 17.375 -6.477 1 96.38 222 THR B CA 1
ATOM 7576 C C . THR B 1 222 ? -17.078 18.188 -5.438 1 96.38 222 THR B C 1
ATOM 7578 O O . THR B 1 222 ? -16.594 19.234 -4.984 1 96.38 222 THR B O 1
ATOM 7581 N N . PRO B 1 223 ? -18.234 17.812 -5.023 1 96.81 223 PRO B N 1
ATOM 7582 C CA . PRO B 1 223 ? -19.078 18.625 -4.141 1 96.81 223 PRO B CA 1
ATOM 7583 C C . PRO B 1 223 ? -18.5 18.781 -2.742 1 96.81 223 PRO B C 1
ATOM 7585 O O . PRO B 1 223 ? -17.969 17.828 -2.176 1 96.81 223 PRO B O 1
ATOM 7588 N N . ASN B 1 224 ? -18.609 20.047 -2.211 1 97.69 224 ASN B N 1
ATOM 7589 C CA . ASN B 1 224 ? -18.328 20.344 -0.81 1 97.69 224 ASN B CA 1
ATOM 7590 C C . ASN B 1 224 ? -19.516 19.984 0.083 1 97.69 224 ASN B C 1
ATOM 7592 O O . ASN B 1 224 ? -20.625 19.766 -0.408 1 97.69 224 ASN B O 1
ATOM 7596 N N . PRO B 1 225 ? -19.266 19.906 1.384 1 97.75 225 PRO B N 1
ATOM 7597 C CA . PRO B 1 225 ? -20.422 19.781 2.283 1 97.75 225 PRO B CA 1
ATOM 7598 C C . PRO B 1 225 ? -21.328 21.016 2.24 1 97.75 225 PRO B C 1
ATOM 7600 O O . PRO B 1 225 ? -20.859 22.125 2 1 97.75 225 PRO B O 1
ATOM 7603 N N . ILE B 1 226 ? -22.625 20.766 2.463 1 97.56 226 ILE B N 1
ATOM 7604 C CA . ILE B 1 226 ? -23.562 21.875 2.686 1 97.56 226 ILE B CA 1
ATOM 7605 C C . ILE B 1 226 ? -23.438 22.359 4.125 1 97.56 226 ILE B C 1
ATOM 7607 O O . ILE B 1 226 ? -23.453 21.562 5.066 1 97.56 226 ILE B O 1
ATOM 7611 N N . VAL B 1 227 ? -23.344 23.703 4.262 1 98.19 227 VAL B N 1
ATOM 7612 C CA . VAL B 1 227 ? -23.078 24.219 5.598 1 98.19 227 VAL B CA 1
ATOM 7613 C C . VAL B 1 227 ? -24 25.391 5.898 1 98.19 227 VAL B C 1
ATOM 7615 O O . VAL B 1 227 ? -24.312 26.188 5.012 1 98.19 227 VAL B O 1
ATOM 7618 N N . TYR B 1 228 ? -24.516 25.5 7.016 1 97.69 228 TYR B N 1
ATOM 7619 C CA . TYR B 1 228 ? -25.188 26.672 7.559 1 97.69 228 TYR B CA 1
ATOM 7620 C C . TYR B 1 228 ? -25.094 26.703 9.078 1 97.69 228 TYR B C 1
ATOM 7622 O O . TYR B 1 228 ? -24.391 25.875 9.68 1 97.69 228 TYR B O 1
ATOM 7630 N N . LEU B 1 229 ? -25.656 27.75 9.68 1 98.06 229 LEU B N 1
ATOM 7631 C CA . LEU B 1 229 ? -25.609 27.922 11.125 1 98.06 229 LEU B CA 1
ATOM 7632 C C . LEU B 1 229 ? -27 27.781 11.734 1 98.06 229 LEU B C 1
ATOM 7634 O O . LEU B 1 229 ? -27.984 28.25 11.148 1 98.06 229 LEU B O 1
ATOM 7638 N N . ARG B 1 230 ? -27.031 27.094 12.844 1 97.75 230 ARG B N 1
ATOM 7639 C CA . ARG B 1 230 ? -28.203 27.078 13.703 1 97.75 230 ARG B CA 1
ATOM 7640 C C . ARG B 1 230 ? -27.953 27.859 14.992 1 97.75 230 ARG B C 1
ATOM 7642 O O . ARG B 1 230 ? -27.016 27.562 15.727 1 97.75 230 ARG B O 1
ATOM 7649 N N . VAL B 1 231 ? -28.812 28.781 15.234 1 97.62 231 VAL B N 1
ATOM 7650 C CA . VAL B 1 231 ? -28.672 29.562 16.453 1 97.62 231 VAL B CA 1
ATOM 7651 C C . VAL B 1 231 ? -29.797 29.234 17.422 1 97.62 231 VAL B C 1
ATOM 7653 O O . VAL B 1 231 ? -30.984 29.344 17.062 1 97.62 231 VAL B O 1
ATOM 7656 N N . TYR B 1 232 ? -29.438 28.859 18.625 1 95.31 232 TYR B N 1
ATOM 7657 C CA . TYR B 1 232 ? -30.406 28.5 19.641 1 95.31 232 TYR B CA 1
ATOM 7658 C C . TYR B 1 232 ? -30.469 29.547 20.75 1 95.31 232 TYR B C 1
ATOM 7660 O O . TYR B 1 232 ? -29.422 29.938 21.297 1 95.31 232 TYR B O 1
ATOM 7668 N N . ASP B 1 233 ? -31.609 29.984 20.984 1 93.44 233 ASP B N 1
ATOM 7669 C CA . ASP B 1 233 ? -31.844 30.812 22.172 1 93.44 233 ASP B CA 1
ATOM 7670 C C . ASP B 1 233 ? -32.188 29.938 23.375 1 93.44 233 ASP B C 1
ATOM 7672 O O . ASP B 1 233 ? -33.25 29.312 23.422 1 93.44 233 ASP B O 1
ATOM 7676 N N . LEU B 1 234 ? -31.359 29.938 24.344 1 88.62 234 LEU B N 1
ATOM 7677 C CA . LEU B 1 234 ? -31.484 29.016 25.469 1 88.62 234 LEU B CA 1
ATOM 7678 C C . LEU B 1 234 ? -32 29.734 26.703 1 88.62 234 LEU B C 1
ATOM 7680 O O . LEU B 1 234 ? -31.812 29.266 27.828 1 88.62 234 LEU B O 1
ATOM 7684 N N . SER B 1 235 ? -32.562 30.828 26.484 1 82 235 SER B N 1
ATOM 7685 C CA . SER B 1 235 ? -33.094 31.594 27.609 1 82 235 SER B CA 1
ATOM 7686 C C . SER B 1 235 ? -34.281 30.891 28.25 1 82 235 SER B C 1
ATOM 7688 O O . SER B 1 235 ? -34.531 31.078 29.438 1 82 235 SER B O 1
ATOM 7690 N N . ASN B 1 236 ? -34.938 30.125 27.391 1 76.38 236 ASN B N 1
ATOM 7691 C CA . ASN B 1 236 ? -36.062 29.359 27.922 1 76.38 236 ASN B CA 1
ATOM 7692 C C . ASN B 1 236 ? -35.875 27.859 27.719 1 76.38 236 ASN B C 1
ATOM 7694 O O . ASN B 1 236 ? -34.938 27.438 27.031 1 76.38 236 ASN B O 1
ATOM 7698 N N . ASP B 1 237 ? -36.656 27.062 28.422 1 70.44 237 ASP B N 1
ATOM 7699 C CA . ASP B 1 237 ? -36.531 25.594 28.422 1 70.44 237 ASP B CA 1
ATOM 7700 C C . ASP B 1 237 ? -36.938 25.016 27.062 1 70.44 237 ASP B C 1
ATOM 7702 O O . ASP B 1 237 ? -36.656 23.844 26.781 1 70.44 237 ASP B O 1
ATOM 7706 N N . ASP B 1 238 ? -37.531 25.797 26.297 1 77.75 238 ASP B N 1
ATOM 7707 C CA . ASP B 1 238 ? -37.812 25.391 24.906 1 77.75 238 ASP B CA 1
ATOM 7708 C C . ASP B 1 238 ? -37.031 26.234 23.922 1 77.75 238 ASP B C 1
ATOM 7710 O O . ASP B 1 238 ? -37.531 27.266 23.438 1 77.75 238 ASP B O 1
ATOM 7714 N N . PRO B 1 239 ? -35.844 25.75 23.641 1 83.5 239 PRO B N 1
ATOM 7715 C CA . PRO B 1 239 ? -34.969 26.594 22.828 1 83.5 239 PRO B CA 1
ATOM 7716 C C . PRO B 1 239 ? -35.594 26.906 21.453 1 83.5 239 PRO B C 1
ATOM 7718 O O . PRO B 1 239 ? -36.156 26.016 20.797 1 83.5 239 PRO B O 1
ATOM 7721 N N . ILE B 1 240 ? -35.625 28.141 21.094 1 88 240 ILE B N 1
ATOM 7722 C CA . ILE B 1 240 ? -36.031 28.594 19.766 1 88 240 ILE B CA 1
ATOM 7723 C C . ILE B 1 240 ? -34.812 28.562 18.828 1 88 240 ILE B C 1
ATOM 7725 O O . ILE B 1 240 ? -33.781 29.141 19.125 1 88 240 ILE B O 1
ATOM 7729 N N . MET B 1 241 ? -34.938 27.812 17.766 1 93.56 241 MET B N 1
ATOM 7730 C CA . MET B 1 241 ? -33.812 27.688 16.812 1 93.56 241 MET B CA 1
ATOM 7731 C C . MET B 1 241 ? -34.062 28.562 15.586 1 93.56 241 MET B C 1
ATOM 7733 O O . MET B 1 241 ? -35.188 28.625 15.078 1 93.56 241 MET B O 1
ATOM 7737 N N . ARG B 1 242 ? -33.094 29.312 15.164 1 96.19 242 ARG B N 1
ATOM 7738 C CA . ARG B 1 242 ? -33.125 30.047 13.906 1 96.19 242 ARG B CA 1
ATOM 7739 C C . ARG B 1 242 ? -31.969 29.625 13.008 1 96.19 242 ARG B C 1
ATOM 7741 O O . ARG B 1 242 ? -30.828 29.484 13.469 1 96.19 242 ARG B O 1
ATOM 7748 N N . ARG B 1 243 ? -32.312 29.391 11.781 1 96.5 243 ARG B N 1
ATOM 7749 C CA . ARG B 1 243 ? -31.281 29.031 10.805 1 96.5 243 ARG B CA 1
ATOM 7750 C C . ARG B 1 243 ? -30.703 30.281 10.141 1 96.5 243 ARG B C 1
ATOM 7752 O O . ARG B 1 243 ? -31.453 31.203 9.789 1 96.5 243 ARG B O 1
ATOM 7759 N N . ILE B 1 244 ? -29.438 30.375 10.102 1 97.81 244 ILE B N 1
ATOM 7760 C CA . ILE B 1 244 ? -28.766 31.422 9.359 1 97.81 244 ILE B CA 1
ATOM 7761 C C . ILE B 1 244 ? -28.125 30.844 8.102 1 97.81 244 ILE B C 1
ATOM 7763 O O . ILE B 1 244 ? -27.266 29.969 8.188 1 97.81 244 ILE B O 1
ATOM 7767 N N . ASN B 1 245 ? -28.531 31.344 6.934 1 96.44 245 ASN B N 1
ATOM 7768 C CA . ASN B 1 245 ? -28.031 30.891 5.645 1 96.44 245 ASN B CA 1
ATOM 7769 C C . ASN B 1 245 ? -26.969 31.828 5.082 1 96.44 245 ASN B C 1
ATOM 7771 O O . ASN B 1 245 ? -26.922 33 5.453 1 96.44 245 ASN B O 1
ATOM 7775 N N . ALA B 1 246 ? -26.156 31.281 4.258 1 97.44 246 ALA B N 1
ATOM 7776 C CA . ALA B 1 246 ? -25.188 32.094 3.523 1 97.44 246 ALA B CA 1
ATOM 7777 C C . ALA B 1 246 ? -25.906 33.031 2.527 1 97.44 246 ALA B C 1
ATOM 7779 O O . ALA B 1 246 ? -27 32.719 2.072 1 97.44 246 ALA B O 1
ATOM 7780 N N . PRO B 1 247 ? -25.297 34.125 2.268 1 98 247 PRO B N 1
ATOM 7781 C CA . PRO B 1 247 ? -25.812 34.969 1.168 1 98 247 PRO B CA 1
ATOM 7782 C C . PRO B 1 247 ? -25.469 34.375 -0.205 1 98 247 PRO B C 1
ATOM 7784 O O . PRO B 1 247 ? -24.562 34.906 -0.877 1 98 247 PRO B O 1
ATOM 7787 N N . ILE B 1 248 ? -26.203 33.469 -0.724 1 96.81 248 ILE B N 1
ATOM 7788 C CA . ILE B 1 248 ? -25.891 32.656 -1.886 1 96.81 248 ILE B CA 1
ATOM 7789 C C . ILE B 1 248 ? -25.766 33.531 -3.127 1 96.81 248 ILE B C 1
ATOM 7791 O O . ILE B 1 248 ? -25.062 33.188 -4.078 1 96.81 248 ILE B O 1
ATOM 7795 N N . ASP B 1 249 ? -26.469 34.656 -3.176 1 96.94 249 ASP B N 1
ATOM 7796 C CA . ASP B 1 249 ? -26.391 35.562 -4.309 1 96.94 249 ASP B CA 1
ATOM 7797 C C . ASP B 1 249 ? -24.984 36.156 -4.414 1 96.94 249 ASP B C 1
ATOM 7799 O O . ASP B 1 249 ? -24.594 36.656 -5.477 1 96.94 249 ASP B O 1
ATOM 7803 N N . ILE B 1 250 ? -24.25 36.094 -3.293 1 97.44 250 ILE B N 1
ATOM 7804 C CA . ILE B 1 250 ? -22.922 36.688 -3.258 1 97.44 250 ILE B CA 1
ATOM 7805 C C . ILE B 1 250 ? -21.875 35.594 -3.322 1 97.44 250 ILE B C 1
ATOM 7807 O O . ILE B 1 250 ? -20.953 35.656 -4.137 1 97.44 250 ILE B O 1
ATOM 7811 N N . VAL B 1 251 ? -22 34.562 -2.498 1 97.81 251 VAL B N 1
ATOM 7812 C CA . VAL B 1 251 ? -20.922 33.594 -2.316 1 97.81 251 VAL B CA 1
ATOM 7813 C C . VAL B 1 251 ? -21.297 32.281 -2.982 1 97.81 251 VAL B C 1
ATOM 7815 O O . VAL B 1 251 ? -20.547 31.297 -2.928 1 97.81 251 VAL B O 1
ATOM 7818 N N . SER B 1 252 ? -22.438 32.094 -3.6 1 94.75 252 SER B N 1
ATOM 7819 C CA . SER B 1 252 ? -22.922 30.938 -4.32 1 94.75 252 SER B CA 1
ATOM 7820 C C . SER B 1 252 ? -23.312 29.812 -3.359 1 94.75 252 SER B C 1
ATOM 7822 O O . SER B 1 252 ? -23.203 29.969 -2.143 1 94.75 252 SER B O 1
ATOM 7824 N N . SER B 1 253 ? -23.828 28.672 -3.9 1 93.94 253 SER B N 1
ATOM 7825 C CA . SER B 1 253 ? -24.375 27.578 -3.104 1 93.94 253 SER B CA 1
ATOM 7826 C C . SER B 1 253 ? -23.266 26.688 -2.537 1 93.94 253 SER B C 1
ATOM 7828 O O . SER B 1 253 ? -23.484 25.984 -1.557 1 93.94 253 SER B O 1
ATOM 7830 N N . ASP B 1 254 ? -22.156 26.766 -3.107 1 95.06 254 ASP B N 1
ATOM 7831 C CA . ASP B 1 254 ? -21.047 25.953 -2.623 1 95.06 254 ASP B CA 1
ATOM 7832 C C . ASP B 1 254 ? -20.125 26.766 -1.711 1 95.06 254 ASP B C 1
ATOM 7834 O O . ASP B 1 254 ? -18.906 26.594 -1.733 1 95.06 254 ASP B O 1
ATOM 7838 N N . HIS B 1 255 ? -20.75 27.656 -0.957 1 97.56 255 HIS B N 1
ATOM 7839 C CA . HIS B 1 255 ? -20.062 28.609 -0.092 1 97.56 255 HIS B CA 1
ATOM 7840 C C . HIS B 1 255 ? -19.328 27.891 1.034 1 97.56 255 HIS B C 1
ATOM 7842 O O . HIS B 1 255 ? -19.5 26.688 1.228 1 97.56 255 HIS B O 1
ATOM 7848 N N . ILE B 1 256 ? -18.453 28.625 1.734 1 98.12 256 ILE B N 1
ATOM 7849 C CA . ILE B 1 256 ? -17.672 28.156 2.875 1 98.12 256 ILE B CA 1
ATOM 7850 C C . ILE B 1 256 ? -17.953 29.031 4.09 1 98.12 256 ILE B C 1
ATOM 7852 O O . ILE B 1 256 ? -17.953 30.266 3.992 1 98.12 256 ILE B O 1
ATOM 7856 N N . LEU B 1 257 ? -18.312 28.422 5.223 1 98.31 257 LEU B N 1
ATOM 7857 C CA . LEU B 1 257 ? -18.422 29.109 6.508 1 98.31 257 LEU B CA 1
ATOM 7858 C C . LEU B 1 257 ? -17.062 29.25 7.176 1 98.31 257 LEU B C 1
ATOM 7860 O O . LEU B 1 257 ? -16.594 28.328 7.84 1 98.31 257 LEU B O 1
ATOM 7864 N N . GLN B 1 258 ? -16.5 30.438 7.066 1 97.25 258 GLN B N 1
ATOM 7865 C CA . GLN B 1 258 ? -15.102 30.609 7.449 1 97.25 258 GLN B CA 1
ATOM 7866 C C . GLN B 1 258 ? -14.977 30.938 8.938 1 97.25 258 GLN B C 1
ATOM 7868 O O . GLN B 1 258 ? -14.172 30.328 9.648 1 97.25 258 GLN B O 1
ATOM 7873 N N . ASN B 1 259 ? -15.641 32.031 9.414 1 97.56 259 ASN B N 1
ATOM 7874 C CA . ASN B 1 259 ? -15.555 32.469 10.805 1 97.56 259 ASN B CA 1
ATOM 7875 C C . ASN B 1 259 ? -16.938 32.75 11.398 1 97.56 259 ASN B C 1
ATOM 7877 O O . ASN B 1 259 ? -17.812 33.25 10.703 1 97.56 259 ASN B O 1
ATOM 7881 N N . VAL B 1 260 ? -17.094 32.375 12.586 1 98.38 260 VAL B N 1
ATOM 7882 C CA . VAL B 1 260 ? -18.266 32.719 13.383 1 98.38 260 VAL B CA 1
ATOM 7883 C C . VAL B 1 260 ? -17.828 33.281 14.727 1 98.38 260 VAL B C 1
ATOM 7885 O O . VAL B 1 260 ? -17.094 32.656 15.477 1 98.38 260 VAL B O 1
ATOM 7888 N N . VAL B 1 261 ? -18.25 34.531 15 1 97.81 261 VAL B N 1
ATOM 7889 C CA . VAL B 1 261 ? -17.953 35.125 16.297 1 97.81 261 VAL B CA 1
ATOM 7890 C C . VAL B 1 261 ? -19.172 35.938 16.781 1 97.81 261 VAL B C 1
ATOM 7892 O O . VAL B 1 261 ? -19.891 36.531 15.961 1 97.81 261 VAL B O 1
ATOM 7895 N N . TRP B 1 262 ? -19.438 35.938 18.047 1 97.44 262 TRP B N 1
ATOM 7896 C CA . TRP B 1 262 ? -20.438 36.844 18.625 1 97.44 262 TRP B CA 1
ATOM 7897 C C . TRP B 1 262 ? -19.859 38.219 18.859 1 97.44 262 TRP B C 1
ATOM 7899 O O . TRP B 1 262 ? -18.859 38.375 19.578 1 97.44 262 TRP B O 1
ATOM 7909 N N . SER B 1 263 ? -20.453 39.25 18.219 1 97.12 263 SER B N 1
ATOM 7910 C CA . SER B 1 263 ? -20 40.625 18.453 1 97.12 263 SER B CA 1
ATOM 7911 C C . SER B 1 263 ? -20.562 41.188 19.75 1 97.12 263 SER B C 1
ATOM 7913 O O . SER B 1 263 ? -19.969 42.062 20.359 1 97.12 263 SER B O 1
ATOM 7915 N N . ASN B 1 264 ? -21.656 40.719 20.109 1 95.81 264 ASN B N 1
ATOM 7916 C CA . ASN B 1 264 ? -22.312 41 21.391 1 95.81 264 ASN B CA 1
ATOM 7917 C C . ASN B 1 264 ? -23.297 39.906 21.75 1 95.81 264 ASN B C 1
ATOM 7919 O O . ASN B 1 264 ? -23.234 38.781 21.203 1 95.81 264 ASN B O 1
ATOM 7923 N N . ASN B 1 265 ? -24.25 40.156 22.672 1 94.44 265 ASN B N 1
ATOM 7924 C CA . ASN B 1 265 ? -25.125 39.125 23.172 1 94.44 265 ASN B CA 1
ATOM 7925 C C . ASN B 1 265 ? -26.234 38.781 22.203 1 94.44 265 ASN B C 1
ATOM 7927 O O . ASN B 1 265 ? -26.906 37.75 22.328 1 94.44 265 ASN B O 1
ATOM 7931 N N . SER B 1 266 ? -26.359 39.594 21.156 1 94.56 266 SER B N 1
ATOM 7932 C CA . SER B 1 266 ? -27.516 39.406 20.297 1 94.56 266 SER B CA 1
ATOM 7933 C C . SER B 1 266 ? -27.109 39.25 18.828 1 94.56 266 SER B C 1
ATOM 7935 O O . SER B 1 266 ? -27.906 38.812 18 1 94.56 266 SER B O 1
ATOM 7937 N N . HIS B 1 267 ? -25.891 39.656 18.516 1 96.5 267 HIS B N 1
ATOM 7938 C CA . HIS B 1 267 ? -25.484 39.625 17.125 1 96.5 267 HIS B CA 1
ATOM 7939 C C . HIS B 1 267 ? -24.219 38.781 16.938 1 96.5 267 HIS B C 1
ATOM 7941 O O . HIS B 1 267 ? -23.359 38.719 17.812 1 96.5 267 HIS B O 1
ATOM 7947 N N . LEU B 1 268 ? -24.203 38.125 15.75 1 97.62 268 LEU B N 1
ATOM 7948 C CA . LEU B 1 268 ? -23.031 37.375 15.273 1 97.62 268 LEU B CA 1
ATOM 7949 C C . LEU B 1 268 ? -22.391 38.094 14.078 1 97.62 268 LEU B C 1
ATOM 7951 O O . LEU B 1 268 ? -23.094 38.688 13.273 1 97.62 268 LEU B O 1
ATOM 7955 N N . LEU B 1 269 ? -21.094 38.094 14.039 1 98.38 269 LEU B N 1
ATOM 7956 C CA . LEU B 1 269 ? -20.359 38.375 12.812 1 98.38 269 LEU B CA 1
ATOM 7957 C C . LEU B 1 269 ? -19.906 37.094 12.133 1 98.38 269 LEU B C 1
ATOM 7959 O O . LEU B 1 269 ? -19.125 36.312 12.711 1 98.38 269 LEU B O 1
ATOM 7963 N N . ILE B 1 270 ? -20.469 36.844 10.945 1 98.56 270 ILE B N 1
ATOM 7964 C CA . ILE B 1 270 ? -20.203 35.625 10.211 1 98.56 270 ILE B CA 1
ATOM 7965 C C . ILE B 1 270 ? -19.484 35.938 8.906 1 98.56 270 ILE B C 1
ATOM 7967 O O . ILE B 1 270 ? -19.891 36.844 8.164 1 98.56 270 ILE B O 1
ATOM 7971 N N . THR B 1 271 ? -18.375 35.281 8.641 1 98.56 271 THR B N 1
ATOM 7972 C CA . THR B 1 271 ? -17.688 35.375 7.359 1 98.56 271 THR B CA 1
ATOM 7973 C C . THR B 1 271 ? -18.016 34.219 6.449 1 98.56 271 THR B C 1
ATOM 7975 O O . THR B 1 271 ? -17.719 33.062 6.77 1 98.56 271 THR B O 1
ATOM 7978 N N . TRP B 1 272 ? -18.656 34.531 5.355 1 98.56 272 TRP B N 1
ATOM 7979 C CA . TRP B 1 272 ? -18.938 33.562 4.297 1 98.56 272 TRP B CA 1
ATOM 7980 C C . TRP B 1 272 ? -18.016 33.781 3.105 1 98.56 272 TRP B C 1
ATOM 7982 O O . TRP B 1 272 ? -17.781 34.906 2.697 1 98.56 272 TRP B O 1
ATOM 7992 N N . MET B 1 273 ? -17.516 32.688 2.541 1 98.44 273 MET B N 1
ATOM 7993 C CA . MET B 1 273 ? -16.672 32.812 1.354 1 98.44 273 MET B CA 1
ATOM 7994 C C . MET B 1 273 ? -17.266 32 0.193 1 98.44 273 MET B C 1
ATOM 7996 O O . MET B 1 273 ? -18.031 31.062 0.406 1 98.44 273 MET B O 1
ATOM 8000 N N . ASN B 1 274 ? -16.953 32.5 -1 1 97.88 274 ASN B N 1
ATOM 8001 C CA . ASN B 1 274 ? -17.25 31.641 -2.141 1 97.88 274 ASN B CA 1
ATOM 8002 C C . ASN B 1 274 ? -16.344 30.422 -2.18 1 97.88 274 ASN B C 1
ATOM 8004 O O . ASN B 1 274 ? -15.375 30.344 -1.417 1 97.88 274 ASN B O 1
ATOM 8008 N N . ARG B 1 275 ? -16.641 29.547 -2.965 1 97.12 275 ARG B N 1
ATOM 8009 C CA . ARG B 1 275 ? -15.906 28.297 -3.051 1 97.12 275 ARG B CA 1
ATOM 8010 C C . ARG B 1 275 ? -14.43 28.547 -3.354 1 97.12 275 ARG B C 1
ATOM 8012 O O . ARG B 1 275 ? -13.555 27.938 -2.74 1 97.12 275 ARG B O 1
ATOM 8019 N N . ARG B 1 276 ? -14.133 29.484 -4.309 1 97.19 276 ARG B N 1
ATOM 8020 C CA . ARG B 1 276 ? -12.781 29.812 -4.754 1 97.19 276 ARG B CA 1
ATOM 8021 C C . ARG B 1 276 ? -11.992 30.5 -3.643 1 97.19 276 ARG B C 1
ATOM 8023 O O . ARG B 1 276 ? -10.758 30.516 -3.664 1 97.19 276 ARG B O 1
ATOM 8030 N N . GLN B 1 277 ? -12.695 31.141 -2.703 1 98.06 277 GLN B N 1
ATOM 8031 C CA . GLN B 1 277 ? -12.156 31.812 -1.525 1 98.06 277 GLN B CA 1
ATOM 8032 C C . GLN B 1 277 ? -11.414 33.094 -1.911 1 98.06 277 GLN B C 1
ATOM 8034 O O . GLN B 1 277 ? -10.383 33.406 -1.323 1 98.06 277 GLN B O 1
ATOM 8039 N N . ASN B 1 278 ? -11.805 33.688 -3.006 1 98.12 278 ASN B N 1
ATOM 8040 C CA . ASN B 1 278 ? -11.266 35 -3.375 1 98.12 278 ASN B CA 1
ATOM 8041 C C . ASN B 1 278 ? -12.273 36.094 -3.129 1 98.12 278 ASN B C 1
ATOM 8043 O O . ASN B 1 278 ? -12.047 37.25 -3.512 1 98.12 278 ASN B O 1
ATOM 8047 N N . LEU B 1 279 ? -13.375 35.719 -2.574 1 98.38 279 LEU B N 1
ATOM 8048 C CA . LEU B 1 279 ? -14.43 36.656 -2.178 1 98.38 279 LEU B CA 1
ATOM 8049 C C . LEU B 1 279 ? -15.016 36.25 -0.828 1 98.38 279 LEU B C 1
ATOM 8051 O O . LEU B 1 279 ? -15.328 35.094 -0.601 1 98.38 279 LEU B O 1
ATOM 8055 N N . ALA B 1 280 ? -15.117 37.25 0.092 1 98.5 280 ALA B N 1
ATOM 8056 C CA . ALA B 1 280 ? -15.711 37.031 1.407 1 98.5 280 ALA B CA 1
ATOM 8057 C C . ALA B 1 280 ? -16.75 38.094 1.729 1 98.5 280 ALA B C 1
ATOM 8059 O O . ALA B 1 280 ? -16.531 39.281 1.441 1 98.5 280 ALA B O 1
ATOM 8060 N N . SER B 1 281 ? -17.844 37.656 2.166 1 98.69 281 SER B N 1
ATOM 8061 C CA . SER B 1 281 ? -18.875 38.531 2.701 1 98.69 281 SER B CA 1
ATOM 8062 C C . SER B 1 281 ? -18.969 38.406 4.219 1 98.69 281 SER B C 1
ATOM 8064 O O . SER B 1 281 ? -19.234 37.344 4.758 1 98.69 281 SER B O 1
ATOM 8066 N N . LEU B 1 282 ? -18.656 39.5 4.922 1 98.69 282 LEU B N 1
ATOM 8067 C CA . LEU B 1 282 ? -18.844 39.562 6.367 1 98.69 282 LEU B CA 1
ATOM 8068 C C . LEU B 1 282 ? -20.234 40.094 6.699 1 98.69 282 LEU B C 1
ATOM 8070 O O . LEU B 1 282 ? -20.594 41.219 6.316 1 98.69 282 LEU B O 1
ATOM 8074 N N . GLN B 1 283 ? -20.969 39.281 7.43 1 98.31 283 GLN B N 1
ATOM 8075 C CA . GLN B 1 283 ? -22.375 39.594 7.734 1 98.31 283 GLN B CA 1
ATOM 8076 C C . GLN B 1 283 ? -22.578 39.75 9.234 1 98.31 283 GLN B C 1
ATOM 8078 O O . GLN B 1 283 ? -22.109 38.938 10.031 1 98.31 283 GLN B O 1
ATOM 8083 N N . SER B 1 284 ? -23.203 40.812 9.594 1 98.06 284 SER B N 1
ATOM 8084 C CA . SER B 1 284 ? -23.75 40.906 10.945 1 98.06 284 SER B CA 1
ATOM 8085 C C . SER B 1 284 ? -25.156 40.312 11.023 1 98.06 284 SER B C 1
ATOM 8087 O O . SER B 1 284 ? -26.062 40.781 10.328 1 98.06 284 SER B O 1
ATOM 8089 N N . CYS B 1 285 ? -25.328 39.312 11.812 1 98 285 CYS B N 1
ATOM 8090 C CA . CYS B 1 285 ? -26.609 38.625 11.898 1 98 285 CYS B CA 1
ATOM 8091 C C . CYS B 1 285 ? -27.141 38.625 13.328 1 98 285 CYS B C 1
ATOM 8093 O O . CYS B 1 285 ? -26.438 38.281 14.266 1 98 285 CYS B O 1
ATOM 8095 N N . SER B 1 286 ? -28.391 39 13.461 1 96.69 286 SER B N 1
ATOM 8096 C CA . SER B 1 286 ? -29.031 38.875 14.766 1 96.69 286 SER B CA 1
ATOM 8097 C C . SER B 1 286 ? -29.359 37.438 15.102 1 96.69 286 SER B C 1
ATOM 8099 O O . SER B 1 286 ? -29.469 36.594 14.203 1 96.69 286 SER B O 1
ATOM 8101 N N . HIS B 1 287 ? -29.547 37.125 16.344 1 94.88 287 HIS B N 1
ATOM 8102 C CA . HIS B 1 287 ? -29.859 35.781 16.781 1 94.88 287 HIS B CA 1
ATOM 8103 C C . HIS B 1 287 ? -31.219 35.312 16.234 1 94.88 287 HIS B C 1
ATOM 8105 O O . HIS B 1 287 ? -31.516 34.125 16.234 1 94.88 287 HIS B O 1
ATOM 8111 N N . ASP B 1 288 ? -32.031 36.312 15.719 1 91.75 288 ASP B N 1
ATOM 8112 C CA . ASP B 1 288 ? -33.344 35.969 15.18 1 91.75 288 ASP B CA 1
ATOM 8113 C C . ASP B 1 288 ? -33.281 35.75 13.672 1 91.75 288 ASP B C 1
ATOM 8115 O O . ASP B 1 288 ? -34.312 35.5 13.031 1 91.75 288 ASP B O 1
ATOM 8119 N N . GLY B 1 289 ? -32.125 35.875 13.133 1 93.25 289 GLY B N 1
ATOM 8120 C CA . GLY B 1 289 ? -31.922 35.375 11.773 1 93.25 289 GLY B CA 1
ATOM 8121 C C . GLY B 1 289 ? -31.797 36.5 10.766 1 93.25 289 GLY B C 1
ATOM 8122 O O . GLY B 1 289 ? -31.578 36.25 9.578 1 93.25 289 GLY B O 1
ATOM 8123 N N . VAL B 1 290 ? -31.938 37.719 11.125 1 95.88 290 VAL B N 1
ATOM 8124 C CA . VAL B 1 290 ? -31.797 38.844 10.211 1 95.88 290 VAL B CA 1
ATOM 8125 C C . VAL B 1 290 ? -30.328 39.188 10.023 1 95.88 290 VAL B C 1
ATOM 8127 O O . VAL B 1 290 ? -29.609 39.438 11 1 95.88 290 VAL B O 1
ATOM 8130 N N . CYS B 1 291 ? -29.922 39.188 8.797 1 97.88 291 CYS B N 1
ATOM 8131 C CA . CYS B 1 291 ? -28.516 39.438 8.508 1 97.88 291 CYS B CA 1
ATOM 8132 C C . CYS B 1 291 ? -28.344 40.656 7.586 1 97.88 291 CYS B C 1
ATOM 8134 O O . CYS B 1 291 ? -29.219 40.906 6.75 1 97.88 291 CYS B O 1
ATOM 8136 N N . ALA B 1 292 ? -27.297 41.375 7.766 1 97.31 292 ALA B N 1
ATOM 8137 C CA . ALA B 1 292 ? -26.891 42.469 6.902 1 97.31 292 ALA B CA 1
ATOM 8138 C C . ALA B 1 292 ? -25.391 42.406 6.617 1 97.31 292 ALA B C 1
ATOM 8140 O O . ALA B 1 292 ? -24.594 42.125 7.512 1 97.31 292 ALA B O 1
ATOM 8141 N N . GLU B 1 293 ? -25.062 42.625 5.348 1 98.19 293 GLU B N 1
ATOM 8142 C CA . GLU B 1 293 ? -23.641 42.625 5.004 1 98.19 293 GLU B CA 1
ATOM 8143 C C . GLU B 1 293 ? -22.938 43.844 5.598 1 98.19 293 GLU B C 1
ATOM 8145 O O . GLU B 1 293 ? -23.391 45 5.43 1 98.19 293 GLU B O 1
ATOM 8150 N N . VAL B 1 294 ? -21.891 43.594 6.281 1 98.31 294 VAL B N 1
ATOM 8151 C CA . VAL B 1 294 ? -21.062 44.656 6.879 1 98.31 294 VAL B CA 1
ATOM 8152 C C . VAL B 1 294 ? -20 45.125 5.879 1 98.31 294 VAL B C 1
ATOM 8154 O O . VAL B 1 294 ? -19.781 46.312 5.719 1 98.31 294 VAL B O 1
ATOM 8157 N N . THR B 1 295 ? -19.328 44.188 5.344 1 97.69 295 THR B N 1
ATOM 8158 C CA . THR B 1 295 ? -18.266 44.5 4.387 1 97.69 295 THR B CA 1
ATOM 8159 C C . THR B 1 295 ? -18.031 43.281 3.475 1 97.69 295 THR B C 1
ATOM 8161 O O . THR B 1 295 ? -18.438 42.156 3.795 1 97.69 295 THR B O 1
ATOM 8164 N N . ARG B 1 296 ? -17.5 43.594 2.291 1 97.81 296 ARG B N 1
ATOM 8165 C CA . ARG B 1 296 ? -17.109 42.594 1.304 1 97.81 296 ARG B CA 1
ATOM 8166 C C . ARG B 1 296 ? -15.625 42.719 0.968 1 97.81 296 ARG B C 1
ATOM 8168 O O . ARG B 1 296 ? -15.109 43.812 0.754 1 97.81 296 ARG B O 1
ATOM 8175 N N . ILE B 1 297 ? -14.938 41.625 1.066 1 97.62 297 ILE B N 1
ATOM 8176 C CA . ILE B 1 297 ? -13.523 41.562 0.703 1 97.62 297 ILE B CA 1
ATOM 8177 C C . ILE B 1 297 ? -13.352 40.75 -0.579 1 97.62 297 ILE B C 1
ATOM 8179 O O . ILE B 1 297 ? -13.844 39.625 -0.678 1 97.62 297 ILE B O 1
ATOM 8183 N N . GLU B 1 298 ? -12.656 41.281 -1.552 1 97.31 298 GLU B N 1
ATOM 8184 C CA . GLU B 1 298 ? -12.414 40.625 -2.83 1 97.31 298 GLU B CA 1
ATOM 8185 C C . GLU B 1 298 ? -10.922 40.625 -3.174 1 97.31 298 GLU B C 1
ATOM 8187 O O . GLU B 1 298 ? -10.242 41.625 -2.99 1 97.31 298 GLU B O 1
ATOM 8192 N N . GLU B 1 299 ? -10.43 39.469 -3.533 1 96.69 299 GLU B N 1
ATOM 8193 C CA . GLU B 1 299 ? -9.062 39.312 -3.996 1 96.69 299 GLU B CA 1
ATOM 8194 C C . GLU B 1 299 ? -9.023 38.562 -5.332 1 96.69 299 GLU B C 1
ATOM 8196 O O . GLU B 1 299 ? -8.641 37.406 -5.387 1 96.69 299 GLU B O 1
ATOM 8201 N N . PRO B 1 300 ? -9.266 39.219 -6.414 1 92.19 300 PRO B N 1
ATOM 8202 C CA . PRO B 1 300 ? -9.344 38.562 -7.707 1 92.19 300 PRO B CA 1
ATOM 8203 C C . PRO B 1 300 ? -8 37.969 -8.148 1 92.19 300 PRO B C 1
ATOM 8205 O O . PRO B 1 300 ? -7.969 37 -8.938 1 92.19 300 PRO B O 1
ATOM 8208 N N . LYS B 1 301 ? -6.891 38.531 -7.648 1 93.19 301 LYS B N 1
ATOM 8209 C CA . LYS B 1 301 ? -5.574 38.031 -8.062 1 93.19 301 LYS B CA 1
ATOM 8210 C C . LYS B 1 301 ? -4.988 37.094 -7.031 1 93.19 301 LYS B C 1
ATOM 8212 O O . LYS B 1 301 ? -3.818 36.688 -7.121 1 93.19 301 LYS B O 1
ATOM 8217 N N . GLY B 1 302 ? -5.766 36.719 -6.094 1 97 302 GLY B N 1
ATOM 8218 C CA . GLY B 1 302 ? -5.309 35.844 -5.027 1 97 302 GLY B CA 1
ATOM 8219 C C . GLY B 1 302 ? -6.449 35.188 -4.27 1 97 302 GLY B C 1
ATOM 8220 O O . GLY B 1 302 ? -7.359 34.625 -4.879 1 97 302 GLY B O 1
ATOM 8221 N N . TRP B 1 303 ? -6.328 35.125 -2.98 1 98 303 TRP B N 1
ATOM 8222 C CA . TRP B 1 303 ? -7.324 34.531 -2.102 1 98 303 TRP B CA 1
ATOM 8223 C C . TRP B 1 303 ? -7.512 35.375 -0.838 1 98 303 TRP B C 1
ATOM 8225 O O . TRP B 1 303 ? -6.656 36.188 -0.497 1 98 303 TRP B O 1
ATOM 8235 N N . VAL B 1 304 ? -8.633 35.188 -0.203 1 97.75 304 VAL B N 1
ATOM 8236 C CA . VAL B 1 304 ? -8.922 35.875 1.054 1 97.75 304 VAL B CA 1
ATOM 8237 C C . VAL B 1 304 ? -8.406 35.031 2.225 1 97.75 304 VAL B C 1
ATOM 8239 O O . VAL B 1 304 ? -8.75 33.875 2.357 1 97.75 304 VAL B O 1
ATOM 8242 N N . ALA B 1 305 ? -7.57 35.656 2.998 1 93.69 305 ALA B N 1
ATOM 8243 C CA . ALA B 1 305 ? -7.078 35.031 4.223 1 93.69 305 ALA B CA 1
ATOM 8244 C C . ALA B 1 305 ? -7.141 36 5.398 1 93.69 305 ALA B C 1
ATOM 8246 O O . ALA B 1 305 ? -6.332 36.906 5.488 1 93.69 305 ALA B O 1
ATOM 8247 N N . LEU B 1 306 ? -8.055 35.844 6.246 1 95.81 306 LEU B N 1
ATOM 8248 C CA . LEU B 1 306 ? -8.18 36.688 7.426 1 95.81 306 LEU B CA 1
ATOM 8249 C C . LEU B 1 306 ? -8.188 35.844 8.703 1 95.81 306 LEU B C 1
ATOM 8251 O O . LEU B 1 306 ? -8.586 34.688 8.68 1 95.81 306 LEU B O 1
ATOM 8255 N N . SER B 1 307 ? -7.652 36.406 9.789 1 96.38 307 SER B N 1
ATOM 8256 C CA . SER B 1 307 ? -7.734 35.719 11.078 1 96.38 307 SER B CA 1
ATOM 8257 C C . SER B 1 307 ? -9.148 35.781 11.641 1 96.38 307 SER B C 1
ATOM 8259 O O . SER B 1 307 ? -9.992 36.531 11.141 1 96.38 307 SER B O 1
ATOM 8261 N N . THR B 1 308 ? -9.445 34.969 12.602 1 96.88 308 THR B N 1
ATOM 8262 C CA . THR B 1 308 ? -10.734 35.031 13.281 1 96.88 308 THR B CA 1
ATOM 8263 C C . THR B 1 308 ? -10.922 36.375 13.969 1 96.88 308 THR B C 1
ATOM 8265 O O . THR B 1 308 ? -10.094 36.781 14.781 1 96.88 308 THR B O 1
ATOM 8268 N N . PRO B 1 309 ? -11.977 37.062 13.656 1 97.75 309 PRO B N 1
ATOM 8269 C CA . PRO B 1 309 ? -12.203 38.375 14.25 1 97.75 309 PRO B CA 1
ATOM 8270 C C . PRO B 1 309 ? -12.336 38.312 15.773 1 97.75 309 PRO B C 1
ATOM 8272 O O . PRO B 1 309 ? -12.938 37.375 16.312 1 97.75 309 PRO B O 1
ATOM 8275 N N . LYS B 1 310 ? -11.711 39.312 16.406 1 96.88 310 LYS B N 1
ATOM 8276 C CA . LYS B 1 310 ? -11.875 39.562 17.828 1 96.88 310 LYS B CA 1
ATOM 8277 C C . LYS B 1 310 ? -12.672 40.844 18.062 1 96.88 310 LYS B C 1
ATOM 8279 O O . LYS B 1 310 ? -12.141 41.938 17.906 1 96.88 310 LYS B O 1
ATOM 8284 N N . CYS B 1 311 ? -13.914 40.719 18.547 1 96.5 311 CYS B N 1
ATOM 8285 C CA . CYS B 1 311 ? -14.758 41.875 18.75 1 96.5 311 CYS B CA 1
ATOM 8286 C C . CYS B 1 311 ? -14.508 42.5 20.125 1 96.5 311 CYS B C 1
ATOM 8288 O O . CYS B 1 311 ? -14.359 41.781 21.109 1 96.5 311 CYS B O 1
ATOM 8290 N N . ILE B 1 312 ? -14.422 43.781 20.125 1 92.88 312 ILE B N 1
ATOM 8291 C CA . ILE B 1 312 ? -14.102 44.469 21.359 1 92.88 312 ILE B CA 1
ATOM 8292 C C . ILE B 1 312 ? -15.383 44.781 22.141 1 92.88 312 ILE B C 1
ATOM 8294 O O . ILE B 1 312 ? -16.484 44.438 21.688 1 92.88 312 ILE B O 1
ATOM 8298 N N . ASN B 1 313 ? -15.297 45.312 23.281 1 87.5 313 ASN B N 1
ATOM 8299 C CA . ASN B 1 313 ? -16.359 45.375 24.297 1 87.5 313 ASN B CA 1
ATOM 8300 C C . ASN B 1 313 ? -17.516 46.25 23.828 1 87.5 313 ASN B C 1
ATOM 8302 O O . ASN B 1 313 ? -18.656 46.031 24.234 1 87.5 313 ASN B O 1
ATOM 8306 N N . ASN B 1 314 ? -17.281 47.156 22.953 1 81.12 314 ASN B N 1
ATOM 8307 C CA . ASN B 1 314 ? -18.344 48.062 22.531 1 81.12 314 ASN B CA 1
ATOM 8308 C C . ASN B 1 314 ? -19.359 47.375 21.625 1 81.12 314 ASN B C 1
ATOM 8310 O O . ASN B 1 314 ? -20.453 47.875 21.391 1 81.12 314 ASN B O 1
ATOM 8314 N N . GLY B 1 315 ? -18.969 46.188 21.109 1 87.06 315 GLY B N 1
ATOM 8315 C CA . GLY B 1 315 ? -19.844 45.406 20.281 1 87.06 315 GLY B CA 1
ATOM 8316 C C . GLY B 1 315 ? -19.984 45.938 18.875 1 87.06 315 GLY B C 1
ATOM 8317 O O . GLY B 1 315 ? -20.703 45.375 18.047 1 87.06 315 GLY B O 1
ATOM 8318 N N . LEU B 1 316 ? -19.234 47 18.562 1 92.06 316 LEU B N 1
ATOM 8319 C CA . LEU B 1 316 ? -19.391 47.656 17.281 1 92.06 316 LEU B CA 1
ATOM 8320 C C . LEU B 1 316 ? -18.141 47.531 16.422 1 92.06 316 LEU B C 1
ATOM 8322 O O . LEU B 1 316 ? -18.172 47.812 15.227 1 92.06 316 LEU B O 1
ATOM 8326 N N . ASN B 1 317 ? -17.094 47.125 17.031 1 96.38 317 ASN B N 1
ATOM 8327 C CA . ASN B 1 317 ? -15.836 46.969 16.312 1 96.38 317 ASN B CA 1
ATOM 8328 C C . ASN B 1 317 ? -15.258 45.562 16.5 1 96.38 317 ASN B C 1
ATOM 8330 O O . ASN B 1 317 ? -15.336 45 17.594 1 96.38 317 ASN B O 1
ATOM 8334 N N . CYS B 1 318 ? -14.711 45.031 15.492 1 98.06 318 CYS B N 1
ATOM 8335 C CA . CYS B 1 318 ? -13.984 43.75 15.547 1 98.06 318 CYS B CA 1
ATOM 8336 C C . CYS B 1 318 ? -12.625 43.875 14.875 1 98.06 318 CYS B C 1
ATOM 8338 O O . CYS B 1 318 ? -12.492 44.531 13.828 1 98.06 318 CYS B O 1
ATOM 8340 N N . LEU B 1 319 ? -11.578 43.281 15.508 1 98.19 319 LEU B N 1
ATOM 8341 C CA . LEU B 1 319 ? -10.211 43.312 15.008 1 98.19 319 LEU B CA 1
ATOM 8342 C C . LEU B 1 319 ? -9.852 42 14.359 1 98.19 319 LEU B C 1
ATOM 8344 O O . LEU B 1 319 ? -10.227 40.938 14.852 1 98.19 319 LEU B O 1
ATOM 8348 N N . PHE B 1 320 ? -9.219 42 13.25 1 98.12 320 PHE B N 1
ATOM 8349 C CA . PHE B 1 320 ? -8.648 40.844 12.617 1 98.12 320 PHE B CA 1
ATOM 8350 C C . PHE B 1 320 ? -7.504 41.219 11.688 1 98.12 320 PHE B C 1
ATOM 8352 O O . PHE B 1 320 ? -7.32 42.406 11.367 1 98.12 320 PHE B O 1
ATOM 8359 N N . THR B 1 321 ? -6.68 40.281 11.383 1 97.75 321 THR B N 1
ATOM 8360 C CA . THR B 1 321 ? -5.574 40.531 10.469 1 97.75 321 THR B CA 1
ATOM 8361 C C . THR B 1 321 ? -6.027 40.375 9.016 1 97.75 321 THR B C 1
ATOM 8363 O O . THR B 1 321 ? -6.781 39.469 8.68 1 97.75 321 THR B O 1
ATOM 8366 N N . TYR B 1 322 ? -5.711 41.281 8.25 1 97.81 322 TYR B N 1
ATOM 8367 C CA . TYR B 1 322 ? -5.91 41.281 6.809 1 97.81 322 TYR B CA 1
ATOM 8368 C C . TYR B 1 322 ? -4.969 42.281 6.125 1 97.81 322 TYR B C 1
ATOM 8370 O O . TYR B 1 322 ? -4.27 43.031 6.793 1 97.81 322 TYR B O 1
ATOM 8378 N N . PHE B 1 323 ? -4.953 42.25 4.855 1 97.12 323 PHE B N 1
ATOM 8379 C CA . PHE B 1 323 ? -4.004 43.062 4.094 1 97.12 323 PHE B CA 1
ATOM 8380 C C . PHE B 1 323 ? -4.426 44.531 4.09 1 97.12 323 PHE B C 1
ATOM 8382 O O . PHE B 1 323 ? -5.602 44.844 3.91 1 97.12 323 PHE B O 1
ATOM 8389 N N . ILE B 1 324 ? -3.623 45.375 4.434 1 97.12 324 ILE B N 1
ATOM 8390 C CA . ILE B 1 324 ? -3.648 46.812 4.082 1 97.12 324 ILE B CA 1
ATOM 8391 C C . ILE B 1 324 ? -2.482 47.125 3.148 1 97.12 324 ILE B C 1
ATOM 8393 O O . ILE B 1 324 ? -1.318 47 3.543 1 97.12 324 ILE B O 1
ATOM 8397 N N . ASP B 1 325 ? -2.814 47.375 1.929 1 93.88 325 ASP B N 1
ATOM 8398 C CA . ASP B 1 325 ? -1.822 47.438 0.861 1 93.88 325 ASP B CA 1
ATOM 8399 C C . ASP B 1 325 ? -1.101 46.125 0.696 1 93.88 325 ASP B C 1
ATOM 8401 O O . ASP B 1 325 ? -1.74 45.062 0.553 1 93.88 325 ASP B O 1
ATOM 8405 N N . ASN B 1 326 ? 0.227 46.062 0.891 1 95.69 326 ASN B N 1
ATOM 8406 C CA . ASN B 1 326 ? 0.994 44.875 0.571 1 95.69 326 ASN B CA 1
ATOM 8407 C C . ASN B 1 326 ? 1.259 44.031 1.814 1 95.69 326 ASN B C 1
ATOM 8409 O O . ASN B 1 326 ? 1.867 42.969 1.727 1 95.69 326 ASN B O 1
ATOM 8413 N N . TRP B 1 327 ? 0.762 44.469 2.984 1 97 327 TRP B N 1
ATOM 8414 C CA . TRP B 1 327 ? 1.212 43.812 4.199 1 97 327 TRP B CA 1
ATOM 8415 C C . TRP B 1 327 ? 0.025 43.375 5.055 1 97 327 TRP B C 1
ATOM 8417 O O . TRP B 1 327 ? -0.983 44.094 5.129 1 97 327 TRP B O 1
ATOM 8427 N N . TYR B 1 328 ? 0.143 42.219 5.699 1 96.81 328 TYR B N 1
ATOM 8428 C CA . TYR B 1 328 ? -0.833 41.812 6.711 1 96.81 328 TYR B CA 1
ATOM 8429 C C . TYR B 1 328 ? -0.785 42.75 7.91 1 96.81 328 TYR B C 1
ATOM 8431 O O . TYR B 1 328 ? 0.265 42.906 8.539 1 96.81 328 TYR B O 1
ATOM 8439 N N . GLN B 1 329 ? -1.843 43.344 8.148 1 97.69 329 GLN B N 1
ATOM 8440 C CA . GLN B 1 329 ? -1.991 44.344 9.195 1 97.69 329 GLN B CA 1
ATOM 8441 C C . GLN B 1 329 ? -3.232 44.094 10.047 1 97.69 329 GLN B C 1
ATOM 8443 O O . GLN B 1 329 ? -3.928 43.094 9.836 1 97.69 329 GLN B O 1
ATOM 8448 N N . VAL B 1 330 ? -3.506 44.938 11.008 1 98.31 330 VAL B N 1
ATOM 8449 C CA . VAL B 1 330 ? -4.684 44.781 11.859 1 98.31 330 VAL B CA 1
ATOM 8450 C C . VAL B 1 330 ? -5.805 45.688 11.344 1 98.31 330 VAL B C 1
ATOM 8452 O O . VAL B 1 330 ? -5.621 46.906 11.18 1 98.31 330 VAL B O 1
ATOM 8455 N N . TRP B 1 331 ? -6.887 45.062 11.023 1 98.31 331 TRP B N 1
ATOM 8456 C CA . TRP B 1 331 ? -8.125 45.781 10.711 1 98.31 331 TRP B CA 1
ATOM 8457 C C . TRP B 1 331 ? -8.914 46.062 11.977 1 98.31 331 TRP B C 1
ATOM 8459 O O . TRP B 1 331 ? -8.961 45.25 12.891 1 98.31 331 TRP B O 1
ATOM 8469 N N . ASN B 1 332 ? -9.414 47.281 12.07 1 98 332 ASN B N 1
ATOM 8470 C CA . ASN B 1 332 ? -10.469 47.625 13.016 1 98 332 ASN B CA 1
ATOM 8471 C C . ASN B 1 332 ? -11.789 47.906 12.297 1 98 332 ASN B C 1
ATOM 8473 O O . ASN B 1 332 ? -12.109 49.062 12 1 98 332 ASN B O 1
ATOM 8477 N N . LEU B 1 333 ? -12.578 46.875 12.094 1 98.25 333 LEU B N 1
ATOM 8478 C CA . LEU B 1 333 ? -13.797 46.938 11.297 1 98.25 333 LEU B CA 1
ATOM 8479 C C . LEU B 1 333 ? -14.953 47.5 12.125 1 98.25 333 LEU B C 1
ATOM 8481 O O . LEU B 1 333 ? -15.297 46.938 13.172 1 98.25 333 LEU B O 1
ATOM 8485 N N . ASN B 1 334 ? -15.492 48.594 11.656 1 97.75 334 ASN B N 1
ATOM 8486 C CA . ASN B 1 334 ? -16.734 49.125 12.227 1 97.75 334 ASN B CA 1
ATOM 8487 C C . ASN B 1 334 ? -17.953 48.375 11.68 1 97.75 334 ASN B C 1
ATOM 8489 O O . ASN B 1 334 ? -18.219 48.438 10.477 1 97.75 334 ASN B O 1
ATOM 8493 N N . LEU B 1 335 ? -18.75 47.781 12.531 1 97.5 335 LEU B N 1
ATOM 8494 C CA . LEU B 1 335 ? -19.828 46.906 12.102 1 97.5 335 LEU B CA 1
ATOM 8495 C C . LEU B 1 335 ? -21.016 47.688 11.586 1 97.5 335 LEU B C 1
ATOM 8497 O O . LEU B 1 335 ? -21.891 47.156 10.922 1 97.5 335 LEU B O 1
ATOM 8501 N N . GLN B 1 336 ? -21.062 48.906 11.891 1 95.44 336 GLN B N 1
ATOM 8502 C CA . GLN B 1 336 ? -22.156 49.75 11.43 1 95.44 336 GLN B CA 1
ATOM 8503 C C . GLN B 1 336 ? -21.859 50.344 10.055 1 95.44 336 GLN B C 1
ATOM 8505 O O . GLN B 1 336 ? -22.719 50.375 9.18 1 95.44 336 GLN B O 1
ATOM 8510 N N . THR B 1 337 ? -20.641 50.719 9.852 1 96.44 337 THR B N 1
ATOM 8511 C CA . THR B 1 337 ? -20.297 51.406 8.617 1 96.44 337 THR B CA 1
ATOM 8512 C C . THR B 1 337 ? -19.641 50.469 7.621 1 96.44 337 THR B C 1
ATOM 8514 O O . THR B 1 337 ? -19.562 50.781 6.426 1 96.44 337 THR B O 1
ATOM 8517 N N . GLY B 1 338 ? -19.094 49.469 8.133 1 97.38 338 GLY B N 1
ATOM 8518 C CA . GLY B 1 338 ? -18.391 48.5 7.273 1 97.38 338 GLY B CA 1
ATOM 8519 C C . GLY B 1 338 ? -17 48.969 6.887 1 97.38 338 GLY B C 1
ATOM 8520 O O . GLY B 1 338 ? -16.391 48.406 5.969 1 97.38 338 GLY B O 1
ATOM 8521 N N . VAL B 1 339 ? -16.484 49.938 7.613 1 96.94 339 VAL B N 1
ATOM 8522 C CA . VAL B 1 339 ? -15.211 50.531 7.23 1 96.94 339 VAL B CA 1
ATOM 8523 C C . VAL B 1 339 ? -14.133 50.125 8.227 1 96.94 339 VAL B C 1
ATOM 8525 O O . VAL B 1 339 ? -14.375 50.062 9.43 1 96.94 339 VAL B O 1
ATOM 8528 N N . ASN B 1 340 ? -13 49.75 7.73 1 97.38 340 ASN B N 1
ATOM 8529 C CA . ASN B 1 340 ? -11.805 49.625 8.562 1 97.38 340 ASN B CA 1
ATOM 8530 C C . ASN B 1 340 ? -11.234 50.969 8.938 1 97.38 340 ASN B C 1
ATOM 8532 O O . ASN B 1 340 ? -10.828 51.75 8.062 1 97.38 340 ASN B O 1
ATOM 8536 N N . SER B 1 341 ? -11.109 51.219 10.188 1 95.06 341 SER B N 1
ATOM 8537 C CA . SER B 1 341 ? -10.727 52.531 10.633 1 95.06 341 SER B CA 1
ATOM 8538 C C . SER B 1 341 ? -9.219 52.656 10.836 1 95.06 341 SER B C 1
ATOM 8540 O O . SER B 1 341 ? -8.711 53.75 11.133 1 95.06 341 SER B O 1
ATOM 8542 N N . TRP B 1 342 ? -8.484 51.625 10.727 1 96.81 342 TRP B N 1
ATOM 8543 C CA . TRP B 1 342 ? -7.062 51.688 11.047 1 96.81 342 TRP B CA 1
ATOM 8544 C C . TRP B 1 342 ? -6.215 51.656 9.773 1 96.81 342 TRP B C 1
ATOM 8546 O O . TRP B 1 342 ? -6.637 51.094 8.758 1 96.81 342 TRP B O 1
ATOM 8556 N N . LYS B 1 343 ? -5.102 52.25 9.859 1 96.38 343 LYS B N 1
ATOM 8557 C CA . LYS B 1 343 ? -4.129 52.281 8.766 1 96.38 343 LYS B CA 1
ATOM 8558 C C . LYS B 1 343 ? -2.975 51.344 9.023 1 96.38 343 LYS B C 1
ATOM 8560 O O . LYS B 1 343 ? -2.875 50.75 10.102 1 96.38 343 LYS B O 1
ATOM 8565 N N . SER B 1 344 ? -2.186 51.188 7.977 1 95.56 344 SER B N 1
ATOM 8566 C CA . SER B 1 344 ? -1.011 50.344 8.086 1 95.56 344 SER B CA 1
ATOM 8567 C C . SER B 1 344 ? -0.04 50.875 9.141 1 95.56 344 SER B C 1
ATOM 8569 O O . SER B 1 344 ? 0.172 52.094 9.25 1 95.56 344 SER B O 1
ATOM 8571 N N . ARG B 1 345 ? 0.508 49.969 9.875 1 94.19 345 ARG B N 1
ATOM 8572 C CA . ARG B 1 345 ? 1.473 50.344 10.906 1 94.19 345 ARG B CA 1
ATOM 8573 C C . ARG B 1 345 ? 2.902 50.188 10.398 1 94.19 345 ARG B C 1
ATOM 8575 O O . ARG B 1 345 ? 3.85 50.625 11.055 1 94.19 345 ARG B O 1
ATOM 8582 N N . GLY B 1 346 ? 3.076 49.656 9.258 1 94.19 346 GLY B N 1
ATOM 8583 C CA . GLY B 1 346 ? 4.406 49.531 8.68 1 94.19 346 GLY B CA 1
ATOM 8584 C C . GLY B 1 346 ? 4.516 48.406 7.668 1 94.19 346 GLY B C 1
ATOM 8585 O O . GLY B 1 346 ? 3.514 47.75 7.336 1 94.19 346 GLY B O 1
ATOM 8586 N N . LYS B 1 347 ? 5.773 48.219 7.184 1 95.75 347 LYS B N 1
ATOM 8587 C CA . LYS B 1 347 ? 6.051 47.219 6.176 1 95.75 347 LYS B CA 1
ATOM 8588 C C . LYS B 1 347 ? 6.543 45.906 6.816 1 95.75 347 LYS B C 1
ATOM 8590 O O . LYS B 1 347 ? 7.637 45.438 6.512 1 95.75 347 LYS B O 1
ATOM 8595 N N . PHE B 1 348 ? 5.738 45.438 7.684 1 96.81 348 PHE B N 1
ATOM 8596 C CA . PHE B 1 348 ? 5.961 44.156 8.344 1 96.81 348 PHE B CA 1
ATOM 8597 C C . PHE B 1 348 ? 4.664 43.375 8.43 1 96.81 348 PHE B C 1
ATOM 8599 O O . PHE B 1 348 ? 3.588 43.906 8.141 1 96.81 348 PHE B O 1
ATOM 8606 N N . THR B 1 349 ? 4.766 42.125 8.719 1 98.06 349 THR B N 1
ATOM 8607 C CA . THR B 1 349 ? 3.623 41.219 8.75 1 98.06 349 THR B CA 1
ATOM 8608 C C . THR B 1 349 ? 3.145 41 10.188 1 98.06 349 THR B C 1
ATOM 8610 O O . THR B 1 349 ? 3.912 40.562 11.047 1 98.06 349 THR B O 1
ATOM 8613 N N . VAL B 1 350 ? 1.881 41.344 10.484 1 98.38 350 VAL B N 1
ATOM 8614 C CA . VAL B 1 350 ? 1.272 41 11.766 1 98.38 350 VAL B CA 1
ATOM 8615 C C . VAL B 1 350 ? 0.911 39.531 11.797 1 98.38 350 VAL B C 1
ATOM 8617 O O . VAL B 1 350 ? 0.207 39.031 10.914 1 98.38 350 VAL B O 1
ATOM 8620 N N . LEU B 1 351 ? 1.427 38.844 12.781 1 97.75 351 LEU B N 1
ATOM 8621 C CA . LEU B 1 351 ? 1.271 37.406 12.852 1 97.75 351 LEU B CA 1
ATOM 8622 C C . LEU B 1 351 ? 0.109 37.031 13.766 1 97.75 351 LEU B C 1
ATOM 8624 O O . LEU B 1 351 ? -0.503 35.969 13.594 1 97.75 351 LEU B O 1
ATOM 8628 N N . ASN B 1 352 ? -0.133 37.781 14.797 1 97.75 352 ASN B N 1
ATOM 8629 C CA . ASN B 1 352 ? -1.157 37.469 15.789 1 97.75 352 ASN B CA 1
ATOM 8630 C C . ASN B 1 352 ? -1.61 38.75 16.516 1 97.75 352 ASN B C 1
ATOM 8632 O O . ASN B 1 352 ? -0.804 39.625 16.781 1 97.75 352 ASN B O 1
ATOM 8636 N N . ILE B 1 353 ? -2.924 38.812 16.766 1 98.06 353 ILE B N 1
ATOM 8637 C CA . ILE B 1 353 ? -3.48 39.844 17.609 1 98.06 353 ILE B CA 1
ATOM 8638 C C . ILE B 1 353 ? -3.736 39.281 19.016 1 98.06 353 ILE B C 1
ATOM 8640 O O . ILE B 1 353 ? -4.59 38.406 19.188 1 98.06 353 ILE B O 1
ATOM 8644 N N . TYR B 1 354 ? -3.021 39.812 19.953 1 97.38 354 TYR B N 1
ATOM 8645 C CA . TYR B 1 354 ? -3.225 39.375 21.328 1 97.38 354 TYR B CA 1
ATOM 8646 C C . TYR B 1 354 ? -4.453 40.031 21.953 1 97.38 354 TYR B C 1
ATOM 8648 O O . TYR B 1 354 ? -5.176 39.406 22.719 1 97.38 354 TYR B O 1
ATOM 8656 N N . GLY B 1 355 ? -4.629 41.312 21.656 1 95.94 355 GLY B N 1
ATOM 8657 C CA . GLY B 1 355 ? -5.789 42 22.172 1 95.94 355 GLY B CA 1
ATOM 8658 C C . GLY B 1 355 ? -5.648 43.531 22.062 1 95.94 355 GLY B C 1
ATOM 8659 O O . GLY B 1 355 ? -4.652 44.031 21.547 1 95.94 355 GLY B O 1
ATOM 8660 N N . TYR B 1 356 ? -6.699 44.25 22.453 1 97.06 356 TYR B N 1
ATOM 8661 C CA . TYR B 1 356 ? -6.785 45.688 22.406 1 97.06 356 TYR B CA 1
ATOM 8662 C C . TYR B 1 356 ? -7.293 46.25 23.734 1 97.06 356 TYR B C 1
ATOM 8664 O O . TYR B 1 356 ? -8.406 45.938 24.156 1 97.06 356 TYR B O 1
ATOM 8672 N N . ASP B 1 357 ? -6.402 47 24.422 1 96.12 357 ASP B N 1
ATOM 8673 C CA . ASP B 1 357 ? -6.766 47.719 25.625 1 96.12 357 ASP B CA 1
ATOM 8674 C C . ASP B 1 357 ? -7.477 49.031 25.281 1 96.12 357 ASP B C 1
ATOM 8676 O O . ASP B 1 357 ? -6.832 50.062 25.062 1 96.12 357 ASP B O 1
ATOM 8680 N N . GLU B 1 358 ? -8.781 48.969 25.297 1 93.06 358 GLU B N 1
ATOM 8681 C CA . GLU B 1 358 ? -9.594 50.094 24.891 1 93.06 358 GLU B CA 1
ATOM 8682 C C . GLU B 1 358 ? -9.383 51.312 25.812 1 93.06 358 GLU B C 1
ATOM 8684 O O . GLU B 1 358 ? -9.406 52.438 25.359 1 93.06 358 GLU B O 1
ATOM 8689 N N . VAL B 1 359 ? -9.195 51.031 27.016 1 92.62 359 VAL B N 1
ATOM 8690 C CA . VAL B 1 359 ? -9.062 52.062 28.031 1 92.62 359 VAL B CA 1
ATOM 8691 C C . VAL B 1 359 ? -7.805 52.906 27.75 1 92.62 359 VAL B C 1
ATOM 8693 O O . VAL B 1 359 ? -7.84 54.125 27.812 1 92.62 359 VAL B O 1
ATOM 8696 N N . ASN B 1 360 ? -6.773 52.219 27.469 1 94.81 360 ASN B N 1
ATOM 8697 C CA . ASN B 1 360 ? -5.496 52.906 27.266 1 94.81 360 ASN B CA 1
ATOM 8698 C C . ASN B 1 360 ? -5.164 53.062 25.797 1 94.81 360 ASN B C 1
ATOM 8700 O O . ASN B 1 360 ? -4.117 53.625 25.453 1 94.81 360 ASN B O 1
ATOM 8704 N N . ASP B 1 361 ? -6.031 52.594 24.969 1 95 361 ASP B N 1
ATOM 8705 C CA . ASP B 1 361 ? -5.859 52.656 23.516 1 95 361 ASP B CA 1
ATOM 8706 C C . ASP B 1 361 ? -4.551 52 23.078 1 95 361 ASP B C 1
ATOM 8708 O O . ASP B 1 361 ? -3.727 52.625 22.406 1 95 361 ASP B O 1
ATOM 8712 N N . LYS B 1 362 ? -4.367 50.75 23.484 1 97.12 362 LYS B N 1
ATOM 8713 C CA . LYS B 1 362 ? -3.16 50 23.172 1 97.12 362 LYS B CA 1
ATOM 8714 C C . LYS B 1 362 ? -3.5 48.688 22.5 1 97.12 362 LYS B C 1
ATOM 8716 O O . LYS B 1 362 ? -4.207 47.844 23.062 1 97.12 362 LYS B O 1
ATOM 8721 N N . LEU B 1 363 ? -3.002 48.562 21.281 1 97.81 363 LEU B N 1
ATOM 8722 C CA . LEU B 1 363 ? -3.096 47.312 20.562 1 97.81 363 LEU B CA 1
ATOM 8723 C C . LEU B 1 363 ? -1.879 46.438 20.844 1 97.81 363 LEU B C 1
ATOM 8725 O O . LEU B 1 363 ? -0.74 46.875 20.719 1 97.81 363 LEU B O 1
ATOM 8729 N N . TYR B 1 364 ? -2.021 45.188 21.234 1 98.19 364 TYR B N 1
ATOM 8730 C CA . TYR B 1 364 ? -0.949 44.219 21.453 1 98.19 364 TYR B CA 1
ATOM 8731 C C . TYR B 1 364 ? -0.958 43.156 20.375 1 98.19 364 TYR B C 1
ATOM 8733 O O . TYR B 1 364 ? -1.978 42.5 20.141 1 98.19 364 TYR B O 1
ATOM 8741 N N . TYR B 1 365 ? 0.132 42.969 19.672 1 98.38 365 TYR B N 1
ATOM 8742 C CA . TYR B 1 365 ? 0.188 42.062 18.547 1 98.38 365 TYR B CA 1
ATOM 8743 C C . TYR B 1 365 ? 1.604 41.531 18.344 1 98.38 365 TYR B C 1
ATOM 8745 O O . TYR B 1 365 ? 2.564 42.094 18.859 1 98.38 365 TYR B O 1
ATOM 8753 N N . GLN B 1 366 ? 1.715 40.406 17.781 1 98.44 366 GLN B N 1
ATOM 8754 C CA . GLN B 1 366 ? 2.977 39.875 17.297 1 98.44 366 GLN B CA 1
ATOM 8755 C C . GLN B 1 366 ? 3.225 40.219 15.844 1 98.44 366 GLN B C 1
ATOM 8757 O O . GLN B 1 366 ? 2.305 40.188 15.023 1 98.44 366 GLN B O 1
ATOM 8762 N N . ALA B 1 367 ? 4.398 40.531 15.469 1 98.44 367 ALA B N 1
ATOM 8763 C CA . ALA B 1 367 ? 4.719 40.875 14.086 1 98.44 367 ALA B CA 1
ATOM 8764 C C . ALA B 1 367 ? 6.176 40.562 13.766 1 98.44 367 ALA B C 1
ATOM 8766 O O . ALA B 1 367 ? 6.996 40.406 14.672 1 98.44 367 ALA B O 1
ATOM 8767 N N . THR B 1 368 ? 6.441 40.469 12.516 1 98.06 368 THR B N 1
ATOM 8768 C CA . THR B 1 368 ? 7.832 40.375 12.078 1 98.06 368 THR B CA 1
ATOM 8769 C C . THR B 1 368 ? 8.539 41.719 12.273 1 98.06 368 THR B C 1
ATOM 8771 O O . THR B 1 368 ? 7.891 42.75 12.422 1 98.06 368 THR B O 1
ATOM 8774 N N . GLN B 1 369 ? 9.828 41.625 12.391 1 96.38 369 GLN B N 1
ATOM 8775 C CA . GLN B 1 369 ? 10.617 42.875 12.477 1 96.38 369 GLN B CA 1
ATOM 8776 C C . GLN B 1 369 ? 10.727 43.531 11.109 1 96.38 369 GLN B C 1
ATOM 8778 O O . GLN B 1 369 ? 10.828 42.875 10.086 1 96.38 369 GLN B O 1
ATOM 8783 N N . LEU B 1 370 ? 10.703 44.906 11.109 1 94.56 370 LEU B N 1
ATOM 8784 C CA . LEU B 1 370 ? 10.867 45.656 9.875 1 94.56 370 LEU B CA 1
ATOM 8785 C C . LEU B 1 370 ? 12.141 45.25 9.148 1 94.56 370 LEU B C 1
ATOM 8787 O O . LEU B 1 370 ? 13.211 45.156 9.75 1 94.56 370 LEU B O 1
ATOM 8791 N N . ASN B 1 371 ? 12.016 44.812 7.918 1 91.88 371 ASN B N 1
ATOM 8792 C CA . ASN B 1 371 ? 13.07 44.406 6.996 1 91.88 371 ASN B CA 1
ATOM 8793 C C . ASN B 1 371 ? 13.68 43.062 7.387 1 91.88 371 ASN B C 1
ATOM 8795 O O . ASN B 1 371 ? 14.742 42.688 6.887 1 91.88 371 ASN B O 1
ATOM 8799 N N . ASP B 1 372 ? 13.086 42.375 8.312 1 95.25 372 ASP B N 1
ATOM 8800 C CA . ASP B 1 372 ? 13.547 41.062 8.695 1 95.25 372 ASP B CA 1
ATOM 8801 C C . ASP B 1 372 ? 12.375 40.125 8.992 1 95.25 372 ASP B C 1
ATOM 8803 O O . ASP B 1 372 ? 12 39.938 10.156 1 95.25 372 ASP B O 1
ATOM 8807 N N . PRO B 1 373 ? 11.875 39.469 7.988 1 96.56 373 PRO B N 1
ATOM 8808 C CA . PRO B 1 373 ? 10.688 38.625 8.148 1 96.56 373 PRO B CA 1
ATOM 8809 C C . PRO B 1 373 ? 10.953 37.375 9 1 96.56 373 PRO B C 1
ATOM 8811 O O . PRO B 1 373 ? 10.016 36.688 9.375 1 96.56 373 PRO B O 1
ATOM 8814 N N . ALA B 1 374 ? 12.227 37.094 9.406 1 97.5 374 ALA B N 1
ATOM 8815 C CA . ALA B 1 374 ? 12.57 35.906 10.164 1 97.5 374 ALA B CA 1
ATOM 8816 C C . ALA B 1 374 ? 12.562 36.156 11.664 1 97.5 374 ALA B C 1
ATOM 8818 O O . ALA B 1 374 ? 12.711 35.25 12.477 1 97.5 374 ALA B O 1
ATOM 8819 N N . VAL B 1 375 ? 12.391 37.406 12.078 1 97.69 375 VAL B N 1
ATOM 8820 C CA . VAL B 1 375 ? 12.391 37.812 13.484 1 97.69 375 VAL B CA 1
ATOM 8821 C C . VAL B 1 375 ? 10.977 38.188 13.914 1 97.69 375 VAL B C 1
ATOM 8823 O O . VAL B 1 375 ? 10.312 39 13.242 1 97.69 375 VAL B O 1
ATOM 8826 N N . TYR B 1 376 ? 10.5 37.625 14.984 1 98.5 376 TYR B N 1
ATOM 8827 C CA . TYR B 1 376 ? 9.156 37.875 15.508 1 98.5 376 TYR B CA 1
ATOM 8828 C C . TYR B 1 376 ? 9.219 38.625 16.844 1 98.5 376 TYR B C 1
ATOM 8830 O O . TYR B 1 376 ? 9.945 38.219 17.75 1 98.5 376 TYR B O 1
ATOM 8838 N N . ASN B 1 377 ? 8.5 39.656 16.953 1 98.06 377 ASN B N 1
ATOM 8839 C CA . ASN B 1 377 ? 8.461 40.5 18.156 1 98.06 377 ASN B CA 1
ATOM 8840 C C . ASN B 1 377 ? 7.027 40.719 18.625 1 98.06 377 ASN B C 1
ATOM 8842 O O . ASN B 1 377 ? 6.078 40.5 17.875 1 98.06 377 ASN B O 1
ATOM 8846 N N . VAL B 1 378 ? 6.934 41.094 19.859 1 98.38 378 VAL B N 1
ATOM 8847 C CA . VAL B 1 378 ? 5.668 41.5 20.453 1 98.38 378 VAL B CA 1
ATOM 8848 C C . VAL B 1 378 ? 5.625 43 20.594 1 98.38 378 VAL B C 1
ATOM 8850 O O . VAL B 1 378 ? 6.57 43.625 21.109 1 98.38 378 VAL B O 1
ATOM 8853 N N . TYR B 1 379 ? 4.516 43.625 20.156 1 98 379 TYR B N 1
ATOM 8854 C CA . TYR B 1 379 ? 4.422 45.094 20.125 1 98 379 TYR B CA 1
ATOM 8855 C C . TYR B 1 379 ? 3.203 45.594 20.891 1 98 379 TYR B C 1
ATOM 8857 O O . TYR B 1 379 ? 2.197 44.875 21 1 98 379 TYR B O 1
ATOM 8865 N N . SER B 1 380 ? 3.289 46.719 21.531 1 97.62 380 SER B N 1
ATOM 8866 C CA . SER B 1 380 ? 2.205 47.562 21.984 1 97.62 380 SER B CA 1
ATOM 8867 C C . SER B 1 380 ? 2.135 48.844 21.156 1 97.62 380 SER B C 1
ATOM 8869 O O . SER B 1 380 ? 2.957 49.75 21.328 1 97.62 380 SER B O 1
ATOM 8871 N N . ASN B 1 381 ? 1.105 48.938 20.297 1 96.31 381 ASN B N 1
ATOM 8872 C CA . ASN B 1 381 ? 1.108 49.969 19.266 1 96.31 381 ASN B CA 1
ATOM 8873 C C . ASN B 1 381 ? 2.449 50.031 18.547 1 96.31 381 ASN B C 1
ATOM 8875 O O . ASN B 1 381 ? 2.906 49.031 17.984 1 96.31 381 ASN B O 1
ATOM 8879 N N . GLY B 1 382 ? 3.184 51.094 18.688 1 94.69 382 GLY B N 1
ATOM 8880 C CA . GLY B 1 382 ? 4.457 51.219 18 1 94.69 382 GLY B CA 1
ATOM 8881 C C . GLY B 1 382 ? 5.645 50.812 18.844 1 94.69 382 GLY B C 1
ATOM 8882 O O . GLY B 1 382 ? 6.758 50.656 18.344 1 94.69 382 GLY B O 1
ATOM 8883 N N . ASP B 1 383 ? 5.387 50.5 20.141 1 95.44 383 ASP B N 1
ATOM 8884 C CA . ASP B 1 383 ? 6.461 50.125 21.062 1 95.44 383 ASP B CA 1
ATOM 8885 C C . ASP B 1 383 ? 6.738 48.625 21.031 1 95.44 383 ASP B C 1
ATOM 8887 O O . ASP B 1 383 ? 5.809 47.812 21.078 1 95.44 383 ASP B O 1
ATOM 8891 N N . CYS B 1 384 ? 7.98 48.281 20.906 1 96.69 384 CYS B N 1
ATOM 8892 C CA . CYS B 1 384 ? 8.367 46.875 20.922 1 96.69 384 CYS B CA 1
ATOM 8893 C C . CYS B 1 384 ? 8.617 46.406 22.344 1 96.69 384 CYS B C 1
ATOM 8895 O O . CYS B 1 384 ? 9.547 46.844 23.016 1 96.69 384 CYS B O 1
ATOM 8897 N N . LEU B 1 385 ? 7.828 45.438 22.797 1 97.06 385 LEU B N 1
ATOM 8898 C CA . LEU B 1 385 ? 7.906 44.938 24.172 1 97.06 385 LEU B CA 1
ATOM 8899 C C . LEU B 1 385 ? 9 43.906 24.328 1 97.06 385 LEU B C 1
ATOM 8901 O O . LEU B 1 385 ? 9.523 43.688 25.422 1 97.06 385 LEU B O 1
ATOM 8905 N N . SER B 1 386 ? 9.242 43.25 23.266 1 97.06 386 SER B N 1
ATOM 8906 C CA . SER B 1 386 ? 10.18 42.156 23.359 1 97.06 386 SER B CA 1
ATOM 8907 C C . SER B 1 386 ? 11.562 42.531 22.844 1 97.06 386 SER B C 1
ATOM 8909 O O . SER B 1 386 ? 12.531 41.812 23.047 1 97.06 386 SER B O 1
ATOM 8911 N N . CYS B 1 387 ? 11.5 43.781 22.25 1 93.06 387 CYS B N 1
ATOM 8912 C CA . CYS B 1 387 ? 12.781 44.219 21.703 1 93.06 387 CYS B CA 1
ATOM 8913 C C . CYS B 1 387 ? 13.805 44.406 22.812 1 93.06 387 CYS B C 1
ATOM 8915 O O . CYS B 1 387 ? 13.453 44.812 23.922 1 93.06 387 CYS B O 1
ATOM 8917 N N . ASN B 1 388 ? 14.977 44 22.766 1 88.88 388 ASN B N 1
ATOM 8918 C CA . ASN B 1 388 ? 16.109 44.188 23.672 1 88.88 388 ASN B CA 1
ATOM 8919 C C . ASN B 1 388 ? 16.078 43.219 24.828 1 88.88 388 ASN B C 1
ATOM 8921 O O . ASN B 1 388 ? 16.781 43.375 25.828 1 88.88 388 ASN B O 1
ATOM 8925 N N . ARG B 1 389 ? 15.023 42.375 24.828 1 95.94 389 ARG B N 1
ATOM 8926 C CA . ARG B 1 389 ? 15.07 41.281 25.812 1 95.94 389 ARG B CA 1
ATOM 8927 C C . ARG B 1 389 ? 16.172 40.281 25.469 1 95.94 389 ARG B C 1
ATOM 8929 O O . ARG B 1 389 ? 16.422 39.969 24.297 1 95.94 389 ARG B O 1
ATOM 8936 N N . VAL B 1 390 ? 16.875 39.812 26.453 1 94.94 390 VAL B N 1
ATOM 8937 C CA . VAL B 1 390 ? 17.984 38.875 26.25 1 94.94 390 VAL B CA 1
ATOM 8938 C C . VAL B 1 390 ? 17.797 37.656 27.172 1 94.94 390 VAL B C 1
ATOM 8940 O O . VAL B 1 390 ? 17.172 37.781 28.219 1 94.94 390 VAL B O 1
ATOM 8943 N N . ASP B 1 391 ? 18.25 36.562 26.75 1 92.25 391 ASP B N 1
ATOM 8944 C CA . ASP B 1 391 ? 18.203 35.375 27.562 1 92.25 391 ASP B CA 1
ATOM 8945 C C . ASP B 1 391 ? 19.406 35.312 28.516 1 92.25 391 ASP B C 1
ATOM 8947 O O . ASP B 1 391 ? 20.094 36.312 28.719 1 92.25 391 ASP B O 1
ATOM 8951 N N . VAL B 1 392 ? 19.547 34.156 29.234 1 88.94 392 VAL B N 1
ATOM 8952 C CA . VAL B 1 392 ? 20.562 34 30.25 1 88.94 392 VAL B CA 1
ATOM 8953 C C . VAL B 1 392 ? 21.953 34.062 29.609 1 88.94 392 VAL B C 1
ATOM 8955 O O . VAL B 1 392 ? 22.938 34.375 30.281 1 88.94 392 VAL B O 1
ATOM 8958 N N . ASP B 1 393 ? 22.031 33.812 28.344 1 89.56 393 ASP B N 1
ATOM 8959 C CA . ASP B 1 393 ? 23.297 33.812 27.609 1 89.56 393 ASP B CA 1
ATOM 8960 C C . ASP B 1 393 ? 23.516 35.156 26.938 1 89.56 393 ASP B C 1
ATOM 8962 O O . ASP B 1 393 ? 24.422 35.281 26.094 1 89.56 393 ASP B O 1
ATOM 8966 N N . ASN B 1 394 ? 22.688 36.094 27.172 1 92.62 394 ASN B N 1
ATOM 8967 C CA . ASN B 1 394 ? 22.75 37.469 26.656 1 92.62 394 ASN B CA 1
ATOM 8968 C C . ASN B 1 394 ? 22.469 37.5 25.156 1 92.62 394 ASN B C 1
ATOM 8970 O O . ASN B 1 394 ? 22.906 38.438 24.469 1 92.62 394 ASN B O 1
ATOM 8974 N N . ALA B 1 395 ? 21.828 36.5 24.656 1 94.5 395 ALA B N 1
ATOM 8975 C CA . ALA B 1 395 ? 21.344 36.531 23.266 1 94.5 395 ALA B CA 1
ATOM 8976 C C . ALA B 1 395 ? 20 37.25 23.156 1 94.5 395 ALA B C 1
ATOM 8978 O O . ALA B 1 395 ? 19.109 37.031 24 1 94.5 395 ALA B O 1
ATOM 8979 N N . GLU B 1 396 ? 19.891 38.062 22.156 1 96.12 396 GLU B N 1
ATOM 8980 C CA . GLU B 1 396 ? 18.641 38.781 21.938 1 96.12 396 GLU B CA 1
ATOM 8981 C C . GLU B 1 396 ? 17.516 37.812 21.516 1 96.12 396 GLU B C 1
ATOM 8983 O O . GLU B 1 396 ? 17.734 36.875 20.766 1 96.12 396 GLU B O 1
ATOM 8988 N N . CYS B 1 397 ? 16.312 38.125 22.047 1 97.31 397 CYS B N 1
ATOM 8989 C CA . CYS B 1 397 ? 15.133 37.375 21.656 1 97.31 397 CYS B CA 1
ATOM 8990 C C . CYS B 1 397 ? 14.766 37.656 20.203 1 97.31 397 CYS B C 1
ATOM 8992 O O . CYS B 1 397 ? 14.492 38.812 19.844 1 97.31 397 CYS B O 1
ATOM 8994 N N . LYS B 1 398 ? 14.766 36.656 19.359 1 97.81 398 LYS B N 1
ATOM 8995 C CA . LYS B 1 398 ? 14.469 36.844 17.938 1 97.81 398 LYS B CA 1
ATOM 8996 C C . LYS B 1 398 ? 13.18 36.125 17.547 1 97.81 398 LYS B C 1
ATOM 8998 O O . LYS B 1 398 ? 12.781 36.156 16.391 1 97.81 398 LYS B O 1
ATOM 9003 N N . SER B 1 399 ? 12.5 35.469 18.422 1 97.81 399 SER B N 1
ATOM 9004 C CA . SER B 1 399 ? 11.211 34.844 18.203 1 97.81 399 SER B CA 1
ATOM 9005 C C . SER B 1 399 ? 10.32 34.938 19.453 1 97.81 399 SER B C 1
ATOM 9007 O O . SER B 1 399 ? 10.211 34 20.219 1 97.81 399 SER B O 1
ATOM 9009 N N . ALA B 1 400 ? 9.617 36 19.547 1 98.31 400 ALA B N 1
ATOM 9010 C CA . ALA B 1 400 ? 8.883 36.312 20.766 1 98.31 400 ALA B CA 1
ATOM 9011 C C . ALA B 1 400 ? 7.387 36.062 20.594 1 98.31 400 ALA B C 1
ATOM 9013 O O . ALA B 1 400 ? 6.848 36.25 19.484 1 98.31 400 ALA B O 1
ATOM 9014 N N . SER B 1 401 ? 6.734 35.656 21.562 1 98.12 401 SER B N 1
ATOM 9015 C CA . SER B 1 401 ? 5.285 35.562 21.719 1 98.12 401 SER B CA 1
ATOM 9016 C C . SER B 1 401 ? 4.848 35.938 23.125 1 98.12 401 SER B C 1
ATOM 9018 O O . SER B 1 401 ? 5.684 36.094 24.016 1 98.12 401 SER B O 1
ATOM 9020 N N . ALA B 1 402 ? 3.523 36.125 23.297 1 98.31 402 ALA B N 1
ATOM 9021 C CA . ALA B 1 402 ? 3.068 36.594 24.594 1 98.31 402 ALA B CA 1
ATOM 9022 C C . ALA B 1 402 ? 1.643 36.125 24.891 1 98.31 402 ALA B C 1
ATOM 9024 O O . ALA B 1 402 ? 0.951 35.625 23.984 1 98.31 402 ALA B O 1
ATOM 9025 N N . THR B 1 403 ? 1.303 36.125 26.109 1 97.88 403 THR B N 1
ATOM 9026 C CA . THR B 1 403 ? -0.075 36.094 26.594 1 97.88 403 THR B CA 1
ATOM 9027 C C . THR B 1 403 ? -0.341 37.25 27.547 1 97.88 403 THR B C 1
ATOM 9029 O O . THR B 1 403 ? 0.555 37.688 28.281 1 97.88 403 THR B O 1
ATOM 9032 N N . PHE B 1 404 ? -1.531 37.781 27.516 1 97.81 404 PHE B N 1
ATOM 9033 C CA . PHE B 1 404 ? -1.851 38.938 28.344 1 97.81 404 PHE B CA 1
ATOM 9034 C C . PHE B 1 404 ? -2.959 38.594 29.328 1 97.81 404 PHE B C 1
ATOM 9036 O O . PHE B 1 404 ? -3.842 37.812 29.047 1 97.81 404 PHE B O 1
ATOM 9043 N N . SER B 1 405 ? -2.83 39.312 30.469 1 97.19 405 SER B N 1
ATOM 9044 C CA . SER B 1 405 ? -3.898 39.219 31.453 1 97.19 405 SER B CA 1
ATOM 9045 C C . SER B 1 405 ? -5.184 39.875 30.953 1 97.19 405 SER B C 1
ATOM 9047 O O . SER B 1 405 ? -5.18 40.531 29.938 1 97.19 405 SER B O 1
ATOM 9049 N N . LYS B 1 406 ? -6.297 39.656 31.594 1 93.69 406 LYS B N 1
ATOM 9050 C CA . LYS B 1 406 ? -7.625 40 31.094 1 93.69 406 LYS B CA 1
ATOM 9051 C C . LYS B 1 406 ? -7.742 41.5 30.797 1 93.69 406 LYS B C 1
ATOM 9053 O O . LYS B 1 406 ? -8.422 41.875 29.844 1 93.69 406 LYS B O 1
ATOM 9058 N N . SER B 1 407 ? -7.113 42.344 31.609 1 94.56 407 SER B N 1
ATOM 9059 C CA . SER B 1 407 ? -7.176 43.781 31.391 1 94.56 407 SER B CA 1
ATOM 9060 C C . SER B 1 407 ? -5.82 44.312 30.953 1 94.56 407 SER B C 1
ATOM 9062 O O . SER B 1 407 ? -5.566 45.531 31.062 1 94.56 407 SER B O 1
ATOM 9064 N N . PHE B 1 408 ? -4.922 43.469 30.609 1 97.06 408 PHE B N 1
ATOM 9065 C CA . PHE B 1 408 ? -3.652 43.781 29.984 1 97.06 408 PHE B CA 1
ATOM 9066 C C . PHE B 1 408 ? -2.711 44.469 30.969 1 97.06 408 PHE B C 1
ATOM 9068 O O . PHE B 1 408 ? -1.863 45.281 30.578 1 97.06 408 PHE B O 1
ATOM 9075 N N . SER B 1 409 ? -2.908 44.156 32.281 1 97.31 409 SER B N 1
ATOM 9076 C CA . SER B 1 409 ? -2.004 44.719 33.25 1 97.31 409 SER B CA 1
ATOM 9077 C C . SER B 1 409 ? -0.692 43.938 33.312 1 97.31 409 SER B C 1
ATOM 9079 O O . SER B 1 409 ? 0.336 44.5 33.719 1 97.31 409 SER B O 1
ATOM 9081 N N . TYR B 1 410 ? -0.762 42.688 33.031 1 98.06 410 TYR B N 1
ATOM 9082 C CA . TYR B 1 410 ? 0.408 41.812 33.031 1 98.06 410 TYR B CA 1
ATOM 9083 C C . TYR B 1 410 ? 0.47 40.969 31.75 1 98.06 410 TYR B C 1
ATOM 9085 O O . TYR B 1 410 ? -0.54 40.812 31.062 1 98.06 410 TYR B O 1
ATOM 9093 N N . TYR B 1 411 ? 1.605 40.531 31.391 1 97.81 411 TYR B N 1
ATOM 9094 C CA . TYR B 1 411 ? 1.749 39.625 30.266 1 97.81 411 TYR B CA 1
ATOM 9095 C C . TYR B 1 411 ? 2.934 38.688 30.469 1 97.81 411 TYR B C 1
ATOM 9097 O O . TYR B 1 411 ? 3.855 39 31.234 1 97.81 411 TYR B O 1
ATOM 9105 N N . THR B 1 412 ? 2.805 37.5 29.984 1 98 412 THR B N 1
ATOM 9106 C CA . THR B 1 412 ? 3.951 36.625 29.859 1 98 412 THR B CA 1
ATOM 9107 C C . THR B 1 412 ? 4.656 36.844 28.516 1 98 412 THR B C 1
ATOM 9109 O O . THR B 1 412 ? 4.004 37.062 27.5 1 98 412 THR B O 1
ATOM 9112 N N . LEU B 1 413 ? 5.938 36.875 28.484 1 98.06 413 LEU B N 1
ATOM 9113 C CA . LEU B 1 413 ? 6.766 36.938 27.297 1 98.06 413 LEU B CA 1
ATOM 9114 C C . LEU B 1 413 ? 7.594 35.656 27.141 1 98.06 413 LEU B C 1
ATOM 9116 O O . LEU B 1 413 ? 8.352 35.312 28.047 1 98.06 413 LEU B O 1
ATOM 9120 N N . SER B 1 414 ? 7.328 35 26.094 1 98 414 SER B N 1
ATOM 9121 C CA . SER B 1 414 ? 8.094 33.812 25.766 1 98 414 SER B CA 1
ATOM 9122 C C . SER B 1 414 ? 9.008 34.031 24.578 1 98 414 SER B C 1
ATOM 9124 O O . SER B 1 414 ? 8.578 34.562 23.547 1 98 414 SER B O 1
ATOM 9126 N N . CYS B 1 415 ? 10.242 33.781 24.703 1 97.81 415 CYS B N 1
ATOM 9127 C CA . CYS B 1 415 ? 11.211 33.844 23.609 1 97.81 415 CYS B CA 1
ATOM 9128 C C . CYS B 1 415 ? 11.703 32.469 23.219 1 97.81 415 CYS B C 1
ATOM 9130 O O . CYS B 1 415 ? 12.398 31.812 23.984 1 97.81 415 CYS B O 1
ATOM 9132 N N . ALA B 1 416 ? 11.375 32.062 22.031 1 96.5 416 ALA B N 1
ATOM 9133 C CA . ALA B 1 416 ? 11.672 30.703 21.562 1 96.5 416 ALA B CA 1
ATOM 9134 C C . ALA B 1 416 ? 12.758 30.719 20.5 1 96.5 416 ALA B C 1
ATOM 9136 O O . ALA B 1 416 ? 12.734 29.906 19.562 1 96.5 416 ALA B O 1
ATOM 9137 N N . GLY B 1 417 ? 13.781 31.656 20.562 1 94.62 417 GLY B N 1
ATOM 9138 C CA . GLY B 1 417 ? 14.867 31.703 19.609 1 94.62 417 GLY B CA 1
ATOM 9139 C C . GLY B 1 417 ? 15.773 32.906 19.797 1 94.62 417 GLY B C 1
ATOM 9140 O O . GLY B 1 417 ? 15.336 33.938 20.297 1 94.62 417 GLY B O 1
ATOM 9141 N N . PRO B 1 418 ? 17.016 32.719 19.453 1 94.62 418 PRO B N 1
ATOM 9142 C CA . PRO B 1 418 ? 17.594 31.578 18.766 1 94.62 418 PRO B CA 1
ATOM 9143 C C . PRO B 1 418 ? 17.938 30.422 19.703 1 94.62 418 PRO B C 1
ATOM 9145 O O . PRO B 1 418 ? 18.266 29.328 19.25 1 94.62 418 PRO B O 1
ATOM 9148 N N . ASN B 1 419 ? 17.922 30.641 21.016 1 95.75 419 ASN B N 1
ATOM 9149 C CA . ASN B 1 419 ? 18.172 29.641 22.031 1 95.75 419 ASN B CA 1
ATOM 9150 C C . ASN B 1 419 ? 16.875 29.031 22.562 1 95.75 419 ASN B C 1
ATOM 9152 O O . ASN B 1 419 ? 15.789 29.391 22.109 1 95.75 419 ASN B O 1
ATOM 9156 N N . PRO B 1 420 ? 17.031 28 23.453 1 96.5 420 PRO B N 1
ATOM 9157 C CA . PRO B 1 420 ? 15.828 27.375 24 1 96.5 420 PRO B CA 1
ATOM 9158 C C . PRO B 1 420 ? 14.867 28.391 24.609 1 96.5 420 PRO B C 1
ATOM 9160 O O . PRO B 1 420 ? 15.297 29.406 25.156 1 96.5 420 PRO B O 1
ATOM 9163 N N . ILE B 1 421 ? 13.633 28.062 24.594 1 97 421 ILE B N 1
ATOM 9164 C CA . ILE B 1 421 ? 12.562 28.969 25 1 97 421 ILE B CA 1
ATOM 9165 C C . ILE B 1 421 ? 12.75 29.344 26.469 1 97 421 ILE B C 1
ATOM 9167 O O . ILE B 1 421 ? 13.172 28.531 27.281 1 97 421 ILE B O 1
ATOM 9171 N N . TYR B 1 422 ? 12.523 30.547 26.844 1 97.25 422 TYR B N 1
ATOM 9172 C CA . TYR B 1 422 ? 12.344 31.016 28.203 1 97.25 422 TYR B CA 1
ATOM 9173 C C . TYR B 1 422 ? 11.094 31.891 28.312 1 97.25 422 TYR B C 1
ATOM 9175 O O . TYR B 1 422 ? 10.672 32.5 27.328 1 97.25 422 TYR B O 1
ATOM 9183 N N . THR B 1 423 ? 10.492 31.922 29.406 1 97.88 423 THR B N 1
ATOM 9184 C CA . THR B 1 423 ? 9.289 32.719 29.656 1 97.88 423 THR B CA 1
ATOM 9185 C C . THR B 1 423 ? 9.453 33.562 30.922 1 97.88 423 THR B C 1
ATOM 9187 O O . THR B 1 423 ? 9.953 33.094 31.938 1 97.88 423 THR B O 1
ATOM 9190 N N . GLN B 1 424 ? 9.125 34.812 30.781 1 97.5 424 GLN B N 1
ATOM 9191 C CA . GLN B 1 424 ? 9.117 35.75 31.875 1 97.5 424 GLN B CA 1
ATOM 9192 C C . GLN B 1 424 ? 7.773 36.469 31.984 1 97.5 424 GLN B C 1
ATOM 9194 O O . GLN B 1 424 ? 7.016 36.531 31.016 1 97.5 424 GLN B O 1
ATOM 9199 N N . ILE B 1 425 ? 7.465 36.969 33.188 1 98.06 425 ILE B N 1
ATOM 9200 C CA . ILE B 1 425 ? 6.238 37.719 33.438 1 98.06 425 ILE B CA 1
ATOM 9201 C C . ILE B 1 425 ? 6.57 39.188 33.656 1 98.06 425 ILE B C 1
ATOM 9203 O O . ILE B 1 425 ? 7.492 39.5 34.438 1 98.06 425 ILE B O 1
ATOM 9207 N N . TYR B 1 426 ? 5.848 40.062 33.031 1 97.75 426 TYR B N 1
ATOM 9208 C CA . TYR B 1 426 ? 6.09 41.5 33.125 1 97.75 426 TYR B CA 1
ATOM 9209 C C . TYR B 1 426 ? 4.809 42.25 33.5 1 97.75 426 TYR B C 1
ATOM 9211 O O . TYR B 1 426 ? 3.707 41.812 33.188 1 97.75 426 TYR B O 1
ATOM 9219 N N . ALA B 1 427 ? 4.98 43.344 34.188 1 97.38 427 ALA B N 1
ATOM 9220 C CA . ALA B 1 427 ? 3.916 44.344 34.375 1 97.38 427 ALA B CA 1
ATOM 9221 C C . ALA B 1 427 ? 3.906 45.344 33.219 1 97.38 427 ALA B C 1
ATOM 9223 O O . ALA B 1 427 ? 4.949 45.875 32.844 1 97.38 427 ALA B O 1
ATOM 9224 N N . VAL B 1 428 ? 2.74 45.625 32.625 1 95.75 428 VAL B N 1
ATOM 9225 C CA . VAL B 1 428 ? 2.633 46.469 31.438 1 95.75 428 VAL B CA 1
ATOM 9226 C C . VAL B 1 428 ? 2.926 47.906 31.797 1 95.75 428 VAL B C 1
ATOM 9228 O O . VAL B 1 428 ? 3.57 48.625 31.047 1 95.75 428 VAL B O 1
ATOM 9231 N N . ALA B 1 429 ? 2.502 48.406 32.906 1 91.25 429 ALA B N 1
ATOM 9232 C CA . ALA B 1 429 ? 2.523 49.812 33.312 1 91.25 429 ALA B CA 1
ATOM 9233 C C . ALA B 1 429 ? 3.945 50.344 33.281 1 91.25 429 ALA B C 1
ATOM 9235 O O . ALA B 1 429 ? 4.168 51.5 32.844 1 91.25 429 ALA B O 1
ATOM 9236 N N . ASN B 1 430 ? 4.977 49.625 33.75 1 91.44 430 ASN B N 1
ATOM 9237 C CA . ASN B 1 430 ? 6.344 50.125 33.812 1 91.44 430 ASN B CA 1
ATOM 9238 C C . ASN B 1 430 ? 7.336 49.156 33.188 1 91.44 430 ASN B C 1
ATOM 9240 O O . ASN B 1 430 ? 8.547 49.344 33.312 1 91.44 430 ASN B O 1
ATOM 9244 N N . ASP B 1 431 ? 6.746 48.125 32.531 1 91.75 431 ASP B N 1
ATOM 9245 C CA . ASP B 1 431 ? 7.551 47.125 31.859 1 91.75 431 ASP B CA 1
ATOM 9246 C C . ASP B 1 431 ? 8.539 46.469 32.844 1 91.75 431 ASP B C 1
ATOM 9248 O O . ASP B 1 431 ? 9.688 46.188 32.469 1 91.75 431 ASP B O 1
ATOM 9252 N N . LYS B 1 432 ? 8.156 46.344 34.062 1 94.56 432 LYS B N 1
ATOM 9253 C CA . LYS B 1 432 ? 9.008 45.719 35.094 1 94.56 432 LYS B CA 1
ATOM 9254 C C . LYS B 1 432 ? 8.812 44.188 35.094 1 94.56 432 LYS B C 1
ATOM 9256 O O . LYS B 1 432 ? 7.68 43.719 35.031 1 94.56 432 LYS B O 1
ATOM 9261 N N . LYS B 1 433 ? 9.938 43.469 35.156 1 96.31 433 LYS B N 1
ATOM 9262 C CA . LYS B 1 433 ? 9.867 42 35.281 1 96.31 433 LYS B CA 1
ATOM 9263 C C . LYS B 1 433 ? 9.336 41.594 36.656 1 96.31 433 LYS B C 1
ATOM 9265 O O . LYS B 1 433 ? 9.859 42.031 37.688 1 96.31 433 LYS B O 1
ATOM 9270 N N . VAL B 1 434 ? 8.336 40.875 36.594 1 96.81 434 VAL B N 1
ATOM 9271 C CA . VAL B 1 434 ? 7.73 40.344 37.812 1 96.81 434 VAL B CA 1
ATOM 9272 C C . VAL B 1 434 ? 8.422 39.062 38.25 1 96.81 434 VAL B C 1
ATOM 9274 O O . VAL B 1 434 ? 8.68 38.844 39.438 1 96.81 434 VAL B O 1
ATOM 9277 N N . LYS B 1 435 ? 8.68 38.219 37.219 1 96.25 435 LYS B N 1
ATOM 9278 C CA . LYS B 1 435 ? 9.195 36.875 37.562 1 96.25 435 LYS B CA 1
ATOM 9279 C C . LYS B 1 435 ? 9.828 36.219 36.344 1 96.25 435 LYS B C 1
ATOM 9281 O O . LYS B 1 435 ? 9.32 36.344 35.219 1 96.25 435 LYS B O 1
ATOM 9286 N N . ASP B 1 436 ? 10.969 35.531 36.594 1 96.44 436 ASP B N 1
ATOM 9287 C CA . ASP B 1 436 ? 11.422 34.5 35.656 1 96.44 436 ASP B CA 1
ATOM 9288 C C . ASP B 1 436 ? 10.578 33.219 35.812 1 96.44 436 ASP B C 1
ATOM 9290 O O . ASP B 1 436 ? 10.781 32.438 36.719 1 96.44 436 ASP B O 1
ATOM 9294 N N . TRP B 1 437 ? 9.688 33.031 34.906 1 96.19 437 TRP B N 1
ATOM 9295 C CA . TRP B 1 437 ? 8.727 31.938 35.031 1 96.19 437 TRP B CA 1
ATOM 9296 C C . TRP B 1 437 ? 9.383 30.594 34.719 1 96.19 437 TRP B C 1
ATOM 9298 O O . TRP B 1 437 ? 9.352 29.672 35.531 1 96.19 437 TRP B O 1
ATOM 9308 N N . GLU B 1 438 ? 9.922 30.438 33.531 1 95.62 438 GLU B N 1
ATOM 9309 C CA . GLU B 1 438 ? 10.617 29.234 33.094 1 95.62 438 GLU B CA 1
ATOM 9310 C C . GLU B 1 438 ? 11.82 29.594 32.219 1 95.62 438 GLU B C 1
ATOM 9312 O O . GLU B 1 438 ? 11.664 30.047 31.094 1 95.62 438 GLU B O 1
ATOM 9317 N N . LEU B 1 439 ? 13.008 29.281 32.75 1 95.81 439 LEU B N 1
ATOM 9318 C CA . LEU B 1 439 ? 14.234 29.641 32.031 1 95.81 439 LEU B CA 1
ATOM 9319 C C . LEU B 1 439 ? 14.82 28.422 31.312 1 95.81 439 LEU B C 1
ATOM 9321 O O . LEU B 1 439 ? 15.703 28.562 30.469 1 95.81 439 LEU B O 1
ATOM 9325 N N . ASN B 1 440 ? 14.281 27.234 31.562 1 96.5 440 ASN B N 1
ATOM 9326 C CA . ASN B 1 440 ? 14.766 25.969 31.031 1 96.5 440 ASN B CA 1
ATOM 9327 C C . ASN B 1 440 ? 16.25 25.766 31.312 1 96.5 440 ASN B C 1
ATOM 9329 O O . ASN B 1 440 ? 17.016 25.391 30.422 1 96.5 440 ASN B O 1
ATOM 9333 N N . SER B 1 441 ? 16.641 26.031 32.531 1 94.5 441 SER B N 1
ATOM 9334 C CA . SER B 1 441 ? 18.031 25.969 32.938 1 94.5 441 SER B CA 1
ATOM 9335 C C . SER B 1 441 ? 18.578 24.547 32.844 1 94.5 441 SER B C 1
ATOM 9337 O O . SER B 1 441 ? 19.719 24.344 32.438 1 94.5 441 SER B O 1
ATOM 9339 N N . GLU B 1 442 ? 17.781 23.609 33.281 1 94.31 442 GLU B N 1
ATOM 9340 C CA . GLU B 1 442 ? 18.219 22.219 33.188 1 94.31 442 GLU B CA 1
ATOM 9341 C C . GLU B 1 442 ? 18.453 21.797 31.75 1 94.31 442 GLU B C 1
ATOM 9343 O O . GLU B 1 442 ? 19.438 21.125 31.438 1 94.31 442 GLU B O 1
ATOM 9348 N N . TYR B 1 443 ? 17.484 22.109 30.922 1 95.69 443 TYR B N 1
ATOM 9349 C CA . TYR B 1 443 ? 17.625 21.781 29.5 1 95.69 443 TYR B CA 1
ATOM 9350 C C . TYR B 1 443 ? 18.859 22.438 28.906 1 95.69 443 TYR B C 1
ATOM 9352 O O . TYR B 1 443 ? 19.594 21.812 28.141 1 95.69 443 TYR B O 1
ATOM 9360 N N . ARG B 1 444 ? 19.141 23.703 29.25 1 95.25 444 ARG B N 1
ATOM 9361 C CA . ARG B 1 444 ? 20.281 24.453 28.75 1 95.25 444 ARG B CA 1
ATOM 9362 C C . ARG B 1 444 ? 21.594 23.797 29.156 1 95.25 444 ARG B C 1
ATOM 9364 O O . ARG B 1 444 ? 22.547 23.781 28.375 1 95.25 444 ARG B O 1
ATOM 9371 N N . THR B 1 445 ? 21.656 23.266 30.344 1 94.56 445 THR B N 1
ATOM 9372 C CA . THR B 1 445 ? 22.844 22.578 30.828 1 94.56 445 THR B CA 1
ATOM 9373 C C . THR B 1 445 ? 23.109 21.328 30 1 94.56 445 THR B C 1
ATOM 9375 O O . THR B 1 445 ? 24.25 21.062 29.594 1 94.56 445 THR B O 1
ATOM 9378 N N . HIS B 1 446 ? 22.047 20.625 29.719 1 92.81 446 HIS B N 1
ATOM 9379 C CA . HIS B 1 446 ? 22.172 19.438 28.891 1 92.81 446 HIS B CA 1
ATOM 9380 C C . HIS B 1 446 ? 22.609 19.797 27.469 1 92.81 446 HIS B C 1
ATOM 9382 O O . HIS B 1 446 ? 23.422 19.094 26.859 1 92.81 446 HIS B O 1
ATOM 9388 N N . LEU B 1 447 ? 22.078 20.828 27 1 94.56 447 LEU B N 1
ATOM 9389 C CA . LEU B 1 447 ? 22.359 21.281 25.641 1 94.56 447 LEU B CA 1
ATOM 9390 C C . LEU B 1 447 ? 23.812 21.703 25.484 1 94.56 447 LEU B C 1
ATOM 9392 O O . LEU B 1 447 ? 24.391 21.594 24.406 1 94.56 447 LEU B O 1
ATOM 9396 N N . GLU B 1 448 ? 24.391 22.188 26.562 1 94.25 448 GLU B N 1
ATOM 9397 C CA . GLU B 1 448 ? 25.766 22.688 26.531 1 94.25 448 GLU B CA 1
ATOM 9398 C C . GLU B 1 448 ? 26.75 21.578 26.172 1 94.25 448 GLU B C 1
ATOM 9400 O O . GLU B 1 448 ? 27.844 21.859 25.656 1 94.25 448 GLU B O 1
ATOM 9405 N N . ALA B 1 449 ? 26.359 20.375 26.391 1 95.69 449 ALA B N 1
ATOM 9406 C CA . ALA B 1 449 ? 27.234 19.234 26.109 1 95.69 449 ALA B CA 1
ATOM 9407 C C . ALA B 1 449 ? 27.125 18.812 24.656 1 95.69 449 ALA B C 1
ATOM 9409 O O . ALA B 1 449 ? 27.891 17.953 24.203 1 95.69 449 ALA B O 1
ATOM 9410 N N . LYS B 1 450 ? 26.266 19.391 23.922 1 96.75 450 LYS B N 1
ATOM 9411 C CA . LYS B 1 450 ? 26 18.984 22.547 1 96.75 450 LYS B CA 1
ATOM 9412 C C . LYS B 1 450 ? 26.516 20.016 21.562 1 96.75 450 LYS B C 1
ATOM 9414 O O . LYS B 1 450 ? 26.438 21.219 21.812 1 96.75 450 LYS B O 1
ATOM 9419 N N . GLN B 1 451 ? 27.031 19.484 20.453 1 97.19 451 GLN B N 1
ATOM 9420 C CA . GLN B 1 451 ? 27.359 20.375 19.344 1 97.19 451 GLN B CA 1
ATOM 9421 C C . GLN B 1 451 ? 26.109 20.969 18.734 1 97.19 451 GLN B C 1
ATOM 9423 O O . GLN B 1 451 ? 25.031 20.359 18.75 1 97.19 451 GLN B O 1
ATOM 9428 N N . ARG B 1 452 ? 26.234 22.203 18.266 1 96.19 452 ARG B N 1
ATOM 9429 C CA . ARG B 1 452 ? 25.141 22.906 17.594 1 96.19 452 ARG B CA 1
ATOM 9430 C C . ARG B 1 452 ? 25.625 23.594 16.328 1 96.19 452 ARG B C 1
ATOM 9432 O O . ARG B 1 452 ? 26.797 23.984 16.234 1 96.19 452 ARG B O 1
ATOM 9439 N N . PRO B 1 453 ? 24.781 23.719 15.344 1 97.31 453 PRO B N 1
ATOM 9440 C CA . PRO B 1 453 ? 25.172 24.5 14.164 1 97.31 453 PRO B CA 1
ATOM 9441 C C . PRO B 1 453 ? 25.203 26 14.445 1 97.31 453 PRO B C 1
ATOM 9443 O O . PRO B 1 453 ? 24.641 26.469 15.438 1 97.31 453 PRO B O 1
ATOM 9446 N N . SER B 1 454 ? 25.969 26.703 13.625 1 96.31 454 SER B N 1
ATOM 9447 C CA . SER B 1 454 ? 25.812 28.156 13.492 1 96.31 454 SER B CA 1
ATOM 9448 C C . SER B 1 454 ? 24.938 28.516 12.305 1 96.31 454 SER B C 1
ATOM 9450 O O . SER B 1 454 ? 24.688 27.672 11.43 1 96.31 454 SER B O 1
ATOM 9452 N N . TYR B 1 455 ? 24.406 29.703 12.312 1 97.31 455 TYR B N 1
ATOM 9453 C CA . TYR B 1 455 ? 23.406 30.016 11.297 1 97.31 455 TYR B CA 1
ATOM 9454 C C . TYR B 1 455 ? 23.828 31.234 10.477 1 97.31 455 TYR B C 1
ATOM 9456 O O . TYR B 1 455 ? 24.484 32.156 11 1 97.31 455 TYR B O 1
ATOM 9464 N N . SER B 1 456 ? 23.547 31.125 9.234 1 97.44 456 SER B N 1
ATOM 9465 C CA . SER B 1 456 ? 23.719 32.25 8.305 1 97.44 456 SER B CA 1
ATOM 9466 C C . SER B 1 456 ? 22.422 32.531 7.566 1 97.44 456 SER B C 1
ATOM 9468 O O . SER B 1 456 ? 21.719 31.625 7.137 1 97.44 456 SER B O 1
ATOM 9470 N N . PHE B 1 457 ? 22.078 33.812 7.523 1 97.75 457 PHE B N 1
ATOM 9471 C CA . PHE B 1 457 ? 20.922 34.281 6.781 1 97.75 457 PHE B CA 1
ATOM 9472 C C . PHE B 1 457 ? 21.344 35.094 5.566 1 97.75 457 PHE B C 1
ATOM 9474 O O . PHE B 1 457 ? 22.188 36 5.68 1 97.75 457 PHE B O 1
ATOM 9481 N N . ILE B 1 458 ? 20.75 34.75 4.402 1 98 458 ILE B N 1
ATOM 9482 C CA . ILE B 1 458 ? 21.156 35.375 3.16 1 98 458 ILE B CA 1
ATOM 9483 C C . ILE B 1 458 ? 19.938 35.812 2.361 1 98 458 ILE B C 1
ATOM 9485 O O . ILE B 1 458 ? 19.031 35 2.127 1 98 458 ILE B O 1
ATOM 9489 N N . ASN B 1 459 ? 19.875 37.062 2.006 1 97 459 ASN B N 1
ATOM 9490 C CA . ASN B 1 459 ? 18.891 37.5 1.021 1 97 459 ASN B CA 1
ATOM 9491 C C . ASN B 1 459 ? 19.375 37.25 -0.404 1 97 459 ASN B C 1
ATOM 9493 O O . ASN B 1 459 ? 20.531 37.531 -0.725 1 97 459 ASN B O 1
ATOM 9497 N N . VAL B 1 460 ? 18.547 36.688 -1.166 1 97.25 460 VAL B N 1
ATOM 9498 C CA . VAL B 1 460 ? 18.891 36.406 -2.555 1 97.25 460 VAL B CA 1
ATOM 9499 C C . VAL B 1 460 ? 17.875 37.062 -3.486 1 97.25 460 VAL B C 1
ATOM 9501 O O . VAL B 1 460 ? 16.656 36.906 -3.303 1 97.25 460 VAL B O 1
ATOM 9504 N N . ALA B 1 461 ? 18.359 37.781 -4.484 1 96.62 461 ALA B N 1
ATOM 9505 C CA . ALA B 1 461 ? 17.453 38.281 -5.527 1 96.62 461 ALA B CA 1
ATOM 9506 C C . ALA B 1 461 ? 17 37.156 -6.438 1 96.62 461 ALA B C 1
ATOM 9508 O O . ALA B 1 461 ? 17.812 36.469 -7.051 1 96.62 461 ALA B O 1
ATOM 9509 N N . LEU B 1 462 ? 15.695 37 -6.508 1 96.19 462 LEU B N 1
ATOM 9510 C CA . LEU B 1 462 ? 15.148 35.906 -7.332 1 96.19 462 LEU B CA 1
ATOM 9511 C C . LEU B 1 462 ? 15.133 36.312 -8.805 1 96.19 462 LEU B C 1
ATOM 9513 O O . LEU B 1 462 ? 15.5 37.438 -9.148 1 96.19 462 LEU B O 1
ATOM 9517 N N . ALA B 1 463 ? 14.758 35.375 -9.609 1 91.38 463 ALA B N 1
ATOM 9518 C CA . ALA B 1 463 ? 14.828 35.594 -11.047 1 91.38 463 ALA B CA 1
ATOM 9519 C C . ALA B 1 463 ? 13.906 36.75 -11.469 1 91.38 463 ALA B C 1
ATOM 9521 O O . ALA B 1 463 ? 14.219 37.5 -12.398 1 91.38 463 ALA B O 1
ATOM 9522 N N . ASP B 1 464 ? 12.805 36.969 -10.773 1 93.44 464 ASP B N 1
ATOM 9523 C CA . ASP B 1 464 ? 11.844 38 -11.148 1 93.44 464 ASP B CA 1
ATOM 9524 C C . ASP B 1 464 ? 12.148 39.312 -10.445 1 93.44 464 ASP B C 1
ATOM 9526 O O . ASP B 1 464 ? 11.398 40.281 -10.586 1 93.44 464 ASP B O 1
ATOM 9530 N N . GLY B 1 465 ? 13.141 39.344 -9.664 1 93.56 465 GLY B N 1
ATOM 9531 C CA . GLY B 1 465 ? 13.547 40.562 -8.992 1 93.56 465 GLY B CA 1
ATOM 9532 C C . GLY B 1 465 ? 13.117 40.625 -7.539 1 93.56 465 GLY B C 1
ATOM 9533 O O . GLY B 1 465 ? 13.641 41.438 -6.77 1 93.56 465 GLY B O 1
ATOM 9534 N N . SER B 1 466 ? 12.219 39.812 -7.121 1 95.25 466 SER B N 1
ATOM 9535 C CA . SER B 1 466 ? 11.82 39.75 -5.719 1 95.25 466 SER B CA 1
ATOM 9536 C C . SER B 1 466 ? 12.922 39.156 -4.848 1 95.25 466 SER B C 1
ATOM 9538 O O . SER B 1 466 ? 13.938 38.688 -5.359 1 95.25 466 SER B O 1
ATOM 9540 N N . THR B 1 467 ? 12.773 39.281 -3.564 1 94.62 467 THR B N 1
ATOM 9541 C CA . THR B 1 467 ? 13.812 38.844 -2.646 1 94.62 467 THR B CA 1
ATOM 9542 C C . THR B 1 467 ? 13.438 37.531 -1.986 1 94.62 467 THR B C 1
ATOM 9544 O O . THR B 1 467 ? 12.367 37.406 -1.377 1 94.62 467 THR B O 1
ATOM 9547 N N . GLY B 1 468 ? 14.266 36.5 -2.205 1 95.88 468 GLY B N 1
ATOM 9548 C CA . GLY B 1 468 ? 14.195 35.312 -1.398 1 95.88 468 GLY B CA 1
ATOM 9549 C C . GLY B 1 468 ? 15.125 35.344 -0.199 1 95.88 468 GLY B C 1
ATOM 9550 O O . GLY B 1 468 ? 16.031 36.156 -0.132 1 95.88 468 GLY B O 1
ATOM 9551 N N . ILE B 1 469 ? 14.82 34.562 0.793 1 97.62 469 ILE B N 1
ATOM 9552 C CA . ILE B 1 469 ? 15.672 34.5 1.979 1 97.62 469 ILE B CA 1
ATOM 9553 C C . ILE B 1 469 ? 16.109 33.031 2.225 1 97.62 469 ILE B C 1
ATOM 9555 O O . ILE B 1 469 ? 15.32 32.125 2.064 1 97.62 469 ILE B O 1
ATOM 9559 N N . VAL B 1 470 ? 17.391 32.875 2.572 1 98.56 470 VAL B N 1
ATOM 9560 C CA . VAL B 1 470 ? 17.984 31.578 2.83 1 98.56 470 VAL B CA 1
ATOM 9561 C C . VAL B 1 470 ? 18.516 31.531 4.262 1 98.56 470 VAL B C 1
ATOM 9563 O O . VAL B 1 470 ? 19.078 32.5 4.758 1 98.56 470 VAL B O 1
ATOM 9566 N N . LYS B 1 471 ? 18.234 30.484 4.938 1 98.69 471 LYS B N 1
ATOM 9567 C CA . LYS B 1 471 ? 18.875 30.156 6.203 1 98.69 471 LYS B CA 1
ATOM 9568 C C . LYS B 1 471 ? 19.75 28.906 6.07 1 98.69 471 LYS B C 1
ATOM 9570 O O . LYS B 1 471 ? 19.281 27.859 5.621 1 98.69 471 LYS B O 1
ATOM 9575 N N . LEU B 1 472 ? 21.047 29.016 6.363 1 98.75 472 LEU B N 1
ATOM 9576 C CA . LEU B 1 472 ? 21.984 27.891 6.375 1 98.75 472 LEU B CA 1
ATOM 9577 C C . LEU B 1 472 ? 22.344 27.5 7.805 1 98.75 472 LEU B C 1
ATOM 9579 O O . LEU B 1 472 ? 22.75 28.344 8.602 1 98.75 472 LEU B O 1
ATOM 9583 N N . ALA B 1 473 ? 22.078 26.328 8.141 1 98.62 473 ALA B N 1
ATOM 9584 C CA . ALA B 1 473 ? 22.688 25.734 9.328 1 98.62 473 ALA B CA 1
ATOM 9585 C C . ALA B 1 473 ? 24.047 25.109 8.992 1 98.62 473 ALA B C 1
ATOM 9587 O O . ALA B 1 473 ? 24.125 24.156 8.219 1 98.62 473 ALA B O 1
ATOM 9588 N N . LEU B 1 474 ? 25.094 25.703 9.539 1 98.62 474 LEU B N 1
ATOM 9589 C CA . LEU B 1 474 ? 26.453 25.312 9.219 1 98.62 474 LEU B CA 1
ATOM 9590 C C . LEU B 1 474 ? 27.016 24.344 10.258 1 98.62 474 LEU B C 1
ATOM 9592 O O . LEU B 1 474 ? 26.75 24.484 11.453 1 98.62 474 LEU B O 1
ATOM 9596 N N . PRO B 1 475 ? 27.719 23.328 9.797 1 97.56 475 PRO B N 1
ATOM 9597 C CA . PRO B 1 475 ? 28.297 22.359 10.75 1 97.56 475 PRO B CA 1
ATOM 9598 C C . PRO B 1 475 ? 29.156 23.031 11.82 1 97.56 475 PRO B C 1
ATOM 9600 O O . PRO B 1 475 ? 29.641 24.141 11.617 1 97.56 475 PRO B O 1
ATOM 9603 N N . PRO B 1 476 ? 29.25 22.281 12.953 1 96.44 476 PRO B N 1
ATOM 9604 C CA . PRO B 1 476 ? 30.125 22.828 13.992 1 96.44 476 PRO B CA 1
ATOM 9605 C C . PRO B 1 476 ? 31.578 22.984 13.523 1 96.44 476 PRO B C 1
ATOM 9607 O O . PRO B 1 476 ? 32.062 22.172 12.719 1 96.44 476 PRO B O 1
ATOM 9610 N N . ASN B 1 477 ? 32.281 23.969 13.961 1 93.56 477 ASN B N 1
ATOM 9611 C CA . ASN B 1 477 ? 33.656 24.25 13.547 1 93.56 477 ASN B CA 1
ATOM 9612 C C . ASN B 1 477 ? 33.75 24.516 12.047 1 93.56 477 ASN B C 1
ATOM 9614 O O . ASN B 1 477 ? 34.688 24.062 11.383 1 93.56 477 ASN B O 1
ATOM 9618 N N . PHE B 1 478 ? 32.75 25.125 11.547 1 97.06 478 PHE B N 1
ATOM 9619 C CA . PHE B 1 478 ? 32.625 25.453 10.133 1 97.06 478 PHE B CA 1
ATOM 9620 C C . PHE B 1 478 ? 33.906 26.141 9.625 1 97.06 478 PHE B C 1
ATOM 9622 O O . PHE B 1 478 ? 34.438 27.031 10.281 1 97.06 478 PHE B O 1
ATOM 9629 N N . ASP B 1 479 ? 34.375 25.594 8.492 1 97.19 479 ASP B N 1
ATOM 9630 C CA . ASP B 1 479 ? 35.531 26.109 7.762 1 97.19 479 ASP B CA 1
ATOM 9631 C C . ASP B 1 479 ? 35.156 26.484 6.328 1 97.19 479 ASP B C 1
ATOM 9633 O O . ASP B 1 479 ? 34.938 25.594 5.496 1 97.19 479 ASP B O 1
ATOM 9637 N N . ALA B 1 480 ? 35.188 27.766 6.047 1 96.38 480 ALA B N 1
ATOM 9638 C CA . ALA B 1 480 ? 34.719 28.266 4.754 1 96.38 480 ALA B CA 1
ATOM 9639 C C . ALA B 1 480 ? 35.656 27.828 3.629 1 96.38 480 ALA B C 1
ATOM 9641 O O . ALA B 1 480 ? 35.312 27.922 2.449 1 96.38 480 ALA B O 1
ATOM 9642 N N . THR B 1 481 ? 36.781 27.297 3.969 1 96.62 481 THR B N 1
ATOM 9643 C CA . THR B 1 481 ? 37.75 26.875 2.965 1 96.62 481 THR B CA 1
ATOM 9644 C C . THR B 1 481 ? 37.5 25.422 2.555 1 96.62 481 THR B C 1
ATOM 9646 O O . THR B 1 481 ? 38.062 24.953 1.562 1 96.62 481 THR B O 1
ATOM 9649 N N . LYS B 1 482 ? 36.625 24.781 3.258 1 96.25 482 LYS B N 1
ATOM 9650 C CA . LYS B 1 482 ? 36.281 23.391 2.939 1 96.25 482 LYS B CA 1
ATOM 9651 C C . LYS B 1 482 ? 35 23.328 2.096 1 96.25 482 LYS B C 1
ATOM 9653 O O . LYS B 1 482 ? 34.344 24.359 1.897 1 96.25 482 LYS B O 1
ATOM 9658 N N . LYS B 1 483 ? 34.812 22.156 1.517 1 96.88 483 LYS B N 1
ATOM 9659 C CA . LYS B 1 483 ? 33.594 21.891 0.795 1 96.88 483 LYS B CA 1
ATOM 9660 C C . LYS B 1 483 ? 32.688 20.953 1.588 1 96.88 483 LYS B C 1
ATOM 9662 O O . LYS B 1 483 ? 33.125 19.938 2.105 1 96.88 483 LYS B O 1
ATOM 9667 N N . TYR B 1 484 ? 31.469 21.375 1.697 1 98 484 TYR B N 1
ATOM 9668 C CA . TYR B 1 484 ? 30.484 20.609 2.447 1 98 484 TYR B CA 1
ATOM 9669 C C . TYR B 1 484 ? 29.344 20.172 1.548 1 98 484 TYR B C 1
ATOM 9671 O O . TYR B 1 484 ? 28.922 20.906 0.65 1 98 484 TYR B O 1
ATOM 9679 N N . PRO B 1 485 ? 28.844 18.844 1.747 1 98.38 485 PRO B N 1
ATOM 9680 C CA . PRO B 1 485 ? 27.531 18.547 1.169 1 98.38 485 PRO B CA 1
ATOM 9681 C C . PRO B 1 485 ? 26.438 19.469 1.715 1 98.38 485 PRO B C 1
ATOM 9683 O O . PRO B 1 485 ? 26.594 20.062 2.783 1 98.38 485 PRO B O 1
ATOM 9686 N N . MET B 1 486 ? 25.328 19.625 0.99 1 98.75 486 MET B N 1
ATOM 9687 C CA . MET B 1 486 ? 24.203 20.438 1.423 1 98.75 486 MET B CA 1
ATOM 9688 C C . MET B 1 486 ? 22.875 19.719 1.178 1 98.75 486 MET B C 1
ATOM 9690 O O . MET B 1 486 ? 22.688 19.094 0.131 1 98.75 486 MET B O 1
ATOM 9694 N N . ILE B 1 487 ? 22.094 19.719 2.135 1 98.81 487 ILE B N 1
ATOM 9695 C CA . ILE B 1 487 ? 20.734 19.203 2.014 1 98.81 487 ILE B CA 1
ATOM 9696 C C . ILE B 1 487 ? 19.734 20.359 2.174 1 98.81 487 ILE B C 1
ATOM 9698 O O . ILE B 1 487 ? 19.719 21.031 3.203 1 98.81 487 ILE B O 1
ATOM 9702 N N . VAL B 1 488 ? 18.922 20.594 1.17 1 98.88 488 VAL B N 1
ATOM 9703 C CA . VAL B 1 488 ? 17.875 21.594 1.203 1 98.88 488 VAL B CA 1
ATOM 9704 C C . VAL B 1 488 ? 16.578 20.984 1.735 1 98.88 488 VAL B C 1
ATOM 9706 O O . VAL B 1 488 ? 16.078 20 1.174 1 98.88 488 VAL B O 1
ATOM 9709 N N . VAL B 1 489 ? 16.125 21.5 2.863 1 98.69 489 VAL B N 1
ATOM 9710 C CA . VAL B 1 489 ? 14.812 21.109 3.355 1 98.69 489 VAL B CA 1
ATOM 9711 C C . VAL B 1 489 ? 13.766 22.109 2.877 1 98.69 489 VAL B C 1
ATOM 9713 O O . VAL B 1 489 ? 13.898 23.312 3.104 1 98.69 489 VAL B O 1
ATOM 9716 N N . VAL B 1 490 ? 12.68 21.562 2.234 1 98.38 490 VAL B N 1
ATOM 9717 C CA . VAL B 1 490 ? 11.719 22.469 1.602 1 98.38 490 VAL B CA 1
ATOM 9718 C C . VAL B 1 490 ? 10.305 22.109 2.049 1 98.38 490 VAL B C 1
ATOM 9720 O O . VAL B 1 490 ? 9.992 20.938 2.283 1 98.38 490 VAL B O 1
ATOM 9723 N N . TYR B 1 491 ? 9.523 23.078 2.33 1 97.5 491 TYR B N 1
ATOM 9724 C CA . TYR B 1 491 ? 8.07 22.953 2.33 1 97.5 491 TYR B CA 1
ATOM 9725 C C . TYR B 1 491 ? 7.457 23.672 1.134 1 97.5 491 TYR B C 1
ATOM 9727 O O . TYR B 1 491 ? 7.227 23.062 0.087 1 97.5 491 TYR B O 1
ATOM 9735 N N . GLY B 1 492 ? 7.477 24.984 1.13 1 96.06 492 GLY B N 1
ATOM 9736 C CA . GLY B 1 492 ? 7.23 25.766 -0.074 1 96.06 492 GLY B CA 1
ATOM 9737 C C . GLY B 1 492 ? 5.754 25.984 -0.352 1 96.06 492 GLY B C 1
ATOM 9738 O O . GLY B 1 492 ? 5.395 26.625 -1.34 1 96.06 492 GLY B O 1
ATOM 9739 N N . GLY B 1 493 ? 4.797 25.469 0.478 1 97.56 493 GLY B N 1
ATOM 9740 C CA . GLY B 1 493 ? 3.375 25.703 0.283 1 97.56 493 GLY B CA 1
ATOM 9741 C C . GLY B 1 493 ? 2.971 27.141 0.521 1 97.56 493 GLY B C 1
ATOM 9742 O O . GLY B 1 493 ? 3.697 27.906 1.173 1 97.56 493 GLY B O 1
ATOM 9743 N N . PRO B 1 494 ? 1.833 27.516 -0.047 1 97.88 494 PRO B N 1
ATOM 9744 C CA . PRO B 1 494 ? 1.401 28.906 0.117 1 97.88 494 PRO B CA 1
ATOM 9745 C C . PRO B 1 494 ? 1.349 29.344 1.581 1 97.88 494 PRO B C 1
ATOM 9747 O O . PRO B 1 494 ? 0.778 28.641 2.416 1 97.88 494 PRO B O 1
ATOM 9750 N N . ASN B 1 495 ? 2.041 30.453 1.869 1 96.81 495 ASN B N 1
ATOM 9751 C CA . ASN B 1 495 ? 2.041 31.125 3.162 1 96.81 495 ASN B CA 1
ATOM 9752 C C . ASN B 1 495 ? 2.887 30.375 4.188 1 96.81 495 ASN B C 1
ATOM 9754 O O . ASN B 1 495 ? 2.867 30.703 5.375 1 96.81 495 ASN B O 1
ATOM 9758 N N . SER B 1 496 ? 3.588 29.328 3.779 1 97.38 496 SER B N 1
ATOM 9759 C CA . SER B 1 496 ? 4.492 28.641 4.688 1 97.38 496 SER B CA 1
ATOM 9760 C C . SER B 1 496 ? 5.766 29.438 4.926 1 97.38 496 SER B C 1
ATOM 9762 O O . SER B 1 496 ? 6.164 30.25 4.078 1 97.38 496 SER B O 1
ATOM 9764 N N . VAL B 1 497 ? 6.348 29.328 6.051 1 97.75 497 VAL B N 1
ATOM 9765 C CA . VAL B 1 497 ? 7.59 30 6.422 1 97.75 497 VAL B CA 1
ATOM 9766 C C . VAL B 1 497 ? 8.539 29 7.066 1 97.75 497 VAL B C 1
ATOM 9768 O O . VAL B 1 497 ? 8.18 28.312 8.023 1 97.75 497 VAL B O 1
ATOM 9771 N N . ARG B 1 498 ? 9.719 28.875 6.477 1 97.56 498 ARG B N 1
ATOM 9772 C CA . ARG B 1 498 ? 10.703 27.969 7.043 1 97.56 498 ARG B CA 1
ATOM 9773 C C . ARG B 1 498 ? 11.922 28.719 7.559 1 97.56 498 ARG B C 1
ATOM 9775 O O . ARG B 1 498 ? 12.656 28.219 8.414 1 97.56 498 ARG B O 1
ATOM 9782 N N . VAL B 1 499 ? 12.164 29.875 7.035 1 98.12 499 VAL B N 1
ATOM 9783 C CA . VAL B 1 499 ? 13.305 30.672 7.477 1 98.12 499 VAL B CA 1
ATOM 9784 C C . VAL B 1 499 ? 12.898 31.516 8.68 1 98.12 499 VAL B C 1
ATOM 9786 O O . VAL B 1 499 ? 12.359 32.625 8.516 1 98.12 499 VAL B O 1
ATOM 9789 N N . THR B 1 500 ? 13.133 31.062 9.859 1 97.62 500 THR B N 1
ATOM 9790 C CA . THR B 1 500 ? 12.852 31.75 11.117 1 97.62 500 THR B CA 1
ATOM 9791 C C . THR B 1 500 ? 14.055 31.672 12.055 1 97.62 500 THR B C 1
ATOM 9793 O O . THR B 1 500 ? 15.055 31.031 11.734 1 97.62 500 THR B O 1
ATOM 9796 N N . ASN B 1 501 ? 13.992 32.344 13.188 1 97 501 ASN B N 1
ATOM 9797 C CA . ASN B 1 501 ? 15.055 32.312 14.195 1 97 501 ASN B CA 1
ATOM 9798 C C . ASN B 1 501 ? 14.695 31.391 15.359 1 97 501 ASN B C 1
ATOM 9800 O O . ASN B 1 501 ? 15.391 31.359 16.375 1 97 501 ASN B O 1
ATOM 9804 N N . SER B 1 502 ? 13.633 30.641 15.203 1 95.44 502 SER B N 1
ATOM 9805 C CA . SER B 1 502 ? 13.188 29.766 16.281 1 95.44 502 SER B CA 1
ATOM 9806 C C . SER B 1 502 ? 14.227 28.688 16.594 1 95.44 502 SER B C 1
ATOM 9808 O O . SER B 1 502 ? 14.875 28.172 15.688 1 95.44 502 SER B O 1
ATOM 9810 N N . PHE B 1 503 ? 14.352 28.344 17.891 1 96.31 503 PHE B N 1
ATOM 9811 C CA . PHE B 1 503 ? 15.242 27.281 18.328 1 96.31 503 PHE B CA 1
ATOM 9812 C C . PHE B 1 503 ? 14.789 25.922 17.797 1 96.31 503 PHE B C 1
ATOM 9814 O O . PHE B 1 503 ? 13.594 25.609 17.828 1 96.31 503 PHE B O 1
ATOM 9821 N N . THR B 1 504 ? 15.75 25.234 17.234 1 93.75 504 THR B N 1
ATOM 9822 C CA . THR B 1 504 ? 15.43 23.891 16.734 1 93.75 504 THR B CA 1
ATOM 9823 C C . THR B 1 504 ? 16.594 22.938 16.969 1 93.75 504 THR B C 1
ATOM 9825 O O . THR B 1 504 ? 17.75 23.359 17.062 1 93.75 504 THR B O 1
ATOM 9828 N N . VAL B 1 505 ? 16.469 21.656 17.281 1 95.75 505 VAL B N 1
ATOM 9829 C CA . VAL B 1 505 ? 17.406 20.547 17.203 1 95.75 505 VAL B CA 1
ATOM 9830 C C . VAL B 1 505 ? 17.016 19.594 16.078 1 95.75 505 VAL B C 1
ATOM 9832 O O . VAL B 1 505 ? 17.281 19.859 14.906 1 95.75 505 VAL B O 1
ATOM 9835 N N . GLY B 1 506 ? 16.125 18.641 16.406 1 95.38 506 GLY B N 1
ATOM 9836 C CA . GLY B 1 506 ? 15.547 17.75 15.422 1 95.38 506 GLY B CA 1
ATOM 9837 C C . GLY B 1 506 ? 16.578 17.156 14.477 1 95.38 506 GLY B C 1
ATOM 9838 O O . GLY B 1 506 ? 17.734 16.953 14.852 1 95.38 506 GLY B O 1
ATOM 9839 N N . TYR B 1 507 ? 16.141 16.812 13.258 1 97.19 507 TYR B N 1
ATOM 9840 C CA . TYR B 1 507 ? 16.953 16.188 12.234 1 97.19 507 TYR B CA 1
ATOM 9841 C C . TYR B 1 507 ? 18.094 17.094 11.797 1 97.19 507 TYR B C 1
ATOM 9843 O O . TYR B 1 507 ? 19.172 16.625 11.453 1 97.19 507 TYR B O 1
ATOM 9851 N N . GLU B 1 508 ? 17.859 18.422 11.82 1 97.62 508 GLU B N 1
ATOM 9852 C CA . GLU B 1 508 ? 18.875 19.406 11.477 1 97.62 508 GLU B CA 1
ATOM 9853 C C . GLU B 1 508 ? 20.141 19.219 12.305 1 97.62 508 GLU B C 1
ATOM 9855 O O . GLU B 1 508 ? 21.25 19.203 11.758 1 97.62 508 GLU B O 1
ATOM 9860 N N . ALA B 1 509 ? 19.953 19.016 13.609 1 97.5 509 ALA B N 1
ATOM 9861 C CA . ALA B 1 509 ? 21.094 18.875 14.5 1 97.5 509 ALA B CA 1
ATOM 9862 C C . ALA B 1 509 ? 21.906 17.625 14.156 1 97.5 509 ALA B C 1
ATOM 9864 O O . ALA B 1 509 ? 23.141 17.656 14.172 1 97.5 509 ALA B O 1
ATOM 9865 N N . PHE B 1 510 ? 21.25 16.578 13.836 1 97.5 510 PHE B N 1
ATOM 9866 C CA . PHE B 1 510 ? 21.922 15.336 13.477 1 97.5 510 PHE B CA 1
ATOM 9867 C C . PHE B 1 510 ? 22.734 15.508 12.203 1 97.5 510 PHE B C 1
ATOM 9869 O O . PHE B 1 510 ? 23.938 15.211 12.18 1 97.5 510 PHE B O 1
ATOM 9876 N N . VAL B 1 511 ? 22.125 16.062 11.203 1 97.38 511 VAL B N 1
ATOM 9877 C CA . VAL B 1 511 ? 22.734 16.156 9.875 1 97.38 511 VAL B CA 1
ATOM 9878 C C . VAL B 1 511 ? 23.938 17.094 9.922 1 97.38 511 VAL B C 1
ATOM 9880 O O . VAL B 1 511 ? 24.969 16.828 9.289 1 97.38 511 VAL B O 1
ATOM 9883 N N . THR B 1 512 ? 23.844 18.141 10.664 1 97.94 512 THR B N 1
ATOM 9884 C CA . THR B 1 512 ? 24.922 19.141 10.688 1 97.94 512 THR B CA 1
ATOM 9885 C C . THR B 1 512 ? 26.062 18.672 11.586 1 97.94 512 THR B C 1
ATOM 9887 O O . THR B 1 512 ? 27.234 18.844 11.234 1 97.94 512 THR B O 1
ATOM 9890 N N . THR B 1 513 ? 25.75 18.062 12.727 1 97.38 513 THR B N 1
ATOM 9891 C CA . THR B 1 513 ? 26.797 17.781 13.703 1 97.38 513 THR B CA 1
ATOM 9892 C C . THR B 1 513 ? 27.406 16.406 13.469 1 97.38 513 THR B C 1
ATOM 9894 O O . THR B 1 513 ? 28.594 16.203 13.68 1 97.38 513 THR B O 1
ATOM 9897 N N . LYS B 1 514 ? 26.562 15.461 13.055 1 96.62 514 LYS B N 1
ATOM 9898 C CA . LYS B 1 514 ? 27.031 14.086 12.883 1 96.62 514 LYS B CA 1
ATOM 9899 C C . LYS B 1 514 ? 27.5 13.836 11.461 1 96.62 514 LYS B C 1
ATOM 9901 O O . LYS B 1 514 ? 28.438 13.07 11.234 1 96.62 514 LYS B O 1
ATOM 9906 N N . ARG B 1 515 ? 26.922 14.461 10.461 1 97 515 ARG B N 1
ATOM 9907 C CA . ARG B 1 515 ? 27.203 14.156 9.055 1 97 515 ARG B CA 1
ATOM 9908 C C . ARG B 1 515 ? 28.016 15.273 8.406 1 97 515 ARG B C 1
ATOM 9910 O O . ARG B 1 515 ? 28.359 15.188 7.23 1 97 515 ARG B O 1
ATOM 9917 N N . ASP B 1 516 ? 28.297 16.359 9.133 1 96.69 516 ASP B N 1
ATOM 9918 C CA . ASP B 1 516 ? 29.078 17.484 8.625 1 96.69 516 ASP B CA 1
ATOM 9919 C C . ASP B 1 516 ? 28.484 18.031 7.324 1 96.69 516 ASP B C 1
ATOM 9921 O O . ASP B 1 516 ? 29.203 18.203 6.336 1 96.69 516 ASP B O 1
ATOM 9925 N N . THR B 1 517 ? 27.156 18.156 7.301 1 98 517 THR B N 1
ATOM 9926 C CA . THR B 1 517 ? 26.406 18.594 6.133 1 98 517 THR B CA 1
ATOM 9927 C C . THR B 1 517 ? 25.703 19.922 6.402 1 98 517 THR B C 1
ATOM 9929 O O . THR B 1 517 ? 25.156 20.125 7.492 1 98 517 THR B O 1
ATOM 9932 N N . ILE B 1 518 ? 25.734 20.844 5.445 1 98.69 518 ILE B N 1
ATOM 9933 C CA . ILE B 1 518 ? 24.969 22.078 5.543 1 98.69 518 ILE B CA 1
ATOM 9934 C C . ILE B 1 518 ? 23.484 21.781 5.359 1 98.69 518 ILE B C 1
ATOM 9936 O O . ILE B 1 518 ? 23.109 21.016 4.473 1 98.69 518 ILE B O 1
ATOM 9940 N N . TYR B 1 519 ? 22.719 22.234 6.234 1 98.62 519 TYR B N 1
ATOM 9941 C CA . TYR B 1 519 ? 21.266 22.141 6.133 1 98.62 519 TYR B CA 1
ATOM 9942 C C . TYR B 1 519 ? 20.656 23.484 5.762 1 98.62 519 TYR B C 1
ATOM 9944 O O . TYR B 1 519 ? 20.828 24.469 6.48 1 98.62 519 TYR B O 1
ATOM 9952 N N . ALA B 1 520 ? 19.906 23.547 4.609 1 98.81 520 ALA B N 1
ATOM 9953 C CA . ALA B 1 520 ? 19.516 24.828 4.039 1 98.81 520 ALA B CA 1
ATOM 9954 C C . ALA B 1 520 ? 18 24.953 3.926 1 98.81 520 ALA B C 1
ATOM 9956 O O . ALA B 1 520 ? 17.328 23.984 3.57 1 98.81 520 ALA B O 1
ATOM 9957 N N . TYR B 1 521 ? 17.531 26.141 4.262 1 98.62 521 TYR B N 1
ATOM 9958 C CA . TYR B 1 521 ? 16.141 26.562 4.082 1 98.62 521 TYR B CA 1
ATOM 9959 C C . TYR B 1 521 ? 16.031 27.688 3.057 1 98.62 521 TYR B C 1
ATOM 9961 O O . TYR B 1 521 ? 16.828 28.625 3.078 1 98.62 521 TYR B O 1
ATOM 9969 N N . ILE B 1 522 ? 15.07 27.516 2.133 1 98.62 522 ILE B N 1
ATOM 9970 C CA . ILE B 1 522 ? 14.883 28.531 1.103 1 98.62 522 ILE B CA 1
ATOM 9971 C C . ILE B 1 522 ? 13.414 28.969 1.07 1 98.62 522 ILE B C 1
ATOM 9973 O O . ILE B 1 522 ? 12.531 28.156 0.771 1 98.62 522 ILE B O 1
ATOM 9977 N N . ASP B 1 523 ? 13.125 30.234 1.405 1 98.25 523 ASP B N 1
ATOM 9978 C CA . ASP B 1 523 ? 11.797 30.812 1.259 1 98.25 523 ASP B CA 1
ATOM 9979 C C . ASP B 1 523 ? 11.766 31.812 0.103 1 98.25 523 ASP B C 1
ATOM 9981 O O . ASP B 1 523 ? 12.477 32.812 0.127 1 98.25 523 ASP B O 1
ATOM 9985 N N . GLY B 1 524 ? 11.031 31.453 -0.896 1 97.81 524 GLY B N 1
ATOM 9986 C CA . GLY B 1 524 ? 10.867 32.312 -2.059 1 97.81 524 GLY B CA 1
ATOM 9987 C C . GLY B 1 524 ? 9.422 32.688 -2.33 1 97.81 524 GLY B C 1
ATOM 9988 O O . GLY B 1 524 ? 8.672 33 -1.406 1 97.81 524 GLY B O 1
ATOM 9989 N N . ARG B 1 525 ? 9.109 32.844 -3.605 1 96.88 525 ARG B N 1
ATOM 9990 C CA . ARG B 1 525 ? 7.758 33.188 -4.027 1 96.88 525 ARG B CA 1
ATOM 9991 C C . ARG B 1 525 ? 6.734 32.219 -3.479 1 96.88 525 ARG B C 1
ATOM 9993 O O . ARG B 1 525 ? 6.98 31 -3.457 1 96.88 525 ARG B O 1
ATOM 10000 N N . GLY B 1 526 ? 5.57 32.688 -2.988 1 97.94 526 GLY B N 1
ATOM 10001 C CA . GLY B 1 526 ? 4.477 31.906 -2.438 1 97.94 526 GLY B CA 1
ATOM 10002 C C . GLY B 1 526 ? 4.559 31.75 -0.932 1 97.94 526 GLY B C 1
ATOM 10003 O O . GLY B 1 526 ? 3.578 31.375 -0.29 1 97.94 526 GLY B O 1
ATOM 10004 N N . THR B 1 527 ? 5.688 31.969 -0.307 1 97.88 527 THR B N 1
ATOM 10005 C CA . THR B 1 527 ? 5.848 31.797 1.134 1 97.88 527 THR B CA 1
ATOM 10006 C C . THR B 1 527 ? 5.398 33.062 1.875 1 97.88 527 THR B C 1
ATOM 10008 O O . THR B 1 527 ? 5.16 34.094 1.257 1 97.88 527 THR B O 1
ATOM 10011 N N . GLY B 1 528 ? 5.32 32.938 3.174 1 97.12 528 GLY B N 1
ATOM 10012 C CA . GLY B 1 528 ? 4.684 33.969 3.979 1 97.12 528 GLY B CA 1
ATOM 10013 C C . GLY B 1 528 ? 5.66 35.031 4.496 1 97.12 528 GLY B C 1
ATOM 10014 O O . GLY B 1 528 ? 6.859 34.938 4.23 1 97.12 528 GLY B O 1
ATOM 10015 N N . ASN B 1 529 ? 5.18 36.094 5.066 1 97.12 529 ASN B N 1
ATOM 10016 C CA . ASN B 1 529 ? 5.824 37.125 5.871 1 97.12 529 ASN B CA 1
ATOM 10017 C C . ASN B 1 529 ? 6.484 38.188 4.996 1 97.12 529 ASN B C 1
ATOM 10019 O O . ASN B 1 529 ? 7.145 39.094 5.504 1 97.12 529 ASN B O 1
ATOM 10023 N N . LYS B 1 530 ? 6.355 38.094 3.652 1 95.69 530 LYS B N 1
ATOM 10024 C CA . LYS B 1 530 ? 7.121 39 2.783 1 95.69 530 LYS B CA 1
ATOM 10025 C C . LYS B 1 530 ? 6.203 39.781 1.863 1 95.69 530 LYS B C 1
ATOM 10027 O O . LYS B 1 530 ? 6.602 40.188 0.768 1 95.69 530 LYS B O 1
ATOM 10032 N N . GLY B 1 531 ? 4.934 39.875 2.271 1 95.19 531 GLY B N 1
ATOM 10033 C CA . GLY B 1 531 ? 4.016 40.719 1.52 1 95.19 531 GLY B CA 1
ATOM 10034 C C . GLY B 1 531 ? 3.072 39.906 0.632 1 95.19 531 GLY B C 1
ATOM 10035 O O . GLY B 1 531 ? 3.377 38.781 0.244 1 95.19 531 GLY B O 1
ATOM 10036 N N . LYS B 1 532 ? 2.043 40.625 0.265 1 96.06 532 LYS B N 1
ATOM 10037 C CA . LYS B 1 532 ? 0.938 40.062 -0.505 1 96.06 532 LYS B CA 1
ATOM 10038 C C . LYS B 1 532 ? 1.38 39.719 -1.923 1 96.06 532 LYS B C 1
ATOM 10040 O O . LYS B 1 532 ? 1.007 38.656 -2.453 1 96.06 532 LYS B O 1
ATOM 10045 N N . ASP B 1 533 ? 2.129 40.562 -2.516 1 95.5 533 ASP B N 1
ATOM 10046 C CA . ASP B 1 533 ? 2.541 40.375 -3.902 1 95.5 533 ASP B CA 1
ATOM 10047 C C . ASP B 1 533 ? 3.367 39.125 -4.066 1 95.5 533 ASP B C 1
ATOM 10049 O O . ASP B 1 533 ? 3.15 38.344 -5 1 95.5 533 ASP B O 1
ATOM 10053 N N . LEU B 1 534 ? 4.301 38.906 -3.174 1 96 534 LEU B N 1
ATOM 10054 C CA . LEU B 1 534 ? 5.102 37.688 -3.221 1 96 534 LEU B CA 1
ATOM 10055 C C . LEU B 1 534 ? 4.246 36.469 -2.943 1 96 534 LEU B C 1
ATOM 10057 O O . LEU B 1 534 ? 4.395 35.438 -3.609 1 96 534 LEU B O 1
ATOM 10061 N N . LEU B 1 535 ? 3.35 36.594 -2 1 97.25 535 LEU B N 1
ATOM 10062 C CA . LEU B 1 535 ? 2.49 35.5 -1.603 1 97.25 535 LEU B CA 1
ATOM 10063 C C . LEU B 1 535 ? 1.585 35.062 -2.752 1 97.25 535 LEU B C 1
ATOM 10065 O O . LEU B 1 535 ? 1.466 33.875 -3.045 1 97.25 535 LEU B O 1
ATOM 10069 N N . PHE B 1 536 ? 0.955 35.969 -3.492 1 97.5 536 PHE B N 1
ATOM 10070 C CA . PHE B 1 536 ? -0.06 35.688 -4.5 1 97.5 536 PHE B CA 1
ATOM 10071 C C . PHE B 1 536 ? 0.586 35.344 -5.836 1 97.5 536 PHE B C 1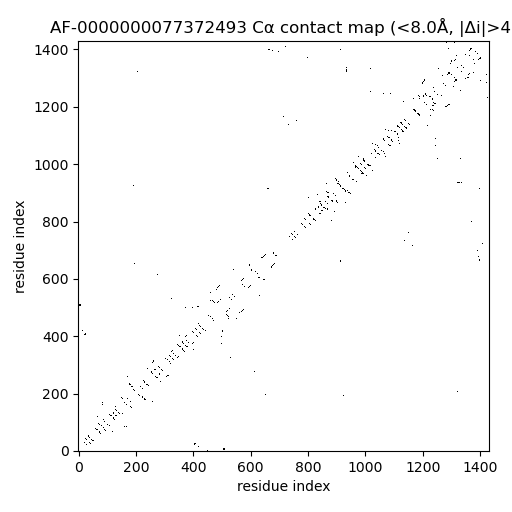
ATOM 10073 O O . PHE B 1 536 ? -0.109 35.031 -6.809 1 97.5 536 PHE B O 1
ATOM 10080 N N . SER B 1 537 ? 1.962 35.344 -5.871 1 96.75 537 SER B N 1
ATOM 10081 C CA . SER B 1 537 ? 2.666 35.031 -7.113 1 96.75 537 SER B CA 1
ATOM 10082 C C . SER B 1 537 ? 2.373 33.625 -7.574 1 96.75 537 SER B C 1
ATOM 10084 O O . SER B 1 537 ? 2.537 33.312 -8.75 1 96.75 537 SER B O 1
ATOM 10086 N N . VAL B 1 538 ? 1.899 32.781 -6.699 1 97.81 538 VAL B N 1
ATOM 10087 C CA . VAL B 1 538 ? 1.711 31.375 -7.035 1 97.81 538 VAL B CA 1
ATOM 10088 C C . VAL B 1 538 ? 0.231 31.094 -7.289 1 97.81 538 VAL B C 1
ATOM 10090 O O . VAL B 1 538 ? -0.168 29.938 -7.477 1 97.81 538 VAL B O 1
ATOM 10093 N N . ASN B 1 539 ? -0.634 32.156 -7.27 1 98.12 539 ASN B N 1
ATOM 10094 C CA . ASN B 1 539 ? -2.07 31.984 -7.473 1 98.12 539 ASN B CA 1
ATOM 10095 C C . ASN B 1 539 ? -2.371 31.297 -8.797 1 98.12 539 ASN B C 1
ATOM 10097 O O . ASN B 1 539 ? -1.891 31.734 -9.852 1 98.12 539 ASN B O 1
ATOM 10101 N N . ASN B 1 540 ? -3.15 30.188 -8.742 1 98.06 540 ASN B N 1
ATOM 10102 C CA . ASN B 1 540 ? -3.574 29.406 -9.891 1 98.06 540 ASN B CA 1
ATOM 10103 C C . ASN B 1 540 ? -2.385 28.766 -10.602 1 98.06 540 ASN B C 1
ATOM 10105 O O . ASN B 1 540 ? -2.467 28.438 -11.789 1 98.06 540 ASN B O 1
ATOM 10109 N N . ASP B 1 541 ? -1.263 28.641 -9.891 1 98.19 541 ASP B N 1
ATOM 10110 C CA . ASP B 1 541 ? -0.052 28.172 -10.555 1 98.19 541 ASP B CA 1
ATOM 10111 C C . ASP B 1 541 ? 0.898 27.516 -9.555 1 98.19 541 ASP B C 1
ATOM 10113 O O . ASP B 1 541 ? 2.078 27.859 -9.492 1 98.19 541 ASP B O 1
ATOM 10117 N N . LEU B 1 542 ? 0.34 26.594 -8.789 1 98.25 542 LEU B N 1
ATOM 10118 C CA . LEU B 1 542 ? 1.19 25.891 -7.832 1 98.25 542 LEU B CA 1
ATOM 10119 C C . LEU B 1 542 ? 2.203 25.016 -8.555 1 98.25 542 LEU B C 1
ATOM 10121 O O . LEU B 1 542 ? 1.877 24.391 -9.57 1 98.25 542 LEU B O 1
ATOM 10125 N N . GLY B 1 543 ? 3.439 24.953 -8.039 1 97.69 543 GLY B N 1
ATOM 10126 C CA . GLY B 1 543 ? 4.445 24.016 -8.523 1 97.69 543 GLY B CA 1
ATOM 10127 C C . GLY B 1 543 ? 5.332 24.609 -9.602 1 97.69 543 GLY B C 1
ATOM 10128 O O . GLY B 1 543 ? 6.16 23.922 -10.188 1 97.69 543 GLY B O 1
ATOM 10129 N N . ASP B 1 544 ? 5.168 25.875 -9.906 1 97.56 544 ASP B N 1
ATOM 10130 C CA . ASP B 1 544 ? 5.957 26.516 -10.961 1 97.56 544 ASP B CA 1
ATOM 10131 C C . ASP B 1 544 ? 7 27.453 -10.375 1 97.56 544 ASP B C 1
ATOM 10133 O O . ASP B 1 544 ? 8.172 27.094 -10.242 1 97.56 544 ASP B O 1
ATOM 10137 N N . HIS B 1 545 ? 6.52 28.531 -9.758 1 97.94 545 HIS B N 1
ATOM 10138 C CA . HIS B 1 545 ? 7.418 29.562 -9.25 1 97.94 545 HIS B CA 1
ATOM 10139 C C . HIS B 1 545 ? 8.203 29.062 -8.039 1 97.94 545 HIS B C 1
ATOM 10141 O O . HIS B 1 545 ? 9.367 29.406 -7.859 1 97.94 545 HIS B O 1
ATOM 10147 N N . GLU B 1 546 ? 7.578 28.297 -7.176 1 98 546 GLU B N 1
ATOM 10148 C CA . GLU B 1 546 ? 8.258 27.719 -6.02 1 98 546 GLU B CA 1
ATOM 10149 C C . GLU B 1 546 ? 9.43 26.844 -6.445 1 98 546 GLU B C 1
ATOM 10151 O O . GLU B 1 546 ? 10.516 26.938 -5.875 1 98 546 GLU B O 1
ATOM 10156 N N . VAL B 1 547 ? 9.164 26.031 -7.469 1 98.19 547 VAL B N 1
ATOM 10157 C CA . VAL B 1 547 ? 10.18 25.125 -7.996 1 98.19 547 VAL B CA 1
ATOM 10158 C C . VAL B 1 547 ? 11.328 25.922 -8.602 1 98.19 547 VAL B C 1
ATOM 10160 O O . VAL B 1 547 ? 12.5 25.641 -8.359 1 98.19 547 VAL B O 1
ATOM 10163 N N . GLU B 1 548 ? 10.969 26.938 -9.391 1 98 548 GLU B N 1
ATOM 10164 C CA . GLU B 1 548 ? 11.969 27.812 -9.992 1 98 548 GLU B CA 1
ATOM 10165 C C . GLU B 1 548 ? 12.867 28.438 -8.922 1 98 548 GLU B C 1
ATOM 10167 O O . GLU B 1 548 ? 14.086 28.516 -9.102 1 98 548 GLU B O 1
ATOM 10172 N N . ASP B 1 549 ? 12.266 28.844 -7.863 1 98.44 549 ASP B N 1
ATOM 10173 C CA . ASP B 1 549 ? 13.023 29.5 -6.801 1 98.44 549 ASP B CA 1
ATOM 10174 C C . ASP B 1 549 ? 13.977 28.531 -6.117 1 98.44 549 ASP B C 1
ATOM 10176 O O . ASP B 1 549 ? 15.102 28.891 -5.762 1 98.44 549 ASP B O 1
ATOM 10180 N N . GLN B 1 550 ? 13.539 27.25 -5.855 1 98.5 550 GLN B N 1
ATOM 10181 C CA . GLN B 1 550 ? 14.422 26.25 -5.254 1 98.5 550 GLN B CA 1
ATOM 10182 C C . GLN B 1 550 ? 15.633 25.984 -6.145 1 98.5 550 GLN B C 1
ATOM 10184 O O . GLN B 1 550 ? 16.766 25.906 -5.656 1 98.5 550 GLN B O 1
ATOM 10189 N N . LEU B 1 551 ? 15.406 25.812 -7.434 1 98.5 551 LEU B N 1
ATOM 10190 C CA . LEU B 1 551 ? 16.484 25.547 -8.383 1 98.5 551 LEU B CA 1
ATOM 10191 C C . LEU B 1 551 ? 17.406 26.75 -8.516 1 98.5 551 LEU B C 1
ATOM 10193 O O . LEU B 1 551 ? 18.625 26.625 -8.414 1 98.5 551 LEU B O 1
ATOM 10197 N N . PHE B 1 552 ? 16.828 27.938 -8.703 1 98.31 552 PHE B N 1
ATOM 10198 C CA . PHE B 1 552 ? 17.578 29.172 -8.938 1 98.31 552 PHE B CA 1
ATOM 10199 C C . PHE B 1 552 ? 18.438 29.5 -7.73 1 98.31 552 PHE B C 1
ATOM 10201 O O . PHE B 1 552 ? 19.641 29.781 -7.875 1 98.31 552 PHE B O 1
ATOM 10208 N N . VAL B 1 553 ? 17.828 29.5 -6.523 1 98.69 553 VAL B N 1
ATOM 10209 C CA . VAL B 1 553 ? 18.547 29.906 -5.316 1 98.69 553 VAL B CA 1
ATOM 10210 C C . VAL B 1 553 ? 19.625 28.875 -4.984 1 98.69 553 VAL B C 1
ATOM 10212 O O . VAL B 1 553 ? 20.734 29.234 -4.566 1 98.69 553 VAL B O 1
ATOM 10215 N N . THR B 1 554 ? 19.312 27.578 -5.105 1 98.69 554 THR B N 1
ATOM 10216 C CA . THR B 1 554 ? 20.328 26.562 -4.848 1 98.69 554 THR B CA 1
ATOM 10217 C C . THR B 1 554 ? 21.516 26.734 -5.797 1 98.69 554 THR B C 1
ATOM 10219 O O . THR B 1 554 ? 22.672 26.656 -5.375 1 98.69 554 THR B O 1
ATOM 10222 N N . LYS B 1 555 ? 21.266 26.969 -7.059 1 98.12 555 LYS B N 1
ATOM 10223 C CA . LYS B 1 555 ? 22.328 27.219 -8.023 1 98.12 555 LYS B CA 1
ATOM 10224 C C . LYS B 1 555 ? 23.141 28.453 -7.633 1 98.12 555 LYS B C 1
ATOM 10226 O O . LYS B 1 555 ? 24.375 28.438 -7.695 1 98.12 555 LYS B O 1
ATOM 10231 N N . TRP B 1 556 ? 22.438 29.484 -7.242 1 98.06 556 TRP B N 1
ATOM 10232 C CA . TRP B 1 556 ? 23.109 30.703 -6.793 1 98.06 556 TRP B CA 1
ATOM 10233 C C . TRP B 1 556 ? 24.031 30.422 -5.621 1 98.06 556 TRP B C 1
ATOM 10235 O O . TRP B 1 556 ? 25.156 30.906 -5.578 1 98.06 556 TRP B O 1
ATOM 10245 N N . LEU B 1 557 ? 23.562 29.656 -4.645 1 98.44 557 LEU B N 1
ATOM 10246 C CA . LEU B 1 557 ? 24.375 29.297 -3.48 1 98.44 557 LEU B CA 1
ATOM 10247 C C . LEU B 1 557 ? 25.625 28.547 -3.895 1 98.44 557 LEU B C 1
ATOM 10249 O O . LEU B 1 557 ? 26.719 28.844 -3.391 1 98.44 557 LEU B O 1
ATOM 10253 N N . GLU B 1 558 ? 25.516 27.609 -4.785 1 96.44 558 GLU B N 1
ATOM 10254 C CA . GLU B 1 558 ? 26.656 26.828 -5.258 1 96.44 558 GLU B CA 1
ATOM 10255 C C . GLU B 1 558 ? 27.688 27.734 -5.945 1 96.44 558 GLU B C 1
ATOM 10257 O O . GLU B 1 558 ? 28.891 27.5 -5.828 1 96.44 558 GLU B O 1
ATOM 10262 N N . GLU B 1 559 ? 27.188 28.688 -6.617 1 96.88 559 GLU B N 1
ATOM 10263 C CA . GLU B 1 559 ? 28.062 29.547 -7.414 1 96.88 559 GLU B CA 1
ATOM 10264 C C . GLU B 1 559 ? 28.703 30.625 -6.555 1 96.88 559 GLU B C 1
ATOM 10266 O O . GLU B 1 559 ? 29.812 31.094 -6.852 1 96.88 559 GLU B O 1
ATOM 10271 N N . ASN B 1 560 ? 28.094 31.047 -5.473 1 97.44 560 ASN B N 1
ATOM 10272 C CA . ASN B 1 560 ? 28.547 32.219 -4.742 1 97.44 560 ASN B CA 1
ATOM 10273 C C . ASN B 1 560 ? 29.172 31.844 -3.4 1 97.44 560 ASN B C 1
ATOM 10275 O O . ASN B 1 560 ? 29.844 32.656 -2.773 1 97.44 560 ASN B O 1
ATOM 10279 N N . LEU B 1 561 ? 28.906 30.625 -2.947 1 98.12 561 LEU B N 1
ATOM 10280 C CA . LEU B 1 561 ? 29.5 30.156 -1.7 1 98.12 561 LEU B CA 1
ATOM 10281 C C . LEU B 1 561 ? 30.469 29 -1.957 1 98.12 561 LEU B C 1
ATOM 10283 O O . LEU B 1 561 ? 30.047 27.859 -2.156 1 98.12 561 LEU B O 1
ATOM 10287 N N . ALA B 1 562 ? 31.734 29.234 -1.75 1 97.56 562 ALA B N 1
ATOM 10288 C CA . ALA B 1 562 ? 32.781 28.297 -2.15 1 97.56 562 ALA B CA 1
ATOM 10289 C C . ALA B 1 562 ? 32.75 27.031 -1.296 1 97.56 562 ALA B C 1
ATOM 10291 O O . ALA B 1 562 ? 33.25 25.984 -1.711 1 97.56 562 ALA B O 1
ATOM 10292 N N . PHE B 1 563 ? 32.125 27.094 -0.167 1 98.06 563 PHE B N 1
ATOM 10293 C CA . PHE B 1 563 ? 32.188 25.969 0.76 1 98.06 563 PHE B CA 1
ATOM 10294 C C . PHE B 1 563 ? 31.062 24.984 0.447 1 98.06 563 PHE B C 1
ATOM 10296 O O . PHE B 1 563 ? 30.953 23.938 1.102 1 98.06 563 PHE B O 1
ATOM 10303 N N . ILE B 1 564 ? 30.25 25.219 -0.546 1 98.44 564 ILE B N 1
ATOM 10304 C CA . ILE B 1 564 ? 29.203 24.281 -0.943 1 98.44 564 ILE B CA 1
ATOM 10305 C C . ILE B 1 564 ? 29.719 23.359 -2.053 1 98.44 564 ILE B C 1
ATOM 10307 O O . ILE B 1 564 ? 30.234 23.844 -3.064 1 98.44 564 ILE B O 1
ATOM 10311 N N . ASP B 1 565 ? 29.641 22.062 -1.853 1 98 565 ASP B N 1
ATOM 10312 C CA . ASP B 1 565 ? 30.016 21.094 -2.861 1 98 565 ASP B CA 1
ATOM 10313 C C . ASP B 1 565 ? 28.891 20.859 -3.857 1 98 565 ASP B C 1
ATOM 10315 O O . ASP B 1 565 ? 27.922 20.156 -3.553 1 98 565 ASP B O 1
ATOM 10319 N N . ARG B 1 566 ? 29.047 21.297 -5.035 1 96.62 566 ARG B N 1
ATOM 10320 C CA . ARG B 1 566 ? 28 21.25 -6.043 1 96.62 566 ARG B CA 1
ATOM 10321 C C . ARG B 1 566 ? 27.641 19.812 -6.41 1 96.62 566 ARG B C 1
ATOM 10323 O O . ARG B 1 566 ? 26.562 19.547 -6.941 1 96.62 566 ARG B O 1
ATOM 10330 N N . ASN B 1 567 ? 28.516 18.859 -6.148 1 97.06 567 ASN B N 1
ATOM 10331 C CA . ASN B 1 567 ? 28.281 17.469 -6.543 1 97.06 567 ASN B CA 1
ATOM 10332 C C . ASN B 1 567 ? 27.625 16.672 -5.422 1 97.06 567 ASN B C 1
ATOM 10334 O O . ASN B 1 567 ? 27.375 15.469 -5.574 1 97.06 567 ASN B O 1
ATOM 10338 N N . ARG B 1 568 ? 27.375 17.297 -4.324 1 98.19 568 ARG B N 1
ATOM 10339 C CA . ARG B 1 568 ? 26.781 16.625 -3.176 1 98.19 568 ARG B CA 1
ATOM 10340 C C . ARG B 1 568 ? 25.656 17.453 -2.576 1 98.19 568 ARG B C 1
ATOM 10342 O O . ARG B 1 568 ? 25.641 17.734 -1.376 1 98.19 568 ARG B O 1
ATOM 10349 N N . ILE B 1 569 ? 24.594 17.75 -3.342 1 98.81 569 ILE B N 1
ATOM 10350 C CA . ILE B 1 569 ? 23.438 18.516 -2.902 1 98.81 569 ILE B CA 1
ATOM 10351 C C . ILE B 1 569 ? 22.172 17.672 -3.01 1 98.81 569 ILE B C 1
ATOM 10353 O O . ILE B 1 569 ? 21.922 17.047 -4.043 1 98.81 569 ILE B O 1
ATOM 10357 N N . GLY B 1 570 ? 21.438 17.562 -1.973 1 98.81 570 GLY B N 1
ATOM 10358 C CA . GLY B 1 570 ? 20.141 16.891 -1.946 1 98.81 570 GLY B CA 1
ATOM 10359 C C . GLY B 1 570 ? 19 17.797 -1.542 1 98.81 570 GLY B C 1
ATOM 10360 O O . GLY B 1 570 ? 19.234 18.906 -1.052 1 98.81 570 GLY B O 1
ATOM 10361 N N . ILE B 1 571 ? 17.797 17.375 -1.791 1 98.94 571 ILE B N 1
ATOM 10362 C CA . ILE B 1 571 ? 16.594 18.109 -1.414 1 98.94 571 ILE B CA 1
ATOM 10363 C C . ILE B 1 571 ? 15.57 17.156 -0.8 1 98.94 571 ILE B C 1
ATOM 10365 O O . ILE B 1 571 ? 15.461 16 -1.222 1 98.94 571 ILE B O 1
ATOM 10369 N N . TRP B 1 572 ? 14.852 17.609 0.225 1 98.81 572 TRP B N 1
ATOM 10370 C CA . TRP B 1 572 ? 13.812 16.734 0.769 1 98.81 572 TRP B CA 1
ATOM 10371 C C . TRP B 1 572 ? 12.711 17.562 1.436 1 98.81 572 TRP B C 1
ATOM 10373 O O . TRP B 1 572 ? 12.906 18.75 1.719 1 98.81 572 TRP B O 1
ATOM 10383 N N . GLY B 1 573 ? 11.617 16.984 1.639 1 98.62 573 GLY B N 1
ATOM 10384 C CA . GLY B 1 573 ? 10.508 17.625 2.326 1 98.62 573 GLY B CA 1
ATOM 10385 C C . GLY B 1 573 ? 9.359 16.672 2.607 1 98.62 573 GLY B C 1
ATOM 10386 O O . GLY B 1 573 ? 9.383 15.516 2.191 1 98.62 573 GLY B O 1
ATOM 10387 N N . TRP B 1 574 ? 8.398 17.109 3.385 1 98.5 574 TRP B N 1
ATOM 10388 C CA . TRP B 1 574 ? 7.23 16.375 3.863 1 98.5 574 TRP B CA 1
ATOM 10389 C C . TRP B 1 574 ? 5.938 17.031 3.404 1 98.5 574 TRP B C 1
ATOM 10391 O O . TRP B 1 574 ? 5.852 18.266 3.344 1 98.5 574 TRP B O 1
ATOM 10401 N N . SER B 1 575 ? 4.891 16.234 2.998 1 98.38 575 SER B N 1
ATOM 10402 C CA . SER B 1 575 ? 3.604 16.781 2.57 1 98.38 575 SER B CA 1
ATOM 10403 C C . SER B 1 575 ? 3.76 17.672 1.348 1 98.38 575 SER B C 1
ATOM 10405 O O . SER B 1 575 ? 4.312 17.25 0.328 1 98.38 575 SER B O 1
ATOM 10407 N N . TYR B 1 576 ? 3.439 19.031 1.483 1 98.62 576 TYR B N 1
ATOM 10408 C CA . TYR B 1 576 ? 3.727 19.953 0.389 1 98.62 576 TYR B CA 1
ATOM 10409 C C . TYR B 1 576 ? 5.215 19.953 0.061 1 98.62 576 TYR B C 1
ATOM 10411 O O . TYR B 1 576 ? 5.602 20.094 -1.103 1 98.62 576 TYR B O 1
ATOM 10419 N N . GLY B 1 577 ? 6.07 19.797 1.081 1 98.75 577 GLY B N 1
ATOM 10420 C CA . GLY B 1 577 ? 7.504 19.688 0.85 1 98.75 577 GLY B CA 1
ATOM 10421 C C . GLY B 1 577 ? 7.883 18.469 0.032 1 98.75 577 GLY B C 1
ATOM 10422 O O . GLY B 1 577 ? 8.828 18.516 -0.759 1 98.75 577 GLY B O 1
ATOM 10423 N N . GLY B 1 578 ? 7.145 17.359 0.313 1 98.88 578 GLY B N 1
ATOM 10424 C CA . GLY B 1 578 ? 7.324 16.203 -0.542 1 98.88 578 GLY B CA 1
ATOM 10425 C C . GLY B 1 578 ? 6.957 16.469 -1.99 1 98.88 578 GLY B C 1
ATOM 10426 O O . GLY B 1 578 ? 7.66 16.031 -2.904 1 98.88 578 GLY B O 1
ATOM 10427 N N . TYR B 1 579 ? 5.84 17.172 -2.207 1 98.81 579 TYR B N 1
ATOM 10428 C CA . TYR B 1 579 ? 5.438 17.609 -3.537 1 98.81 579 TYR B CA 1
ATOM 10429 C C . TYR B 1 579 ? 6.52 18.469 -4.172 1 98.81 579 TYR B C 1
ATOM 10431 O O . TYR B 1 579 ? 6.91 18.25 -5.32 1 98.81 579 TYR B O 1
ATOM 10439 N N . MET B 1 580 ? 7.035 19.438 -3.383 1 98.81 580 MET B N 1
ATOM 10440 C CA . MET B 1 580 ? 8.062 20.344 -3.881 1 98.81 580 MET B CA 1
ATOM 10441 C C . MET B 1 580 ? 9.328 19.578 -4.258 1 98.81 580 MET B C 1
ATOM 10443 O O . MET B 1 580 ? 9.961 19.875 -5.27 1 98.81 580 MET B O 1
ATOM 10447 N N . THR B 1 581 ? 9.68 18.594 -3.441 1 98.88 581 THR B N 1
ATOM 10448 C CA . THR B 1 581 ? 10.852 17.781 -3.734 1 98.88 581 THR B CA 1
ATOM 10449 C C . THR B 1 581 ? 10.68 17.047 -5.059 1 98.88 581 THR B C 1
ATOM 10451 O O . THR B 1 581 ? 11.523 17.156 -5.953 1 98.88 581 THR B O 1
ATOM 10454 N N . ALA B 1 582 ? 9.57 16.344 -5.203 1 98.81 582 ALA B N 1
ATOM 10455 C CA . ALA B 1 582 ? 9.312 15.555 -6.41 1 98.81 582 ALA B CA 1
ATOM 10456 C C . ALA B 1 582 ? 9.211 16.453 -7.637 1 98.81 582 ALA B C 1
ATOM 10458 O O . ALA B 1 582 ? 9.781 16.141 -8.688 1 98.81 582 ALA B O 1
ATOM 10459 N N . LYS B 1 583 ? 8.492 17.547 -7.477 1 98.75 583 LYS B N 1
ATOM 10460 C CA . LYS B 1 583 ? 8.297 18.469 -8.594 1 98.75 583 LYS B CA 1
ATOM 10461 C C . LYS B 1 583 ? 9.609 19.125 -9 1 98.75 583 LYS B C 1
ATOM 10463 O O . LYS B 1 583 ? 9.844 19.375 -10.188 1 98.75 583 LYS B O 1
ATOM 10468 N N . THR B 1 584 ? 10.438 19.453 -7.98 1 98.69 584 THR B N 1
ATOM 10469 C CA . THR B 1 584 ? 11.734 20.062 -8.266 1 98.69 584 THR B CA 1
ATOM 10470 C C . THR B 1 584 ? 12.633 19.078 -9.008 1 98.69 584 THR B C 1
ATOM 10472 O O . THR B 1 584 ? 13.289 19.438 -9.984 1 98.69 584 THR B O 1
ATOM 10475 N N . ILE B 1 585 ? 12.664 17.828 -8.586 1 98.62 585 ILE B N 1
ATOM 10476 C CA . ILE B 1 585 ? 13.43 16.797 -9.273 1 98.62 585 ILE B CA 1
ATOM 10477 C C . ILE B 1 585 ? 12.914 16.641 -10.703 1 98.62 585 ILE B C 1
ATOM 10479 O O . ILE B 1 585 ? 13.703 16.547 -11.648 1 98.62 585 ILE B O 1
ATOM 10483 N N . GLU B 1 586 ? 11.586 16.609 -10.867 1 98.25 586 GLU B N 1
ATOM 10484 C CA . GLU B 1 586 ? 10.945 16.484 -12.172 1 98.25 586 GLU B CA 1
ATOM 10485 C C . GLU B 1 586 ? 11.398 17.594 -13.117 1 98.25 586 GLU B C 1
ATOM 10487 O O . GLU B 1 586 ? 11.539 17.359 -14.32 1 98.25 586 GLU B O 1
ATOM 10492 N N . ARG B 1 587 ? 11.703 18.766 -12.562 1 98 587 ARG B N 1
ATOM 10493 C CA . ARG B 1 587 ? 11.992 19.938 -13.391 1 98 587 ARG B CA 1
ATOM 10494 C C . ARG B 1 587 ? 13.492 20.172 -13.5 1 98 587 ARG B C 1
ATOM 10496 O O . ARG B 1 587 ? 13.938 21 -14.297 1 98 587 ARG B O 1
ATOM 10503 N N . ASP B 1 588 ? 14.289 19.5 -12.773 1 98.06 588 ASP B N 1
ATOM 10504 C CA . ASP B 1 588 ? 15.727 19.734 -12.695 1 98.06 588 ASP B CA 1
ATOM 10505 C C . ASP B 1 588 ? 16.438 19.125 -13.898 1 98.06 588 ASP B C 1
ATOM 10507 O O . ASP B 1 588 ? 16.984 18.031 -13.805 1 98.06 588 ASP B O 1
ATOM 10511 N N . ASP B 1 589 ? 16.609 19.875 -14.914 1 96.12 589 ASP B N 1
ATOM 10512 C CA . ASP B 1 589 ? 17.219 19.406 -16.156 1 96.12 589 ASP B CA 1
ATOM 10513 C C . ASP B 1 589 ? 18.734 19.484 -16.094 1 96.12 589 ASP B C 1
ATOM 10515 O O . ASP B 1 589 ? 19.438 18.938 -16.953 1 96.12 589 ASP B O 1
ATOM 10519 N N . THR B 1 590 ? 19.266 20.125 -15.125 1 95.56 590 THR B N 1
ATOM 10520 C CA . THR B 1 590 ? 20.703 20.375 -15.102 1 95.56 590 THR B CA 1
ATOM 10521 C C . THR B 1 590 ? 21.359 19.672 -13.922 1 95.56 590 THR B C 1
ATOM 10523 O O . THR B 1 590 ? 22.531 19.906 -13.633 1 95.56 590 THR B O 1
ATOM 10526 N N . ARG B 1 591 ? 20.594 18.906 -13.156 1 96.25 591 ARG B N 1
ATOM 10527 C CA . ARG B 1 591 ? 21.062 18.094 -12.039 1 96.25 591 ARG B CA 1
ATOM 10528 C C . ARG B 1 591 ? 21.703 18.953 -10.961 1 96.25 591 ARG B C 1
ATOM 10530 O O . ARG B 1 591 ? 22.828 18.703 -10.539 1 96.25 591 ARG B O 1
ATOM 10537 N N . ILE B 1 592 ? 20.984 20.016 -10.664 1 98.19 592 ILE B N 1
ATOM 10538 C CA . ILE B 1 592 ? 21.359 20.844 -9.523 1 98.19 592 ILE B CA 1
ATOM 10539 C C . ILE B 1 592 ? 21.375 20 -8.25 1 98.19 592 ILE B C 1
ATOM 10541 O O . ILE B 1 592 ? 22.266 20.141 -7.414 1 98.19 592 ILE B O 1
ATOM 10545 N N . PHE B 1 593 ? 20.422 19.156 -8.141 1 98.69 593 PHE B N 1
ATOM 10546 C CA . PHE B 1 593 ? 20.344 18.203 -7.039 1 98.69 593 PHE B CA 1
ATOM 10547 C C . PHE B 1 593 ? 20.781 16.812 -7.492 1 98.69 593 PHE B C 1
ATOM 10549 O O . PHE B 1 593 ? 20.438 16.375 -8.594 1 98.69 593 PHE B O 1
ATOM 10556 N N . GLN B 1 594 ? 21.547 16.109 -6.641 1 98.19 594 GLN B N 1
ATOM 10557 C CA . GLN B 1 594 ? 21.953 14.727 -6.926 1 98.19 594 GLN B CA 1
ATOM 10558 C C . GLN B 1 594 ? 20.828 13.75 -6.582 1 98.19 594 GLN B C 1
ATOM 10560 O O . GLN B 1 594 ? 20.703 12.688 -7.203 1 98.19 594 GLN B O 1
ATOM 10565 N N . CYS B 1 595 ? 20.094 14.086 -5.559 1 98.31 595 CYS B N 1
ATOM 10566 C CA . CYS B 1 595 ? 19.062 13.172 -5.082 1 98.31 595 CYS B CA 1
ATOM 10567 C C . CYS B 1 595 ? 18 13.914 -4.297 1 98.31 595 CYS B C 1
ATOM 10569 O O . CYS B 1 595 ? 18.188 15.078 -3.936 1 98.31 595 CYS B O 1
ATOM 10571 N N . GLY B 1 596 ? 16.781 13.289 -4.109 1 98.81 596 GLY B N 1
ATOM 10572 C CA . GLY B 1 596 ? 15.664 13.859 -3.385 1 98.81 596 GLY B CA 1
ATOM 10573 C C . GLY B 1 596 ? 14.914 12.836 -2.549 1 98.81 596 GLY B C 1
ATOM 10574 O O . GLY B 1 596 ? 14.836 11.664 -2.912 1 98.81 596 GLY B O 1
ATOM 10575 N N . VAL B 1 597 ? 14.383 13.258 -1.4 1 98.94 597 VAL B N 1
ATOM 10576 C CA . VAL B 1 597 ? 13.516 12.453 -0.543 1 98.94 597 VAL B CA 1
ATOM 10577 C C . VAL B 1 597 ? 12.133 13.102 -0.451 1 98.94 597 VAL B C 1
ATOM 10579 O O . VAL B 1 597 ? 12.008 14.25 -0.014 1 98.94 597 VAL B O 1
ATOM 10582 N N . SER B 1 598 ? 11.148 12.43 -0.882 1 98.88 598 SER B N 1
ATOM 10583 C CA . SER B 1 598 ? 9.766 12.891 -0.841 1 98.88 598 SER B CA 1
ATOM 10584 C C . SER B 1 598 ? 8.945 12.102 0.171 1 98.88 598 SER B C 1
ATOM 10586 O O . SER B 1 598 ? 8.672 10.914 -0.035 1 98.88 598 SER B O 1
ATOM 10588 N N . VAL B 1 599 ? 8.516 12.773 1.254 1 98.88 599 VAL B N 1
ATOM 10589 C CA . VAL B 1 599 ? 7.742 12.102 2.287 1 98.88 599 VAL B CA 1
ATOM 10590 C C . VAL B 1 599 ? 6.281 12.547 2.211 1 98.88 599 VAL B C 1
ATOM 10592 O O . VAL B 1 599 ? 5.988 13.742 2.279 1 98.88 599 VAL B O 1
ATOM 10595 N N . ALA B 1 600 ? 5.336 11.633 2.025 1 98.69 600 ALA B N 1
ATOM 10596 C CA . ALA B 1 600 ? 3.891 11.836 1.988 1 98.69 600 ALA B CA 1
ATOM 10597 C C . ALA B 1 600 ? 3.518 12.961 1.029 1 98.69 600 ALA B C 1
ATOM 10599 O O . ALA B 1 600 ? 2.783 13.883 1.398 1 98.69 600 ALA B O 1
ATOM 10600 N N . PRO B 1 601 ? 3.977 12.891 -0.204 1 98.81 601 PRO B N 1
ATOM 10601 C CA . PRO B 1 601 ? 3.803 14 -1.14 1 98.81 601 PRO B CA 1
ATOM 10602 C C . PRO B 1 601 ? 2.408 14.039 -1.759 1 98.81 601 PRO B C 1
ATOM 10604 O O . PRO B 1 601 ? 1.813 12.992 -2.016 1 98.81 601 PRO B O 1
ATOM 10607 N N . VAL B 1 602 ? 1.927 15.234 -2.008 1 98.56 602 VAL B N 1
ATOM 10608 C CA . VAL B 1 602 ? 0.928 15.414 -3.057 1 98.56 602 VAL B CA 1
ATOM 10609 C C . VAL B 1 602 ? 1.581 15.234 -4.426 1 98.56 602 VAL B C 1
ATOM 10611 O O . VAL B 1 602 ? 2.682 15.734 -4.668 1 98.56 602 VAL B O 1
ATOM 10614 N N . THR B 1 603 ? 0.986 14.469 -5.297 1 98.06 603 THR B N 1
ATOM 10615 C CA . THR B 1 603 ? 1.571 14.273 -6.621 1 98.06 603 THR B CA 1
ATOM 10616 C C . THR B 1 603 ? 0.658 14.844 -7.703 1 98.06 603 THR B C 1
ATOM 10618 O O . THR B 1 603 ? 1.097 15.086 -8.828 1 98.06 603 THR B O 1
ATOM 10621 N N . SER B 1 604 ? -0.589 15.008 -7.387 1 97.12 604 SER B N 1
ATOM 10622 C CA . SER B 1 604 ? -1.588 15.664 -8.219 1 97.12 604 SER B CA 1
ATOM 10623 C C . SER B 1 604 ? -2.631 16.391 -7.371 1 97.12 604 SER B C 1
ATOM 10625 O O . SER B 1 604 ? -3.186 15.797 -6.438 1 97.12 604 SER B O 1
ATOM 10627 N N . TRP B 1 605 ? -2.891 17.609 -7.734 1 97.94 605 TRP B N 1
ATOM 10628 C CA . TRP B 1 605 ? -3.844 18.391 -6.965 1 97.94 605 TRP B CA 1
ATOM 10629 C C . TRP B 1 605 ? -5.273 17.938 -7.219 1 97.94 605 TRP B C 1
ATOM 10631 O O . TRP B 1 605 ? -6.191 18.297 -6.48 1 97.94 605 TRP B O 1
ATOM 10641 N N . LEU B 1 606 ? -5.508 17.062 -8.172 1 96.19 606 LEU B N 1
ATOM 10642 C CA . LEU B 1 606 ? -6.816 16.469 -8.422 1 96.19 606 LEU B CA 1
ATOM 10643 C C . LEU B 1 606 ? -7.188 15.492 -7.312 1 96.19 606 LEU B C 1
ATOM 10645 O O . LEU B 1 606 ? -8.367 15.188 -7.113 1 96.19 606 LEU B O 1
ATOM 10649 N N . TYR B 1 607 ? -6.152 15.008 -6.602 1 96.19 607 TYR B N 1
ATOM 10650 C CA . TYR B 1 607 ? -6.402 13.969 -5.602 1 96.19 607 TYR B CA 1
ATOM 10651 C C . TYR B 1 607 ? -6.484 14.57 -4.203 1 96.19 607 TYR B C 1
ATOM 10653 O O . TYR B 1 607 ? -6.719 13.859 -3.227 1 96.19 607 TYR B O 1
ATOM 10661 N N . TYR B 1 608 ? -6.293 15.859 -4.012 1 97.69 608 TYR B N 1
ATOM 10662 C CA . TYR B 1 608 ? -6.348 16.516 -2.715 1 97.69 608 TYR B CA 1
ATOM 10663 C C . TYR B 1 608 ? -7.688 17.219 -2.521 1 97.69 608 TYR B C 1
ATOM 10665 O O . TYR B 1 608 ? -8.516 17.25 -3.434 1 97.69 608 TYR B O 1
ATOM 10673 N N . ASP B 1 609 ? -7.953 17.688 -1.37 1 97.75 609 ASP B N 1
ATOM 10674 C CA . ASP B 1 609 ? -9.297 18.156 -1.028 1 97.75 609 ASP B CA 1
ATOM 10675 C C . ASP B 1 609 ? -9.625 19.469 -1.734 1 97.75 609 ASP B C 1
ATOM 10677 O O . ASP B 1 609 ? -8.727 20.188 -2.15 1 97.75 609 ASP B O 1
ATOM 10681 N N . THR B 1 610 ? -10.875 19.797 -1.822 1 97.56 610 THR B N 1
ATOM 10682 C CA . THR B 1 610 ? -11.43 20.938 -2.545 1 97.56 610 THR B CA 1
ATOM 10683 C C . THR B 1 610 ? -11.016 22.25 -1.891 1 97.56 610 THR B C 1
ATOM 10685 O O . THR B 1 610 ? -10.547 23.156 -2.568 1 97.56 610 THR B O 1
ATOM 10688 N N . ILE B 1 611 ? -11.078 22.344 -0.559 1 98.06 611 ILE B N 1
ATOM 10689 C CA . ILE B 1 611 ? -10.969 23.641 0.112 1 98.06 611 ILE B CA 1
ATOM 10690 C C . ILE B 1 611 ? -9.539 24.156 0.006 1 98.06 611 ILE B C 1
ATOM 10692 O O . ILE B 1 611 ? -9.328 25.328 -0.347 1 98.06 611 ILE B O 1
ATOM 10696 N N . TYR B 1 612 ? -8.609 23.328 0.255 1 98.12 612 TYR B N 1
ATOM 10697 C CA . TYR B 1 612 ? -7.219 23.75 0.141 1 98.12 612 TYR B CA 1
ATOM 10698 C C . TYR B 1 612 ? -6.848 24.016 -1.312 1 98.12 612 TYR B C 1
ATOM 10700 O O . TYR B 1 612 ? -6.344 25.094 -1.636 1 98.12 612 TYR B O 1
ATOM 10708 N N . THR B 1 613 ? -7.074 23.047 -2.168 1 98.44 613 THR B N 1
ATOM 10709 C CA . THR B 1 613 ? -6.578 23.094 -3.539 1 98.44 613 THR B CA 1
ATOM 10710 C C . THR B 1 613 ? -7.207 24.266 -4.305 1 98.44 613 THR B C 1
ATOM 10712 O O . THR B 1 613 ? -6.504 25.031 -4.957 1 98.44 613 THR B O 1
ATOM 10715 N N . GLU B 1 614 ? -8.508 24.406 -4.203 1 98.19 614 GLU B N 1
ATOM 10716 C CA . GLU B 1 614 ? -9.219 25.344 -5.059 1 98.19 614 GLU B CA 1
ATOM 10717 C C . GLU B 1 614 ? -9.008 26.781 -4.586 1 98.19 614 GLU B C 1
ATOM 10719 O O . GLU B 1 614 ? -9.211 27.734 -5.352 1 98.19 614 GLU B O 1
ATOM 10724 N N . ARG B 1 615 ? -8.594 26.891 -3.309 1 98.12 615 ARG B N 1
ATOM 10725 C CA . ARG B 1 615 ? -8.164 28.188 -2.826 1 98.12 615 ARG B CA 1
ATOM 10726 C C . ARG B 1 615 ? -7.02 28.734 -3.67 1 98.12 615 ARG B C 1
ATOM 10728 O O . ARG B 1 615 ? -6.953 29.938 -3.936 1 98.12 615 ARG B O 1
ATOM 10735 N N . TYR B 1 616 ? -6.164 27.859 -4.117 1 98.44 616 TYR B N 1
ATOM 10736 C CA . TYR B 1 616 ? -4.93 28.297 -4.754 1 98.44 616 TYR B CA 1
ATOM 10737 C C . TYR B 1 616 ? -4.961 28.016 -6.254 1 98.44 616 TYR B C 1
ATOM 10739 O O . TYR B 1 616 ? -4.227 28.641 -7.023 1 98.44 616 TYR B O 1
ATOM 10747 N N . MET B 1 617 ? -5.844 27.125 -6.699 1 98.31 617 MET B N 1
ATOM 10748 C CA . MET B 1 617 ? -5.727 26.641 -8.078 1 98.31 617 MET B CA 1
ATOM 10749 C C . MET B 1 617 ? -7.023 26.875 -8.844 1 98.31 617 MET B C 1
ATOM 10751 O O . MET B 1 617 ? -7.078 26.672 -10.055 1 98.31 617 MET B O 1
ATOM 10755 N N . GLY B 1 618 ? -8.055 27.297 -8.172 1 97.5 618 GLY B N 1
ATOM 10756 C CA . GLY B 1 618 ? -9.352 27.328 -8.836 1 97.5 618 GLY B CA 1
ATOM 10757 C C . GLY B 1 618 ? -9.898 25.953 -9.148 1 97.5 618 GLY B C 1
ATOM 10758 O O . GLY B 1 618 ? -9.523 24.969 -8.5 1 97.5 618 GLY B O 1
ATOM 10759 N N . LEU B 1 619 ? -10.859 25.844 -10.086 1 97.31 619 LEU B N 1
ATOM 10760 C CA . LEU B 1 619 ? -11.523 24.578 -10.406 1 97.31 619 LEU B CA 1
ATOM 10761 C C . LEU B 1 619 ? -10.781 23.844 -11.523 1 97.31 619 LEU B C 1
ATOM 10763 O O . LEU B 1 619 ? -10.242 24.484 -12.43 1 97.31 619 LEU B O 1
ATOM 10767 N N . PRO B 1 620 ? -10.75 22.5 -11.461 1 97.12 620 PRO B N 1
ATOM 10768 C CA . PRO B 1 620 ? -10.102 21.703 -12.508 1 97.12 620 PRO B CA 1
ATOM 10769 C C . PRO B 1 620 ? -11 21.469 -13.727 1 97.12 620 PRO B C 1
ATOM 10771 O O . PRO B 1 620 ? -11.18 20.328 -14.156 1 97.12 620 PRO B O 1
ATOM 10774 N N . THR B 1 621 ? -11.586 22.469 -14.234 1 96.12 621 THR B N 1
ATOM 10775 C CA . THR B 1 621 ? -12.461 22.391 -15.406 1 96.12 621 THR B CA 1
ATOM 10776 C C . THR B 1 621 ? -11.859 23.141 -16.578 1 96.12 621 THR B C 1
ATOM 10778 O O . THR B 1 621 ? -10.977 24 -16.406 1 96.12 621 THR B O 1
ATOM 10781 N N . ALA B 1 622 ? -12.32 22.891 -17.766 1 95.31 622 ALA B N 1
ATOM 10782 C CA . ALA B 1 622 ? -11.797 23.484 -19 1 95.31 622 ALA B CA 1
ATOM 10783 C C . ALA B 1 622 ? -11.984 25 -18.984 1 95.31 622 ALA B C 1
ATOM 10785 O O . ALA B 1 622 ? -11.148 25.75 -19.516 1 95.31 622 ALA B O 1
ATOM 10786 N N . ASP B 1 623 ? -13.031 25.438 -18.359 1 95.94 623 ASP B N 1
ATOM 10787 C CA . ASP B 1 623 ? -13.375 26.859 -18.375 1 95.94 623 ASP B CA 1
ATOM 10788 C C . ASP B 1 623 ? -12.664 27.594 -17.234 1 95.94 623 ASP B C 1
ATOM 10790 O O . ASP B 1 623 ? -12.836 28.812 -17.078 1 95.94 623 ASP B O 1
ATOM 10794 N N . ASP B 1 624 ? -11.898 26.891 -16.453 1 96.44 624 ASP B N 1
ATOM 10795 C CA . ASP B 1 624 ? -11.195 27.547 -15.359 1 96.44 624 ASP B CA 1
ATOM 10796 C C . ASP B 1 624 ? -9.703 27.203 -15.383 1 96.44 624 ASP B C 1
ATOM 10798 O O . ASP B 1 624 ? -8.945 27.766 -16.172 1 96.44 624 ASP B O 1
ATOM 10802 N N . ASN B 1 625 ? -9.219 26.188 -14.68 1 97.81 625 ASN B N 1
ATOM 10803 C CA . ASN B 1 625 ? -7.773 26.031 -14.508 1 97.81 625 ASN B CA 1
ATOM 10804 C C . ASN B 1 625 ? -7.316 24.609 -14.773 1 97.81 625 ASN B C 1
ATOM 10806 O O . ASN B 1 625 ? -6.336 24.141 -14.188 1 97.81 625 ASN B O 1
ATOM 10810 N N . GLU B 1 626 ? -7.992 23.859 -15.648 1 96.69 626 GLU B N 1
ATOM 10811 C CA . GLU B 1 626 ? -7.676 22.469 -15.969 1 96.69 626 GLU B CA 1
ATOM 10812 C C . GLU B 1 626 ? -6.227 22.328 -16.422 1 96.69 626 GLU B C 1
ATOM 10814 O O . GLU B 1 626 ? -5.543 21.375 -16.031 1 96.69 626 GLU B O 1
ATOM 10819 N N . LYS B 1 627 ? -5.758 23.234 -17.203 1 96.69 627 LYS B N 1
ATOM 10820 C CA . LYS B 1 627 ? -4.406 23.172 -17.766 1 96.69 627 LYS B CA 1
ATOM 10821 C C . LYS B 1 627 ? -3.357 23.172 -16.656 1 96.69 627 LYS B C 1
ATOM 10823 O O . LYS B 1 627 ? -2.426 22.359 -16.672 1 96.69 627 LYS B O 1
ATOM 10828 N N . LYS B 1 628 ? -3.51 24.062 -15.68 1 97.56 628 LYS B N 1
ATOM 10829 C CA . LYS B 1 628 ? -2.498 24.156 -14.633 1 97.56 628 LYS B CA 1
ATOM 10830 C C . LYS B 1 628 ? -2.576 22.984 -13.672 1 97.56 628 LYS B C 1
ATOM 10832 O O . LYS B 1 628 ? -1.576 22.609 -13.047 1 97.56 628 LYS B O 1
ATOM 10837 N N . TYR B 1 629 ? -3.779 22.406 -13.547 1 97.12 629 TYR B N 1
ATOM 10838 C CA . TYR B 1 629 ? -3.861 21.156 -12.773 1 97.12 629 TYR B CA 1
ATOM 10839 C C . TYR B 1 629 ? -2.992 20.078 -13.398 1 97.12 629 TYR B C 1
ATOM 10841 O O . TYR B 1 629 ? -2.334 19.312 -12.688 1 97.12 629 TYR B O 1
ATOM 10849 N N . LYS B 1 630 ? -2.951 19.984 -14.719 1 95.19 630 LYS B N 1
ATOM 10850 C CA . LYS B 1 630 ? -2.129 19.016 -15.438 1 95.19 630 LYS B CA 1
ATOM 10851 C C . LYS B 1 630 ? -0.647 19.359 -15.336 1 95.19 630 LYS B C 1
ATOM 10853 O O . LYS B 1 630 ? 0.19 18.484 -15.117 1 95.19 630 LYS B O 1
ATOM 10858 N N . GLU B 1 631 ? -0.385 20.672 -15.398 1 96.81 631 GLU B N 1
ATOM 10859 C CA . GLU B 1 631 ? 1.007 21.109 -15.406 1 96.81 631 GLU B CA 1
ATOM 10860 C C . GLU B 1 631 ? 1.626 20.984 -14.016 1 96.81 631 GLU B C 1
ATOM 10862 O O . GLU B 1 631 ? 2.844 20.844 -13.883 1 96.81 631 GLU B O 1
ATOM 10867 N N . SER B 1 632 ? 0.792 21.016 -13.016 1 97.81 632 SER B N 1
ATOM 10868 C CA . SER B 1 632 ? 1.296 21.062 -11.648 1 97.81 632 SER B CA 1
ATOM 10869 C C . SER B 1 632 ? 1.53 19.656 -11.102 1 97.81 632 SER B C 1
ATOM 10871 O O . SER B 1 632 ? 2.186 19.484 -10.07 1 97.81 632 SER B O 1
ATOM 10873 N N . ASN B 1 633 ? 0.975 18.625 -11.719 1 96.94 633 ASN B N 1
ATOM 10874 C CA . ASN B 1 633 ? 1.231 17.281 -11.211 1 96.94 633 ASN B CA 1
ATOM 10875 C C . ASN B 1 633 ? 2.688 16.875 -11.422 1 96.94 633 ASN B C 1
ATOM 10877 O O . ASN B 1 633 ? 3.443 17.562 -12.094 1 96.94 633 ASN B O 1
ATOM 10881 N N . VAL B 1 634 ? 3.143 15.781 -10.789 1 97.5 634 VAL B N 1
ATOM 10882 C CA . VAL B 1 634 ? 4.547 15.375 -10.812 1 97.5 634 VAL B CA 1
ATOM 10883 C C . VAL B 1 634 ? 4.758 14.297 -11.875 1 97.5 634 VAL B C 1
ATOM 10885 O O . VAL B 1 634 ? 5.668 13.477 -11.758 1 97.5 634 VAL B O 1
ATOM 10888 N N . PHE B 1 635 ? 3.932 14.172 -12.977 1 94.81 635 PHE B N 1
ATOM 10889 C CA . PHE B 1 635 ? 3.918 13.008 -13.859 1 94.81 635 PHE B CA 1
ATOM 10890 C C . PHE B 1 635 ? 4.48 13.367 -15.227 1 94.81 635 PHE B C 1
ATOM 10892 O O . PHE B 1 635 ? 4.562 12.508 -16.109 1 94.81 635 PHE B O 1
ATOM 10899 N N . GLN B 1 636 ? 4.922 14.562 -15.555 1 92.19 636 GLN B N 1
ATOM 10900 C CA . GLN B 1 636 ? 5.18 15.031 -16.906 1 92.19 636 GLN B CA 1
ATOM 10901 C C . GLN B 1 636 ? 6.609 14.711 -17.344 1 92.19 636 GLN B C 1
ATOM 10903 O O . GLN B 1 636 ? 6.828 14.18 -18.422 1 92.19 636 GLN B O 1
ATOM 10908 N N . ARG B 1 637 ? 7.68 15.016 -16.594 1 94.69 637 ARG B N 1
ATOM 10909 C CA . ARG B 1 637 ? 9.086 14.836 -16.953 1 94.69 637 ARG B CA 1
ATOM 10910 C C . ARG B 1 637 ? 9.727 13.742 -16.109 1 94.69 637 ARG B C 1
ATOM 10912 O O . ARG B 1 637 ? 10.758 13.969 -15.469 1 94.69 637 ARG B O 1
ATOM 10919 N N . LEU B 1 638 ? 9.203 12.547 -16.328 1 96.5 638 LEU B N 1
ATOM 10920 C CA . LEU B 1 638 ? 9.633 11.43 -15.492 1 96.5 638 LEU B CA 1
ATOM 10921 C C . LEU B 1 638 ? 11.102 11.086 -15.75 1 96.5 638 LEU B C 1
ATOM 10923 O O . LEU B 1 638 ? 11.781 10.562 -14.867 1 96.5 638 LEU B O 1
ATOM 10927 N N . GLU B 1 639 ? 11.641 11.375 -16.938 1 95.62 639 GLU B N 1
ATOM 10928 C CA . GLU B 1 639 ? 13 11.031 -17.344 1 95.62 639 GLU B CA 1
ATOM 10929 C C . GLU B 1 639 ? 14.031 11.664 -16.406 1 95.62 639 GLU B C 1
ATOM 10931 O O . GLU B 1 639 ? 15.117 11.125 -16.219 1 95.62 639 GLU B O 1
ATOM 10936 N N . ASN B 1 640 ? 13.625 12.781 -15.789 1 95.62 640 ASN B N 1
ATOM 10937 C CA . ASN B 1 640 ? 14.555 13.453 -14.883 1 95.62 640 ASN B CA 1
ATOM 10938 C C . ASN B 1 640 ? 14.805 12.617 -13.625 1 95.62 640 ASN B C 1
ATOM 10940 O O . ASN B 1 640 ? 15.859 12.727 -13.008 1 95.62 640 ASN B O 1
ATOM 10944 N N . PHE B 1 641 ? 13.883 11.781 -13.312 1 97.31 641 PHE B N 1
ATOM 10945 C CA . PHE B 1 641 ? 14.086 10.906 -12.164 1 97.31 641 PHE B CA 1
ATOM 10946 C C . PHE B 1 641 ? 15.141 9.852 -12.477 1 97.31 641 PHE B C 1
ATOM 10948 O O . PHE B 1 641 ? 15.664 9.195 -11.562 1 97.31 641 PHE B O 1
ATOM 10955 N N . LYS B 1 642 ? 15.484 9.648 -13.711 1 94.94 642 LYS B N 1
ATOM 10956 C CA . LYS B 1 642 ? 16.5 8.672 -14.094 1 94.94 642 LYS B CA 1
ATOM 10957 C C . LYS B 1 642 ? 17.891 9.133 -13.68 1 94.94 642 LYS B C 1
ATOM 10959 O O . LYS B 1 642 ? 18.766 8.312 -13.398 1 94.94 642 LYS B O 1
ATOM 10964 N N . THR B 1 643 ? 18.062 10.438 -13.648 1 94.19 643 THR B N 1
ATOM 10965 C CA . THR B 1 643 ? 19.391 10.969 -13.406 1 94.19 643 THR B CA 1
ATOM 10966 C C . THR B 1 643 ? 19.547 11.398 -11.945 1 94.19 643 THR B C 1
ATOM 10968 O O . THR B 1 643 ? 20.625 11.797 -11.516 1 94.19 643 THR B O 1
ATOM 10971 N N . HIS B 1 644 ? 18.469 11.406 -11.211 1 97 644 HIS B N 1
ATOM 10972 C CA . HIS B 1 644 ? 18.469 11.75 -9.789 1 97 644 HIS B CA 1
ATOM 10973 C C . HIS B 1 644 ? 18.062 10.555 -8.938 1 97 644 HIS B C 1
ATOM 10975 O O . HIS B 1 644 ? 17.094 9.852 -9.258 1 97 644 HIS B O 1
ATOM 10981 N N . ASP B 1 645 ? 18.891 10.219 -7.891 1 97.62 645 ASP B N 1
ATOM 10982 C CA . ASP B 1 645 ? 18.375 9.234 -6.941 1 97.62 645 ASP B CA 1
ATOM 10983 C C . ASP B 1 645 ? 17.141 9.758 -6.215 1 97.62 645 ASP B C 1
ATOM 10985 O O . ASP B 1 645 ? 17.062 10.938 -5.871 1 97.62 645 ASP B O 1
ATOM 10989 N N . PHE B 1 646 ? 16.172 8.953 -6.039 1 98.75 646 PHE B N 1
ATOM 10990 C CA . PHE B 1 646 ? 14.891 9.406 -5.504 1 98.75 646 PHE B CA 1
ATOM 10991 C C . PHE B 1 646 ? 14.352 8.414 -4.484 1 98.75 646 PHE B C 1
ATOM 10993 O O . PHE B 1 646 ? 14.305 7.211 -4.746 1 98.75 646 PHE B O 1
ATOM 11000 N N . LEU B 1 647 ? 14.008 8.82 -3.283 1 98.88 647 LEU B N 1
ATOM 11001 C CA . LEU B 1 647 ? 13.352 8.031 -2.242 1 98.88 647 LEU B CA 1
ATOM 11002 C C . LEU B 1 647 ? 11.93 8.516 -2.012 1 98.88 647 LEU B C 1
ATOM 11004 O O . LEU B 1 647 ? 11.711 9.68 -1.682 1 98.88 647 LEU B O 1
ATOM 11008 N N . LEU B 1 648 ? 10.953 7.691 -2.246 1 98.88 648 LEU B N 1
ATOM 11009 C CA . LEU B 1 648 ? 9.523 7.965 -2.072 1 98.88 648 LEU B CA 1
ATOM 11010 C C . LEU B 1 648 ? 8.984 7.262 -0.83 1 98.88 648 LEU B C 1
ATOM 11012 O O . LEU B 1 648 ? 9.023 6.035 -0.741 1 98.88 648 LEU B O 1
ATOM 11016 N N . VAL B 1 649 ? 8.492 8.031 0.168 1 98.88 649 VAL B N 1
ATOM 11017 C CA . VAL B 1 649 ? 8.047 7.504 1.454 1 98.88 649 VAL B CA 1
ATOM 11018 C C . VAL B 1 649 ? 6.59 7.887 1.697 1 98.88 649 VAL B C 1
ATOM 11020 O O . VAL B 1 649 ? 6.188 9.023 1.439 1 98.88 649 VAL B O 1
ATOM 11023 N N . HIS B 1 650 ? 5.773 7.004 2.203 1 98.81 650 HIS B N 1
ATOM 11024 C CA . HIS B 1 650 ? 4.375 7.336 2.463 1 98.81 650 HIS B CA 1
ATOM 11025 C C . HIS B 1 650 ? 3.783 6.426 3.531 1 98.81 650 HIS B C 1
ATOM 11027 O O . HIS B 1 650 ? 4.191 5.27 3.664 1 98.81 650 HIS B O 1
ATOM 11033 N N . GLY B 1 651 ? 2.857 6.902 4.34 1 98.5 651 GLY B N 1
ATOM 11034 C CA . GLY B 1 651 ? 2.037 6.074 5.207 1 98.5 651 GLY B CA 1
ATOM 11035 C C . GLY B 1 651 ? 0.799 5.531 4.52 1 98.5 651 GLY B C 1
ATOM 11036 O O . GLY B 1 651 ? 0.082 6.27 3.844 1 98.5 651 GLY B O 1
ATOM 11037 N N . SER B 1 652 ? 0.505 4.246 4.734 1 97.75 652 SER B N 1
ATOM 11038 C CA . SER B 1 652 ? -0.627 3.635 4.047 1 97.75 652 SER B CA 1
ATOM 11039 C C . SER B 1 652 ? -1.952 4.094 4.648 1 97.75 652 SER B C 1
ATOM 11041 O O . SER B 1 652 ? -3.002 3.977 4.012 1 97.75 652 SER B O 1
ATOM 11043 N N . GLY B 1 653 ? -1.934 4.559 5.883 1 96.5 653 GLY B N 1
ATOM 11044 C CA . GLY B 1 653 ? -3.139 5.02 6.555 1 96.5 653 GLY B CA 1
ATOM 11045 C C . GLY B 1 653 ? -3.27 6.527 6.578 1 96.5 653 GLY B C 1
ATOM 11046 O O . GLY B 1 653 ? -3.902 7.086 7.477 1 96.5 653 GLY B O 1
ATOM 11047 N N . ASP B 1 654 ? -2.619 7.246 5.672 1 97.06 654 ASP B N 1
ATOM 11048 C CA . ASP B 1 654 ? -2.643 8.703 5.602 1 97.06 654 ASP B CA 1
ATOM 11049 C C . ASP B 1 654 ? -4.035 9.211 5.234 1 97.06 654 ASP B C 1
ATOM 11051 O O . ASP B 1 654 ? -4.5 9.008 4.113 1 97.06 654 ASP B O 1
ATOM 11055 N N . ASP B 1 655 ? -4.684 9.891 6.133 1 94.5 655 ASP B N 1
ATOM 11056 C CA . ASP B 1 655 ? -6.051 10.359 5.914 1 94.5 655 ASP B CA 1
ATOM 11057 C C . ASP B 1 655 ? -6.059 11.797 5.387 1 94.5 655 ASP B C 1
ATOM 11059 O O . ASP B 1 655 ? -7.125 12.383 5.199 1 94.5 655 ASP B O 1
ATOM 11063 N N . ASN B 1 656 ? -4.844 12.375 5.262 1 96.5 656 ASN B N 1
ATOM 11064 C CA . ASN B 1 656 ? -4.711 13.734 4.754 1 96.5 656 ASN B CA 1
ATOM 11065 C C . ASN B 1 656 ? -4.262 13.75 3.295 1 96.5 656 ASN B C 1
ATOM 11067 O O . ASN B 1 656 ? -5.039 14.109 2.406 1 96.5 656 ASN B O 1
ATOM 11071 N N . VAL B 1 657 ? -3.049 13.375 3.059 1 98 657 VAL B N 1
ATOM 11072 C CA . VAL B 1 657 ? -2.553 13.086 1.716 1 98 657 VAL B CA 1
ATOM 11073 C C . VAL B 1 657 ? -2.57 11.578 1.471 1 98 657 VAL B C 1
ATOM 11075 O O . VAL B 1 657 ? -1.7 10.859 1.96 1 98 657 VAL B O 1
ATOM 11078 N N . HIS B 1 658 ? -3.488 11.203 0.655 1 97.56 658 HIS B N 1
ATOM 11079 C CA . HIS B 1 658 ? -3.795 9.773 0.58 1 97.56 658 HIS B CA 1
ATOM 11080 C C . HIS B 1 658 ? -2.684 9.008 -0.131 1 97.56 658 HIS B C 1
ATOM 11082 O O . HIS B 1 658 ? -2.021 9.547 -1.019 1 97.56 658 HIS B O 1
ATOM 11088 N N . TYR B 1 659 ? -2.521 7.75 0.233 1 97.75 659 TYR B N 1
ATOM 11089 C CA . TYR B 1 659 ? -1.504 6.84 -0.281 1 97.75 659 TYR B CA 1
ATOM 11090 C C . TYR B 1 659 ? -1.544 6.781 -1.804 1 97.75 659 TYR B C 1
ATOM 11092 O O . TYR B 1 659 ? -0.528 6.504 -2.447 1 97.75 659 TYR B O 1
ATOM 11100 N N . GLN B 1 660 ? -2.691 7.078 -2.447 1 96.5 660 GLN B N 1
ATOM 11101 C CA . GLN B 1 660 ? -2.902 7.098 -3.891 1 96.5 660 GLN B CA 1
ATOM 11102 C C . GLN B 1 660 ? -1.86 7.965 -4.59 1 96.5 660 GLN B C 1
ATOM 11104 O O . GLN B 1 660 ? -1.418 7.645 -5.695 1 96.5 660 GLN B O 1
ATOM 11109 N N . HIS B 1 661 ? -1.479 9.039 -3.934 1 97.44 661 HIS B N 1
ATOM 11110 C CA . HIS B 1 661 ? -0.509 9.961 -4.512 1 97.44 661 HIS B CA 1
ATOM 11111 C C . HIS B 1 661 ? 0.81 9.258 -4.812 1 97.44 661 HIS B C 1
ATOM 11113 O O . HIS B 1 661 ? 1.258 9.234 -5.961 1 97.44 661 HIS B O 1
ATOM 11119 N N . SER B 1 662 ? 1.372 8.586 -3.877 1 98.19 662 SER B N 1
ATOM 11120 C CA . SER B 1 662 ? 2.664 7.918 -4.023 1 98.19 662 SER B CA 1
ATOM 11121 C C . SER B 1 662 ? 2.551 6.68 -4.902 1 98.19 662 SER B C 1
ATOM 11123 O O . SER B 1 662 ? 3.455 6.383 -5.688 1 98.19 662 SER B O 1
ATOM 11125 N N . LEU B 1 663 ? 1.44 5.945 -4.777 1 97.56 663 LEU B N 1
ATOM 11126 C CA . LEU B 1 663 ? 1.269 4.727 -5.566 1 97.56 663 LEU B CA 1
ATOM 11127 C C . LEU B 1 663 ? 1.218 5.047 -7.055 1 97.56 663 LEU B C 1
ATOM 11129 O O . LEU B 1 663 ? 1.803 4.328 -7.871 1 97.56 663 LEU B O 1
ATOM 11133 N N . LEU B 1 664 ? 0.578 6.121 -7.445 1 96.44 664 LEU B N 1
ATOM 11134 C CA . LEU B 1 664 ? 0.464 6.477 -8.852 1 96.44 664 LEU B CA 1
ATOM 11135 C C . LEU B 1 664 ? 1.805 6.949 -9.406 1 96.44 664 LEU B C 1
ATOM 11137 O O . LEU B 1 664 ? 2.176 6.605 -10.531 1 96.44 664 LEU B O 1
ATOM 11141 N N . LEU B 1 665 ? 2.504 7.77 -8.594 1 97.5 665 LEU B N 1
ATOM 11142 C CA . LEU B 1 665 ? 3.842 8.156 -9.031 1 97.5 665 LEU B CA 1
ATOM 11143 C C . LEU B 1 665 ? 4.738 6.938 -9.195 1 97.5 665 LEU B C 1
ATOM 11145 O O . LEU B 1 665 ? 5.438 6.809 -10.203 1 97.5 665 LEU B O 1
ATOM 11149 N N . ALA B 1 666 ? 4.738 6.039 -8.242 1 97.81 666 ALA B N 1
ATOM 11150 C CA . ALA B 1 666 ? 5.52 4.809 -8.312 1 97.81 666 ALA B CA 1
ATOM 11151 C C . ALA B 1 666 ? 5.172 4.012 -9.57 1 97.81 666 ALA B C 1
ATOM 11153 O O . ALA B 1 666 ? 6.066 3.533 -10.273 1 97.81 666 ALA B O 1
ATOM 11154 N N . LYS B 1 667 ? 3.885 3.863 -9.859 1 96.81 667 LYS B N 1
ATOM 11155 C CA . LYS B 1 667 ? 3.41 3.123 -11.023 1 96.81 667 LYS B CA 1
ATOM 11156 C C . LYS B 1 667 ? 4.004 3.686 -12.312 1 96.81 667 LYS B C 1
ATOM 11158 O O . LYS B 1 667 ? 4.48 2.932 -13.164 1 96.81 667 LYS B O 1
ATOM 11163 N N . LEU B 1 668 ? 3.959 4.988 -12.422 1 96.69 668 LEU B N 1
ATOM 11164 C CA . LEU B 1 668 ? 4.441 5.641 -13.633 1 96.69 668 LEU B CA 1
ATOM 11165 C C . LEU B 1 668 ? 5.953 5.48 -13.773 1 96.69 668 LEU B C 1
ATOM 11167 O O . LEU B 1 668 ? 6.457 5.227 -14.875 1 96.69 668 LEU B O 1
ATOM 11171 N N . LEU B 1 669 ? 6.707 5.66 -12.68 1 97.88 669 LEU B N 1
ATOM 11172 C CA . LEU B 1 669 ? 8.156 5.461 -12.703 1 97.88 669 LEU B CA 1
ATOM 11173 C C . LEU B 1 669 ? 8.5 4.023 -13.07 1 97.88 669 LEU B C 1
ATOM 11175 O O . LEU B 1 669 ? 9.414 3.779 -13.859 1 97.88 669 LEU B O 1
ATOM 11179 N N . GLN B 1 670 ? 7.773 3.07 -12.547 1 97.75 670 GLN B N 1
ATOM 11180 C CA . GLN B 1 670 ? 8.008 1.652 -12.797 1 97.75 670 GLN B CA 1
ATOM 11181 C C . GLN B 1 670 ? 7.703 1.298 -14.25 1 97.75 670 GLN B C 1
ATOM 11183 O O . GLN B 1 670 ? 8.484 0.594 -14.898 1 97.75 670 GLN B O 1
ATOM 11188 N N . ARG B 1 671 ? 6.613 1.774 -14.781 1 95.94 671 ARG B N 1
ATOM 11189 C CA . ARG B 1 671 ? 6.258 1.526 -16.172 1 95.94 671 ARG B CA 1
ATOM 11190 C C . ARG B 1 671 ? 7.305 2.107 -17.109 1 95.94 671 ARG B C 1
ATOM 11192 O O . ARG B 1 671 ? 7.551 1.557 -18.188 1 95.94 671 ARG B O 1
ATOM 11199 N N . ALA B 1 672 ? 7.949 3.189 -16.672 1 96.31 672 ALA B N 1
ATOM 11200 C CA . ALA B 1 672 ? 9 3.824 -17.469 1 96.31 672 ALA B CA 1
ATOM 11201 C C . ALA B 1 672 ? 10.359 3.18 -17.203 1 96.31 672 ALA B C 1
ATOM 11203 O O . ALA B 1 672 ? 11.375 3.623 -17.734 1 96.31 672 ALA B O 1
ATOM 11204 N N . ASP B 1 673 ? 10.43 2.164 -16.375 1 96.75 673 ASP B N 1
ATOM 11205 C CA . ASP B 1 673 ? 11.633 1.437 -15.977 1 96.75 673 ASP B CA 1
ATOM 11206 C C . ASP B 1 673 ? 12.672 2.379 -15.375 1 96.75 673 ASP B C 1
ATOM 11208 O O . ASP B 1 673 ? 13.844 2.33 -15.734 1 96.75 673 ASP B O 1
ATOM 11212 N N . ILE B 1 674 ? 12.18 3.309 -14.57 1 97.94 674 ILE B N 1
ATOM 11213 C CA . ILE B 1 674 ? 13.031 4.23 -13.828 1 97.94 674 ILE B CA 1
ATOM 11214 C C . ILE B 1 674 ? 13.195 3.748 -12.391 1 97.94 674 ILE B C 1
ATOM 11216 O O . ILE B 1 674 ? 12.211 3.611 -11.664 1 97.94 674 ILE B O 1
ATOM 11220 N N . GLN B 1 675 ? 14.445 3.557 -12.008 1 97.12 675 GLN B N 1
ATOM 11221 C CA . GLN B 1 675 ? 14.734 3.023 -10.68 1 97.12 675 GLN B CA 1
ATOM 11222 C C . GLN B 1 675 ? 14.57 4.098 -9.609 1 97.12 675 GLN B C 1
ATOM 11224 O O . GLN B 1 675 ? 14.945 5.254 -9.82 1 97.12 675 GLN B O 1
ATOM 11229 N N . PHE B 1 676 ? 13.992 3.768 -8.484 1 98.38 676 PHE B N 1
ATOM 11230 C CA . PHE B 1 676 ? 13.859 4.613 -7.305 1 98.38 676 PHE B CA 1
ATOM 11231 C C . PHE B 1 676 ? 13.727 3.768 -6.043 1 98.38 676 PHE B C 1
ATOM 11233 O O . PHE B 1 676 ? 13.508 2.557 -6.125 1 98.38 676 PHE B O 1
ATOM 11240 N N . ASP B 1 677 ? 13.984 4.336 -4.879 1 98.25 677 ASP B N 1
ATOM 11241 C CA . ASP B 1 677 ? 13.758 3.695 -3.586 1 98.25 677 ASP B CA 1
ATOM 11242 C C . ASP B 1 677 ? 12.383 4.043 -3.033 1 98.25 677 ASP B C 1
ATOM 11244 O O . ASP B 1 677 ? 11.867 5.137 -3.283 1 98.25 677 ASP B O 1
ATOM 11248 N N . GLU B 1 678 ? 11.797 3.086 -2.381 1 98.56 678 GLU B N 1
ATOM 11249 C CA . GLU B 1 678 ? 10.461 3.281 -1.83 1 98.56 678 GLU B CA 1
ATOM 11250 C C . GLU B 1 678 ? 10.344 2.693 -0.427 1 98.56 678 GLU B C 1
ATOM 11252 O O . GLU B 1 678 ? 11 1.696 -0.113 1 98.56 678 GLU B O 1
ATOM 11257 N N . GLN B 1 679 ? 9.617 3.316 0.435 1 98.69 679 GLN B N 1
ATOM 11258 C CA . GLN B 1 679 ? 9.266 2.771 1.741 1 98.69 679 GLN B CA 1
ATOM 11259 C C . GLN B 1 679 ? 7.82 3.111 2.109 1 98.69 679 GLN B C 1
ATOM 11261 O O . GLN B 1 679 ? 7.426 4.277 2.076 1 98.69 679 GLN B O 1
ATOM 11266 N N . THR B 1 680 ? 6.996 2.082 2.398 1 98.62 680 THR B N 1
ATOM 11267 C CA . THR B 1 680 ? 5.625 2.244 2.863 1 98.62 680 THR B CA 1
ATOM 11268 C C . THR B 1 680 ? 5.527 1.98 4.363 1 98.62 680 THR B C 1
ATOM 11270 O O . THR B 1 680 ? 5.977 0.938 4.848 1 98.62 680 THR B O 1
ATOM 11273 N N . TYR B 1 681 ? 5.027 2.887 5.094 1 98.56 681 TYR B N 1
ATOM 11274 C CA . TYR B 1 681 ? 4.789 2.701 6.52 1 98.56 681 TYR B CA 1
ATOM 11275 C C . TYR B 1 681 ? 3.336 2.326 6.785 1 98.56 681 TYR B C 1
ATOM 11277 O O . TYR B 1 681 ? 2.445 3.176 6.719 1 98.56 681 TYR B O 1
ATOM 11285 N N . THR B 1 682 ? 3.102 1.102 7.168 1 97.31 682 THR B N 1
ATOM 11286 C CA . THR B 1 682 ? 1.778 0.493 7.258 1 97.31 682 THR B CA 1
ATOM 11287 C C . THR B 1 682 ? 0.978 1.108 8.406 1 97.31 682 THR B C 1
ATOM 11289 O O . THR B 1 682 ? 1.467 1.2 9.531 1 97.31 682 THR B O 1
ATOM 11292 N N . ASP B 1 683 ? -0.245 1.512 8.164 1 95.44 683 ASP B N 1
ATOM 11293 C CA . ASP B 1 683 ? -1.252 2.01 9.102 1 95.44 683 ASP B CA 1
ATOM 11294 C C . ASP B 1 683 ? -0.878 3.396 9.617 1 95.44 683 ASP B C 1
ATOM 11296 O O . ASP B 1 683 ? -1.614 3.984 10.414 1 95.44 683 ASP B O 1
ATOM 11300 N N . GLU B 1 684 ? 0.282 3.943 9.156 1 96.94 684 GLU B N 1
ATOM 11301 C CA . GLU B 1 684 ? 0.702 5.258 9.633 1 96.94 684 GLU B CA 1
ATOM 11302 C C . GLU B 1 684 ? -0.055 6.371 8.922 1 96.94 684 GLU B C 1
ATOM 11304 O O . GLU B 1 684 ? -0.294 6.293 7.715 1 96.94 684 GLU B O 1
ATOM 11309 N N . ASN B 1 685 ? -0.467 7.332 9.688 1 94.88 685 ASN B N 1
ATOM 11310 C CA . ASN B 1 685 ? -1.107 8.516 9.117 1 94.88 685 ASN B CA 1
ATOM 11311 C C . ASN B 1 685 ? -0.081 9.484 8.539 1 94.88 685 ASN B C 1
ATOM 11313 O O . ASN B 1 685 ? 1.066 9.102 8.297 1 94.88 685 ASN B O 1
ATOM 11317 N N . HIS B 1 686 ? -0.47 10.703 8.328 1 96.12 686 HIS B N 1
ATOM 11318 C CA . HIS B 1 686 ? 0.312 11.703 7.613 1 96.12 686 HIS B CA 1
ATOM 11319 C C . HIS B 1 686 ? 1.603 12.031 8.359 1 96.12 686 HIS B C 1
ATOM 11321 O O . HIS B 1 686 ? 2.582 12.461 7.75 1 96.12 686 HIS B O 1
ATOM 11327 N N . SER B 1 687 ? 1.69 11.812 9.703 1 95.12 687 SER B N 1
ATOM 11328 C CA . SER B 1 687 ? 2.832 12.195 10.523 1 95.12 687 SER B CA 1
ATOM 11329 C C . SER B 1 687 ? 3.832 11.047 10.648 1 95.12 687 SER B C 1
ATOM 11331 O O . SER B 1 687 ? 4.98 11.258 11.047 1 95.12 687 SER B O 1
ATOM 11333 N N . ILE B 1 688 ? 3.396 9.82 10.383 1 96.88 688 ILE B N 1
ATOM 11334 C CA . ILE B 1 688 ? 4.223 8.625 10.508 1 96.88 688 ILE B CA 1
ATOM 11335 C C . ILE B 1 688 ? 4.902 8.602 11.875 1 96.88 688 ILE B C 1
ATOM 11337 O O . ILE B 1 688 ? 6.098 8.328 11.977 1 96.88 688 ILE B O 1
ATOM 11341 N N . GLY B 1 689 ? 4.199 8.836 12.898 1 94.44 689 GLY B N 1
ATOM 11342 C CA . GLY B 1 689 ? 4.715 9.148 14.227 1 94.44 689 GLY B CA 1
ATOM 11343 C C . GLY B 1 689 ? 5.242 7.93 14.961 1 94.44 689 GLY B C 1
ATOM 11344 O O . GLY B 1 689 ? 6.145 8.039 15.789 1 94.44 689 GLY B O 1
ATOM 11345 N N . ASN B 1 690 ? 4.781 6.711 14.641 1 93.12 690 ASN B N 1
ATOM 11346 C CA . ASN B 1 690 ? 5.098 5.527 15.438 1 93.12 690 ASN B CA 1
ATOM 11347 C C . ASN B 1 690 ? 6.402 4.883 14.992 1 93.12 690 ASN B C 1
ATOM 11349 O O . ASN B 1 690 ? 6.906 3.971 15.648 1 93.12 690 ASN B O 1
ATOM 11353 N N . THR B 1 691 ? 6.977 5.453 13.891 1 96.81 691 THR B N 1
ATOM 11354 C CA . THR B 1 691 ? 8.148 4.793 13.328 1 96.81 691 THR B CA 1
ATOM 11355 C C . THR B 1 691 ? 9.188 5.82 12.875 1 96.81 691 THR B C 1
ATOM 11357 O O . THR B 1 691 ? 9.914 5.594 11.906 1 96.81 691 THR B O 1
ATOM 11360 N N . LEU B 1 692 ? 9.258 6.945 13.523 1 97.06 692 LEU B N 1
ATOM 11361 C CA . LEU B 1 692 ? 10.109 8.055 13.109 1 97.06 692 LEU B CA 1
ATOM 11362 C C . LEU B 1 692 ? 11.578 7.629 13.102 1 97.06 692 LEU B C 1
ATOM 11364 O O . LEU B 1 692 ? 12.32 7.957 12.172 1 97.06 692 LEU B O 1
ATOM 11368 N N . PRO B 1 693 ? 12.055 6.871 14.148 1 97.25 693 PRO B N 1
ATOM 11369 C CA . PRO B 1 693 ? 13.461 6.473 14.094 1 97.25 693 PRO B CA 1
ATOM 11370 C C . PRO B 1 693 ? 13.797 5.668 12.836 1 97.25 693 PRO B C 1
ATOM 11372 O O . PRO B 1 693 ? 14.812 5.926 12.188 1 97.25 693 PRO B O 1
ATOM 11375 N N . HIS B 1 694 ? 12.945 4.707 12.5 1 98.31 694 HIS B N 1
ATOM 11376 C CA . HIS B 1 694 ? 13.188 3.918 11.297 1 98.31 694 HIS B CA 1
ATOM 11377 C C . HIS B 1 694 ? 13.18 4.797 10.055 1 98.31 694 HIS B C 1
ATOM 11379 O O . HIS B 1 694 ? 14.039 4.645 9.18 1 98.31 694 HIS B O 1
ATOM 11385 N N . LEU B 1 695 ? 12.164 5.656 9.953 1 98.56 695 LEU B N 1
ATOM 11386 C CA . LEU B 1 695 ? 12.039 6.551 8.805 1 98.56 695 LEU B CA 1
ATOM 11387 C C . LEU B 1 695 ? 13.312 7.371 8.617 1 98.56 695 LEU B C 1
ATOM 11389 O O . LEU B 1 695 ? 13.875 7.406 7.523 1 98.56 695 LEU B O 1
ATOM 11393 N N . TYR B 1 696 ? 13.812 7.984 9.672 1 98.38 696 TYR B N 1
ATOM 11394 C CA . TYR B 1 696 ? 14.953 8.883 9.539 1 98.38 696 TYR B CA 1
ATOM 11395 C C . TYR B 1 696 ? 16.25 8.102 9.336 1 98.38 696 TYR B C 1
ATOM 11397 O O . TYR B 1 696 ? 17.172 8.586 8.688 1 98.38 696 TYR B O 1
ATOM 11405 N N . ASN B 1 697 ? 16.312 6.918 9.867 1 98 697 ASN B N 1
ATOM 11406 C CA . ASN B 1 697 ? 17.438 6.062 9.523 1 98 697 ASN B CA 1
ATOM 11407 C C . ASN B 1 697 ? 17.438 5.695 8.047 1 98 697 ASN B C 1
ATOM 11409 O O . ASN B 1 697 ? 18.484 5.629 7.414 1 98 697 ASN B O 1
ATOM 11413 N N . THR B 1 698 ? 16.25 5.379 7.527 1 98.38 698 THR B N 1
ATOM 11414 C CA . THR B 1 698 ? 16.109 5.102 6.105 1 98.38 698 THR B CA 1
ATOM 11415 C C . THR B 1 698 ? 16.578 6.289 5.27 1 98.38 698 THR B C 1
ATOM 11417 O O . THR B 1 698 ? 17.312 6.121 4.293 1 98.38 698 THR B O 1
ATOM 11420 N N . ILE B 1 699 ? 16.188 7.469 5.66 1 98.62 699 ILE B N 1
ATOM 11421 C CA . ILE B 1 699 ? 16.562 8.695 4.961 1 98.62 699 ILE B CA 1
ATOM 11422 C C . ILE B 1 699 ? 18.078 8.898 5.059 1 98.62 699 ILE B C 1
ATOM 11424 O O . ILE B 1 699 ? 18.734 9.227 4.066 1 98.62 699 ILE B O 1
ATOM 11428 N N . ASP B 1 700 ? 18.641 8.703 6.242 1 98 700 ASP B N 1
ATOM 11429 C CA . ASP B 1 700 ? 20.078 8.875 6.445 1 98 700 ASP B CA 1
ATOM 11430 C C . ASP B 1 700 ? 20.875 7.934 5.547 1 98 700 ASP B C 1
ATOM 11432 O O . ASP B 1 700 ? 21.859 8.344 4.922 1 98 700 ASP B O 1
ATOM 11436 N N . ARG B 1 701 ? 20.453 6.684 5.469 1 96.94 701 ARG B N 1
ATOM 11437 C CA . ARG B 1 701 ? 21.125 5.707 4.617 1 96.94 701 ARG B CA 1
ATOM 11438 C C . ARG B 1 701 ? 21.062 6.125 3.152 1 96.94 701 ARG B C 1
ATOM 11440 O O . ARG B 1 701 ? 22.016 5.922 2.404 1 96.94 701 ARG B O 1
ATOM 11447 N N . PHE B 1 702 ? 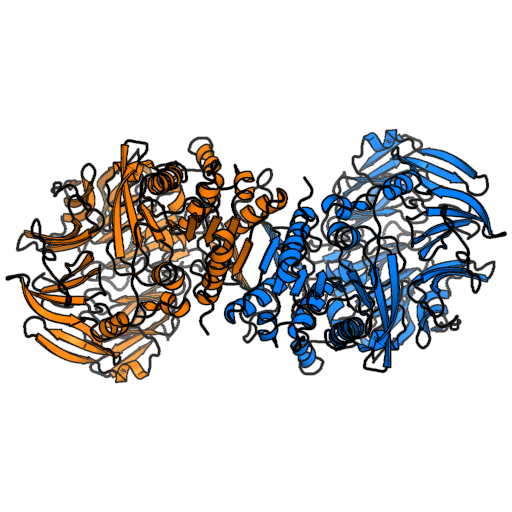19.984 6.625 2.758 1 98.06 702 PHE B N 1
ATOM 11448 C CA . PHE B 1 702 ? 19.812 7.109 1.393 1 98.06 702 PHE B CA 1
ATOM 11449 C C . PHE B 1 702 ? 20.781 8.242 1.094 1 98.06 702 PHE B C 1
ATOM 11451 O O . PHE B 1 702 ? 21.438 8.25 0.049 1 98.06 702 PHE B O 1
ATOM 11458 N N . TRP B 1 703 ? 20.922 9.234 2.043 1 98.38 703 TRP B N 1
ATOM 11459 C CA . TRP B 1 703 ? 21.844 10.352 1.877 1 98.38 703 TRP B CA 1
ATOM 11460 C C . TRP B 1 703 ? 23.281 9.859 1.766 1 98.38 703 TRP B C 1
ATOM 11462 O O . TRP B 1 703 ? 24.047 10.352 0.934 1 98.38 703 TRP B O 1
ATOM 11472 N N . ILE B 1 704 ? 23.625 8.938 2.648 1 97.5 704 ILE B N 1
ATOM 11473 C CA . ILE B 1 704 ? 25 8.422 2.67 1 97.5 704 ILE B CA 1
ATOM 11474 C C . ILE B 1 704 ? 25.359 7.891 1.289 1 97.5 704 ILE B C 1
ATOM 11476 O O . ILE B 1 704 ? 26.469 8.148 0.792 1 97.5 704 ILE B O 1
ATOM 11480 N N . LYS B 1 705 ? 24.422 7.27 0.715 1 95.56 705 LYS B N 1
ATOM 11481 C CA . LYS B 1 705 ? 24.672 6.656 -0.587 1 95.56 705 LYS B CA 1
ATOM 11482 C C . LYS B 1 705 ? 24.703 7.711 -1.691 1 95.56 705 LYS B C 1
ATOM 11484 O O . LYS B 1 705 ? 25.672 7.793 -2.449 1 95.56 705 LYS B O 1
ATOM 11489 N N . CYS B 1 706 ? 23.688 8.531 -1.786 1 96.69 706 CYS B N 1
ATOM 11490 C CA . CYS B 1 706 ? 23.547 9.391 -2.957 1 96.69 706 CYS B CA 1
ATOM 11491 C C . CYS B 1 706 ? 24.5 10.578 -2.887 1 96.69 706 CYS B C 1
ATOM 11493 O O . CYS B 1 706 ? 24.891 11.117 -3.92 1 96.69 706 CYS B O 1
ATOM 11495 N N . LEU B 1 707 ? 24.891 11.031 -1.633 1 97.88 707 LEU B N 1
ATOM 11496 C CA . LEU B 1 707 ? 25.781 12.18 -1.486 1 97.88 707 LEU B CA 1
ATOM 11497 C C . LEU B 1 707 ? 27.188 11.742 -1.084 1 97.88 707 LEU B C 1
ATOM 11499 O O . LEU B 1 707 ? 28.047 12.578 -0.793 1 97.88 707 LEU B O 1
ATOM 11503 N N . ASN B 1 708 ? 27.406 10.414 -1.011 1 95.69 708 ASN B N 1
ATOM 11504 C CA . ASN B 1 708 ? 28.719 9.859 -0.659 1 95.69 708 ASN B CA 1
ATOM 11505 C C . ASN B 1 708 ? 29.234 10.445 0.65 1 95.69 708 ASN B C 1
ATOM 11507 O O . ASN B 1 708 ? 30.359 10.953 0.704 1 95.69 708 ASN B O 1
ATOM 11511 N N . LEU B 1 709 ? 28.312 10.445 1.629 1 94.56 709 LEU B N 1
ATOM 11512 C CA . LEU B 1 709 ? 28.688 11.008 2.922 1 94.56 709 LEU B CA 1
ATOM 11513 C C . LEU B 1 709 ? 29.672 10.102 3.648 1 94.56 709 LEU B C 1
ATOM 11515 O O . LEU B 1 709 ? 29.609 8.875 3.514 1 94.56 709 LEU B O 1
ATOM 11519 N N . ASN B 1 710 ? 30.594 10.656 4.32 1 84.06 710 ASN B N 1
ATOM 11520 C CA . ASN B 1 710 ? 31.547 9.906 5.133 1 84.06 710 ASN B CA 1
ATOM 11521 C C . ASN B 1 710 ? 30.938 9.477 6.461 1 84.06 710 ASN B C 1
ATOM 11523 O O . ASN B 1 710 ? 30.406 10.305 7.203 1 84.06 710 ASN B O 1
ATOM 11527 N N . VAL B 1 711 ? 30.688 8.195 6.582 1 84.81 711 VAL B N 1
ATOM 11528 C CA . VAL B 1 711 ? 30.109 7.699 7.82 1 84.81 711 VAL B CA 1
ATOM 11529 C C . VAL B 1 711 ? 31.203 7.18 8.742 1 84.81 711 VAL B C 1
ATOM 11531 O O . VAL B 1 711 ? 31.984 6.316 8.359 1 84.81 711 VAL B O 1
ATOM 11534 N N . THR B 1 712 ? 31.797 8.016 9.594 1 63.84 712 THR B N 1
ATOM 11535 C CA . THR B 1 712 ? 32.781 7.543 10.562 1 63.84 712 THR B CA 1
ATOM 11536 C C . THR B 1 712 ? 32.125 6.605 11.578 1 63.84 712 THR B C 1
ATOM 11538 O O . THR B 1 712 ? 31.062 6.918 12.125 1 63.84 712 THR B O 1
ATOM 11541 N N . GLU B 1 713 ? 32.219 5.258 11.414 1 53.34 713 GLU B N 1
ATOM 11542 C CA . GLU B 1 713 ? 31.828 4.266 12.406 1 53.34 713 GLU B CA 1
ATOM 11543 C C . GLU B 1 713 ? 32.312 4.656 13.805 1 53.34 713 GLU B C 1
ATOM 11545 O O . GLU B 1 713 ? 33.5 4.852 14.023 1 53.34 713 GLU B O 1
ATOM 11550 N N . ASN B 1 714 ? 32 5.508 14.492 1 43.16 714 ASN B N 1
ATOM 11551 C CA . ASN B 1 714 ? 32.594 5.512 15.828 1 43.16 714 ASN B CA 1
ATOM 11552 C C . ASN B 1 714 ? 32.375 4.18 16.547 1 43.16 714 ASN B C 1
ATOM 11554 O O . ASN B 1 714 ? 31.234 3.693 16.625 1 43.16 714 ASN B O 1
ATOM 11558 N N . ALA B 1 715 ? 33.5 3.279 17.016 1 30.17 715 ALA B N 1
ATOM 11559 C CA . ALA B 1 715 ? 33.594 2.299 18.094 1 30.17 715 ALA B CA 1
ATOM 11560 C C . ALA B 1 715 ? 32.781 2.74 19.312 1 30.17 715 ALA B C 1
ATOM 11562 O O . ALA B 1 715 ? 32.812 3.912 19.688 1 30.17 715 ALA B O 1
#

pLDDT: mean 94.62, std 7.02, range [30.17, 98.94]